Protein AF-0000000070053306 (afdb_homodimer)

Solvent-accessible surface area (backbone atoms only — not comparable to full-atom values): 69365 Å² total; per-residue (Å²): 133,77,63,46,52,52,59,46,52,50,52,50,28,55,73,69,72,43,56,67,57,68,79,96,55,80,69,47,64,68,55,44,61,73,46,37,47,80,32,42,72,58,90,57,48,43,48,42,69,46,76,47,47,80,72,56,77,80,73,53,63,55,59,36,35,34,47,74,47,97,63,35,68,41,40,38,32,68,50,74,74,35,56,43,45,77,70,50,90,60,84,59,58,76,78,70,51,62,77,31,48,31,38,34,81,43,76,34,77,52,96,66,54,55,68,53,50,51,49,48,57,61,66,63,42,54,70,51,45,54,55,54,52,74,52,52,70,61,68,48,49,62,34,50,50,48,30,46,38,56,68,46,48,66,78,47,90,51,68,64,59,50,53,50,56,51,51,54,53,50,51,51,51,52,49,50,51,50,53,53,49,52,38,48,52,52,29,47,52,48,52,44,54,50,48,56,55,49,48,57,50,50,54,52,44,50,54,36,29,70,37,83,63,45,45,57,36,50,54,49,30,55,60,24,50,56,51,30,50,64,30,52,50,49,34,60,37,21,49,50,43,31,50,51,38,53,52,52,42,36,71,56,41,45,79,44,31,49,66,50,52,54,48,52,54,55,46,52,55,50,50,49,52,57,61,60,66,49,46,69,55,58,64,47,34,61,56,38,48,50,50,46,50,50,40,39,46,34,46,54,75,42,26,81,56,50,62,34,36,46,60,65,39,41,47,47,55,52,47,52,49,46,49,52,32,44,50,38,46,44,54,46,51,51,51,52,48,54,50,53,51,50,53,54,51,44,58,52,53,51,48,51,47,45,51,55,31,47,45,56,21,36,77,71,66,60,33,58,83,49,45,48,59,22,49,49,48,41,48,52,50,30,52,49,24,45,54,49,25,51,51,31,48,49,50,32,52,50,24,51,50,48,35,53,53,33,40,44,50,39,60,62,50,50,60,78,59,68,24,68,88,28,51,80,74,90,68,76,60,32,39,41,33,43,49,31,26,34,58,54,100,86,39,72,53,39,65,71,41,65,53,71,45,37,56,49,35,27,33,30,37,35,39,54,70,86,31,37,60,64,59,50,54,30,47,74,64,56,73,49,78,70,57,46,63,45,51,22,46,66,83,35,47,53,67,44,32,14,39,66,50,40,17,51,30,32,24,63,42,39,61,81,64,71,80,55,73,40,22,46,49,60,54,35,28,32,53,62,49,55,28,60,67,59,52,51,51,50,41,53,71,40,33,76,81,59,74,90,41,68,56,56,36,62,63,34,37,53,87,74,45,94,66,51,66,38,32,52,41,44,42,54,47,50,42,44,46,64,59,64,36,47,31,38,42,32,40,38,56,48,49,58,37,24,68,69,56,36,50,55,50,49,51,51,48,44,65,76,43,46,68,15,27,34,41,37,28,40,60,60,69,84,57,51,77,70,18,43,28,34,37,37,40,44,94,86,53,80,46,78,46,80,38,84,55,84,73,81,71,74,82,74,73,78,75,129,135,78,66,48,52,51,59,48,50,50,51,49,28,54,74,70,72,42,56,69,57,67,81,97,52,81,69,46,63,70,56,46,60,73,46,37,44,79,32,42,73,56,91,57,47,43,50,43,68,45,76,46,49,78,73,56,76,82,74,53,63,55,60,35,34,33,50,75,48,96,63,35,69,42,40,38,30,65,48,74,75,35,57,43,45,76,71,50,88,59,84,59,56,76,77,69,52,63,78,31,47,32,37,36,80,44,75,34,75,51,97,66,54,55,67,54,50,51,51,49,58,60,67,63,42,54,69,51,48,55,57,54,52,73,53,51,68,62,68,49,51,59,35,51,50,48,30,48,36,56,69,47,48,65,78,46,92,53,69,65,59,50,54,52,57,50,52,54,54,51,51,52,52,52,51,50,51,52,52,51,49,54,38,48,52,55,29,45,53,46,51,43,55,51,49,55,57,49,49,57,51,50,54,53,46,51,54,38,30,70,34,83,62,44,45,56,38,48,53,50,31,54,58,25,50,57,51,30,52,62,31,51,52,49,34,59,36,21,51,51,42,29,51,52,38,52,52,50,42,35,72,58,40,46,80,43,32,50,65,50,50,52,49,50,54,53,46,51,54,49,50,49,51,56,59,59,65,48,45,68,55,60,64,48,35,60,55,36,48,48,52,45,51,50,40,39,45,33,46,56,74,41,26,83,55,51,64,34,35,46,59,65,37,42,47,48,54,52,46,51,49,46,49,54,33,43,49,38,46,43,54,48,49,52,51,52,47,52,49,52,49,48,52,53,51,45,58,51,53,51,46,51,48,45,50,55,32,46,45,56,22,36,76,71,65,62,34,59,82,49,46,48,58,22,52,50,48,42,48,51,51,31,52,49,23,47,52,48,26,51,49,32,49,50,50,32,53,51,25,51,48,48,34,52,53,35,39,42,50,37,62,63,50,50,60,79,56,70,24,66,88,27,51,80,74,92,69,76,60,31,38,41,35,42,47,32,26,35,59,55,101,86,37,73,51,37,63,71,41,64,54,72,48,38,56,50,34,27,34,30,37,35,38,55,70,86,31,36,60,66,59,50,52,29,47,75,65,55,72,48,79,67,55,47,64,44,51,21,47,65,84,36,47,54,66,45,33,14,41,66,49,42,16,52,32,32,25,62,42,38,61,81,64,71,80,55,72,41,22,46,49,60,53,35,28,32,53,63,49,58,30,58,68,60,52,52,50,52,41,54,72,41,35,76,81,59,73,90,42,67,55,56,36,64,63,34,38,55,85,75,45,94,66,51,68,40,33,50,40,44,42,52,48,50,42,44,45,63,61,63,37,48,32,38,42,32,39,36,57,50,49,59,39,26,69,68,56,35,50,57,50,50,51,51,47,46,63,75,42,46,70,14,26,34,40,37,28,40,61,61,69,84,54,52,76,71,19,45,28,34,37,36,39,44,93,86,53,79,45,78,45,79,39,84,55,82,74,81,71,74,81,74,73,78,75,127

Sequence (1312 aa):
MNNNFFEIIRKYCLVEEIDFVFKNKSKEMCDVLQNFNDYINNNFFDYKITTDNSYDYANLPKTFIVEWTESYFLILQKEKNKLINLTSTDIVTQDELLSKRVFFLSKELKNINDVDVFDAIKKMTPGASYFSLGLVFFALMTPLYSNLFNTRLIYSDSYHSVFFVTGIFIIFVIFELILKSIIYDKTSSQIRSNNIKCNAFFLYALKVSNCRNAAVKIRTIESSVASLWESYPLISVDFSLTFLFIVCLFVMMGVYAFPLFIYYIVLTFLCVYIRFSAYKKTLQTNTASYEKMSTLISLEAKRKELKFLRSTFFEKLLMDKTNRDEYTKMEMNIENHHWAEMIKANSFVSMIVMFISSYFAVVNGSLTTASIIAIMIINSRLSGALVGGVNKLYLSRLHSFHIMNSLSELLKDKDTFVSHSGIYISRIQQLSVEKLSISFAERKLIEPLSFTAVPGDFIGIVGASGAGKSSLIKALSNSINCYTGSVKLNNVDITHISEEYIQSCIAYHSTNSSFIKGSLRENFMIYGVVDDSDIIEILTLCCRNLILSKENVDEKFVDELNLSNGEKQKILLCLALFKKPEMVLLDESTSYLSTADALDFLERIKHLYSDSIVIFATHDISLQRLFTRKIELSHEHLRTVSCNTTISIPKMKLNGMNNNFFEIIRKYCLVEEIDFVFKNKSKEMCDVLQNFNDYINNNFFDYKITTDNSYDYANLPKTFIVEWTESYFLILQKEKNKLINLTSTDIVTQDELLSKRVFFLSKELKNINDVDVFDAIKKMTPGASYFSLGLVFFALMTPLYSNLFNTRLIYSDSYHSVFFVTGIFIIFVIFELILKSIIYDKTSSQIRSNNIKCNAFFLYALKVSNCRNAAVKIRTIESSVASLWESYPLISVDFSLTFLFIVCLFVMMGVYAFPLFIYYIVLTFLCVYIRFSAYKKTLQTNTASYEKMSTLISLEAKRKELKFLRSTFFEKLLMDKTNRDEYTKMEMNIENHHWAEMIKANSFVSMIVMFISSYFAVVNGSLTTASIIAIMIINSRLSGALVGGVNKLYLSRLHSFHIMNSLSELLKDKDTFVSHSGIYISRIQQLSVEKLSISFAERKLIEPLSFTAVPGDFIGIVGASGAGKSSLIKALSNSINCYTGSVKLNNVDITHISEEYIQSCIAYHSTNSSFIKGSLRENFMIYGVVDDSDIIEILTLCCRNLILSKENVDEKFVDELNLSNGEKQKILLCLALFKKPEMVLLDESTSYLSTADALDFLERIKHLYSDSIVIFATHDISLQRLFTRKIELSHEHLRTVSCNTTISIPKMKLNG

Organism: Salmonella arizonae (strain ATCC BAA-731 / CDC346-86 / RSK2980) (NCBI:txid41514)

Nearest PDB structures (foldseek):
  9fw3-assembly1_B  TM=7.879E-01  e=5.085E-19  Mycolicibacterium thermoresistibile ATCC 19527
  9csi-assembly1_A  TM=7.789E-01  e=1.362E-18  Acinetobacter baumannii
  7wiw-assembly1_A  TM=8.216E-01  e=2.617E-17  Mycobacterium tuberculosis H37Rv
  8t4h-assembly1_B  TM=7.554E-01  e=2.371E-17  Homo sapiens
  9g2k-assembly1_B  TM=7.078E-01  e=1.362E-18  Mycolicibacterium thermoresistibile ATCC 19527

Radius of gyration: 36.82 Å; Cα contacts (8 Å, |Δi|>4): 1991; chains: 2; bounding box: 108×110×80 Å

Secondary structure (DSSP, 8-state):
---THHHHHHHHHHHTT--B--TT----HHHHHHSGGGGB--SSEEEEEEEESS--GGGS-SEEEEEEETTEEEEEEEETTEEEESSSS----GGGGTT--EEEEEEEE----HHHHHHHHHHTS-GGGGGGGGGGGGGGHHHHHHHHHHHTGGG-S-HHHHHHHHHHHHHHHHHHHHHHHHHHHHHHHHHHHHHHHHHHHHHHHHHHB--TTHHHHHHHHHHHHHHHHHHHHHHHHHHHHHHHHHHHHHHHHGGGGHHHHHHHHHHHHHHHHHHHHTHHHHHHHHHHHHHHHHHHHHHHHTHHHHTTS-HHHHHHHHHHHHHHHHHHHHHHHHHHHHHHHHHHHHHHHHHHHHHHHHHHHHHTTSS-GGGHHHHHHHHHHHHHHHHHHHHHHHHHHHHHHHHHHHHHHHHHSB-TT--TT-BPPSS---EEEEEEEEEETTEEEEEEEEEEE-TT-EEEEEE-TTSSHHHHHHHHTTS---EEEEEEETTEEGGGB-HHHHHHHEEEEETT----SSBHHHHHHHTT---HHHHHHHHHHH-TT----HIIIIISBGGGS---HHHHHHHHHHHHHTT--SEEEEESTTTTS-HHHHHHHHHHHHHHTTTSEEEEEES-GGGGGG-SEEEEE-SS-EEEEE--------------/---THHHHHHHHHHHTT--B--TT----HHHHHHSGGGGB--SSEEEEEEEESS--GGGS-SEEEEEEETTEEEEEEEETTEEEESSSS----GGGGTT--EEEEEEEE----HHHHHHHHHHTS-GGGGGGGGGGGGGGHHHHHHHHHHHTGGG-S-HHHHHHHHHHHHHHHHHHHHHHHHHHHHHHHHHHHHHHHHHHHHHHHHHHB--TTHHHHHHHHHHHHHHHHHHHHHHHHHHHHHHHHHHHHHHHHGGGGHHHHHHHHHHHHHHHHHHHHTHHHHHHHHHHHHHHHHHHHHHHHTHHHHTTS-HHHHHHHHHHHHHHHHHHHHHHHHHHHHHHHHHHHHHHHHHHHHHHHHHHHHHTTSS-GGGHHHHHHHHHHHHHHHHHHHHHHHHHHHHHHHHHHHHHHHHHSB-TT--TT-BPPSS---EEEEEEEEEETTEEEEEEEEEEE-TT-EEEEEE-TTSSHHHHHHHHTTS---EEEEEEETTEEGGGB-HHHHHHHEEEEETT----SSBHHHHHHHTT---HHHHHHHHHHH-TT----HIIIIISBGGGS---HHHHHHHHHHHHHTT--SEEEEESTTTTS-HHHHHHHHHHHHHHTTTSEEEEEES-GGGGGG-SEEEEE-SS-EEEEE--------------

InterPro domains:
  IPR003439 ABC transporter-like, ATP-binding domain [PF00005] (447-591)
  IPR003439 ABC transporter-like, ATP-binding domain [PS50893] (431-655)
  IPR003593 AAA+ ATPase domain [SM00382] (455-637)
  IPR027417 P-loop containing nucleoside triphosphate hydrolase [G3DSA:3.40.50.300] (424-647)
  IPR027417 P-loop containing nucleoside triphosphate hydrolase [SSF52540] (429-638)
  IPR039421 Type 1 protein exporter [PTHR24221] (105-622)

Structure (mmCIF, N/CA/C/O backbone):
data_AF-0000000070053306-model_v1
#
loop_
_entity.id
_entity.type
_entity.pdbx_description
1 polymer 'ABC transporter domain-containing protein'
#
loop_
_atom_site.group_PDB
_atom_site.id
_atom_site.type_symbol
_atom_site.label_atom_id
_atom_site.label_alt_id
_atom_site.label_comp_id
_atom_site.label_asym_id
_atom_site.label_entity_id
_atom_site.label_seq_id
_atom_site.pdbx_PDB_ins_code
_atom_site.Cartn_x
_atom_site.Cartn_y
_atom_site.Cartn_z
_atom_site.occupancy
_atom_site.B_iso_or_equiv
_atom_site.auth_seq_id
_atom_site.auth_comp_id
_atom_site.auth_asym_id
_atom_site.auth_atom_id
_atom_site.pdbx_PDB_model_num
ATOM 1 N N . MET A 1 1 ? -50.812 4.066 -6.992 1 36.66 1 MET A N 1
ATOM 2 C CA . MET A 1 1 ? -49.594 4.645 -7.484 1 36.66 1 MET A CA 1
ATOM 3 C C . MET A 1 1 ? -48.375 3.906 -6.91 1 36.66 1 MET A C 1
ATOM 5 O O . MET A 1 1 ? -48.219 3.795 -5.691 1 36.66 1 MET A O 1
ATOM 9 N N . ASN A 1 2 ? -47.781 2.977 -7.473 1 47.84 2 ASN A N 1
ATOM 10 C CA . ASN A 1 2 ? -46.875 1.878 -7.164 1 47.84 2 ASN A CA 1
ATOM 11 C C . ASN A 1 2 ? -45.531 2.389 -6.645 1 47.84 2 ASN A C 1
ATOM 13 O O . ASN A 1 2 ? -44.875 3.221 -7.285 1 47.84 2 ASN A O 1
ATOM 17 N N . ASN A 1 3 ? -45.344 2.404 -5.391 1 63.69 3 ASN A N 1
ATOM 18 C CA . ASN A 1 3 ? -44.219 2.863 -4.59 1 63.69 3 ASN A CA 1
ATOM 19 C C . ASN A 1 3 ? -42.875 2.293 -5.105 1 63.69 3 ASN A C 1
ATOM 21 O O . ASN A 1 3 ? -42.688 1.077 -5.102 1 63.69 3 ASN A O 1
ATOM 25 N N . ASN A 1 4 ? -42.312 3.084 -6.074 1 83.38 4 ASN A N 1
ATOM 26 C CA . ASN A 1 4 ? -41.094 2.674 -6.719 1 83.38 4 ASN A CA 1
ATOM 27 C C . ASN A 1 4 ? -39.906 2.74 -5.758 1 83.38 4 ASN A C 1
ATOM 29 O O . ASN A 1 4 ? -38.75 2.842 -6.184 1 83.38 4 ASN A O 1
ATOM 33 N N . PHE A 1 5 ? -40.344 2.711 -4.488 1 86.94 5 PHE A N 1
ATOM 34 C CA . PHE A 1 5 ? -39.281 2.91 -3.498 1 86.94 5 PHE A CA 1
ATOM 35 C C . PHE A 1 5 ? -38.344 1.708 -3.457 1 86.94 5 PHE A C 1
ATOM 37 O O . PHE A 1 5 ? -37.125 1.868 -3.383 1 86.94 5 PHE A O 1
ATOM 44 N N . PHE A 1 6 ? -39 0.621 -3.629 1 87.94 6 PHE A N 1
ATOM 45 C CA . PHE A 1 6 ? -38.219 -0.603 -3.525 1 87.94 6 PHE A CA 1
ATOM 46 C C . PHE A 1 6 ? -37.219 -0.712 -4.684 1 87.94 6 PHE A C 1
ATOM 48 O O . PHE A 1 6 ? -36.062 -1.1 -4.488 1 87.94 6 PHE A O 1
ATOM 55 N N . GLU A 1 7 ? -37.625 -0.248 -5.789 1 88.12 7 GLU A N 1
ATOM 56 C CA . GLU A 1 7 ? -36.75 -0.305 -6.961 1 88.12 7 GLU A CA 1
ATOM 57 C C . GLU A 1 7 ? -35.656 0.759 -6.887 1 88.12 7 GLU A C 1
ATOM 59 O O . GLU A 1 7 ? -34.531 0.532 -7.332 1 88.12 7 GLU A O 1
ATOM 64 N N . ILE A 1 8 ? -36 1.76 -6.328 1 89.81 8 ILE A N 1
ATOM 65 C CA . ILE A 1 8 ? -35.031 2.859 -6.23 1 89.81 8 ILE A CA 1
ATOM 66 C C . ILE A 1 8 ? -33.969 2.525 -5.195 1 89.81 8 ILE A C 1
ATOM 68 O O . ILE A 1 8 ? -32.781 2.822 -5.395 1 89.81 8 ILE A O 1
ATOM 72 N N . ILE A 1 9 ? -34.438 1.938 -4.172 1 89.94 9 ILE A N 1
ATOM 73 C CA . ILE A 1 9 ? -33.469 1.581 -3.135 1 89.94 9 ILE A CA 1
ATOM 74 C C . ILE A 1 9 ? -32.531 0.505 -3.658 1 89.94 9 ILE A C 1
ATOM 76 O O . ILE A 1 9 ? -31.344 0.498 -3.32 1 89.94 9 ILE A O 1
ATOM 80 N N . ARG A 1 10 ? -33.094 -0.309 -4.422 1 89 10 ARG A N 1
ATOM 81 C CA . ARG A 1 10 ? -32.25 -1.337 -5.043 1 89 10 ARG A CA 1
ATOM 82 C C . ARG A 1 10 ? -31.234 -0.716 -5.973 1 89 10 ARG A C 1
ATOM 84 O O . ARG A 1 10 ? -30.047 -1.084 -5.934 1 89 10 ARG A O 1
ATOM 91 N N . LYS A 1 11 ? -31.641 0.171 -6.723 1 89.5 11 LYS A N 1
ATOM 92 C CA . LYS A 1 11 ? -30.734 0.855 -7.641 1 89.5 11 LYS A CA 1
ATOM 93 C C . LYS A 1 11 ? -29.688 1.674 -6.879 1 89.5 11 LYS A C 1
ATOM 95 O O . LYS A 1 11 ? -28.531 1.768 -7.301 1 89.5 11 LYS A O 1
ATOM 100 N N . TYR A 1 12 ? -30.156 2.256 -5.812 1 90.19 12 TYR A N 1
ATOM 101 C CA . TYR A 1 12 ? -29.281 3.051 -4.969 1 90.19 12 TYR A CA 1
ATOM 102 C C . TYR A 1 12 ? -28.172 2.186 -4.371 1 90.19 12 TYR A C 1
ATOM 104 O O . TYR A 1 12 ? -27 2.584 -4.348 1 90.19 12 TYR A O 1
ATOM 112 N N . CYS A 1 13 ? -28.547 1.034 -3.969 1 87.31 13 CYS A N 1
ATOM 113 C CA . CYS A 1 13 ? -27.578 0.12 -3.369 1 87.31 13 CYS A CA 1
ATOM 114 C C . CYS A 1 13 ? -26.594 -0.4 -4.414 1 87.31 13 CYS A C 1
ATOM 116 O O . CYS A 1 13 ? -25.422 -0.639 -4.109 1 87.31 13 CYS A O 1
ATOM 118 N N . LEU A 1 14 ? -27.047 -0.462 -5.582 1 85.19 14 LEU A N 1
ATOM 119 C CA . LEU A 1 14 ? -26.172 -0.882 -6.672 1 85.19 14 LEU A CA 1
ATOM 120 C C . LEU A 1 14 ? -25.125 0.186 -6.969 1 85.19 14 LEU A C 1
ATOM 122 O O . LEU A 1 14 ? -23.969 -0.135 -7.234 1 85.19 14 LEU A O 1
ATOM 126 N N . VAL A 1 15 ? -25.609 1.388 -6.852 1 82.62 15 VAL A N 1
ATOM 127 C CA . VAL A 1 15 ? -24.703 2.502 -7.113 1 82.62 15 VAL A CA 1
ATOM 128 C C . VAL A 1 15 ? -23.656 2.59 -6 1 82.62 15 VAL A C 1
ATOM 130 O O . VAL A 1 15 ? -22.5 2.912 -6.258 1 82.62 15 VAL A O 1
ATOM 133 N N . GLU A 1 16 ? -24.062 2.299 -4.805 1 80 16 GLU A N 1
ATOM 134 C CA . GLU A 1 16 ? -23.172 2.363 -3.654 1 80 16 GLU A CA 1
ATOM 135 C C . GLU A 1 16 ? -22.422 1.05 -3.469 1 80 16 GLU A C 1
ATOM 137 O O . GLU A 1 16 ? -21.625 0.906 -2.529 1 80 16 GLU A O 1
ATOM 142 N N . GLU A 1 17 ? -22.641 0.013 -4.328 1 77.31 17 GLU A N 1
ATOM 143 C CA . GLU A 1 17 ? -21.969 -1.284 -4.328 1 77.31 17 GLU A CA 1
ATOM 144 C C . GLU A 1 17 ? -22.266 -2.053 -3.041 1 77.31 17 GLU A C 1
ATOM 146 O O . GLU A 1 17 ? -21.344 -2.562 -2.395 1 77.31 17 GLU A O 1
ATOM 151 N N . ILE A 1 18 ? -23.484 -1.882 -2.639 1 86.06 18 ILE A N 1
ATOM 152 C CA . ILE A 1 18 ? -23.969 -2.637 -1.485 1 86.06 18 ILE A CA 1
ATOM 153 C C . ILE A 1 18 ? -24.844 -3.801 -1.956 1 86.06 18 ILE A C 1
ATOM 155 O O . ILE A 1 18 ? -25.641 -3.648 -2.877 1 86.06 18 ILE A O 1
ATOM 159 N N . ASP A 1 19 ? -24.609 -4.969 -1.317 1 84.81 19 ASP A N 1
ATOM 160 C CA . ASP A 1 19 ? -25.375 -6.156 -1.689 1 84.81 19 ASP A CA 1
ATOM 161 C C . ASP A 1 19 ? -26.781 -6.121 -1.092 1 84.81 19 ASP A C 1
ATOM 163 O O . ASP A 1 19 ? -26.953 -6.277 0.119 1 84.81 19 ASP A O 1
ATOM 167 N N . PHE A 1 20 ? -27.75 -5.812 -1.977 1 89.06 20 PHE A N 1
ATOM 168 C CA . PHE A 1 20 ? -29.141 -5.734 -1.576 1 89.06 20 PHE A CA 1
ATOM 169 C C . PHE A 1 20 ? -29.859 -7.047 -1.862 1 89.06 20 PHE A C 1
ATOM 171 O O . PHE A 1 20 ? -29.859 -7.531 -2.996 1 89.06 20 PHE A O 1
ATOM 178 N N . VAL A 1 21 ? -30.344 -7.652 -0.796 1 86 21 VAL A N 1
ATOM 179 C CA . VAL A 1 21 ? -31.078 -8.914 -0.923 1 86 21 VAL A CA 1
ATOM 180 C C . VAL A 1 21 ? -32.562 -8.641 -1.145 1 86 21 VAL A C 1
ATOM 182 O O . VAL A 1 21 ? -33.219 -8.023 -0.298 1 86 21 VAL A O 1
ATOM 185 N N . PHE A 1 22 ? -33 -9 -2.289 1 83.12 22 PHE A N 1
ATOM 186 C CA . PHE A 1 22 ? -34.406 -8.695 -2.6 1 83.12 22 PHE A CA 1
ATOM 187 C C . PHE A 1 22 ? -35.25 -9.961 -2.627 1 83.12 22 PHE A C 1
ATOM 189 O O . PHE A 1 22 ? -36.469 -9.906 -2.535 1 83.12 22 PHE A O 1
ATOM 196 N N . LYS A 1 23 ? -34.719 -11.102 -2.492 1 77.56 23 LYS A N 1
ATOM 197 C CA . LYS A 1 23 ? -35.469 -12.336 -2.582 1 77.56 23 LYS A CA 1
ATOM 198 C C . LYS A 1 23 ? -36.219 -12.633 -1.275 1 77.56 23 LYS A C 1
ATOM 200 O O . LYS A 1 23 ? -35.594 -12.609 -0.202 1 77.56 23 LYS A O 1
ATOM 205 N N . ASN A 1 24 ? -37.5 -12.812 -1.291 1 77.56 24 ASN A N 1
ATOM 206 C CA . ASN A 1 24 ? -38.375 -13.227 -0.2 1 77.56 24 ASN A CA 1
ATOM 207 C C . ASN A 1 24 ? -38.5 -12.133 0.865 1 77.56 24 ASN A C 1
ATOM 209 O O . ASN A 1 24 ? -38.531 -12.438 2.059 1 77.56 24 ASN A O 1
ATOM 213 N N . LYS A 1 25 ? -38.312 -10.883 0.394 1 82.5 25 LYS A N 1
ATOM 214 C CA . LYS A 1 25 ? -38.438 -9.805 1.364 1 82.5 25 LYS A CA 1
ATOM 215 C C . LYS A 1 25 ? -39.625 -8.898 1.014 1 82.5 25 LYS A C 1
ATOM 217 O O . LYS A 1 25 ? -40.094 -8.914 -0.118 1 82.5 25 LYS A O 1
ATOM 222 N N . SER A 1 26 ? -40.094 -8.219 2.014 1 83.81 26 SER A N 1
ATOM 223 C CA . SER A 1 26 ? -41.219 -7.305 1.844 1 83.81 26 SER A CA 1
ATOM 224 C C . SER A 1 26 ? -40.812 -6.094 1.007 1 83.81 26 SER A C 1
ATOM 226 O O . SER A 1 26 ? -39.719 -5.566 1.144 1 83.81 26 SER A O 1
ATOM 228 N N . LYS A 1 27 ? -41.656 -5.742 0.132 1 85.5 27 LYS A N 1
ATOM 229 C CA . LYS A 1 27 ? -41.438 -4.602 -0.745 1 85.5 27 LYS A CA 1
ATOM 230 C C . LYS A 1 27 ? -42.094 -3.336 -0.199 1 85.5 27 LYS A C 1
ATOM 232 O O . LYS A 1 27 ? -42.031 -2.275 -0.828 1 85.5 27 LYS A O 1
ATOM 237 N N . GLU A 1 28 ? -42.562 -3.486 0.975 1 84.44 28 GLU A N 1
ATOM 238 C CA . GLU A 1 28 ? -43.188 -2.316 1.567 1 84.44 28 GLU A CA 1
ATOM 239 C C . GLU A 1 28 ? -42.156 -1.308 2.057 1 84.44 28 GLU A C 1
ATOM 241 O O . GLU A 1 28 ? -41.125 -1.688 2.641 1 84.44 28 GLU A O 1
ATOM 246 N N . MET A 1 29 ? -42.5 -0.098 1.851 1 85.88 29 MET A N 1
ATOM 247 C CA . MET A 1 29 ? -41.594 0.992 2.197 1 85.88 29 MET A CA 1
ATOM 248 C C . MET A 1 29 ? -41.344 1.041 3.701 1 85.88 29 MET A C 1
ATOM 250 O O . MET A 1 29 ? -40.188 1.234 4.145 1 85.88 29 MET A O 1
ATOM 254 N N . CYS A 1 30 ? -42.344 0.835 4.422 1 84.12 30 CYS A N 1
ATOM 255 C CA . CYS A 1 30 ? -42.219 0.922 5.875 1 84.12 30 CYS A CA 1
ATOM 256 C C . CYS A 1 30 ? -41.312 -0.172 6.414 1 84.12 30 CYS A C 1
ATOM 258 O O . CYS A 1 30 ? -40.5 0.072 7.32 1 84.12 30 CYS A O 1
ATOM 260 N N . ASP A 1 31 ? -41.406 -1.273 5.82 1 86.06 31 ASP A N 1
ATOM 261 C CA . ASP A 1 31 ? -40.562 -2.381 6.27 1 86.06 31 ASP A CA 1
ATOM 262 C C . ASP A 1 31 ? -39.094 -2.148 5.906 1 86.06 31 ASP A C 1
ATOM 264 O O . ASP A 1 31 ? -38.219 -2.477 6.684 1 86.06 31 ASP A O 1
ATOM 268 N N . VAL A 1 32 ? -38.906 -1.593 4.766 1 87.62 32 VAL A N 1
ATOM 269 C CA . VAL A 1 32 ? -37.562 -1.327 4.297 1 87.62 32 VAL A CA 1
ATOM 270 C C . VAL A 1 32 ? -36.906 -0.258 5.172 1 87.62 32 VAL A C 1
ATOM 272 O O . VAL A 1 32 ? -35.719 -0.345 5.492 1 87.62 32 VAL A O 1
ATOM 275 N N . LEU A 1 33 ? -37.688 0.656 5.578 1 86.38 33 LEU A N 1
ATOM 276 C CA . LEU A 1 33 ? -37.156 1.765 6.363 1 86.38 33 LEU A CA 1
ATOM 277 C C . LEU A 1 33 ? -36.844 1.324 7.789 1 86.38 33 LEU A C 1
ATOM 279 O O . LEU A 1 33 ? -35.844 1.752 8.375 1 86.38 33 LEU A O 1
ATOM 283 N N . GLN A 1 34 ? -37.625 0.365 8.258 1 84.94 34 GLN A N 1
ATOM 284 C CA . GLN A 1 34 ? -37.469 -0.031 9.656 1 84.94 34 GLN A CA 1
ATOM 285 C C . GLN A 1 34 ? -36.469 -1.168 9.797 1 84.94 34 GLN A C 1
ATOM 287 O O . GLN A 1 34 ? -35.719 -1.225 10.773 1 84.94 34 GLN A O 1
ATOM 292 N N . ASN A 1 35 ? -36.438 -2.006 8.867 1 87.5 35 ASN A N 1
ATOM 293 C CA . ASN A 1 35 ? -35.562 -3.18 8.945 1 87.5 35 ASN A CA 1
ATOM 294 C C . ASN A 1 35 ? -34.562 -3.234 7.785 1 87.5 35 ASN A C 1
ATOM 296 O O . ASN A 1 35 ? -34.406 -4.285 7.172 1 87.5 35 ASN A O 1
ATOM 300 N N . PHE A 1 36 ? -33.969 -2.252 7.566 1 88.75 36 PHE A N 1
ATOM 301 C CA . PHE A 1 36 ? -33.125 -2.168 6.391 1 88.75 36 PHE A CA 1
ATOM 302 C C . PHE A 1 36 ? -31.953 -3.129 6.504 1 88.75 36 PHE A C 1
ATOM 304 O O . PHE A 1 36 ? -31.516 -3.709 5.508 1 88.75 36 PHE A O 1
ATOM 311 N N . ASN A 1 37 ? -31.453 -3.33 7.66 1 87.88 37 ASN A N 1
ATOM 312 C CA . ASN A 1 37 ? -30.281 -4.184 7.871 1 87.88 37 ASN A CA 1
ATOM 313 C C . ASN A 1 37 ? -30.578 -5.629 7.473 1 87.88 37 ASN A C 1
ATOM 315 O O . ASN A 1 37 ? -29.656 -6.375 7.141 1 87.88 37 ASN A O 1
ATOM 319 N N . ASP A 1 38 ? -31.828 -6.016 7.465 1 86.12 38 ASP A N 1
ATOM 320 C CA . ASP A 1 38 ? -32.219 -7.371 7.07 1 86.12 38 ASP A CA 1
ATOM 321 C C . ASP A 1 38 ? -32.125 -7.551 5.559 1 86.12 38 ASP A C 1
ATOM 323 O O . ASP A 1 38 ? -32.062 -8.68 5.066 1 86.12 38 ASP A O 1
ATOM 327 N N . TYR A 1 39 ? -32.031 -6.344 4.938 1 88.69 39 TYR A N 1
ATOM 328 C CA . TYR A 1 39 ? -32 -6.398 3.479 1 88.69 39 TYR A CA 1
ATOM 329 C C . TYR A 1 39 ? -30.562 -6.324 2.971 1 88.69 39 TYR A C 1
ATOM 331 O O . TYR A 1 39 ? -30.312 -6.387 1.764 1 88.69 39 TYR A O 1
ATOM 339 N N . ILE A 1 40 ? -29.719 -6.188 3.877 1 88.31 40 ILE A N 1
ATOM 340 C CA . ILE A 1 40 ? -28.328 -6.012 3.447 1 88.31 40 ILE A CA 1
ATOM 341 C C . ILE A 1 40 ? -27.469 -7.16 3.977 1 88.31 40 ILE A C 1
ATOM 343 O O . ILE A 1 40 ? -27.609 -7.566 5.133 1 88.31 40 ILE A O 1
ATOM 347 N N . ASN A 1 41 ? -26.688 -7.672 3.094 1 83.94 41 ASN A N 1
ATOM 348 C CA . ASN A 1 41 ? -25.703 -8.688 3.477 1 83.94 41 ASN A CA 1
ATOM 349 C C . ASN A 1 41 ? -24.312 -8.094 3.621 1 83.94 41 ASN A C 1
ATOM 351 O O . ASN A 1 41 ? -23.594 -7.93 2.631 1 83.94 41 ASN A O 1
ATOM 355 N N . ASN A 1 42 ? -23.984 -7.656 4.781 1 87.5 42 ASN A N 1
ATOM 356 C CA . ASN A 1 42 ? -22.656 -7.117 5.062 1 87.5 42 ASN A CA 1
ATOM 357 C C . ASN A 1 42 ? -22.109 -7.656 6.379 1 87.5 42 ASN A C 1
ATOM 359 O O . ASN A 1 42 ? -22.828 -7.719 7.379 1 87.5 42 ASN A O 1
ATOM 363 N N . ASN A 1 43 ? -20.984 -8.031 6.32 1 89 43 ASN A N 1
ATOM 364 C CA . ASN A 1 43 ? -20.375 -8.672 7.48 1 89 43 ASN A CA 1
ATOM 365 C C . ASN A 1 43 ? -19.766 -7.645 8.438 1 89 43 ASN A C 1
ATOM 367 O O . ASN A 1 43 ? -19.547 -7.938 9.617 1 89 43 ASN A O 1
ATOM 371 N N . PHE A 1 44 ? -19.547 -6.438 7.961 1 90.5 44 PHE A N 1
ATOM 372 C CA . PHE A 1 44 ? -18.734 -5.523 8.75 1 90.5 44 PHE A CA 1
ATOM 373 C C . PHE A 1 44 ? -19.578 -4.375 9.289 1 90.5 44 PHE A C 1
ATOM 375 O O . PHE A 1 44 ? -19.328 -3.867 10.383 1 90.5 44 PHE A O 1
ATOM 382 N N . PHE A 1 45 ? -20.594 -3.963 8.477 1 88.94 45 PHE A N 1
ATOM 383 C CA . PHE A 1 45 ? -21.328 -2.754 8.836 1 88.94 45 PHE A CA 1
ATOM 384 C C . PHE A 1 45 ? -22.812 -3.033 8.922 1 88.94 45 PHE A C 1
ATOM 386 O O . PHE A 1 45 ? -23.328 -3.92 8.234 1 88.94 45 PHE A O 1
ATOM 393 N N . ASP A 1 46 ? -23.406 -2.35 9.789 1 87.94 46 ASP A N 1
ATOM 394 C CA . ASP A 1 46 ? -24.859 -2.242 9.805 1 87.94 46 ASP A CA 1
ATOM 395 C C . ASP A 1 46 ? -25.312 -0.958 9.117 1 87.94 46 ASP A C 1
ATOM 397 O O . ASP A 1 46 ? -24.688 0.09 9.258 1 87.94 46 ASP A O 1
ATOM 401 N N . TYR A 1 47 ? -26.297 -1.089 8.352 1 87.19 47 TYR A N 1
ATOM 402 C CA . TYR A 1 47 ? -26.781 0.052 7.578 1 87.19 47 TYR A CA 1
ATOM 403 C C . TYR A 1 47 ? -28.156 0.498 8.062 1 87.19 47 TYR A C 1
ATOM 405 O O . TYR A 1 47 ? -28.969 -0.326 8.492 1 87.19 47 TYR A O 1
ATOM 413 N N . LYS A 1 48 ? -28.312 1.8 8.062 1 84.25 48 LYS A N 1
ATOM 414 C CA . LYS A 1 48 ? -29.609 2.422 8.352 1 84.25 48 LYS A CA 1
ATOM 415 C C . LYS A 1 48 ? -29.922 3.529 7.348 1 84.25 48 LYS A C 1
ATOM 417 O O . LYS A 1 48 ? -29 4.117 6.762 1 84.25 48 LYS A O 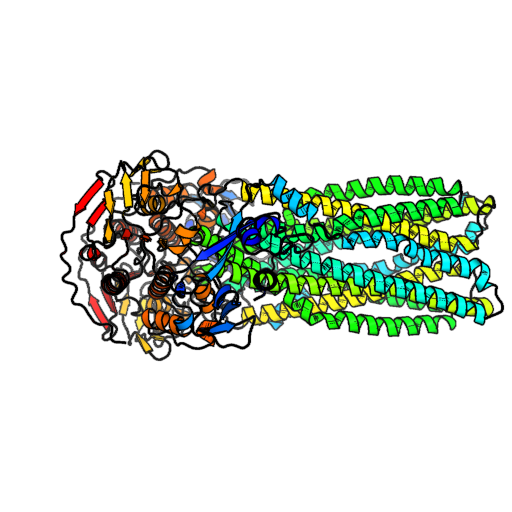1
ATOM 422 N N . ILE A 1 49 ? -31.156 3.635 7.059 1 86.94 49 ILE A N 1
ATOM 423 C CA . ILE A 1 49 ? -31.578 4.727 6.195 1 86.94 49 ILE A CA 1
ATOM 424 C C . ILE A 1 49 ? -31.938 5.949 7.043 1 86.94 49 ILE A C 1
ATOM 426 O O . ILE A 1 49 ? -32.75 5.859 7.957 1 86.94 49 ILE A O 1
ATOM 430 N N . THR A 1 50 ? -31.266 6.969 6.809 1 80.25 50 THR A N 1
ATOM 431 C CA . THR A 1 50 ? -31.531 8.227 7.496 1 80.25 50 THR A CA 1
ATOM 432 C C . THR A 1 50 ? -32.312 9.18 6.602 1 80.25 50 THR A C 1
ATOM 434 O O . THR A 1 50 ? -32.062 9.242 5.395 1 80.25 50 THR A O 1
ATOM 437 N N . THR A 1 51 ? -33.312 9.766 7.18 1 80.06 51 THR A N 1
ATOM 438 C CA . THR A 1 51 ? -34.125 10.734 6.469 1 80.06 51 THR A CA 1
ATOM 439 C C . THR A 1 51 ? -33.844 12.148 6.973 1 80.06 51 THR A C 1
ATOM 441 O O . THR A 1 51 ? -33.656 12.359 8.172 1 80.06 51 THR A O 1
ATOM 444 N N . ASP A 1 52 ? -33.594 12.961 6.051 1 72 52 ASP A N 1
ATOM 445 C CA . ASP A 1 52 ? -33.375 14.359 6.406 1 72 52 ASP A CA 1
ATOM 446 C C . ASP A 1 52 ? -34.281 15.289 5.594 1 72 52 ASP A C 1
ATOM 448 O O . ASP A 1 52 ? -34.406 15.117 4.379 1 72 52 ASP A O 1
ATOM 452 N N . ASN A 1 53 ? -35.094 16.094 6.141 1 66 53 ASN A N 1
ATOM 453 C CA . ASN A 1 53 ? -35.969 17.016 5.465 1 66 53 ASN A CA 1
ATOM 454 C C . ASN A 1 53 ? -35.312 18.375 5.242 1 66 53 ASN A C 1
ATOM 456 O O . ASN A 1 53 ? -35.812 19.188 4.461 1 66 53 ASN A O 1
ATOM 460 N N . SER A 1 54 ? -34.469 18.891 6.066 1 56 54 SER A N 1
ATOM 461 C CA . SER A 1 54 ? -34.156 20.312 6.145 1 56 54 SER A CA 1
ATOM 462 C C . SER A 1 54 ? -32.75 20.578 5.559 1 56 54 SER A C 1
ATOM 464 O O . SER A 1 54 ? -32.25 21.703 5.668 1 56 54 SER A O 1
ATOM 466 N N . TYR A 1 55 ? -32.219 19.797 4.59 1 57.06 55 TYR A N 1
ATOM 467 C CA . TYR A 1 55 ? -30.781 20 4.727 1 57.06 55 TYR A CA 1
ATOM 468 C C . TYR A 1 55 ? -30.234 20.844 3.584 1 57.06 55 TYR A C 1
ATOM 470 O O . TYR A 1 55 ? -30.859 20.938 2.518 1 57.06 55 TYR A O 1
ATOM 478 N N . ASP A 1 56 ? -29.359 21.812 4.016 1 60.72 56 ASP A N 1
ATOM 479 C CA . ASP A 1 56 ? -28.391 22.547 3.223 1 60.72 56 ASP A CA 1
ATOM 480 C C . ASP A 1 56 ? -27.641 21.625 2.273 1 60.72 56 ASP A C 1
ATOM 482 O O . ASP A 1 56 ? -27.203 20.547 2.67 1 60.72 56 ASP A O 1
ATOM 486 N N . TYR A 1 57 ? -27.812 21.938 0.983 1 65.88 57 TYR A N 1
ATOM 487 C CA . TYR A 1 57 ? -27.156 21.25 -0.126 1 65.88 57 TYR A CA 1
ATOM 488 C C . TYR A 1 57 ? -25.734 20.859 0.244 1 65.88 57 TYR A C 1
ATOM 490 O O . TYR A 1 57 ? -25.25 19.797 -0.141 1 65.88 57 TYR A O 1
ATOM 498 N N . ALA A 1 58 ? -25.234 21.625 1.107 1 62.66 58 ALA A N 1
ATOM 499 C CA . ALA A 1 58 ? -23.812 21.406 1.416 1 62.66 58 ALA A CA 1
ATOM 500 C C . ALA A 1 58 ? -23.625 20.188 2.314 1 62.66 58 ALA A C 1
ATOM 502 O O . ALA A 1 58 ? -22.578 19.547 2.289 1 62.66 58 ALA A O 1
ATOM 503 N N . ASN A 1 59 ? -24.781 19.766 2.926 1 65.88 59 ASN A N 1
ATOM 504 C CA . ASN A 1 59 ? -24.672 18.672 3.889 1 65.88 59 ASN A CA 1
ATOM 505 C C . ASN A 1 59 ? -25.078 17.344 3.279 1 65.88 59 ASN A C 1
ATOM 507 O O . ASN A 1 59 ? -25 16.297 3.934 1 65.88 59 ASN A O 1
ATOM 511 N N . LEU A 1 60 ? -25.469 17.391 2.176 1 73.62 60 LEU A N 1
ATOM 512 C CA . LEU A 1 60 ? -25.938 16.172 1.538 1 73.62 60 LEU A CA 1
ATOM 513 C C . LEU A 1 60 ? -24.75 15.328 1.063 1 73.62 60 LEU A C 1
ATOM 515 O O . LEU A 1 60 ? -23.703 15.875 0.691 1 73.62 60 LEU A O 1
ATOM 519 N N . PRO A 1 61 ? -24.938 13.977 1.236 1 76.25 61 PRO A N 1
ATOM 520 C CA . PRO A 1 61 ? -23.875 13.102 0.736 1 76.25 61 PRO A CA 1
ATOM 521 C C . PRO A 1 61 ? -23.719 13.156 -0.783 1 76.25 61 PRO A C 1
ATOM 523 O O . PRO A 1 61 ? -24.5 13.844 -1.455 1 76.25 61 PRO A O 1
ATOM 526 N N . LYS A 1 62 ? -22.781 12.539 -1.318 1 76.81 62 LYS A N 1
ATOM 527 C CA . LYS A 1 62 ? -22.547 12.555 -2.758 1 76.81 62 LYS A CA 1
ATOM 528 C C . LYS A 1 62 ? -23.719 11.953 -3.523 1 76.81 62 LYS A C 1
ATOM 530 O O . LYS A 1 62 ? -24.125 12.492 -4.555 1 76.81 62 LYS A O 1
ATOM 535 N N . THR A 1 63 ? -24.25 10.836 -3.01 1 82.5 63 THR A N 1
ATOM 536 C CA . THR A 1 63 ? -25.422 10.195 -3.605 1 82.5 63 THR A CA 1
ATOM 537 C C . THR A 1 63 ? -26.547 10.07 -2.586 1 82.5 63 THR A C 1
ATOM 539 O O . THR A 1 63 ? -26.312 9.711 -1.432 1 82.5 63 THR A O 1
ATOM 542 N N . PHE A 1 64 ? -27.734 10.477 -3 1 86.25 64 PHE A N 1
ATOM 543 C CA . PHE A 1 64 ? -28.875 10.398 -2.102 1 86.25 64 PHE A CA 1
ATOM 544 C C . PHE A 1 64 ? -30.172 10.211 -2.885 1 86.25 64 PHE A C 1
ATOM 546 O O . PHE A 1 64 ? -30.203 10.398 -4.102 1 86.25 64 PHE A O 1
ATOM 553 N N . ILE A 1 65 ? -31.234 9.781 -2.168 1 89.06 65 ILE A N 1
ATOM 554 C CA . ILE A 1 65 ? -32.562 9.586 -2.732 1 89.06 65 ILE A CA 1
ATOM 555 C C . ILE A 1 65 ? -33.469 10.742 -2.324 1 89.06 65 ILE A C 1
ATOM 557 O O . ILE A 1 65 ? -33.438 11.195 -1.178 1 89.06 65 ILE A O 1
ATOM 561 N N . VAL A 1 66 ? -34.188 11.25 -3.287 1 89 66 VAL A N 1
ATOM 562 C CA . VAL A 1 66 ? -35.125 12.344 -3.008 1 89 66 VAL A CA 1
ATOM 563 C C . VAL A 1 66 ? -36.531 11.93 -3.387 1 89 66 VAL A C 1
ATOM 565 O O . VAL A 1 66 ? -36.75 11.281 -4.41 1 89 66 VAL A O 1
ATOM 568 N N . GLU A 1 67 ? -37.375 12.344 -2.463 1 88.06 67 GLU A N 1
ATOM 569 C CA . GLU A 1 67 ? -38.781 12.188 -2.787 1 88.06 67 GLU A CA 1
ATOM 570 C C . GLU A 1 67 ? -39.281 13.359 -3.625 1 88.06 67 GLU A C 1
ATOM 572 O O . GLU A 1 67 ? -39.531 14.445 -3.098 1 88.06 67 GLU A O 1
ATOM 577 N N . TRP A 1 68 ? -39.438 13.148 -4.824 1 82.94 68 TRP A N 1
ATOM 578 C CA . TRP A 1 68 ? -39.812 14.211 -5.754 1 82.94 68 TRP A CA 1
ATOM 579 C C . TRP A 1 68 ? -41.312 14.508 -5.684 1 82.94 68 TRP A C 1
ATOM 581 O O . TRP A 1 68 ? -41.688 15.664 -5.527 1 82.94 68 TRP A O 1
ATOM 591 N N . THR A 1 69 ? -42.156 13.539 -6.043 1 81.06 69 THR A N 1
ATOM 592 C CA . THR A 1 69 ? -43.594 13.609 -5.863 1 81.06 69 THR A CA 1
ATOM 593 C C . THR A 1 69 ? -44.062 12.492 -4.945 1 81.06 69 THR A C 1
ATOM 595 O O . THR A 1 69 ? -43.281 11.648 -4.512 1 81.06 69 THR A O 1
ATOM 598 N N . GLU A 1 70 ? -45.281 12.703 -4.645 1 78.19 70 GLU A N 1
ATOM 599 C CA . GLU A 1 70 ? -45.875 11.68 -3.783 1 78.19 70 GLU A CA 1
ATOM 600 C C . GLU A 1 70 ? -45.688 10.289 -4.379 1 78.19 70 GLU A C 1
ATOM 602 O O . GLU A 1 70 ? -46.188 10 -5.473 1 78.19 70 GLU A O 1
ATOM 607 N N . SER A 1 71 ? -44.688 9.523 -3.785 1 78.31 71 SER A N 1
ATOM 608 C CA . SER A 1 71 ? -44.406 8.133 -4.125 1 78.31 71 SER A CA 1
ATOM 609 C C . SER A 1 71 ? -43.469 8.039 -5.32 1 78.31 71 SER A C 1
ATOM 611 O O . SER A 1 71 ? -43.5 7.039 -6.047 1 78.31 71 SER A O 1
ATOM 613 N N . TYR A 1 72 ? -42.938 9.234 -5.707 1 84.19 72 TYR A N 1
ATOM 614 C CA . TYR A 1 72 ? -41.906 9.219 -6.762 1 84.19 72 TYR A CA 1
ATOM 615 C C . TYR A 1 72 ? -40.562 9.633 -6.227 1 84.19 72 TYR A C 1
ATOM 617 O O . TYR A 1 72 ? -40.406 10.75 -5.727 1 84.19 72 TYR A O 1
ATOM 625 N N . PHE A 1 73 ? -39.625 8.609 -6.379 1 89.81 73 PHE A N 1
ATOM 626 C CA . PHE A 1 73 ? -38.281 8.828 -5.801 1 89.81 73 PHE A CA 1
ATOM 627 C C . PHE A 1 73 ? -37.219 8.898 -6.891 1 89.81 73 PHE A C 1
ATOM 629 O O . PHE A 1 73 ? -37.344 8.211 -7.91 1 89.81 73 PHE A O 1
ATOM 636 N N . LEU A 1 74 ? -36.219 9.734 -6.684 1 89 74 LEU A N 1
ATOM 637 C CA . LEU A 1 74 ? -35.094 9.906 -7.594 1 89 74 LEU A CA 1
ATOM 638 C C . LEU A 1 74 ? -33.781 9.719 -6.859 1 89 74 LEU A C 1
ATOM 640 O O . LEU A 1 74 ? -33.688 9.977 -5.656 1 89 74 LEU A O 1
ATOM 644 N N . ILE A 1 75 ? -32.781 9.227 -7.648 1 90.88 75 ILE A N 1
ATOM 645 C CA . ILE A 1 75 ? -31.406 9.148 -7.137 1 90.88 75 ILE A CA 1
ATOM 646 C C . ILE A 1 75 ? -30.578 10.273 -7.746 1 90.88 75 ILE A C 1
ATOM 648 O O . ILE A 1 75 ? -30.469 10.383 -8.969 1 90.88 75 ILE A O 1
ATOM 652 N N . LEU A 1 76 ? -30.078 11.062 -6.879 1 87.31 76 LEU A N 1
ATOM 653 C CA . LEU A 1 76 ? -29.266 12.188 -7.328 1 87.31 76 LEU A CA 1
ATOM 654 C C . LEU A 1 76 ? -27.828 12.039 -6.855 1 87.31 76 LEU A C 1
ATOM 656 O O . LEU A 1 76 ? -27.578 11.5 -5.777 1 87.31 76 LEU A O 1
ATOM 660 N N . GLN A 1 77 ? -26.859 12.438 -7.758 1 85.25 77 GLN A N 1
ATOM 661 C CA . GLN A 1 77 ? -25.438 12.422 -7.449 1 85.25 77 GLN A CA 1
ATOM 662 C C . GLN A 1 77 ? -24.812 13.805 -7.656 1 85.25 77 GLN A C 1
ATOM 664 O O . GLN A 1 77 ? -25.062 14.453 -8.68 1 85.25 77 GLN A O 1
ATOM 669 N N . LYS A 1 78 ? -24.062 14.258 -6.676 1 76.5 78 LYS A N 1
ATOM 670 C CA . LYS A 1 78 ? -23.359 15.539 -6.758 1 76.5 78 LYS A CA 1
ATOM 671 C C . LYS A 1 78 ? -22.078 15.406 -7.562 1 76.5 78 LYS A C 1
ATOM 673 O O . LYS A 1 78 ? -21.203 14.602 -7.23 1 76.5 78 LYS A O 1
ATOM 678 N N . GLU A 1 79 ? -21.969 15.867 -8.836 1 71.38 79 GLU A N 1
ATOM 679 C CA . GLU A 1 79 ? -20.766 15.875 -9.648 1 71.38 79 GLU A CA 1
ATOM 680 C C . GLU A 1 79 ? -20.453 17.281 -10.164 1 71.38 79 GLU A C 1
ATOM 682 O O . GLU A 1 79 ? -21.219 17.828 -10.969 1 71.38 79 GLU A O 1
ATOM 687 N N . LYS A 1 80 ? -19.234 17.781 -10.07 1 62 80 LYS A N 1
ATOM 688 C CA . LYS A 1 80 ? -18.734 19.031 -10.633 1 62 80 LYS A CA 1
ATOM 689 C C . LYS A 1 80 ? -19.844 20.078 -10.727 1 62 80 LYS A C 1
ATOM 691 O O . LYS A 1 80 ? -20.172 20.531 -11.82 1 62 80 LYS A O 1
ATOM 696 N N . ASN A 1 81 ? -20.469 20.609 -9.75 1 60.34 81 ASN A N 1
ATOM 697 C CA . ASN A 1 81 ? -21.422 21.703 -9.648 1 60.34 81 ASN A CA 1
ATOM 698 C C . ASN A 1 81 ? -22.797 21.281 -10.156 1 60.34 81 ASN A C 1
ATOM 700 O O . ASN A 1 81 ? -23.656 22.125 -10.43 1 60.34 81 ASN A O 1
ATOM 704 N N . LYS A 1 82 ? -22.891 20.031 -10.523 1 69 82 LYS A N 1
ATOM 705 C CA . LYS A 1 82 ? -24.172 19.609 -11.062 1 69 82 LYS A CA 1
ATOM 706 C C . LYS A 1 82 ? -24.703 18.391 -10.32 1 69 82 LYS A C 1
ATOM 708 O O . LYS A 1 82 ? -23.938 17.641 -9.719 1 69 82 LYS A O 1
ATOM 713 N N . LEU A 1 83 ? -25.984 18.469 -10.219 1 81.88 83 LEU A N 1
ATOM 714 C CA . LEU A 1 83 ? -26.703 17.281 -9.75 1 81.88 83 LEU A CA 1
ATOM 715 C C . LEU A 1 83 ? -27.078 16.375 -10.914 1 81.88 83 LEU A C 1
ATOM 717 O O . LEU A 1 83 ? -27.781 16.797 -11.836 1 81.88 83 LEU A O 1
ATOM 721 N N . ILE A 1 84 ? -26.547 15.266 -10.922 1 83 84 ILE A N 1
ATOM 722 C CA . ILE A 1 84 ? -26.844 14.297 -11.977 1 83 84 ILE A CA 1
ATOM 723 C C . ILE A 1 84 ? -27.922 13.336 -11.492 1 83 84 ILE A C 1
ATOM 725 O O . ILE A 1 84 ? -27.828 12.766 -10.406 1 83 84 ILE A O 1
ATOM 729 N N . ASN A 1 85 ? -28.969 13.383 -12.227 1 87.5 85 ASN A N 1
ATOM 730 C CA . ASN A 1 85 ? -30.031 12.43 -11.969 1 87.5 85 ASN A CA 1
ATOM 731 C C . ASN A 1 85 ? -29.734 11.062 -12.578 1 87.5 85 ASN A C 1
ATOM 733 O O . ASN A 1 85 ? -29.578 10.938 -13.797 1 87.5 85 ASN A O 1
ATOM 737 N N . LEU A 1 86 ? -29.594 10.055 -11.734 1 86.88 86 LEU A N 1
ATOM 738 C CA . LEU A 1 86 ? -29.219 8.727 -12.188 1 86.88 86 LEU A CA 1
ATOM 739 C C . LEU A 1 86 ? -30.438 7.91 -12.578 1 86.88 86 LEU A C 1
ATOM 741 O O . LEU A 1 86 ? -30.312 6.883 -13.25 1 86.88 86 LEU A O 1
ATOM 745 N N . THR A 1 87 ? -31.641 8.297 -12.242 1 84.44 87 THR A N 1
ATOM 746 C CA . THR A 1 87 ? -32.844 7.535 -12.469 1 84.44 87 THR A CA 1
ATOM 747 C C . THR A 1 87 ? -33.562 8.016 -13.734 1 84.44 87 THR A C 1
ATOM 749 O O . THR A 1 87 ? -34.062 7.215 -14.516 1 84.44 87 THR A O 1
ATOM 752 N N . SER A 1 88 ? -33.719 9.375 -13.789 1 81 88 SER A N 1
ATOM 753 C CA . SER A 1 88 ? -34.469 9.922 -14.914 1 81 88 SER A CA 1
ATOM 754 C C . SER A 1 88 ? -33.656 10.984 -15.656 1 81 88 SER A C 1
ATOM 756 O O . SER A 1 88 ? -32.562 11.359 -15.211 1 81 88 SER A O 1
ATOM 758 N N . THR A 1 89 ? -34.125 11.367 -16.75 1 80.94 89 THR A N 1
ATOM 759 C CA . THR A 1 89 ? -33.5 12.367 -17.578 1 80.94 89 THR A CA 1
ATOM 760 C C . THR A 1 89 ? -33.875 13.781 -17.125 1 80.94 89 THR A C 1
ATOM 762 O O . THR A 1 89 ? -33.375 14.766 -17.672 1 80.94 89 THR A O 1
ATOM 765 N N . ASP A 1 90 ? -34.594 13.797 -15.984 1 79.69 90 ASP A N 1
ATOM 766 C CA . ASP A 1 90 ? -35.031 15.117 -15.539 1 79.69 90 ASP A CA 1
ATOM 767 C C . ASP A 1 90 ? -33.875 15.883 -14.906 1 79.69 90 ASP A C 1
ATOM 769 O O . ASP A 1 90 ? -33.031 15.305 -14.211 1 79.69 90 ASP A O 1
ATOM 773 N N . ILE A 1 91 ? -33.781 17.078 -15.312 1 82 91 ILE A N 1
ATOM 774 C CA . ILE A 1 91 ? -32.75 17.938 -14.742 1 82 91 ILE A CA 1
ATOM 775 C C . ILE A 1 91 ? -33.25 18.547 -13.43 1 82 91 ILE A C 1
ATOM 777 O O . ILE A 1 91 ? -34.344 19.109 -13.383 1 82 91 ILE A O 1
ATOM 781 N N . VAL A 1 92 ? -32.656 18.188 -12.344 1 83.5 92 VAL A N 1
ATOM 782 C CA . VAL A 1 92 ? -33 18.703 -11.031 1 83.5 92 VAL A CA 1
ATOM 783 C C . VAL A 1 92 ? -32 19.797 -10.617 1 83.5 92 VAL A C 1
ATOM 785 O O . VAL A 1 92 ? -30.797 19.625 -10.766 1 83.5 92 VAL A O 1
ATOM 788 N N . THR A 1 93 ? -32.562 20.938 -10.32 1 79.88 93 THR A N 1
ATOM 789 C CA . THR A 1 93 ? -31.734 22.031 -9.844 1 79.88 93 THR A CA 1
ATOM 790 C C . THR A 1 93 ? -31.672 22.016 -8.32 1 79.88 93 THR A C 1
ATOM 792 O O . THR A 1 93 ? -32.5 21.406 -7.652 1 79.88 93 THR A O 1
ATOM 795 N N . GLN A 1 94 ? -30.766 22.672 -7.719 1 79 94 GLN A N 1
ATOM 796 C CA . GLN A 1 94 ? -30.531 22.719 -6.281 1 79 94 GLN A CA 1
ATOM 797 C C . GLN A 1 94 ? -31.703 23.359 -5.547 1 79 94 GLN A C 1
ATOM 799 O O . GLN A 1 94 ? -32.031 22.984 -4.422 1 79 94 GLN A O 1
ATOM 804 N N . ASP A 1 95 ? -32.312 24.312 -6.191 1 76.56 95 ASP A N 1
ATOM 805 C CA . ASP A 1 95 ? -33.406 25.047 -5.547 1 76.56 95 ASP A CA 1
ATOM 806 C C . ASP A 1 95 ? -34.625 24.172 -5.375 1 76.56 95 ASP A C 1
ATOM 808 O O . ASP A 1 95 ? -35.438 24.391 -4.457 1 76.56 95 ASP A O 1
ATOM 812 N N . GLU A 1 96 ? -34.688 23.172 -6.191 1 79.12 96 GLU A N 1
ATOM 813 C CA . GLU A 1 96 ? -35.844 22.297 -6.137 1 79.12 96 GLU A CA 1
ATOM 814 C C . GLU A 1 96 ? -35.719 21.281 -5.008 1 79.12 96 GLU A C 1
ATOM 816 O O . GLU A 1 96 ? -36.719 20.656 -4.609 1 79.12 96 GLU A O 1
ATOM 821 N N . LEU A 1 97 ? -34.594 21.188 -4.574 1 79.75 97 LEU A N 1
ATOM 822 C CA . LEU A 1 97 ? -34.375 20.219 -3.51 1 79.75 97 LEU A CA 1
ATOM 823 C C . LEU A 1 97 ? -34.781 20.781 -2.156 1 79.75 97 LEU A C 1
ATOM 825 O O . LEU A 1 97 ? -34.969 20.031 -1.193 1 79.75 97 LEU A O 1
ATOM 829 N N . LEU A 1 98 ? -35.094 22.078 -2.148 1 74.31 98 LEU A N 1
ATOM 830 C CA . LEU A 1 98 ? -35.438 22.688 -0.872 1 74.31 98 LEU A CA 1
ATOM 831 C C . LEU A 1 98 ? -36.75 22.156 -0.338 1 74.31 98 LEU A C 1
ATOM 833 O O . LEU A 1 98 ? -37.75 22.094 -1.07 1 74.31 98 LEU A O 1
ATOM 837 N N . SER A 1 99 ? -36.844 21.594 0.822 1 73.12 99 SER A N 1
ATOM 838 C CA . SER A 1 99 ? -38 21.156 1.582 1 73.12 99 SER A CA 1
ATOM 839 C C . SER A 1 99 ? -38.438 19.75 1.162 1 73.12 99 SER A C 1
ATOM 841 O O . SER A 1 99 ? -39.594 19.359 1.381 1 73.12 99 SER A O 1
ATOM 843 N N . LYS A 1 100 ? -37.594 19.156 0.413 1 82.62 100 LYS A N 1
ATOM 844 C CA . LYS A 1 100 ? -37.938 17.781 0.074 1 82.62 100 LYS A CA 1
ATOM 845 C C . LYS A 1 100 ? -37.25 16.797 1.028 1 82.62 100 LYS A C 1
ATOM 847 O O . LYS A 1 100 ? -36.219 17.109 1.635 1 82.62 100 LYS A O 1
ATOM 852 N N . ARG A 1 101 ? -38.031 15.672 1.075 1 84.62 101 ARG A N 1
ATOM 853 C CA . ARG A 1 101 ? -37.5 14.617 1.936 1 84.62 101 ARG A CA 1
ATOM 854 C C . ARG A 1 101 ? -36.375 13.859 1.241 1 84.62 101 ARG A C 1
ATOM 856 O O . ARG A 1 101 ? -36.5 13.438 0.094 1 84.62 101 ARG A O 1
ATOM 863 N N . VAL A 1 102 ? -35.188 13.758 1.906 1 87.62 102 VAL A N 1
ATOM 864 C CA . VAL A 1 102 ? -34.031 13.086 1.343 1 87.62 102 VAL A CA 1
ATOM 865 C C . VAL A 1 102 ? -33.688 11.859 2.184 1 87.62 102 VAL A C 1
ATOM 867 O O . VAL A 1 102 ? -33.875 11.859 3.4 1 87.62 102 VAL A O 1
ATOM 870 N N . PHE A 1 103 ? -33.344 10.773 1.446 1 86 103 PHE A N 1
ATOM 871 C CA . PHE A 1 103 ? -32.938 9.539 2.088 1 86 103 PHE A CA 1
ATOM 872 C C . PHE A 1 103 ? -31.5 9.211 1.746 1 86 103 PHE A C 1
ATOM 874 O O . PHE A 1 103 ? -31.062 9.375 0.601 1 86 103 PHE A O 1
ATOM 881 N N . PHE A 1 104 ? -30.703 8.875 2.672 1 84.69 104 PHE A N 1
ATOM 882 C CA . PHE A 1 104 ? -29.344 8.406 2.41 1 84.69 104 PHE A CA 1
ATOM 883 C C . PHE A 1 104 ? -28.938 7.328 3.41 1 84.69 104 PHE A C 1
ATOM 885 O O . PHE A 1 104 ? -29.578 7.172 4.453 1 84.69 104 PHE A O 1
ATOM 892 N N . LEU A 1 105 ? -27.969 6.59 3.033 1 83.94 105 LEU A N 1
ATOM 893 C CA . LEU A 1 105 ? -27.531 5.453 3.832 1 83.94 105 LEU A CA 1
ATOM 894 C C . LEU A 1 105 ? -26.453 5.875 4.824 1 83.94 105 LEU A C 1
ATOM 896 O O . LEU A 1 105 ? -25.578 6.684 4.496 1 83.94 105 LEU A O 1
ATOM 900 N N . SER A 1 106 ? -26.625 5.488 6.02 1 79 106 SER A N 1
ATOM 901 C CA . SER A 1 106 ? -25.594 5.621 7.043 1 79 106 SER A CA 1
ATOM 902 C C . SER A 1 106 ? -25.109 4.258 7.52 1 79 106 SER A C 1
ATOM 904 O O . SER A 1 106 ? -25.891 3.303 7.586 1 79 106 SER A O 1
ATOM 906 N N . LYS A 1 107 ? -23.891 4.133 7.715 1 81.31 107 LYS A N 1
ATOM 907 C CA . LYS A 1 107 ? -23.344 2.848 8.133 1 81.31 107 LYS A CA 1
ATOM 908 C C . LYS A 1 107 ? -22.672 2.959 9.5 1 81.31 107 LYS A C 1
ATOM 910 O O . LYS A 1 107 ? -22.125 4.012 9.844 1 81.31 107 LYS A O 1
ATOM 915 N N . GLU A 1 108 ? -22.828 1.909 10.234 1 80.88 108 GLU A N 1
ATOM 916 C CA . GLU A 1 108 ? -22.203 1.774 11.547 1 80.88 108 GLU A CA 1
ATOM 917 C C . GLU A 1 108 ? -21.438 0.463 11.656 1 80.88 108 GLU A C 1
ATOM 919 O O . GLU A 1 108 ? -21.891 -0.574 11.164 1 80.88 108 GLU A O 1
ATOM 924 N N . LEU A 1 109 ? -20.328 0.578 12.242 1 82.94 109 LEU A N 1
ATOM 925 C CA . LEU A 1 109 ? -19.5 -0.617 12.391 1 82.94 109 LEU A CA 1
ATOM 926 C C . LEU A 1 109 ? -20.125 -1.577 13.406 1 82.94 109 LEU A C 1
ATOM 928 O O . LEU A 1 109 ? -20.562 -1.157 14.477 1 82.94 109 LEU A O 1
ATOM 932 N N . LYS A 1 110 ? -20.156 -2.799 13.016 1 85.75 110 LYS A N 1
ATOM 933 C CA . LYS A 1 110 ? -20.609 -3.834 13.938 1 85.75 110 LYS A CA 1
ATOM 934 C C . LYS A 1 110 ? -19.594 -4.059 15.055 1 85.75 110 LYS A C 1
ATOM 936 O O . LYS A 1 110 ? -18.422 -3.703 14.914 1 85.75 110 LYS A O 1
ATOM 941 N N . ASN A 1 111 ? -20.016 -4.477 16.203 1 83 111 ASN A N 1
ATOM 942 C CA . ASN A 1 111 ? -19.125 -4.832 17.297 1 83 111 ASN A CA 1
ATOM 943 C C . ASN A 1 111 ? -18.375 -6.129 17 1 83 111 ASN A C 1
ATOM 945 O O . ASN A 1 111 ? -18.797 -7.207 17.422 1 83 111 ASN A O 1
ATOM 949 N N . ILE A 1 112 ? -17.375 -5.938 16.297 1 86.19 112 ILE A N 1
ATOM 950 C CA . ILE A 1 112 ? -16.641 -7.117 15.859 1 86.19 112 ILE A CA 1
ATOM 951 C C . ILE A 1 112 ? -15.195 -7.031 16.359 1 86.19 112 ILE A C 1
ATOM 953 O O . ILE A 1 112 ? -14.633 -5.938 16.469 1 86.19 112 ILE A O 1
ATOM 957 N N . ASN A 1 113 ? -14.664 -8.25 16.734 1 88.81 113 ASN A N 1
ATOM 958 C CA . ASN A 1 113 ? -13.266 -8.391 17.141 1 88.81 113 ASN A CA 1
ATOM 959 C C . ASN A 1 113 ? -12.398 -8.875 15.977 1 88.81 113 ASN A C 1
ATOM 961 O O . ASN A 1 113 ? -12.883 -9.039 14.852 1 88.81 113 ASN A O 1
ATOM 965 N N . ASP A 1 114 ? -11.156 -8.969 16.219 1 92.19 114 ASP A N 1
ATOM 966 C CA . ASP A 1 114 ? -10.219 -9.383 15.18 1 92.19 114 ASP A CA 1
ATOM 967 C C . ASP A 1 114 ? -10.547 -10.789 14.68 1 92.19 114 ASP A C 1
ATOM 969 O O . ASP A 1 114 ? -10.492 -11.055 13.477 1 92.19 114 ASP A O 1
ATOM 973 N N . VAL A 1 115 ? -10.961 -11.75 15.547 1 93.94 115 VAL A N 1
ATOM 974 C CA . VAL A 1 115 ? -11.281 -13.117 15.164 1 93.94 115 VAL A CA 1
ATOM 975 C C . VAL A 1 115 ? -12.555 -13.148 14.328 1 93.94 115 VAL A C 1
ATOM 977 O O . VAL A 1 115 ? -12.648 -13.898 13.359 1 93.94 115 VAL A O 1
ATOM 980 N N . ASP A 1 116 ? -13.477 -12.273 14.609 1 93.69 116 ASP A N 1
ATOM 981 C CA . ASP A 1 116 ? -14.727 -12.203 13.859 1 93.69 116 ASP A CA 1
ATOM 982 C C . ASP A 1 116 ? -14.484 -11.68 12.445 1 93.69 116 ASP A C 1
ATOM 984 O O . ASP A 1 116 ? -15.117 -12.148 11.492 1 93.69 116 ASP A O 1
ATOM 988 N N . VAL A 1 117 ? -13.688 -10.719 12.406 1 94.62 117 VAL A N 1
ATOM 989 C CA . VAL A 1 117 ? -13.383 -10.156 11.094 1 94.62 117 VAL A CA 1
ATOM 990 C C . VAL A 1 117 ? -12.695 -11.211 10.227 1 94.62 117 VAL A C 1
ATOM 992 O O . VAL A 1 117 ? -13.008 -11.344 9.039 1 94.62 117 VAL A O 1
ATOM 995 N N . PHE A 1 118 ? -11.742 -11.938 10.867 1 95.38 118 PHE A N 1
ATOM 996 C CA . PHE A 1 118 ? -11.039 -12.984 10.141 1 95.38 118 PHE A CA 1
ATOM 997 C C . PHE A 1 118 ? -12.008 -14.055 9.656 1 95.38 118 PHE A C 1
ATOM 999 O O . PHE A 1 118 ? -11.906 -14.523 8.523 1 95.38 118 PHE A O 1
ATOM 1006 N N . ASP A 1 119 ? -12.922 -14.406 10.438 1 94.94 119 ASP A N 1
ATOM 1007 C CA . ASP A 1 119 ? -13.906 -15.414 10.062 1 94.94 119 ASP A CA 1
ATOM 1008 C C . ASP A 1 119 ? -14.828 -14.906 8.953 1 94.94 119 ASP A C 1
ATOM 1010 O O . ASP A 1 119 ? -15.234 -15.664 8.078 1 94.94 119 ASP A O 1
ATOM 1014 N N . ALA A 1 120 ? -15.148 -13.672 9.031 1 94.44 120 ALA A N 1
ATOM 1015 C CA . ALA A 1 120 ? -15.953 -13.078 7.973 1 94.44 120 ALA A CA 1
ATOM 1016 C C . ALA A 1 120 ? -15.219 -13.094 6.641 1 94.44 120 ALA A C 1
ATOM 1018 O O . ALA A 1 120 ? -15.805 -13.383 5.598 1 94.44 120 ALA A O 1
ATOM 1019 N N . ILE A 1 121 ? -13.969 -12.812 6.699 1 94.94 121 ILE A N 1
ATOM 1020 C CA . ILE A 1 121 ? -13.148 -12.812 5.496 1 94.94 121 ILE A CA 1
ATOM 1021 C C . ILE A 1 121 ? -13.078 -14.227 4.922 1 94.94 121 ILE A C 1
ATOM 1023 O O . ILE A 1 121 ? -13.156 -14.414 3.707 1 94.94 121 ILE A O 1
ATOM 1027 N N . LYS A 1 122 ? -12.938 -15.211 5.812 1 93.56 122 LYS A N 1
ATOM 1028 C CA . LYS A 1 122 ? -12.875 -16.609 5.371 1 93.56 122 LYS A CA 1
ATOM 1029 C C . LYS A 1 122 ? -14.188 -17.031 4.73 1 93.56 122 LYS A C 1
ATOM 1031 O O . LYS A 1 122 ? -14.188 -17.75 3.73 1 93.56 122 LYS A O 1
ATOM 1036 N N . LYS A 1 123 ? -15.281 -16.5 5.23 1 92.56 123 LYS A N 1
ATOM 1037 C CA . LYS A 1 123 ? -16.609 -16.859 4.723 1 92.56 123 LYS A CA 1
ATOM 1038 C C . LYS A 1 123 ? -16.875 -16.188 3.381 1 92.56 123 LYS A C 1
ATOM 1040 O O . LYS A 1 123 ? -17.719 -16.656 2.613 1 92.56 123 LYS A O 1
ATOM 1045 N N . MET A 1 124 ? -16.188 -15.195 3.051 1 93.5 124 MET A N 1
ATOM 1046 C CA . MET A 1 124 ? -16.375 -14.461 1.804 1 93.5 124 MET A CA 1
ATOM 1047 C C . MET A 1 124 ? -15.656 -15.148 0.649 1 93.5 124 MET A C 1
ATOM 1049 O O . MET A 1 124 ? -15.672 -14.656 -0.481 1 93.5 124 MET A O 1
ATOM 1053 N N . THR A 1 125 ? -15.031 -16.312 0.883 1 93.62 125 THR A N 1
ATOM 1054 C CA . THR A 1 125 ? -14.406 -17.078 -0.195 1 93.62 125 THR A CA 1
ATOM 1055 C C . THR A 1 125 ? -15.422 -17.391 -1.296 1 93.62 125 THR A C 1
ATOM 1057 O O . THR A 1 125 ? -16.531 -17.859 -1.018 1 93.62 125 THR A O 1
ATOM 1060 N N . PRO A 1 126 ? -15.094 -17.047 -2.52 1 92.31 126 PRO A N 1
ATOM 1061 C CA . PRO A 1 126 ? -16.031 -17.25 -3.629 1 92.31 126 PRO A CA 1
ATOM 1062 C C . PRO A 1 126 ? -16.484 -18.703 -3.768 1 92.31 126 PRO A C 1
ATOM 1064 O O . PRO A 1 126 ? -15.664 -19.609 -3.871 1 92.31 126 PRO A O 1
ATOM 1067 N N . GLY A 1 127 ? -17.75 -18.953 -3.922 1 89.88 127 GLY A N 1
ATOM 1068 C CA . GLY A 1 127 ? -18.312 -20.281 -4.082 1 89.88 127 GLY A CA 1
ATOM 1069 C C . GLY A 1 127 ? -18.062 -20.891 -5.453 1 89.88 127 GLY A C 1
ATOM 1070 O O . GLY A 1 127 ? -17.969 -22.109 -5.598 1 89.88 127 GLY A O 1
ATOM 1071 N N . ALA A 1 128 ? -17.844 -19.969 -6.395 1 90.62 128 ALA A N 1
ATOM 1072 C CA . ALA A 1 128 ? -17.656 -20.422 -7.766 1 90.62 128 ALA A CA 1
ATOM 1073 C C . ALA A 1 128 ? -16.344 -21.203 -7.895 1 90.62 128 ALA A C 1
ATOM 1075 O O . ALA A 1 128 ? -16.203 -22.047 -8.789 1 90.62 128 ALA A O 1
ATOM 1076 N N . SER A 1 129 ? -15.438 -20.984 -6.992 1 90 129 SER A N 1
ATOM 1077 C CA . SER A 1 129 ? -14.156 -21.672 -7.059 1 90 129 SER A CA 1
ATOM 1078 C C . SER A 1 129 ? -14.312 -23.156 -6.773 1 90 129 SER A C 1
ATOM 1080 O O . SER A 1 129 ? -13.516 -23.969 -7.25 1 90 129 SER A O 1
ATOM 1082 N N . TYR A 1 130 ? -15.344 -23.578 -6.168 1 90.69 130 TYR A N 1
ATOM 1083 C CA . TYR A 1 130 ? -15.562 -24.984 -5.82 1 90.69 130 TYR A CA 1
ATOM 1084 C C . TYR A 1 130 ? -16.094 -25.766 -7.016 1 90.69 130 TYR A C 1
ATOM 1086 O O . TYR A 1 130 ? -16.047 -27 -7.027 1 90.69 130 TYR A O 1
ATOM 1094 N N . PHE A 1 131 ? -16.5 -25.031 -8 1 91.81 131 PHE A N 1
ATOM 1095 C CA . PHE A 1 131 ? -16.938 -25.703 -9.219 1 91.81 131 PHE A CA 1
ATOM 1096 C C . PHE A 1 131 ? -15.758 -26.344 -9.945 1 91.81 131 PHE A C 1
ATOM 1098 O O . PHE A 1 131 ? -15.938 -27.234 -10.781 1 91.81 131 PHE A O 1
ATOM 1105 N N . SER A 1 132 ? -14.625 -25.906 -9.57 1 90.88 132 SER A N 1
ATOM 1106 C CA . SER A 1 132 ? -13.438 -26.516 -10.156 1 90.88 132 SER A CA 1
ATOM 1107 C C . SER A 1 132 ? -13.281 -27.969 -9.727 1 90.88 132 SER A C 1
ATOM 1109 O O . SER A 1 132 ? -12.617 -28.75 -10.398 1 90.88 132 SER A O 1
ATOM 1111 N N . LEU A 1 133 ? -13.953 -28.375 -8.664 1 92.19 133 LEU A N 1
ATOM 1112 C CA . LEU A 1 133 ? -13.922 -29.75 -8.203 1 92.19 133 LEU A CA 1
ATOM 1113 C C . LEU A 1 133 ? -14.602 -30.672 -9.203 1 92.19 133 LEU A C 1
ATOM 1115 O O . LEU A 1 133 ? -14.203 -31.828 -9.367 1 92.19 133 LEU A O 1
ATOM 1119 N N . GLY A 1 134 ? -15.523 -30.094 -9.875 1 89.19 134 GLY A N 1
ATOM 1120 C CA . GLY A 1 134 ? -16.234 -30.875 -10.867 1 89.19 134 GLY A CA 1
ATOM 1121 C C . GLY A 1 134 ? -15.414 -31.125 -12.125 1 89.19 134 GLY A C 1
ATOM 1122 O O . GLY A 1 134 ? -15.703 -32.031 -12.891 1 89.19 134 GLY A O 1
ATOM 1123 N N . LEU A 1 135 ? -14.32 -30.406 -12.258 1 91.38 135 LEU A N 1
ATOM 1124 C CA . LEU A 1 135 ? -13.531 -30.516 -13.477 1 91.38 135 LEU A CA 1
ATOM 1125 C C . LEU A 1 135 ? -12.367 -31.469 -13.289 1 91.38 135 LEU A C 1
ATOM 1127 O O . LEU A 1 135 ? -11.555 -31.656 -14.195 1 91.38 135 LEU A O 1
ATOM 1131 N N . VAL A 1 136 ? -12.344 -32.188 -12.172 1 92.62 136 VAL A N 1
ATOM 1132 C CA . VAL A 1 136 ? -11.242 -33.062 -11.812 1 92.62 136 VAL A CA 1
ATOM 1133 C C . VAL A 1 136 ? -11.203 -34.25 -12.773 1 92.62 136 VAL A C 1
ATOM 1135 O O . VAL A 1 136 ? -10.125 -34.75 -13.133 1 92.62 136 VAL A O 1
ATOM 1138 N N . PHE A 1 137 ? -12.297 -34.625 -13.422 1 90.5 137 PHE A N 1
ATOM 1139 C CA . PHE A 1 137 ? -12.367 -35.812 -14.273 1 90.5 137 PHE A CA 1
ATOM 1140 C C . PHE A 1 137 ? -11.711 -35.531 -15.625 1 90.5 137 PHE A C 1
ATOM 1142 O O . PHE A 1 137 ? -11.25 -36.469 -16.281 1 90.5 137 PHE A O 1
ATOM 1149 N N . PHE A 1 138 ? -11.594 -34.312 -15.945 1 90.81 138 PHE A N 1
ATOM 1150 C CA . PHE A 1 138 ? -10.984 -33.969 -17.219 1 90.81 138 PHE A CA 1
ATOM 1151 C C . PHE A 1 138 ? -9.477 -34.188 -17.188 1 90.81 138 PHE A C 1
ATOM 1153 O O . PHE A 1 138 ? -8.836 -34.281 -18.234 1 90.81 138 PHE A O 1
ATOM 1160 N N . ALA A 1 139 ? -8.977 -34.344 -15.961 1 89.75 139 ALA A N 1
ATOM 1161 C CA . ALA A 1 139 ? -7.539 -34.594 -15.828 1 89.75 139 ALA A CA 1
ATOM 1162 C C . ALA A 1 139 ? -7.145 -35.969 -16.359 1 89.75 139 ALA A C 1
ATOM 1164 O O . ALA A 1 139 ? -5.977 -36.188 -16.672 1 89.75 139 ALA A O 1
ATOM 1165 N N . LEU A 1 140 ? -8.125 -36.812 -16.578 1 91.5 140 LEU A N 1
ATOM 1166 C CA . LEU A 1 140 ? -7.859 -38.188 -17.031 1 91.5 140 LEU A CA 1
ATOM 1167 C C . LEU A 1 140 ? -7.859 -38.25 -18.547 1 91.5 140 LEU A C 1
ATOM 1169 O O . LEU A 1 140 ? -7.445 -39.281 -19.125 1 91.5 140 LEU A O 1
ATOM 1173 N N . MET A 1 141 ? -8.203 -37.156 -19.203 1 90.31 141 MET A N 1
ATOM 1174 C CA . MET A 1 141 ? -8.352 -37.188 -20.656 1 90.31 141 MET A CA 1
ATOM 1175 C C . MET A 1 141 ? -7.008 -37.469 -21.328 1 90.31 141 MET A C 1
ATOM 1177 O O . MET A 1 141 ? -6.926 -38.25 -22.266 1 90.31 141 MET A O 1
ATOM 1181 N N . THR A 1 142 ? -5.965 -36.875 -20.766 1 88.81 142 THR A N 1
ATOM 1182 C CA . THR A 1 142 ? -4.656 -37 -21.391 1 88.81 142 THR A CA 1
ATOM 1183 C C . THR A 1 142 ? -4.117 -38.438 -21.234 1 88.81 142 THR A C 1
ATOM 1185 O O . THR A 1 142 ? -3.699 -39.062 -22.203 1 88.81 142 THR A O 1
ATOM 1188 N N . PRO A 1 143 ? -4.184 -39 -20.016 1 90.62 143 PRO A N 1
ATOM 1189 C CA . PRO A 1 143 ? -3.713 -40.375 -19.891 1 90.62 143 PRO A CA 1
ATOM 1190 C C . PRO A 1 143 ? -4.598 -41.375 -20.641 1 90.62 143 PRO A C 1
ATOM 1192 O O . PRO A 1 143 ? -4.105 -42.375 -21.156 1 90.62 143 PRO A O 1
ATOM 1195 N N . LEU A 1 144 ? -5.883 -41.125 -20.766 1 91.25 144 LEU A N 1
ATOM 1196 C CA . LEU A 1 144 ? -6.781 -42.031 -21.5 1 91.25 144 LEU A CA 1
ATOM 1197 C C . LEU A 1 144 ? -6.48 -42 -23 1 91.25 144 LEU A C 1
ATOM 1199 O O . LEU A 1 144 ? -6.473 -43.031 -23.656 1 91.25 144 LEU A O 1
ATOM 1203 N N . TYR A 1 145 ? -6.293 -40.812 -23.469 1 92.75 145 TYR A N 1
ATOM 1204 C CA . TYR A 1 145 ? -5.941 -40.688 -24.875 1 92.75 145 TYR A CA 1
ATOM 1205 C C . TYR A 1 145 ? -4.621 -41.375 -25.172 1 92.75 145 TYR A C 1
ATOM 1207 O O . TYR A 1 145 ? -4.508 -42.125 -26.156 1 92.75 145 TYR A O 1
ATOM 1215 N N . SER A 1 146 ? -3.625 -41.156 -24.281 1 90.25 146 SER A N 1
ATOM 1216 C CA . SER A 1 146 ? -2.316 -41.781 -24.484 1 90.25 146 SER A CA 1
ATOM 1217 C C . SER A 1 146 ? -2.408 -43.312 -24.438 1 90.25 146 SER A C 1
ATOM 1219 O O . SER A 1 146 ? -1.776 -44 -25.234 1 90.25 146 SER A O 1
ATOM 1221 N N . ASN A 1 147 ? -3.205 -43.812 -23.547 1 90 147 ASN A N 1
ATOM 1222 C CA . ASN A 1 147 ? -3.373 -45.281 -23.438 1 90 147 ASN A CA 1
ATOM 1223 C C . ASN A 1 147 ? -4.086 -45.844 -24.656 1 90 147 ASN A C 1
ATOM 1225 O O . ASN A 1 147 ? -3.705 -46.906 -25.156 1 90 147 ASN A O 1
ATOM 1229 N N . LEU A 1 148 ? -5.105 -45.156 -25.125 1 90.44 148 LEU A N 1
ATOM 1230 C CA . LEU A 1 148 ? -5.855 -45.625 -26.281 1 90.44 148 LEU A CA 1
ATOM 1231 C C . LEU A 1 148 ? -4.98 -45.594 -27.531 1 90.44 148 LEU A C 1
ATOM 1233 O O . LEU A 1 148 ? -5.062 -46.5 -28.375 1 90.44 148 LEU A O 1
ATOM 1237 N N . PHE A 1 149 ? -4.195 -44.656 -27.641 1 90.06 149 PHE A N 1
ATOM 1238 C CA . PHE A 1 149 ? -3.336 -44.5 -28.812 1 90.06 149 PHE A CA 1
ATOM 1239 C C . PHE A 1 149 ? -2.283 -45.625 -28.844 1 90.06 149 PHE A C 1
ATOM 1241 O O . PHE A 1 149 ? -2.088 -46.25 -29.875 1 90.06 149 PHE A O 1
ATOM 1248 N N . ASN A 1 150 ? -1.627 -45.875 -27.703 1 87.88 150 ASN A N 1
ATOM 1249 C CA . ASN A 1 150 ? -0.49 -46.781 -27.688 1 87.88 150 ASN A CA 1
ATOM 1250 C C . ASN A 1 150 ? -0.942 -48.25 -27.672 1 87.88 150 ASN A C 1
ATOM 1252 O O . ASN A 1 150 ? -0.19 -49.125 -28.062 1 87.88 150 ASN A O 1
ATOM 1256 N N . THR A 1 151 ? -2.189 -48.531 -27.266 1 87.06 151 THR A N 1
ATOM 1257 C CA . THR A 1 151 ? -2.652 -49.906 -27.188 1 87.06 151 THR A CA 1
ATOM 1258 C C . THR A 1 151 ? -3.443 -50.312 -28.438 1 87.06 151 THR A C 1
ATOM 1260 O O . THR A 1 151 ? -3.455 -51.469 -28.844 1 87.06 151 THR A O 1
ATOM 1263 N N . ARG A 1 152 ? -4.086 -49.312 -29.094 1 87.69 152 ARG A N 1
ATOM 1264 C CA . ARG A 1 152 ? -5 -49.688 -30.156 1 87.69 152 ARG A CA 1
ATOM 1265 C C . ARG A 1 152 ? -4.719 -48.906 -31.438 1 87.69 152 ARG A C 1
ATOM 1267 O O . ARG A 1 152 ? -4.492 -49.5 -32.5 1 87.69 152 ARG A O 1
ATOM 1274 N N . LEU A 1 153 ? -4.523 -47.688 -31.312 1 86.69 153 LEU A N 1
ATOM 1275 C CA . LEU A 1 153 ? -4.523 -46.844 -32.5 1 86.69 153 LEU A CA 1
ATOM 1276 C C . LEU A 1 153 ? -3.225 -47 -33.281 1 86.69 153 LEU A C 1
ATOM 1278 O O . LEU A 1 153 ? -3.221 -46.875 -34.5 1 86.69 153 LEU A O 1
ATOM 1282 N N . ILE A 1 154 ? -2.137 -47.219 -32.594 1 84.31 154 ILE A N 1
ATOM 1283 C CA . ILE A 1 154 ? -0.84 -47.312 -33.25 1 84.31 154 ILE A CA 1
ATOM 1284 C C . ILE A 1 154 ? -0.795 -48.562 -34.125 1 84.31 154 ILE A C 1
ATOM 1286 O O . ILE A 1 154 ? -0.05 -48.594 -35.094 1 84.31 154 ILE A O 1
ATOM 1290 N N . TYR A 1 155 ? -1.62 -49.531 -33.812 1 83.31 155 TYR A N 1
ATOM 1291 C CA . TYR A 1 155 ? -1.612 -50.781 -34.562 1 83.31 155 TYR A CA 1
ATOM 1292 C C . TYR A 1 155 ? -2.732 -50.812 -35.594 1 83.31 155 TYR A C 1
ATOM 1294 O O . TYR A 1 155 ? -2.898 -51.812 -36.281 1 83.31 155 TYR A O 1
ATOM 1302 N N . SER A 1 156 ? -3.455 -49.75 -35.594 1 83 156 SER A N 1
ATOM 1303 C CA . SER A 1 156 ? -4.566 -49.719 -36.562 1 83 156 SER A CA 1
ATOM 1304 C C . SER A 1 156 ? -4.086 -49.344 -37.969 1 83 156 SER A C 1
ATOM 1306 O O . SER A 1 156 ? -3.16 -48.562 -38.125 1 83 156 SER A O 1
ATOM 1308 N N . ASP A 1 157 ? -4.641 -49.969 -38.969 1 78.94 157 ASP A N 1
ATOM 1309 C CA . ASP A 1 157 ? -4.27 -49.719 -40.375 1 78.94 157 ASP A CA 1
ATOM 1310 C C . ASP A 1 157 ? -5.027 -48.5 -40.906 1 78.94 157 ASP A C 1
ATOM 1312 O O . ASP A 1 157 ? -4.645 -47.969 -41.938 1 78.94 157 ASP A O 1
ATOM 1316 N N . SER A 1 158 ? -5.953 -48 -40.188 1 84.06 158 SER A N 1
ATOM 1317 C CA . SER A 1 158 ? -6.77 -46.938 -40.75 1 84.06 158 SER A CA 1
ATOM 1318 C C . SER A 1 158 ? -6.414 -45.594 -40.094 1 84.06 158 SER A C 1
ATOM 1320 O O . SER A 1 158 ? -6.555 -45.406 -38.906 1 84.06 158 SER A O 1
ATOM 1322 N N . TYR A 1 159 ? -6.039 -44.656 -40.969 1 85.38 159 TYR A N 1
ATOM 1323 C CA . TYR A 1 159 ? -5.754 -43.312 -40.562 1 85.38 159 TYR A CA 1
ATOM 1324 C C . TYR A 1 159 ? -7.027 -42.594 -40.125 1 85.38 159 TYR A C 1
ATOM 1326 O O . TYR A 1 159 ? -6.992 -41.688 -39.281 1 85.38 159 TYR A O 1
ATOM 1334 N N . HIS A 1 160 ? -8.109 -43.031 -40.562 1 87.81 160 HIS A N 1
ATOM 1335 C CA . HIS A 1 160 ? -9.375 -42.406 -40.219 1 87.81 160 HIS A CA 1
ATOM 1336 C C . HIS A 1 160 ? -9.75 -42.625 -38.75 1 87.81 160 HIS A C 1
ATOM 1338 O O . HIS A 1 160 ? -10.289 -41.719 -38.125 1 87.81 160 HIS A O 1
ATOM 1344 N N . SER A 1 161 ? -9.422 -43.719 -38.25 1 87.12 161 SER A N 1
ATOM 1345 C CA . SER A 1 161 ? -9.719 -44 -36.875 1 87.12 161 SER A CA 1
ATOM 1346 C C . SER A 1 161 ? -8.867 -43.156 -35.938 1 87.12 161 SER A C 1
ATOM 1348 O O . SER A 1 161 ? -9.336 -42.688 -34.875 1 87.12 161 SER A O 1
ATOM 1350 N N . VAL A 1 162 ? -7.68 -42.906 -36.344 1 87.56 162 VAL A N 1
ATOM 1351 C CA . VAL A 1 162 ? -6.777 -42.094 -35.531 1 87.56 162 VAL A CA 1
ATOM 1352 C C . VAL A 1 162 ? -7.273 -40.656 -35.469 1 87.56 162 VAL A C 1
ATOM 1354 O O . VAL A 1 162 ? -7.328 -40.062 -34.406 1 87.56 162 VAL A O 1
ATOM 1357 N N . PHE A 1 163 ? -7.676 -40.094 -36.5 1 90.38 163 PHE A N 1
ATOM 1358 C CA . PHE A 1 163 ? -8.117 -38.688 -36.562 1 90.38 163 PHE A CA 1
ATOM 1359 C C . PHE A 1 163 ? -9.469 -38.531 -35.875 1 90.38 163 PHE A C 1
ATOM 1361 O O . PHE A 1 163 ? -9.727 -37.5 -35.25 1 90.38 163 PHE A O 1
ATOM 1368 N N . PHE A 1 164 ? -10.266 -39.531 -35.969 1 91 164 PHE A N 1
ATOM 1369 C CA . PHE A 1 164 ? -11.586 -39.469 -35.344 1 91 164 PHE A CA 1
ATOM 1370 C C . PHE A 1 164 ? -11.477 -39.438 -33.812 1 91 164 PHE A C 1
ATOM 1372 O O . PHE A 1 164 ? -12.062 -38.594 -33.156 1 91 164 PHE A O 1
ATOM 1379 N N . VAL A 1 165 ? -10.758 -40.312 -33.281 1 91.06 165 VAL A N 1
ATOM 1380 C CA . VAL A 1 165 ? -10.594 -40.375 -31.828 1 91.06 165 VAL A CA 1
ATOM 1381 C C . VAL A 1 165 ? -9.891 -39.125 -31.328 1 91.06 165 VAL A C 1
ATOM 1383 O O . VAL A 1 165 ? -10.273 -38.562 -30.297 1 91.06 165 VAL A O 1
ATOM 1386 N N . THR A 1 166 ? -8.898 -38.688 -32.062 1 91.5 166 THR A N 1
ATOM 1387 C CA . THR A 1 166 ? -8.18 -37.469 -31.703 1 91.5 166 THR A CA 1
ATOM 1388 C C . THR A 1 166 ? -9.117 -36.25 -31.703 1 91.5 166 THR A C 1
ATOM 1390 O O . THR A 1 166 ? -9.023 -35.406 -30.844 1 91.5 166 THR A O 1
ATOM 1393 N N . GLY A 1 167 ? -9.977 -36.188 -32.656 1 91.94 167 GLY A N 1
ATOM 1394 C CA . GLY A 1 167 ? -10.93 -35.094 -32.719 1 91.94 167 GLY A CA 1
ATOM 1395 C C . GLY A 1 167 ? -11.859 -35 -31.531 1 91.94 167 GLY A C 1
ATOM 1396 O O . GLY A 1 167 ? -12.156 -33.906 -31.031 1 91.94 167 GLY A O 1
ATOM 1397 N N . ILE A 1 168 ? -12.227 -36.156 -31 1 92.81 168 ILE A N 1
ATOM 1398 C CA . ILE A 1 168 ? -13.117 -36.219 -29.844 1 92.81 168 ILE A CA 1
ATOM 1399 C C . ILE A 1 168 ? -12.391 -35.656 -28.609 1 92.81 168 ILE A C 1
ATOM 1401 O O . ILE A 1 168 ? -12.961 -34.875 -27.844 1 92.81 168 ILE A O 1
ATOM 1405 N N . PHE A 1 169 ? -11.188 -36.031 -28.453 1 92.19 169 PHE A N 1
ATOM 1406 C CA . PHE A 1 169 ? -10.445 -35.594 -27.266 1 92.19 169 PHE A CA 1
ATOM 1407 C C . PHE A 1 169 ? -10.125 -34.094 -27.344 1 92.19 169 PHE A C 1
ATOM 1409 O O . PHE A 1 169 ? -10.078 -33.438 -26.328 1 92.19 169 PHE A O 1
ATOM 1416 N N . ILE A 1 170 ? -9.945 -33.594 -28.547 1 91.81 170 ILE A N 1
ATOM 1417 C CA . ILE A 1 170 ? -9.711 -32.156 -28.719 1 91.81 170 ILE A CA 1
ATOM 1418 C C . ILE A 1 170 ? -10.953 -31.375 -28.281 1 91.81 170 ILE A C 1
ATOM 1420 O O . ILE A 1 170 ? -10.844 -30.328 -27.641 1 91.81 170 ILE A O 1
ATOM 1424 N N . ILE A 1 171 ? -12.047 -31.906 -28.594 1 92.88 171 ILE A N 1
ATOM 1425 C CA . ILE A 1 171 ? -13.297 -31.25 -28.219 1 92.88 171 ILE A CA 1
ATOM 1426 C C . ILE A 1 171 ? -13.438 -31.219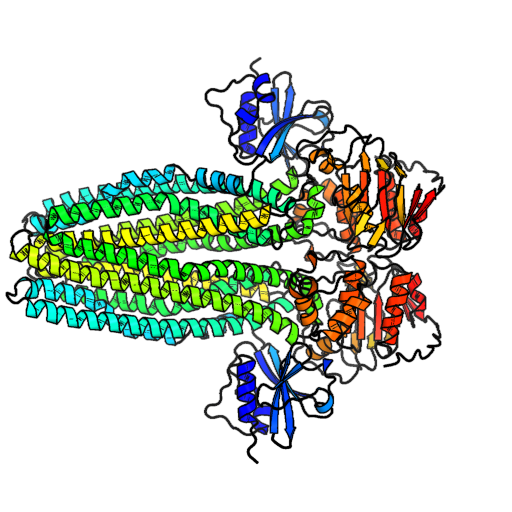 -26.703 1 92.88 171 ILE A C 1
ATOM 1428 O O . ILE A 1 171 ? -13.875 -30.219 -26.141 1 92.88 171 ILE A O 1
ATOM 1432 N N . PHE A 1 172 ? -13.047 -32.25 -26.016 1 91.06 172 PHE A N 1
ATOM 1433 C CA . PHE A 1 172 ? -13.133 -32.312 -24.562 1 91.06 172 PHE A CA 1
ATOM 1434 C C . PHE A 1 172 ? -12.18 -31.328 -23.922 1 91.06 172 PHE A C 1
ATOM 1436 O O . PHE A 1 172 ? -12.508 -30.703 -22.906 1 91.06 172 PHE A O 1
ATOM 1443 N N . VAL A 1 173 ? -11.086 -31.203 -24.5 1 90 173 VAL A N 1
ATOM 1444 C CA . VAL A 1 173 ? -10.102 -30.281 -23.938 1 90 173 VAL A CA 1
ATOM 1445 C C . VAL A 1 173 ? -10.57 -28.844 -24.125 1 90 173 VAL A C 1
ATOM 1447 O O . VAL A 1 173 ? -10.414 -28.016 -23.219 1 90 173 VAL A O 1
ATOM 1450 N N . ILE A 1 174 ? -11.109 -28.531 -25.266 1 91.38 174 ILE A N 1
ATOM 1451 C CA . ILE A 1 174 ? -11.641 -27.203 -25.516 1 91.38 174 ILE A CA 1
ATOM 1452 C C . ILE A 1 174 ? -12.773 -26.906 -24.547 1 91.38 174 ILE A C 1
ATOM 1454 O O . ILE A 1 174 ? -12.859 -25.797 -24 1 91.38 174 ILE A O 1
ATOM 1458 N N . PHE A 1 175 ? -13.555 -27.953 -24.344 1 93.38 175 PHE A N 1
ATOM 1459 C CA . PHE A 1 175 ? -14.664 -27.797 -23.422 1 93.38 175 PHE A CA 1
ATOM 1460 C C . PHE A 1 175 ? -14.156 -27.531 -22.016 1 93.38 175 PHE A C 1
ATOM 1462 O O . PHE A 1 175 ? -14.688 -26.656 -21.312 1 93.38 175 PHE A O 1
ATOM 1469 N N . GLU A 1 176 ? -13.195 -28.188 -21.578 1 92.12 176 GLU A N 1
ATOM 1470 C CA . GLU A 1 176 ? -12.602 -27.984 -20.266 1 92.12 176 GLU A CA 1
ATOM 1471 C C . GLU A 1 176 ? -12.031 -26.562 -20.141 1 92.12 176 GLU A C 1
ATOM 1473 O O . GLU A 1 176 ? -12.203 -25.906 -19.109 1 92.12 176 GLU A O 1
ATOM 1478 N N . LEU A 1 177 ? -11.398 -26.109 -21.203 1 91.81 177 LEU A N 1
ATOM 1479 C CA . LEU A 1 177 ? -10.781 -24.797 -21.188 1 91.81 177 LEU A CA 1
ATOM 1480 C C . LEU A 1 177 ? -11.836 -23.703 -21.047 1 91.81 177 LEU A C 1
ATOM 1482 O O . LEU A 1 177 ? -11.633 -22.719 -20.328 1 91.81 177 LEU A O 1
ATOM 1486 N N . ILE A 1 178 ? -12.898 -23.891 -21.719 1 93.75 178 ILE A N 1
ATOM 1487 C CA . ILE A 1 178 ? -13.969 -22.906 -21.688 1 93.75 178 ILE A CA 1
ATOM 1488 C C . ILE A 1 178 ? -14.594 -22.875 -20.297 1 93.75 178 ILE A C 1
ATOM 1490 O O . ILE A 1 178 ? -14.828 -21.797 -19.734 1 93.75 178 ILE A O 1
ATOM 1494 N N . LEU A 1 179 ? -14.828 -24.062 -19.734 1 93.56 179 LEU A N 1
ATOM 1495 C CA . LEU A 1 179 ? -15.438 -24.125 -18.406 1 93.56 179 LEU A CA 1
ATOM 1496 C C . LEU A 1 179 ? -14.516 -23.516 -17.359 1 93.56 179 LEU A C 1
ATOM 1498 O O . LEU A 1 179 ? -14.969 -22.797 -16.469 1 93.56 179 LEU A O 1
ATOM 1502 N N . LYS A 1 180 ? -13.273 -23.781 -17.406 1 92.62 180 LYS A N 1
ATOM 1503 C CA . LYS A 1 180 ? -12.32 -23.234 -16.453 1 92.62 180 LYS A CA 1
ATOM 1504 C C . LYS A 1 180 ? -12.242 -21.719 -16.562 1 92.62 180 LYS A C 1
ATOM 1506 O O . LYS A 1 180 ? -12.117 -21.031 -15.547 1 92.62 180 LYS A O 1
ATOM 1511 N N . SER A 1 181 ? -12.344 -21.234 -17.781 1 92.75 181 SER A N 1
ATOM 1512 C CA . SER A 1 181 ? -12.297 -19.781 -18 1 92.75 181 SER A CA 1
ATOM 1513 C C . SER A 1 181 ? -13.523 -19.094 -17.422 1 92.75 181 SER A C 1
ATOM 1515 O O . SER A 1 181 ? -13.414 -18.031 -16.812 1 92.75 181 SER A O 1
ATOM 1517 N N . ILE A 1 182 ? -14.633 -19.766 -17.531 1 94.12 182 ILE A N 1
ATOM 1518 C CA . ILE A 1 182 ? -15.875 -19.203 -17 1 94.12 182 ILE A CA 1
ATOM 1519 C C . ILE A 1 182 ? -15.828 -19.172 -15.477 1 94.12 182 ILE A C 1
ATOM 1521 O O . ILE A 1 182 ? -16.188 -18.172 -14.852 1 94.12 182 ILE A O 1
ATOM 1525 N N . ILE A 1 183 ? -15.359 -20.203 -14.914 1 93.81 183 ILE A N 1
ATOM 1526 C CA . ILE A 1 183 ? -15.281 -20.297 -13.461 1 93.81 183 ILE A CA 1
ATOM 1527 C C . ILE A 1 183 ? -14.312 -19.25 -12.922 1 93.81 183 ILE A C 1
ATOM 1529 O O . ILE A 1 183 ? -14.594 -18.578 -11.922 1 93.81 183 ILE A O 1
ATOM 1533 N N . TYR A 1 184 ? -13.195 -19.094 -13.602 1 93.44 184 TYR A N 1
ATOM 1534 C CA . TYR A 1 184 ? -12.188 -18.172 -13.102 1 93.44 184 TYR A CA 1
ATOM 1535 C C . TYR A 1 184 ? -12.656 -16.734 -13.242 1 93.44 184 TYR A C 1
ATOM 1537 O O . TYR A 1 184 ? -12.375 -15.891 -12.383 1 93.44 184 TYR A O 1
ATOM 1545 N N . ASP A 1 185 ? -13.367 -16.469 -14.305 1 92.88 185 ASP A N 1
ATOM 1546 C CA . ASP A 1 185 ? -13.883 -15.109 -14.5 1 92.88 185 ASP A CA 1
ATOM 1547 C C . ASP A 1 185 ? -14.891 -14.742 -13.414 1 92.88 185 ASP A C 1
ATOM 1549 O O . ASP A 1 185 ? -14.867 -13.633 -12.891 1 92.88 185 ASP A O 1
ATOM 1553 N N . LYS A 1 186 ? -15.648 -15.703 -13.117 1 93.62 186 LYS A N 1
ATOM 1554 C CA . LYS A 1 186 ? -16.641 -15.461 -12.07 1 93.62 186 LYS A CA 1
ATOM 1555 C C . LYS A 1 186 ? -15.977 -15.328 -10.703 1 93.62 186 LYS A C 1
ATOM 1557 O O . LYS A 1 186 ? -16.359 -14.477 -9.898 1 93.62 186 LYS A O 1
ATOM 1562 N N . THR A 1 187 ? -15.047 -16.125 -10.445 1 93.75 187 THR A N 1
ATOM 1563 C CA . THR A 1 187 ? -14.328 -16.094 -9.18 1 93.75 187 THR A CA 1
ATOM 1564 C C . THR A 1 187 ? -13.555 -14.781 -9.039 1 93.75 187 THR A C 1
ATOM 1566 O O . THR A 1 187 ? -13.57 -14.156 -7.973 1 93.75 187 THR A O 1
ATOM 1569 N N . SER A 1 188 ? -12.898 -14.367 -10.109 1 93 188 SER A N 1
ATOM 1570 C CA . SER A 1 188 ? -12.094 -13.148 -10.07 1 93 188 SER A CA 1
ATOM 1571 C C . SER A 1 188 ? -12.977 -11.914 -9.875 1 93 188 SER A C 1
ATOM 1573 O O . SER A 1 188 ? -12.586 -10.969 -9.188 1 93 188 SER A O 1
ATOM 1575 N N . SER A 1 189 ? -14.133 -11.914 -10.445 1 91.44 189 SER A N 1
ATOM 1576 C CA . SER A 1 189 ? -15.062 -10.797 -10.281 1 91.44 189 SER A CA 1
ATOM 1577 C C . SER A 1 189 ? -15.586 -10.719 -8.852 1 91.44 189 SER A C 1
ATOM 1579 O O . SER A 1 189 ? -15.719 -9.625 -8.297 1 91.44 189 SER A O 1
ATOM 1581 N N . GLN A 1 190 ? -15.82 -11.844 -8.336 1 91.94 190 GLN A N 1
ATOM 1582 C CA . GLN A 1 190 ? -16.297 -11.859 -6.961 1 91.94 190 GLN A CA 1
ATOM 1583 C C . GLN A 1 190 ? -15.203 -11.43 -5.992 1 91.94 190 GLN A C 1
ATOM 1585 O O . GLN A 1 190 ? -15.484 -10.766 -4.992 1 91.94 190 GLN A O 1
ATOM 1590 N N . ILE A 1 191 ? -14.055 -11.852 -6.199 1 93.25 191 ILE A N 1
ATOM 1591 C CA . ILE A 1 191 ? -12.93 -11.461 -5.355 1 93.25 191 ILE A CA 1
ATOM 1592 C C . ILE A 1 191 ? -12.766 -9.945 -5.395 1 93.25 191 ILE A C 1
ATOM 1594 O O . ILE A 1 191 ? -12.523 -9.312 -4.363 1 93.25 191 ILE A O 1
ATOM 1598 N N . ARG A 1 192 ? -12.914 -9.375 -6.633 1 90.81 192 ARG A N 1
ATOM 1599 C CA . ARG A 1 192 ? -12.82 -7.926 -6.766 1 90.81 192 ARG A CA 1
ATOM 1600 C C . ARG A 1 192 ? -13.891 -7.23 -5.934 1 90.81 192 ARG A C 1
ATOM 1602 O O . ARG A 1 192 ? -13.594 -6.309 -5.172 1 90.81 192 ARG A O 1
ATOM 1609 N N . SER A 1 193 ? -15.055 -7.742 -6.008 1 89.12 193 SER A N 1
ATOM 1610 C CA . SER A 1 193 ? -16.156 -7.121 -5.281 1 89.12 193 SER A CA 1
ATOM 1611 C C . SER A 1 193 ? -15.977 -7.266 -3.773 1 89.12 193 SER A C 1
ATOM 1613 O O . SER A 1 193 ? -16.219 -6.32 -3.02 1 89.12 193 SER A O 1
ATOM 1615 N N . ASN A 1 194 ? -15.492 -8.414 -3.381 1 91.94 194 ASN A N 1
ATOM 1616 C CA . ASN A 1 194 ? -15.266 -8.648 -1.96 1 91.94 194 ASN A CA 1
ATOM 1617 C C . ASN A 1 194 ? -14.141 -7.777 -1.419 1 91.94 194 ASN A C 1
ATOM 1619 O O . ASN A 1 194 ? -14.195 -7.32 -0.275 1 91.94 194 ASN A O 1
ATOM 1623 N N . ASN A 1 195 ? -13.18 -7.602 -2.178 1 91.44 195 ASN A N 1
ATOM 1624 C CA . ASN A 1 195 ? -12.062 -6.762 -1.756 1 91.44 195 ASN A CA 1
ATOM 1625 C C . ASN A 1 195 ? -12.5 -5.309 -1.569 1 91.44 195 ASN A C 1
ATOM 1627 O O . ASN A 1 195 ? -11.992 -4.617 -0.683 1 91.44 195 ASN A O 1
ATOM 1631 N N . ILE A 1 196 ? -13.367 -4.863 -2.396 1 88.56 196 ILE A N 1
ATOM 1632 C CA . ILE A 1 196 ? -13.875 -3.502 -2.281 1 88.56 196 ILE A CA 1
ATOM 1633 C C . ILE A 1 196 ? -14.664 -3.352 -0.983 1 88.56 196 ILE A C 1
ATOM 1635 O O . ILE A 1 196 ? -14.531 -2.35 -0.278 1 88.56 196 ILE A O 1
ATOM 1639 N N . LYS A 1 197 ? -15.359 -4.395 -0.639 1 88.94 197 LYS A N 1
ATOM 1640 C CA . LYS A 1 197 ? -16.125 -4.363 0.61 1 88.94 197 LYS A CA 1
ATOM 1641 C C . LYS A 1 197 ? -15.188 -4.371 1.817 1 88.94 197 LYS A C 1
ATOM 1643 O O . LYS A 1 197 ? -15.414 -3.648 2.789 1 88.94 197 LYS A O 1
ATOM 1648 N N . CYS A 1 198 ? -14.148 -5.102 1.731 1 92.06 198 CYS A N 1
ATOM 1649 C CA . CYS A 1 198 ? -13.203 -5.172 2.836 1 92.06 198 CYS A CA 1
ATOM 1650 C C . CYS A 1 198 ? -12.445 -3.854 2.994 1 92.06 198 CYS A C 1
ATOM 1652 O O . CYS A 1 198 ? -12.102 -3.461 4.109 1 92.06 198 CYS A O 1
ATOM 1654 N N . ASN A 1 199 ? -12.266 -3.217 1.845 1 90.69 199 ASN A N 1
ATOM 1655 C CA . ASN A 1 199 ? -11.523 -1.962 1.897 1 90.69 199 ASN A CA 1
ATOM 1656 C C . ASN A 1 199 ? -12.32 -0.871 2.609 1 90.69 199 ASN A C 1
ATOM 1658 O O . ASN A 1 199 ? -11.734 0.037 3.207 1 90.69 199 ASN A O 1
ATOM 1662 N N . ALA A 1 200 ? -13.578 -0.956 2.566 1 88.38 200 ALA A N 1
ATOM 1663 C CA . ALA A 1 200 ? -14.398 -0.028 3.35 1 88.38 200 ALA A CA 1
ATOM 1664 C C . ALA A 1 200 ? -14.156 -0.218 4.844 1 88.38 200 ALA A C 1
ATOM 1666 O O . ALA A 1 200 ? -14.109 0.756 5.602 1 88.38 200 ALA A O 1
ATOM 1667 N N . PHE A 1 201 ? -13.984 -1.394 5.203 1 90.75 201 PHE A N 1
ATOM 1668 C CA . PHE A 1 201 ? -13.703 -1.7 6.602 1 90.75 201 PHE A CA 1
ATOM 1669 C C . PHE A 1 201 ? -12.305 -1.232 6.984 1 90.75 201 PHE A C 1
ATOM 1671 O O . PHE A 1 201 ? -12.102 -0.697 8.078 1 90.75 201 PHE A O 1
ATOM 1678 N N . PHE A 1 202 ? -11.344 -1.474 6.145 1 90.94 202 PHE A N 1
ATOM 1679 C CA . PHE A 1 202 ? -9.969 -1.097 6.449 1 90.94 202 PHE A CA 1
ATOM 1680 C C . PHE A 1 202 ? -9.844 0.415 6.594 1 90.94 202 PHE A C 1
ATOM 1682 O O . PHE A 1 202 ? -9.039 0.901 7.395 1 90.94 202 PHE A O 1
ATOM 1689 N N . LEU A 1 203 ? -10.633 1.1 5.793 1 87.56 203 LEU A N 1
ATOM 1690 C CA . LEU A 1 203 ? -10.633 2.553 5.914 1 87.56 203 LEU A CA 1
ATOM 1691 C C . LEU A 1 203 ? -11.148 2.986 7.281 1 87.56 203 LEU A C 1
ATOM 1693 O O . LEU A 1 203 ? -10.594 3.902 7.898 1 87.56 203 LEU A O 1
ATOM 1697 N N . TYR A 1 204 ? -12.078 2.316 7.691 1 85.88 204 TYR A N 1
ATOM 1698 C CA . TYR A 1 204 ? -12.609 2.604 9.023 1 85.88 204 TYR A CA 1
ATOM 1699 C C . TYR A 1 204 ? -11.602 2.236 10.102 1 85.88 204 TYR A C 1
ATOM 1701 O O . TYR A 1 204 ? -11.43 2.977 11.07 1 85.88 204 TYR A O 1
ATOM 1709 N N . ALA A 1 205 ? -11.023 1.157 9.906 1 88.56 205 ALA A N 1
ATOM 1710 C CA . ALA A 1 205 ? -10.016 0.709 10.867 1 88.56 205 ALA A CA 1
ATOM 1711 C C . ALA A 1 205 ? -8.844 1.683 10.922 1 88.56 205 ALA A C 1
ATOM 1713 O O . ALA A 1 205 ? -8.25 1.886 11.984 1 88.56 205 ALA A O 1
ATOM 1714 N N . LEU A 1 206 ? -8.508 2.219 9.836 1 88 206 LEU A N 1
ATOM 1715 C CA . LEU A 1 206 ? -7.418 3.188 9.773 1 88 206 LEU A CA 1
ATOM 1716 C C . LEU A 1 206 ? -7.758 4.434 10.586 1 88 206 LEU A C 1
ATOM 1718 O O . LEU A 1 206 ? -6.887 5.004 11.25 1 88 206 LEU A O 1
ATOM 1722 N N . LYS A 1 207 ? -8.984 4.82 10.555 1 83.5 207 LYS A N 1
ATOM 1723 C CA . LYS A 1 207 ? -9.453 6.012 11.258 1 83.5 207 LYS A CA 1
ATOM 1724 C C . LYS A 1 207 ? -9.414 5.816 12.773 1 83.5 207 LYS A C 1
ATOM 1726 O O . LYS A 1 207 ? -9.078 6.742 13.508 1 83.5 207 LYS A O 1
ATOM 1731 N N . VAL A 1 208 ? -9.562 4.625 13.195 1 83.5 208 VAL A N 1
ATOM 1732 C CA . VAL A 1 208 ? -9.766 4.406 14.625 1 83.5 208 VAL A CA 1
ATOM 1733 C C . VAL A 1 208 ? -8.5 3.826 15.25 1 83.5 208 VAL A C 1
ATOM 1735 O O . VAL A 1 208 ? -8.289 3.926 16.453 1 83.5 208 VAL A O 1
ATOM 1738 N N . SER A 1 209 ? -7.668 3.311 14.453 1 85.69 209 SER A N 1
ATOM 1739 C CA . SER A 1 209 ? -6.516 2.588 14.977 1 85.69 209 SER A CA 1
ATOM 1740 C C . SER A 1 209 ? -5.402 3.545 15.391 1 85.69 209 SER A C 1
ATOM 1742 O O . SER A 1 209 ? -5.176 4.562 14.734 1 85.69 209 SER A O 1
ATOM 1744 N N . ASN A 1 210 ? -4.719 3.188 16.516 1 80.56 210 ASN A N 1
ATOM 1745 C CA . ASN A 1 210 ? -3.529 3.906 16.953 1 80.56 210 ASN A CA 1
ATOM 1746 C C . ASN A 1 210 ? -2.26 3.102 16.688 1 80.56 210 ASN A C 1
ATOM 1748 O O . ASN A 1 210 ? -1.208 3.387 17.266 1 80.56 210 ASN A O 1
ATOM 1752 N N . CYS A 1 211 ? -2.451 2.186 15.781 1 83.88 211 CYS A N 1
ATOM 1753 C CA . CYS A 1 211 ? -1.34 1.297 15.453 1 83.88 211 CYS A CA 1
ATOM 1754 C C . CYS A 1 211 ? -0.261 2.037 14.672 1 83.88 211 CYS A C 1
ATOM 1756 O O . CYS A 1 211 ? -0.568 2.867 13.812 1 83.88 211 CYS A O 1
ATOM 1758 N N . ARG A 1 212 ? 0.992 1.53 15.141 1 79.44 212 ARG A N 1
ATOM 1759 C CA . ARG A 1 212 ? 2.137 2.018 14.375 1 79.44 212 ARG A CA 1
ATOM 1760 C C . ARG A 1 212 ? 2.129 1.455 12.961 1 79.44 212 ARG A C 1
ATOM 1762 O O . ARG A 1 212 ? 1.876 0.265 12.758 1 79.44 212 ARG A O 1
ATOM 1769 N N . ASN A 1 213 ? 2.273 2.254 11.898 1 81.25 213 ASN A N 1
ATOM 1770 C CA . ASN A 1 213 ? 2.322 1.793 10.516 1 81.25 213 ASN A CA 1
ATOM 1771 C C . ASN A 1 213 ? 1.024 1.101 10.109 1 81.25 213 ASN A C 1
ATOM 1773 O O . ASN A 1 213 ? 1.05 -0.005 9.562 1 81.25 213 ASN A O 1
ATOM 1777 N N . ALA A 1 214 ? -0.09 1.64 10.406 1 88.44 214 ALA A N 1
ATOM 1778 C CA . ALA A 1 214 ? -1.405 1.088 10.086 1 88.44 214 ALA A CA 1
ATOM 1779 C C . ALA A 1 214 ? -1.575 0.911 8.586 1 88.44 214 ALA A C 1
ATOM 1781 O O . ALA A 1 214 ? -2.197 -0.053 8.133 1 88.44 214 ALA A O 1
ATOM 1782 N N . ALA A 1 215 ? -0.984 1.829 7.848 1 88.38 215 ALA A N 1
ATOM 1783 C CA . ALA A 1 215 ? -1.1 1.744 6.391 1 88.38 215 ALA A CA 1
ATOM 1784 C C . ALA A 1 215 ? -0.414 0.489 5.859 1 88.38 215 ALA A C 1
ATOM 1786 O O . ALA A 1 215 ? -0.949 -0.193 4.984 1 88.38 215 ALA A O 1
ATOM 1787 N N . VAL A 1 216 ? 0.726 0.172 6.445 1 84.94 216 VAL A N 1
ATOM 1788 C CA . VAL A 1 216 ? 1.481 -1.001 6.02 1 84.94 216 VAL A CA 1
ATOM 1789 C C . VAL A 1 216 ? 0.728 -2.27 6.41 1 84.94 216 VAL A C 1
ATOM 1791 O O . VAL A 1 216 ? 0.669 -3.229 5.633 1 84.94 216 VAL A O 1
ATOM 1794 N N . LYS A 1 217 ? 0.161 -2.275 7.559 1 90.19 217 LYS A N 1
ATOM 1795 C CA . LYS A 1 217 ? -0.602 -3.434 8.016 1 90.19 217 LYS A CA 1
ATOM 1796 C C . LYS A 1 217 ? -1.834 -3.66 7.141 1 90.19 217 LYS A C 1
ATOM 1798 O O . LYS A 1 217 ? -2.172 -4.801 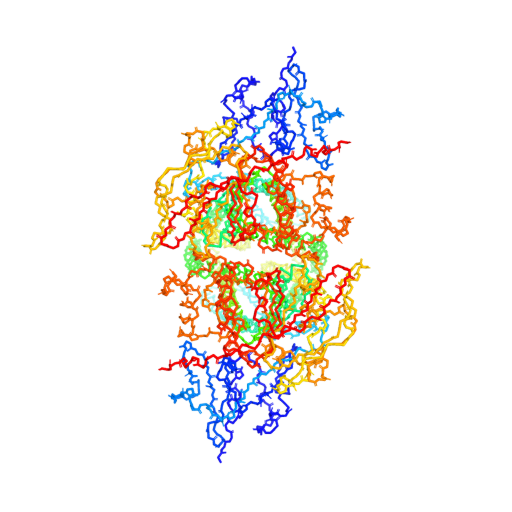6.82 1 90.19 217 LYS A O 1
ATOM 1803 N N . ILE A 1 218 ? -2.467 -2.635 6.727 1 91.62 218 ILE A N 1
ATOM 1804 C CA . ILE A 1 218 ? -3.654 -2.721 5.887 1 91.62 218 ILE A CA 1
ATOM 1805 C C . ILE A 1 218 ? -3.279 -3.287 4.52 1 91.62 218 ILE A C 1
ATOM 1807 O O . ILE A 1 218 ? -3.975 -4.152 3.984 1 91.62 218 ILE A O 1
ATOM 1811 N N . ARG A 1 219 ? -2.215 -2.781 3.988 1 86.62 219 ARG A N 1
ATOM 1812 C CA . ARG A 1 219 ? -1.784 -3.275 2.684 1 86.62 219 ARG A CA 1
ATOM 1813 C C . ARG A 1 219 ? -1.399 -4.75 2.754 1 86.62 219 ARG A C 1
ATOM 1815 O O . ARG A 1 219 ? -1.614 -5.5 1.8 1 86.62 219 ARG A O 1
ATOM 1822 N N . THR A 1 220 ? -0.822 -5.168 3.855 1 86.88 220 THR A N 1
ATOM 1823 C CA . THR A 1 220 ? -0.476 -6.566 4.07 1 86.88 220 THR A CA 1
ATOM 1824 C C . THR A 1 220 ? -1.731 -7.43 4.141 1 86.88 220 THR A C 1
ATOM 1826 O O . THR A 1 220 ? -1.779 -8.516 3.555 1 86.88 220 THR A O 1
ATOM 1829 N N . ILE A 1 221 ? -2.734 -6.973 4.734 1 92.44 221 ILE A N 1
ATOM 1830 C CA . ILE A 1 221 ? -3.986 -7.715 4.84 1 92.44 221 ILE A CA 1
ATOM 1831 C C . ILE A 1 221 ? -4.641 -7.82 3.463 1 92.44 221 ILE A C 1
ATOM 1833 O O . ILE A 1 221 ? -5.086 -8.898 3.061 1 92.44 221 ILE A O 1
ATOM 1837 N N . GLU A 1 222 ? -4.672 -6.758 2.773 1 89.81 222 GLU A N 1
ATOM 1838 C CA . GLU A 1 222 ? -5.34 -6.715 1.475 1 89.81 222 GLU A CA 1
ATOM 1839 C C . GLU A 1 222 ? -4.734 -7.73 0.511 1 89.81 222 GLU A C 1
ATOM 1841 O O . GLU A 1 222 ? -5.461 -8.477 -0.155 1 89.81 222 GLU A O 1
ATOM 1846 N N . SER A 1 223 ? -3.365 -7.707 0.458 1 83.94 223 SER A N 1
ATOM 1847 C CA . SER A 1 223 ? -2.686 -8.617 -0.455 1 83.94 223 SER A CA 1
ATOM 1848 C C . SER A 1 223 ? -2.84 -10.07 -0.003 1 83.94 223 SER A C 1
ATOM 1850 O O . SER A 1 223 ? -2.965 -10.977 -0.831 1 83.94 223 SER A O 1
ATOM 1852 N N . SER A 1 224 ? -2.941 -10.328 1.266 1 91 224 SER A N 1
ATOM 1853 C CA . SER A 1 224 ? -3.055 -11.688 1.792 1 91 224 SER A CA 1
ATOM 1854 C C . SER A 1 224 ? -4.473 -12.227 1.634 1 91 224 SER A C 1
ATOM 1856 O O . SER A 1 224 ? -4.668 -13.414 1.388 1 91 224 SER A O 1
ATOM 1858 N N . VAL A 1 225 ? -5.469 -11.367 1.737 1 94.56 225 VAL A N 1
ATOM 1859 C CA . VAL A 1 225 ? -6.863 -11.781 1.631 1 94.56 225 VAL A CA 1
ATOM 1860 C C . VAL A 1 225 ? -7.156 -12.25 0.209 1 94.56 225 VAL A C 1
ATOM 1862 O O . VAL A 1 225 ? -7.781 -13.297 0.012 1 94.56 225 VAL A O 1
ATOM 1865 N N . ALA A 1 226 ? -6.699 -11.484 -0.724 1 89.69 226 ALA A N 1
ATOM 1866 C CA . ALA A 1 226 ? -6.895 -11.859 -2.121 1 89.69 226 ALA A CA 1
ATOM 1867 C C . ALA A 1 226 ? -6.246 -13.211 -2.422 1 89.69 226 ALA A C 1
ATOM 1869 O O . ALA A 1 226 ? -6.848 -14.062 -3.082 1 89.69 226 ALA A O 1
ATOM 1870 N N . SER A 1 227 ? -5.02 -13.406 -1.921 1 89.44 227 SER A N 1
ATOM 1871 C CA . SER A 1 227 ? -4.297 -14.656 -2.152 1 89.44 227 SER A CA 1
ATOM 1872 C C . SER A 1 227 ? -4.953 -15.82 -1.417 1 89.44 227 SER A C 1
ATOM 1874 O O . SER A 1 227 ? -4.941 -16.953 -1.903 1 89.44 227 SER A O 1
ATOM 1876 N N . LEU A 1 228 ? -5.531 -15.57 -0.295 1 94.06 228 LEU A N 1
ATOM 1877 C CA . LEU A 1 228 ? -6.227 -16.609 0.466 1 94.06 228 LEU A CA 1
ATOM 1878 C C . LEU A 1 228 ? -7.473 -17.078 -0.271 1 94.06 228 LEU A C 1
ATOM 1880 O O . LEU A 1 228 ? -7.703 -18.281 -0.403 1 94.06 228 LEU A O 1
ATOM 1884 N N . TRP A 1 229 ? -8.242 -16.156 -0.805 1 94.25 229 TRP A N 1
ATOM 1885 C CA . TRP A 1 229 ? -9.469 -16.484 -1.516 1 94.25 229 TRP A CA 1
ATOM 1886 C C . TRP A 1 229 ? -9.164 -17.266 -2.789 1 94.25 229 TRP A C 1
ATOM 1888 O O . TRP A 1 229 ? -9.977 -18.094 -3.232 1 94.25 229 TRP A O 1
ATOM 1898 N N . GLU A 1 230 ? -7.977 -17.062 -3.307 1 89.69 230 GLU A N 1
ATOM 1899 C CA . GLU A 1 230 ? -7.598 -17.734 -4.543 1 89.69 230 GLU A CA 1
ATOM 1900 C C . GLU A 1 230 ? -7.074 -19.141 -4.258 1 89.69 230 GLU A C 1
ATOM 1902 O O . GLU A 1 230 ? -7.324 -20.078 -5.031 1 89.69 230 GLU A O 1
ATOM 1907 N N . SER A 1 231 ? -6.336 -19.359 -3.201 1 90.31 231 SER A N 1
ATOM 1908 C CA . SER A 1 231 ? -5.633 -20.625 -2.963 1 90.31 231 SER A CA 1
ATOM 1909 C C . SER A 1 231 ? -6.48 -21.578 -2.133 1 90.31 231 SER A C 1
ATOM 1911 O O . SER A 1 231 ? -6.434 -22.797 -2.34 1 90.31 231 SER A O 1
ATOM 1913 N N . TYR A 1 232 ? -7.359 -21.062 -1.319 1 91.81 232 TYR A N 1
ATOM 1914 C CA . TYR A 1 232 ? -8.039 -21.875 -0.313 1 91.81 232 TYR A CA 1
ATOM 1915 C C . TYR A 1 232 ? -8.961 -22.891 -0.966 1 91.81 232 TYR A C 1
ATOM 1917 O O . TYR A 1 232 ? -8.891 -24.094 -0.666 1 91.81 232 TYR A O 1
ATOM 1925 N N . PRO A 1 233 ? -9.742 -22.531 -1.938 1 91.44 233 PRO A N 1
ATOM 1926 C CA . PRO A 1 233 ? -10.633 -23.531 -2.531 1 91.44 233 PRO A CA 1
ATOM 1927 C C . PRO A 1 233 ? -9.891 -24.562 -3.389 1 91.44 233 PRO A C 1
ATOM 1929 O O . PRO A 1 233 ? -10.367 -25.688 -3.559 1 91.44 233 PRO A O 1
ATOM 1932 N N . LEU A 1 234 ? -8.734 -24.141 -3.879 1 92.44 234 LEU A N 1
ATOM 1933 C CA . LEU A 1 234 ? -7.996 -24.984 -4.809 1 92.44 234 LEU A CA 1
ATOM 1934 C C . LEU A 1 234 ? -7.266 -26.109 -4.066 1 92.44 234 LEU A C 1
ATOM 1936 O O . LEU A 1 234 ? -6.828 -27.078 -4.676 1 92.44 234 LEU A O 1
ATOM 1940 N N . ILE A 1 235 ? -7.234 -26.062 -2.758 1 94.19 235 ILE A N 1
ATOM 1941 C CA . ILE A 1 235 ? -6.621 -27.109 -1.963 1 94.19 235 ILE A CA 1
ATOM 1942 C C . ILE A 1 235 ? -7.434 -28.406 -2.098 1 94.19 235 ILE A C 1
ATOM 1944 O O . ILE A 1 235 ? -6.875 -29.484 -2.301 1 94.19 235 ILE A O 1
ATOM 1948 N N . SER A 1 236 ? -8.742 -28.266 -2.096 1 93.31 236 SER A N 1
ATOM 1949 C CA . SER A 1 236 ? -9.617 -29.438 -2.221 1 93.31 236 SER A CA 1
ATOM 1950 C C . SER A 1 236 ? -9.523 -30.047 -3.615 1 93.31 236 SER A C 1
ATOM 1952 O O . SER A 1 236 ? -9.625 -31.266 -3.773 1 93.31 236 SER A O 1
ATOM 1954 N N . VAL A 1 237 ? -9.289 -29.188 -4.555 1 93.94 237 VAL A N 1
ATOM 1955 C CA . VAL A 1 237 ? -9.164 -29.672 -5.926 1 93.94 237 VAL A CA 1
ATOM 1956 C C . VAL A 1 237 ? -7.887 -30.5 -6.07 1 93.94 237 VAL A C 1
ATOM 1958 O O . VAL A 1 237 ? -7.91 -31.594 -6.625 1 93.94 237 VAL A O 1
ATOM 1961 N N . ASP A 1 238 ? -6.777 -30.062 -5.535 1 94.81 238 ASP A N 1
ATOM 1962 C CA . ASP A 1 238 ? -5.504 -30.766 -5.645 1 94.81 238 ASP A CA 1
ATOM 1963 C C . ASP A 1 238 ? -5.531 -32.062 -4.859 1 94.81 238 ASP A C 1
ATOM 1965 O O . ASP A 1 238 ? -4.961 -33.062 -5.297 1 94.81 238 ASP A O 1
ATOM 1969 N N . PHE A 1 239 ? -6.242 -32.094 -3.826 1 94.12 239 PHE A N 1
ATOM 1970 C CA . PHE A 1 239 ? -6.355 -33.344 -3.049 1 94.12 239 PHE A CA 1
ATOM 1971 C C . PHE A 1 239 ? -7.246 -34.344 -3.76 1 94.12 239 PHE A C 1
ATOM 1973 O O . PHE A 1 239 ? -6.977 -35.562 -3.729 1 94.12 239 PHE A O 1
ATOM 1980 N N . SER A 1 240 ? -8.289 -33.844 -4.336 1 95.44 240 SER A N 1
ATOM 1981 C CA . SER A 1 240 ? -9.164 -34.719 -5.109 1 95.44 240 SER A CA 1
ATOM 1982 C C . SER A 1 240 ? -8.43 -35.312 -6.32 1 95.44 240 SER A C 1
ATOM 1984 O O . SER A 1 240 ? -8.609 -36.469 -6.664 1 95.44 240 SER A O 1
ATOM 1986 N N . LEU A 1 241 ? -7.621 -34.469 -6.906 1 95.81 241 LEU A N 1
ATOM 1987 C CA . LEU A 1 241 ? -6.824 -34.938 -8.039 1 95.81 241 LEU A CA 1
ATOM 1988 C C . LEU A 1 241 ? -5.82 -36 -7.594 1 95.81 241 LEU A C 1
ATOM 1990 O O . LEU A 1 241 ? -5.621 -37 -8.281 1 95.81 241 LEU A O 1
ATOM 1994 N N . THR A 1 242 ? -5.172 -35.781 -6.449 1 95.81 242 THR A N 1
ATOM 1995 C CA . THR A 1 242 ? -4.219 -36.719 -5.902 1 95.81 242 THR A CA 1
ATOM 1996 C C . THR A 1 242 ? -4.902 -38.062 -5.625 1 95.81 242 THR A C 1
ATOM 1998 O O . THR A 1 242 ? -4.371 -39.125 -5.973 1 95.81 242 THR A O 1
ATOM 2001 N N . PHE A 1 243 ? -6.059 -38 -5.16 1 95.56 243 PHE A N 1
ATOM 2002 C CA . PHE A 1 243 ? -6.82 -39.188 -4.855 1 95.56 243 PHE A CA 1
ATOM 2003 C C . PHE A 1 243 ? -7.215 -39.938 -6.133 1 95.56 243 PHE A C 1
ATOM 2005 O O . PHE A 1 243 ? -7.078 -41.156 -6.227 1 95.56 243 PHE A O 1
ATOM 2012 N N . LEU A 1 244 ? -7.645 -39.156 -7.055 1 96.25 244 LEU A N 1
ATOM 2013 C CA . LEU A 1 244 ? -8.055 -39.75 -8.336 1 96.25 244 LEU A CA 1
ATOM 2014 C C . LEU A 1 244 ? -6.883 -40.469 -9 1 96.25 244 LEU A C 1
ATOM 2016 O O . LEU A 1 244 ? -7.031 -41.594 -9.477 1 96.25 244 LEU A O 1
ATOM 2020 N N . PHE A 1 245 ? -5.723 -39.938 -9.039 1 96.44 245 PHE A N 1
ATOM 2021 C CA . PHE A 1 245 ? -4.582 -40.5 -9.734 1 96.44 245 PHE A CA 1
ATOM 2022 C C . PHE A 1 245 ? -4.008 -41.688 -8.969 1 96.44 245 PHE A C 1
ATOM 2024 O O . PHE A 1 245 ? -3.512 -42.625 -9.562 1 96.44 245 PHE A O 1
ATOM 2031 N N . ILE A 1 246 ? -4.129 -41.656 -7.613 1 96.25 246 ILE A N 1
ATOM 2032 C CA . ILE A 1 246 ? -3.707 -42.812 -6.828 1 96.25 246 ILE A CA 1
ATOM 2033 C C . ILE A 1 246 ? -4.609 -44 -7.129 1 96.25 246 ILE A C 1
ATOM 2035 O O . ILE A 1 246 ? -4.129 -45.125 -7.324 1 96.25 246 ILE A O 1
ATOM 2039 N N . VAL A 1 247 ? -5.859 -43.75 -7.27 1 95.69 247 VAL A N 1
ATOM 2040 C CA . VAL A 1 247 ? -6.816 -44.812 -7.578 1 95.69 247 VAL A CA 1
ATOM 2041 C C . VAL A 1 247 ? -6.543 -45.375 -8.977 1 95.69 247 VAL A C 1
ATOM 2043 O O . VAL A 1 247 ? -6.57 -46.562 -9.188 1 95.69 247 VAL A O 1
ATOM 2046 N N . CYS A 1 248 ? -6.238 -44.438 -9.891 1 94.62 248 CYS A N 1
ATOM 2047 C CA . CYS A 1 248 ? -5.934 -44.875 -11.25 1 94.62 248 CYS A CA 1
ATOM 2048 C C . CYS A 1 248 ? -4.68 -45.75 -11.273 1 94.62 248 CYS A C 1
ATOM 2050 O O . CYS A 1 248 ? -4.613 -46.719 -12.023 1 94.62 248 CYS A O 1
ATOM 2052 N N . LEU A 1 249 ? -3.717 -45.438 -10.492 1 94.88 249 LEU A N 1
ATOM 2053 C CA . LEU A 1 249 ? -2.486 -46.219 -10.438 1 94.88 249 LEU A CA 1
ATOM 2054 C C . LEU A 1 249 ? -2.758 -47.625 -9.898 1 94.88 249 LEU A C 1
ATOM 2056 O O . LEU A 1 249 ? -2.23 -48.594 -10.422 1 94.88 249 LEU A O 1
ATOM 2060 N N . PHE A 1 250 ? -3.617 -47.75 -8.953 1 95.44 250 PHE A N 1
ATOM 2061 C CA . PHE A 1 250 ? -3.924 -49.062 -8.359 1 95.44 250 PHE A CA 1
ATOM 2062 C C . PHE A 1 250 ? -4.777 -49.906 -9.297 1 95.44 250 PHE A C 1
ATOM 2064 O O . PHE A 1 250 ? -4.652 -51.125 -9.336 1 95.44 250 PHE A O 1
ATOM 2071 N N . VAL A 1 251 ? -5.562 -49.25 -10.086 1 93.31 251 VAL A N 1
ATOM 2072 C CA . VAL A 1 251 ? -6.402 -49.969 -11.039 1 93.31 251 VAL A CA 1
ATOM 2073 C C . VAL A 1 251 ? -5.539 -50.531 -12.172 1 93.31 251 VAL A C 1
ATOM 2075 O O . VAL A 1 251 ? -5.762 -51.656 -12.641 1 93.31 251 VAL A O 1
ATOM 2078 N N . MET A 1 252 ? -4.523 -49.812 -12.516 1 91.81 252 MET A N 1
ATOM 2079 C CA . MET A 1 252 ? -3.723 -50.188 -13.664 1 91.81 252 MET A CA 1
ATOM 2080 C C . MET A 1 252 ? -2.625 -51.156 -13.258 1 91.81 252 MET A C 1
ATOM 2082 O O . MET A 1 252 ? -2.344 -52.125 -13.977 1 91.81 252 MET A O 1
ATOM 2086 N N . MET A 1 253 ? -2.023 -50.938 -12.078 1 93.06 253 MET A N 1
ATOM 2087 C CA . MET A 1 253 ? -0.853 -51.75 -11.719 1 93.06 253 MET A CA 1
ATOM 2088 C C . MET A 1 253 ? -1.185 -52.719 -10.609 1 93.06 253 MET A C 1
ATOM 2090 O O . MET A 1 253 ? -0.367 -53.594 -10.266 1 93.06 253 MET A O 1
ATOM 2094 N N . GLY A 1 254 ? -2.314 -52.688 -9.93 1 92 254 GLY A N 1
ATOM 2095 C CA . GLY A 1 254 ? -2.676 -53.562 -8.828 1 92 254 GLY A CA 1
ATOM 2096 C C . GLY A 1 254 ? -1.785 -53.406 -7.609 1 92 254 GLY A C 1
ATOM 2097 O O . GLY A 1 254 ? -1.563 -52.281 -7.148 1 92 254 GLY A O 1
ATOM 2098 N N . VAL A 1 255 ? -1.139 -54.469 -7.148 1 93.81 255 VAL A N 1
ATOM 2099 C CA . VAL A 1 255 ? -0.35 -54.469 -5.918 1 93.81 255 VAL A CA 1
ATOM 2100 C C . VAL A 1 255 ? 1.015 -53.844 -6.172 1 93.81 255 VAL A C 1
ATOM 2102 O O . VAL A 1 255 ? 1.656 -53.344 -5.242 1 93.81 255 VAL A O 1
ATOM 2105 N N . TYR A 1 256 ? 1.402 -53.656 -7.398 1 93.94 256 TYR A N 1
ATOM 2106 C CA . TYR A 1 256 ? 2.727 -53.156 -7.723 1 93.94 256 TYR A CA 1
ATOM 2107 C C . TYR A 1 256 ? 2.742 -51.625 -7.68 1 93.94 256 TYR A C 1
ATOM 2109 O O . TYR A 1 256 ? 3.791 -51 -7.867 1 93.94 256 TYR A O 1
ATOM 2117 N N . ALA A 1 257 ? 1.553 -51.031 -7.352 1 95.06 257 ALA A N 1
ATOM 2118 C CA . ALA A 1 257 ? 1.473 -49.562 -7.188 1 95.06 257 ALA A CA 1
ATOM 2119 C C . ALA A 1 257 ? 1.876 -49.156 -5.777 1 95.06 257 ALA A C 1
ATOM 2121 O O . ALA A 1 257 ? 2.117 -47.969 -5.516 1 95.06 257 ALA A O 1
ATOM 2122 N N . PHE A 1 258 ? 2.117 -50.094 -4.875 1 95.06 258 PHE A N 1
ATOM 2123 C CA . PHE A 1 258 ? 2.352 -49.781 -3.463 1 95.06 258 PHE A CA 1
ATOM 2124 C C . PHE A 1 258 ? 3.68 -49.062 -3.273 1 95.06 258 PHE A C 1
ATOM 2126 O O . PHE A 1 258 ? 3.773 -48.125 -2.482 1 95.06 258 PHE A O 1
ATOM 2133 N N . PRO A 1 259 ? 4.727 -49.469 -3.971 1 94.56 259 PRO A N 1
ATOM 2134 C CA . PRO A 1 259 ? 5.969 -48.719 -3.789 1 94.56 259 PRO A CA 1
ATOM 2135 C C . PRO A 1 259 ? 5.836 -47.25 -4.18 1 94.56 259 PRO A C 1
ATOM 2137 O O . PRO A 1 259 ? 6.398 -46.375 -3.516 1 94.56 259 PRO A O 1
ATOM 2140 N N . LEU A 1 260 ? 5.121 -47.031 -5.234 1 95.5 260 LEU A N 1
ATOM 2141 C CA . LEU A 1 260 ? 4.887 -45.656 -5.656 1 95.5 260 LEU A CA 1
ATOM 2142 C C . LEU A 1 260 ? 4.035 -44.906 -4.637 1 95.5 260 LEU A C 1
ATOM 2144 O O . LEU A 1 260 ? 4.246 -43.719 -4.395 1 95.5 260 LEU A O 1
ATOM 2148 N N . PHE A 1 261 ? 3.088 -45.562 -4.082 1 96.12 261 PHE A N 1
ATOM 2149 C CA . PHE A 1 261 ? 2.232 -44.969 -3.057 1 96.12 261 PHE A CA 1
ATOM 2150 C C . PHE A 1 261 ? 3.049 -44.594 -1.827 1 96.12 261 PHE A C 1
ATOM 2152 O O . PHE A 1 261 ? 2.9 -43.5 -1.296 1 96.12 261 PHE A O 1
ATOM 2159 N N . ILE A 1 262 ? 3.947 -45.469 -1.397 1 96.56 262 ILE A N 1
ATOM 2160 C CA . ILE A 1 262 ? 4.801 -45.188 -0.245 1 96.56 262 ILE A CA 1
ATOM 2161 C C . ILE A 1 262 ? 5.742 -44.031 -0.558 1 96.56 262 ILE A C 1
ATOM 2163 O O . ILE A 1 262 ? 5.992 -43.188 0.298 1 96.56 262 ILE A O 1
ATOM 2167 N N . TYR A 1 263 ? 6.195 -44 -1.761 1 96.25 263 TYR A N 1
ATOM 2168 C CA . TYR A 1 263 ? 7.066 -42.906 -2.182 1 96.25 263 TYR A CA 1
ATOM 2169 C C . TYR A 1 263 ? 6.359 -41.562 -2.053 1 96.25 263 TYR A C 1
ATOM 2171 O O . TYR A 1 263 ? 6.926 -40.594 -1.524 1 96.25 263 TYR A O 1
ATOM 2179 N N . TYR A 1 264 ? 5.148 -41.5 -2.467 1 95.94 264 TYR A N 1
ATOM 2180 C CA . TYR A 1 264 ? 4.434 -40.219 -2.475 1 95.94 264 TYR A CA 1
ATOM 2181 C C . TYR A 1 264 ? 4.02 -39.812 -1.064 1 95.94 264 TYR A C 1
ATOM 2183 O O . TYR A 1 264 ? 3.902 -38.625 -0.761 1 95.94 264 TYR A O 1
ATOM 2191 N N . ILE A 1 265 ? 3.828 -40.75 -0.166 1 95.69 265 ILE A N 1
ATOM 2192 C CA . ILE A 1 265 ? 3.578 -40.406 1.234 1 95.69 265 ILE A CA 1
ATOM 2193 C C . ILE A 1 265 ? 4.824 -39.781 1.846 1 95.69 265 ILE A C 1
ATOM 2195 O O . ILE A 1 265 ? 4.734 -38.75 2.521 1 95.69 265 ILE A O 1
ATOM 2199 N N . VAL A 1 266 ? 5.969 -40.344 1.564 1 95.5 266 VAL A N 1
ATOM 2200 C CA . VAL A 1 266 ? 7.23 -39.812 2.078 1 95.5 266 VAL A CA 1
ATOM 2201 C C . VAL A 1 266 ? 7.508 -38.438 1.465 1 95.5 266 VAL A C 1
ATOM 2203 O O . VAL A 1 266 ? 7.961 -37.531 2.156 1 95.5 266 VAL A O 1
ATOM 2206 N N . LEU A 1 267 ? 7.191 -38.344 0.201 1 94.38 267 LEU A N 1
ATOM 2207 C CA . LEU A 1 267 ? 7.402 -37.062 -0.482 1 94.38 267 LEU A CA 1
ATOM 2208 C C . LEU A 1 267 ? 6.523 -35.969 0.116 1 94.38 267 LEU A C 1
ATOM 2210 O O . LEU A 1 267 ? 6.961 -34.844 0.257 1 94.38 267 LEU A O 1
ATOM 2214 N N . THR A 1 268 ? 5.305 -36.312 0.412 1 94.44 268 THR A N 1
ATOM 2215 C CA . THR A 1 268 ? 4.391 -35.344 0.989 1 94.44 268 THR A CA 1
ATOM 2216 C C . THR A 1 268 ? 4.926 -34.812 2.316 1 94.44 268 THR A C 1
ATOM 2218 O O . THR A 1 268 ? 4.93 -33.594 2.555 1 94.44 268 THR A O 1
ATOM 2221 N N . PHE A 1 269 ? 5.418 -35.625 3.113 1 94.5 269 PHE A N 1
ATOM 2222 C CA . PHE A 1 269 ? 5.957 -35.219 4.402 1 94.5 269 PHE A CA 1
ATOM 2223 C C . PHE A 1 269 ? 7.23 -34.406 4.223 1 94.5 269 PHE A C 1
ATOM 2225 O O . PHE A 1 269 ? 7.457 -33.438 4.941 1 94.5 269 PHE A O 1
ATOM 2232 N N . LEU A 1 270 ? 7.996 -34.781 3.266 1 92.88 270 LEU A N 1
ATOM 2233 C CA . LEU A 1 270 ? 9.219 -34.031 2.986 1 92.88 270 LEU A CA 1
ATOM 2234 C C . LEU A 1 270 ? 8.906 -32.625 2.461 1 92.88 270 LEU A C 1
ATOM 2236 O O . LEU A 1 270 ? 9.539 -31.656 2.865 1 92.88 270 LEU A O 1
ATOM 2240 N N . CYS A 1 271 ? 7.914 -32.594 1.585 1 93 271 CYS A N 1
ATOM 2241 C CA . CYS A 1 271 ? 7.523 -31.297 1.019 1 93 271 CYS A CA 1
ATOM 2242 C C . CYS A 1 271 ? 6.961 -30.375 2.094 1 93 271 CYS A C 1
ATOM 2244 O O . CYS A 1 271 ? 7.25 -29.188 2.107 1 93 271 CYS A O 1
ATOM 2246 N N . VAL A 1 272 ? 6.168 -30.953 2.963 1 91.94 272 VAL A N 1
ATOM 2247 C CA . VAL A 1 272 ? 5.586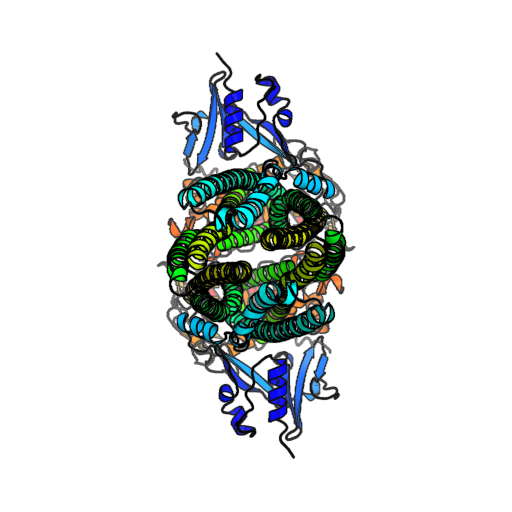 -30.156 4.043 1 91.94 272 VAL A CA 1
ATOM 2248 C C . VAL A 1 272 ? 6.695 -29.656 4.965 1 91.94 272 VAL A C 1
ATOM 2250 O O . VAL A 1 272 ? 6.699 -28.484 5.355 1 91.94 272 VAL A O 1
ATOM 2253 N N . TYR A 1 273 ? 7.656 -30.422 5.215 1 90.88 273 TYR A N 1
ATOM 2254 C CA . TYR A 1 273 ? 8.75 -30.062 6.109 1 90.88 273 TYR A CA 1
ATOM 2255 C C . TYR A 1 273 ? 9.594 -28.953 5.508 1 90.88 273 TYR A C 1
ATOM 2257 O O . TYR A 1 273 ? 9.891 -27.953 6.176 1 90.88 273 TYR A O 1
ATOM 2265 N N . ILE A 1 274 ? 9.898 -29.078 4.305 1 88.88 274 ILE A N 1
ATOM 2266 C CA . ILE A 1 274 ? 10.789 -28.109 3.652 1 88.88 274 ILE A CA 1
ATOM 2267 C C . ILE A 1 274 ? 10.07 -26.781 3.479 1 88.88 274 ILE A C 1
ATOM 2269 O O . ILE A 1 274 ? 10.633 -25.719 3.764 1 88.88 274 ILE A O 1
ATOM 2273 N N . ARG A 1 275 ? 8.875 -26.844 3.051 1 87.75 275 ARG A N 1
ATOM 2274 C CA . ARG A 1 275 ? 8.156 -25.609 2.748 1 87.75 275 ARG A CA 1
ATOM 2275 C C . ARG A 1 275 ? 7.805 -24.859 4.023 1 87.75 275 ARG A C 1
ATOM 2277 O O . ARG A 1 275 ? 7.855 -23.625 4.059 1 87.75 275 ARG A O 1
ATOM 2284 N N . PHE A 1 276 ? 7.539 -25.562 5.117 1 86.5 276 PHE A N 1
ATOM 2285 C CA . PHE A 1 276 ? 7.113 -24.906 6.344 1 86.5 276 PHE A CA 1
ATOM 2286 C C . PHE A 1 276 ? 8.32 -24.484 7.176 1 86.5 276 PHE A C 1
ATOM 2288 O O . PHE A 1 276 ? 8.188 -23.656 8.086 1 86.5 276 PHE A O 1
ATOM 2295 N N . SER A 1 277 ? 9.484 -24.875 6.793 1 83 277 SER A N 1
ATOM 2296 C CA . SER A 1 277 ? 10.688 -24.406 7.465 1 83 277 SER A CA 1
ATOM 2297 C C . SER A 1 277 ? 11.062 -23 7.023 1 83 277 SER A C 1
ATOM 2299 O O . SER A 1 277 ? 11.719 -22.266 7.762 1 83 277 SER A O 1
ATOM 2301 N N . ALA A 1 278 ? 10.633 -22.609 5.879 1 80.19 278 ALA A N 1
ATOM 2302 C CA . ALA A 1 278 ? 10.938 -21.297 5.32 1 80.19 278 ALA A CA 1
ATOM 2303 C C . ALA A 1 278 ? 9.883 -20.266 5.727 1 80.19 278 ALA A C 1
ATOM 2305 O O . ALA A 1 278 ? 9.961 -19.109 5.336 1 80.19 278 ALA A O 1
ATOM 2306 N N . TYR A 1 279 ? 9.055 -20.688 6.637 1 79.25 279 TYR A N 1
ATOM 2307 C CA . TYR A 1 279 ? 7.887 -19.891 6.992 1 79.25 279 TYR A CA 1
ATOM 2308 C C . TYR A 1 279 ? 8.297 -18.594 7.652 1 79.25 279 TYR A C 1
ATOM 2310 O O . TYR A 1 279 ? 7.801 -17.516 7.289 1 79.25 279 TYR A O 1
ATOM 2318 N N . LYS A 1 280 ? 9.234 -18.531 8.5 1 75.81 280 LYS A N 1
ATOM 2319 C CA . LYS A 1 280 ? 9.641 -17.344 9.242 1 75.81 280 LYS A CA 1
ATOM 2320 C C . LYS A 1 280 ? 10.297 -16.312 8.328 1 75.81 280 LYS A C 1
ATOM 2322 O O . LYS A 1 280 ? 10.062 -15.109 8.461 1 75.81 280 LYS A O 1
ATOM 2327 N N . LYS A 1 281 ? 11 -16.781 7.387 1 78.5 281 LYS A N 1
ATOM 2328 C CA . LYS A 1 281 ? 11.695 -15.898 6.465 1 78.5 281 LYS A CA 1
ATOM 2329 C C . LYS A 1 281 ? 10.719 -15.195 5.535 1 78.5 281 LYS A C 1
ATOM 2331 O O . LYS A 1 281 ? 10.891 -14.016 5.219 1 78.5 281 LYS A O 1
ATOM 2336 N N . THR A 1 282 ? 9.711 -15.914 5.234 1 79 282 THR A N 1
ATOM 2337 C CA . THR A 1 282 ? 8.719 -15.352 4.328 1 79 282 THR A CA 1
ATOM 2338 C C . THR A 1 282 ? 7.895 -14.273 5.027 1 79 282 THR A C 1
ATOM 2340 O O . THR A 1 282 ? 7.477 -13.297 4.398 1 79 282 THR A O 1
ATOM 2343 N N . LEU A 1 283 ? 7.785 -14.414 6.328 1 74.56 283 LEU A N 1
ATOM 2344 C CA . LEU A 1 283 ? 6.988 -13.461 7.094 1 74.56 283 LEU A CA 1
ATOM 2345 C C . LEU A 1 283 ? 7.691 -12.117 7.184 1 74.56 283 LEU A C 1
ATOM 2347 O O . LEU A 1 283 ? 7.039 -11.07 7.219 1 74.56 283 LEU A O 1
ATOM 2351 N N . GLN A 1 284 ? 8.961 -12.039 7.008 1 78.31 284 GLN A N 1
ATOM 2352 C CA . GLN A 1 284 ? 9.719 -10.805 7.219 1 78.31 284 GLN A CA 1
ATOM 2353 C C . GLN A 1 284 ? 9.922 -10.055 5.906 1 78.31 284 GLN A C 1
ATOM 2355 O O . GLN A 1 284 ? 10.203 -8.852 5.91 1 78.31 284 GLN A O 1
ATOM 2360 N N . THR A 1 285 ? 9.703 -10.703 4.809 1 79.12 285 THR A N 1
ATOM 2361 C CA . THR A 1 285 ? 10.078 -10.117 3.523 1 79.12 285 THR A CA 1
ATOM 2362 C C . THR A 1 285 ? 9.18 -8.93 3.186 1 79.12 285 THR A C 1
ATOM 2364 O O . THR A 1 285 ? 9.672 -7.84 2.895 1 79.12 285 THR A O 1
ATOM 2367 N N . ASN A 1 286 ? 7.93 -9.047 3.355 1 75 286 ASN A N 1
ATOM 2368 C CA . ASN A 1 286 ? 7.023 -7.965 2.98 1 75 286 ASN A CA 1
ATOM 2369 C C . ASN A 1 286 ? 7.098 -6.805 3.969 1 75 286 ASN A C 1
ATOM 2371 O O . ASN A 1 286 ? 7.031 -5.641 3.57 1 75 286 ASN A O 1
ATOM 2375 N N . THR A 1 287 ? 7.32 -7.137 5.184 1 75.56 287 THR A N 1
ATOM 2376 C CA . THR A 1 287 ? 7.395 -6.098 6.203 1 75.56 287 THR A CA 1
ATOM 2377 C C . THR A 1 287 ? 8.617 -5.211 5.984 1 75.56 287 THR A C 1
ATOM 2379 O O . THR A 1 287 ? 8.523 -3.986 6.062 1 75.56 287 THR A O 1
ATOM 2382 N N . ALA A 1 288 ? 9.68 -5.832 5.648 1 80.44 288 ALA A N 1
ATOM 2383 C CA . ALA A 1 288 ? 10.906 -5.074 5.422 1 80.44 288 ALA A CA 1
ATOM 2384 C C . ALA A 1 288 ? 10.789 -4.188 4.184 1 80.44 288 ALA A C 1
ATOM 2386 O O . ALA A 1 288 ? 11.281 -3.059 4.168 1 80.44 288 ALA A O 1
ATOM 2387 N N . SER A 1 289 ? 10.047 -4.723 3.236 1 82.94 289 SER A N 1
ATOM 2388 C CA . SER A 1 289 ? 9.867 -3.977 1.994 1 82.94 289 SER A CA 1
ATOM 2389 C C . SER A 1 289 ? 8.984 -2.752 2.209 1 82.94 289 SER A C 1
ATOM 2391 O O . SER A 1 289 ? 9.289 -1.665 1.712 1 82.94 289 SER A O 1
ATOM 2393 N N . TYR A 1 290 ? 7.996 -2.887 2.977 1 76.75 290 TYR A N 1
ATOM 2394 C CA . TYR A 1 290 ? 7.082 -1.778 3.221 1 76.75 290 TYR A CA 1
ATOM 2395 C C . TYR A 1 290 ? 7.711 -0.746 4.148 1 76.75 290 TYR A C 1
ATOM 2397 O O . TYR A 1 290 ? 7.457 0.453 4.02 1 76.75 290 TYR A O 1
ATOM 2405 N N . GLU A 1 291 ? 8.516 -1.209 5.047 1 80.62 291 GLU A N 1
ATOM 2406 C CA . GLU A 1 291 ? 9.234 -0.285 5.922 1 80.62 291 GLU A CA 1
ATOM 2407 C C . GLU A 1 291 ? 10.203 0.585 5.133 1 80.62 291 GLU A C 1
ATOM 2409 O O . GLU A 1 291 ? 10.305 1.788 5.379 1 80.62 291 GLU A O 1
ATOM 2414 N N . LYS A 1 292 ? 10.852 -0.026 4.258 1 86.06 292 LYS A N 1
ATOM 2415 C CA . LYS A 1 292 ? 11.758 0.74 3.408 1 86.06 292 LYS A CA 1
ATOM 2416 C C . LYS A 1 292 ? 11 1.757 2.564 1 86.06 292 LYS A C 1
ATOM 2418 O O . LYS A 1 292 ? 11.438 2.895 2.404 1 86.06 292 LYS A O 1
ATOM 2423 N N . MET A 1 293 ? 9.836 1.309 2.078 1 84.44 293 MET A N 1
ATOM 2424 C CA . MET A 1 293 ? 9.016 2.217 1.279 1 84.44 293 MET A CA 1
ATOM 2425 C C . MET A 1 293 ? 8.555 3.408 2.113 1 84.44 293 MET A C 1
ATOM 2427 O O . MET A 1 293 ? 8.578 4.547 1.641 1 84.44 293 MET A O 1
ATOM 2431 N N . SER A 1 294 ? 8.219 3.137 3.279 1 83.69 294 SER A N 1
ATOM 2432 C CA . SER A 1 294 ? 7.777 4.199 4.18 1 83.69 294 SER A CA 1
ATOM 2433 C C . SER A 1 294 ? 8.898 5.195 4.441 1 83.69 294 SER A C 1
ATOM 2435 O O . SER A 1 294 ? 8.672 6.41 4.461 1 83.69 294 SER A O 1
ATOM 2437 N N . THR A 1 295 ? 10.109 4.715 4.609 1 86.56 295 THR A N 1
ATOM 2438 C CA . THR A 1 295 ? 11.258 5.578 4.852 1 86.56 295 THR A CA 1
ATOM 2439 C C . THR A 1 295 ? 11.578 6.414 3.617 1 86.56 295 THR A C 1
ATOM 2441 O O . THR A 1 295 ? 11.906 7.598 3.729 1 86.56 295 THR A O 1
ATOM 2444 N N . LEU A 1 296 ? 11.438 5.824 2.486 1 88.31 296 LEU A N 1
ATOM 2445 C CA . LEU A 1 296 ? 11.711 6.539 1.244 1 88.31 296 LEU A CA 1
ATOM 2446 C C . LEU A 1 296 ? 10.703 7.66 1.023 1 88.31 296 LEU A C 1
ATOM 2448 O O . LEU A 1 296 ? 11.062 8.742 0.557 1 88.31 296 LEU A O 1
ATOM 2452 N N . ILE A 1 297 ? 9.555 7.41 1.385 1 85.56 297 ILE A N 1
ATOM 2453 C CA . ILE A 1 297 ? 8.508 8.422 1.225 1 85.56 297 ILE A CA 1
ATOM 2454 C C . ILE A 1 297 ? 8.758 9.57 2.191 1 85.56 297 ILE A C 1
ATOM 2456 O O . ILE A 1 297 ? 8.562 10.742 1.837 1 85.56 297 ILE A O 1
ATOM 2460 N N . SER A 1 298 ? 9.133 9.234 3.357 1 86.44 298 SER A N 1
ATOM 2461 C CA . SER A 1 298 ? 9.438 10.273 4.336 1 86.44 298 SER A CA 1
ATOM 2462 C C . SER A 1 298 ? 10.641 11.102 3.896 1 86.44 298 SER A C 1
ATOM 2464 O O . SER A 1 298 ? 10.688 12.312 4.133 1 86.44 298 SER A O 1
ATOM 2466 N N . LEU A 1 299 ? 11.586 10.453 3.273 1 87.31 299 LEU A N 1
ATOM 2467 C CA . LEU A 1 299 ? 12.766 11.164 2.789 1 87.31 299 LEU A CA 1
ATOM 2468 C C . LEU A 1 299 ? 12.414 12.07 1.611 1 87.31 299 LEU A C 1
ATOM 2470 O O . LEU A 1 299 ? 12.992 13.141 1.446 1 87.31 299 LEU A O 1
ATOM 2474 N N . GLU A 1 300 ? 11.508 11.578 0.813 1 87.25 300 GLU A N 1
ATOM 2475 C CA . GLU A 1 300 ? 11.047 12.398 -0.301 1 87.25 300 GLU A CA 1
ATOM 2476 C C . GLU A 1 300 ? 10.398 13.695 0.195 1 87.25 300 GLU A C 1
ATOM 2478 O O . GLU A 1 300 ? 10.586 14.75 -0.404 1 87.25 300 GLU A O 1
ATOM 2483 N N . ALA A 1 301 ? 9.758 13.586 1.282 1 81.94 301 ALA A N 1
ATOM 2484 C CA . ALA A 1 301 ? 9.117 14.758 1.863 1 81.94 301 ALA A CA 1
ATOM 2485 C C . ALA A 1 301 ? 10.156 15.742 2.402 1 81.94 301 ALA A C 1
ATOM 2487 O O . ALA A 1 301 ? 9.922 16.953 2.43 1 81.94 301 ALA A O 1
ATOM 2488 N N . LYS A 1 302 ? 11.336 15.258 2.748 1 84.44 302 LYS A N 1
ATOM 2489 C CA . LYS A 1 302 ? 12.406 16.062 3.32 1 84.44 302 LYS A CA 1
ATOM 2490 C C . LYS A 1 302 ? 13.469 16.391 2.275 1 84.44 302 LYS A C 1
ATOM 2492 O O . LYS A 1 302 ? 14.586 16.766 2.621 1 84.44 302 LYS A O 1
ATOM 2497 N N . ARG A 1 303 ? 13.195 16.312 1.088 1 83.75 303 ARG A N 1
ATOM 2498 C CA . ARG A 1 303 ? 14.172 16.406 0.008 1 83.75 303 ARG A CA 1
ATOM 2499 C C . ARG A 1 303 ? 14.891 17.75 0.024 1 83.75 303 ARG A C 1
ATOM 2501 O O . ARG A 1 303 ? 16.094 17.828 -0.223 1 83.75 303 ARG A O 1
ATOM 2508 N N . LYS A 1 304 ? 14.242 18.844 0.318 1 78.75 304 LYS A N 1
ATOM 2509 C CA . LYS A 1 304 ? 14.836 20.172 0.294 1 78.75 304 LYS A CA 1
ATOM 2510 C C . LYS A 1 304 ? 15.844 20.344 1.427 1 78.75 304 LYS A C 1
ATOM 2512 O O . LYS A 1 304 ? 16.828 21.078 1.282 1 78.75 304 LYS A O 1
ATOM 2517 N N . GLU A 1 305 ? 15.633 19.641 2.473 1 86.44 305 GLU A N 1
ATOM 2518 C CA . GLU A 1 305 ? 16.516 19.75 3.623 1 86.44 305 GLU A CA 1
ATOM 2519 C C . GLU A 1 305 ? 17.703 18.797 3.5 1 86.44 305 GLU A C 1
ATOM 2521 O O . GLU A 1 305 ? 18.734 19 4.156 1 86.44 305 GLU A O 1
ATOM 2526 N N . LEU A 1 306 ? 17.516 17.812 2.654 1 84.5 306 LEU A N 1
ATOM 2527 C CA . LEU A 1 306 ? 18.547 16.812 2.533 1 84.5 306 LEU A CA 1
ATOM 2528 C C . LEU A 1 306 ? 19.828 17.406 1.947 1 84.5 306 LEU A C 1
ATOM 2530 O O . LEU A 1 306 ? 20.922 16.891 2.17 1 84.5 306 LEU A O 1
ATOM 2534 N N . LYS A 1 307 ? 19.688 18.516 1.311 1 82.25 307 LYS A N 1
ATOM 2535 C CA . LYS A 1 307 ? 20.828 19.188 0.691 1 82.25 307 LYS A CA 1
ATOM 2536 C C . LYS A 1 307 ? 21.766 19.766 1.747 1 82.25 307 LYS A C 1
ATOM 2538 O O . LYS A 1 307 ? 22.938 19.984 1.479 1 82.25 307 LYS A O 1
ATOM 2543 N N . PHE A 1 308 ? 21.188 19.906 2.895 1 88.38 308 PHE A N 1
ATOM 2544 C CA . PHE A 1 308 ? 21.969 20.578 3.93 1 88.38 308 PHE A CA 1
ATOM 2545 C C . PHE A 1 308 ? 22.438 19.578 4.988 1 88.38 308 PHE A C 1
ATOM 2547 O O . PHE A 1 308 ? 23.047 19.969 5.984 1 88.38 308 PHE A O 1
ATOM 2554 N N . LEU A 1 309 ? 22.094 18.328 4.715 1 85.81 309 LEU A N 1
ATOM 2555 C CA . LEU A 1 309 ? 22.484 17.297 5.668 1 85.81 309 LEU A CA 1
ATOM 2556 C C . LEU A 1 309 ? 23.75 16.578 5.199 1 85.81 309 LEU A C 1
ATOM 2558 O O . LEU A 1 309 ? 23.969 16.406 3.994 1 85.81 309 LEU A O 1
ATOM 2562 N N . ARG A 1 310 ? 24.453 16.234 6.238 1 78.12 310 ARG A N 1
ATOM 2563 C CA . ARG A 1 310 ? 25.641 15.461 5.91 1 78.12 310 ARG A CA 1
ATOM 2564 C C . ARG A 1 310 ? 25.281 14.102 5.324 1 78.12 310 ARG A C 1
ATOM 2566 O O . ARG A 1 310 ? 24.562 13.312 5.957 1 78.12 310 ARG A O 1
ATOM 2573 N N . SER A 1 311 ? 25.719 13.797 4.18 1 75 311 SER A N 1
ATOM 2574 C CA . SER A 1 311 ? 25.312 12.641 3.393 1 75 311 SER A CA 1
ATOM 2575 C C . SER A 1 311 ? 25.734 11.336 4.066 1 75 311 SER A C 1
ATOM 2577 O O . SER A 1 311 ? 25.047 10.32 3.955 1 75 311 SER A O 1
ATOM 2579 N N . THR A 1 312 ? 26.781 11.359 4.797 1 75.25 312 THR A N 1
ATOM 2580 C CA . THR A 1 312 ? 27.344 10.125 5.336 1 75.25 312 THR A CA 1
ATOM 2581 C C . THR A 1 312 ? 26.375 9.492 6.34 1 75.25 312 THR A C 1
ATOM 2583 O O . THR A 1 312 ? 26.156 8.273 6.312 1 75.25 312 THR A O 1
ATOM 2586 N N . PHE A 1 313 ? 25.781 10.336 7.141 1 75.38 313 PHE A N 1
ATOM 2587 C CA . PHE A 1 313 ? 24.953 9.789 8.211 1 75.38 313 PHE A CA 1
ATOM 2588 C C . PHE A 1 313 ? 23.594 9.336 7.68 1 75.38 313 PHE A C 1
ATOM 2590 O O . PHE A 1 313 ? 23.125 8.242 8.008 1 75.38 313 PHE A O 1
ATOM 2597 N N . PHE A 1 314 ? 23.031 10.195 6.891 1 78.94 314 PHE A N 1
ATOM 2598 C CA . PHE A 1 314 ? 21.703 9.805 6.43 1 78.94 314 PHE A CA 1
ATOM 2599 C C . PHE A 1 314 ? 21.781 8.664 5.418 1 78.94 314 PHE A C 1
ATOM 2601 O O . PHE A 1 314 ? 20.906 7.805 5.367 1 78.94 314 PHE A O 1
ATOM 2608 N N . GLU A 1 315 ? 22.875 8.633 4.672 1 81.44 315 GLU A N 1
ATOM 2609 C CA . GLU A 1 315 ? 23.078 7.527 3.742 1 81.44 315 GLU A CA 1
ATOM 2610 C C . GLU A 1 315 ? 23.25 6.207 4.484 1 81.44 315 GLU A C 1
ATOM 2612 O O . GLU A 1 315 ? 22.734 5.172 4.055 1 81.44 315 GLU A O 1
ATOM 2617 N N . LYS A 1 316 ? 23.922 6.254 5.527 1 77.5 316 LYS A N 1
ATOM 2618 C CA . LYS A 1 316 ? 24.172 5.023 6.281 1 77.5 316 LYS A CA 1
ATOM 2619 C C . LYS A 1 316 ? 22.875 4.457 6.844 1 77.5 316 LYS A C 1
ATOM 2621 O O . LYS A 1 316 ? 22.656 3.24 6.84 1 77.5 316 LYS A O 1
ATOM 2626 N N . LEU A 1 317 ? 22.047 5.332 7.359 1 76.88 317 LEU A N 1
ATOM 2627 C CA . LEU A 1 317 ? 20.766 4.867 7.891 1 76.88 317 LEU A CA 1
ATOM 2628 C C . LEU A 1 317 ? 19.938 4.195 6.805 1 76.88 317 LEU A C 1
ATOM 2630 O O . LEU A 1 317 ? 19.391 3.109 7.012 1 76.88 317 LEU A O 1
ATOM 2634 N N . LEU A 1 318 ? 19.844 4.773 5.715 1 80.25 318 LEU A N 1
ATOM 2635 C CA . LEU A 1 318 ? 19.078 4.199 4.621 1 80.25 318 LEU A CA 1
ATOM 2636 C C . LEU A 1 318 ? 19.719 2.914 4.113 1 80.25 318 LEU A C 1
ATOM 2638 O O . LEU A 1 318 ? 19.016 1.969 3.744 1 80.25 318 LEU A O 1
ATOM 2642 N N . MET A 1 319 ? 21.031 2.91 4.145 1 82.31 319 MET A N 1
ATOM 2643 C CA . MET A 1 319 ? 21.75 1.728 3.666 1 82.31 319 MET A CA 1
ATOM 2644 C C . MET A 1 319 ? 21.5 0.539 4.59 1 82.31 319 MET A C 1
ATOM 2646 O O . MET A 1 319 ? 21.438 -0.604 4.137 1 82.31 319 MET A O 1
ATOM 2650 N N . ASP A 1 320 ? 21.281 0.799 5.855 1 81.44 320 ASP A N 1
ATOM 2651 C CA . ASP A 1 320 ? 20.984 -0.285 6.785 1 81.44 320 ASP A CA 1
ATOM 2652 C C . ASP A 1 320 ? 19.609 -0.886 6.492 1 81.44 320 ASP A C 1
ATOM 2654 O O . ASP A 1 320 ? 19.438 -2.107 6.516 1 81.44 320 ASP A O 1
ATOM 2658 N N . LYS A 1 321 ? 18.719 -0.019 6.262 1 83.38 321 LYS A N 1
ATOM 2659 C CA . LYS A 1 321 ? 17.375 -0.501 5.93 1 83.38 321 LYS A CA 1
ATOM 2660 C C . LYS A 1 321 ? 17.375 -1.223 4.586 1 83.38 321 LYS A C 1
ATOM 2662 O O . LYS A 1 321 ? 16.672 -2.219 4.414 1 83.38 321 LYS A O 1
ATOM 2667 N N . THR A 1 322 ? 18.188 -0.762 3.725 1 85.62 322 THR A N 1
ATOM 2668 C CA . THR A 1 322 ? 18.312 -1.396 2.416 1 85.62 322 THR A CA 1
ATOM 2669 C C . THR A 1 322 ? 18.984 -2.766 2.543 1 85.62 322 THR A C 1
ATOM 2671 O O . THR A 1 322 ? 18.547 -3.727 1.9 1 85.62 322 THR A O 1
ATOM 2674 N N . ASN A 1 323 ? 19.953 -2.844 3.379 1 85.88 323 ASN A N 1
ATOM 2675 C CA . ASN A 1 323 ? 20.641 -4.121 3.588 1 85.88 323 ASN A CA 1
ATOM 2676 C C . ASN A 1 323 ? 19.688 -5.164 4.184 1 85.88 323 ASN A C 1
ATOM 2678 O O . ASN A 1 323 ? 19.719 -6.328 3.785 1 85.88 323 ASN A O 1
ATOM 2682 N N . ARG A 1 324 ? 18.875 -4.777 5.031 1 85.31 324 ARG A N 1
ATOM 2683 C CA . ARG A 1 324 ? 17.922 -5.703 5.629 1 85.31 324 ARG A CA 1
ATOM 2684 C C . ARG A 1 324 ? 16.891 -6.16 4.598 1 85.31 324 ARG A C 1
ATOM 2686 O O . ARG A 1 324 ? 16.547 -7.344 4.535 1 85.31 324 ARG A O 1
ATOM 2693 N N . ASP A 1 325 ? 16.375 -5.27 3.805 1 88 325 ASP A N 1
ATOM 2694 C CA . ASP A 1 325 ? 15.406 -5.586 2.766 1 88 325 ASP A CA 1
ATOM 2695 C C . ASP A 1 325 ? 15.992 -6.555 1.74 1 88 325 ASP A C 1
ATOM 2697 O O . ASP A 1 325 ? 15.367 -7.562 1.399 1 88 325 ASP A O 1
ATOM 2701 N N . GLU A 1 326 ? 17.281 -6.277 1.313 1 87.88 326 GLU A N 1
ATOM 2702 C CA . GLU A 1 326 ? 17.906 -7.09 0.278 1 87.88 326 GLU A CA 1
ATOM 2703 C C . GLU A 1 326 ? 18.344 -8.453 0.826 1 87.88 326 GLU A C 1
ATOM 2705 O O . GLU A 1 326 ? 18.297 -9.453 0.111 1 87.88 326 GLU A O 1
ATOM 2710 N N . TYR A 1 327 ? 18.703 -8.453 2.055 1 86.69 327 TYR A N 1
ATOM 2711 C CA . TYR A 1 327 ? 19.094 -9.719 2.656 1 86.69 327 TYR A CA 1
ATOM 2712 C C . TYR A 1 327 ? 17.891 -10.648 2.805 1 86.69 327 TYR A C 1
ATOM 2714 O O . TYR A 1 327 ? 17.969 -11.836 2.486 1 86.69 327 TYR A O 1
ATOM 2722 N N . THR A 1 328 ? 16.797 -10.172 3.262 1 86.75 328 THR A N 1
ATOM 2723 C CA . THR A 1 328 ? 15.594 -10.984 3.424 1 86.75 328 THR A CA 1
ATOM 2724 C C . THR A 1 328 ? 15.078 -11.453 2.068 1 86.75 328 THR A C 1
ATOM 2726 O O . THR A 1 328 ? 14.633 -12.594 1.931 1 86.75 328 THR A O 1
ATOM 2729 N N . LYS A 1 329 ? 15.18 -10.641 1.135 1 87.19 329 LYS A N 1
ATOM 2730 C CA . LYS A 1 329 ? 14.75 -11.016 -0.211 1 87.19 329 LYS A CA 1
ATOM 2731 C C . LYS A 1 329 ? 15.641 -12.102 -0.796 1 87.19 329 LYS A C 1
ATOM 2733 O O . LYS A 1 329 ? 15.156 -13.039 -1.429 1 87.19 329 LYS A O 1
ATOM 2738 N N . MET A 1 330 ? 16.953 -11.938 -0.605 1 86.75 330 MET A N 1
ATOM 2739 C CA . MET A 1 330 ? 17.906 -12.93 -1.099 1 86.75 330 MET A CA 1
ATOM 2740 C C . MET A 1 330 ? 17.672 -14.281 -0.448 1 86.75 330 MET A C 1
ATOM 2742 O O . MET A 1 330 ? 17.609 -15.305 -1.135 1 86.75 330 MET A O 1
ATOM 2746 N N . GLU A 1 331 ? 17.422 -14.281 0.818 1 86.69 331 GLU A N 1
ATOM 2747 C CA . GLU A 1 331 ? 17.172 -15.539 1.521 1 86.69 331 GLU A CA 1
ATOM 2748 C C . GLU A 1 331 ? 15.898 -16.203 1.016 1 86.69 331 GLU A C 1
ATOM 2750 O O . GLU A 1 331 ? 15.852 -17.438 0.852 1 86.69 331 GLU A O 1
ATOM 2755 N N . MET A 1 332 ? 14.953 -15.414 0.757 1 86.81 332 MET A N 1
ATOM 2756 C CA . MET A 1 332 ? 13.695 -15.945 0.249 1 86.81 332 MET A CA 1
ATOM 2757 C C . MET A 1 332 ? 13.867 -16.516 -1.157 1 86.81 332 MET A C 1
ATOM 2759 O O . MET A 1 332 ? 13.328 -17.562 -1.477 1 86.81 332 MET A O 1
ATOM 2763 N N . ASN A 1 333 ? 14.648 -15.883 -1.966 1 87.25 333 ASN A N 1
ATOM 2764 C CA . ASN A 1 333 ? 14.891 -16.359 -3.326 1 87.25 333 ASN A CA 1
ATOM 2765 C C . ASN A 1 333 ? 15.68 -17.656 -3.336 1 87.25 333 ASN A C 1
ATOM 2767 O O . ASN A 1 333 ? 15.43 -18.531 -4.16 1 87.25 333 ASN A O 1
ATOM 2771 N N . ILE A 1 334 ? 16.609 -17.75 -2.451 1 88.44 334 ILE A N 1
ATOM 2772 C CA . ILE A 1 334 ? 17.406 -18.984 -2.348 1 88.44 334 ILE A CA 1
ATOM 2773 C C . ILE A 1 334 ? 16.516 -20.141 -1.904 1 88.44 334 ILE A C 1
ATOM 2775 O O . ILE A 1 334 ? 16.594 -21.234 -2.461 1 88.44 334 ILE A O 1
ATOM 2779 N N . GLU A 1 335 ? 15.656 -19.875 -0.992 1 87.5 335 GLU A N 1
ATOM 2780 C CA . GLU A 1 335 ? 14.742 -20.922 -0.533 1 87.5 335 GLU A CA 1
ATOM 2781 C C . GLU A 1 335 ? 13.781 -21.344 -1.643 1 87.5 335 GLU A C 1
ATOM 2783 O O . GLU A 1 335 ? 13.469 -22.531 -1.781 1 87.5 335 GLU A O 1
ATOM 2788 N N . ASN A 1 336 ? 13.305 -20.391 -2.342 1 87.31 336 ASN A N 1
ATOM 2789 C CA . ASN A 1 336 ? 12.414 -20.703 -3.459 1 87.31 336 ASN A CA 1
ATOM 2790 C C . ASN A 1 336 ? 13.141 -21.5 -4.543 1 87.31 336 ASN A C 1
ATOM 2792 O O . ASN A 1 336 ? 12.547 -22.375 -5.18 1 87.31 336 ASN A O 1
ATOM 2796 N N . HIS A 1 337 ? 14.391 -21.125 -4.75 1 87.5 337 HIS A N 1
ATOM 2797 C CA . HIS A 1 337 ? 15.172 -21.875 -5.727 1 87.5 337 HIS A CA 1
ATOM 2798 C C . HIS A 1 337 ? 15.398 -23.312 -5.273 1 87.5 337 HIS A C 1
ATOM 2800 O O . HIS A 1 337 ? 15.266 -24.25 -6.066 1 87.5 337 HIS A O 1
ATOM 2806 N N . HIS A 1 338 ? 15.633 -23.484 -4.004 1 87.5 338 HIS A N 1
ATOM 2807 C CA . HIS A 1 338 ? 15.812 -24.828 -3.479 1 87.5 338 HIS A CA 1
ATOM 2808 C C . HIS A 1 338 ? 14.516 -25.641 -3.572 1 87.5 338 HIS A C 1
ATOM 2810 O O . HIS A 1 338 ? 14.547 -26.828 -3.854 1 87.5 338 HIS A O 1
ATOM 2816 N N . TRP A 1 339 ? 13.445 -24.969 -3.402 1 89.19 339 TRP A N 1
ATOM 2817 C CA . TRP A 1 339 ? 12.156 -25.625 -3.541 1 89.19 339 TRP A CA 1
ATOM 2818 C C . TRP A 1 339 ? 11.906 -26.047 -4.984 1 89.19 339 TRP A C 1
ATOM 2820 O O . TRP A 1 339 ? 11.477 -27.172 -5.246 1 89.19 339 TRP A O 1
ATOM 2830 N N . ALA A 1 340 ? 12.227 -25.234 -5.875 1 88.06 340 ALA A N 1
ATOM 2831 C CA . ALA A 1 340 ? 12.031 -25.547 -7.293 1 88.06 340 ALA A CA 1
ATOM 2832 C C . ALA A 1 340 ? 12.922 -26.688 -7.738 1 88.06 340 ALA A C 1
ATOM 2834 O O . ALA A 1 340 ? 12.5 -27.547 -8.523 1 88.06 340 ALA A O 1
ATOM 2835 N N . GLU A 1 341 ? 14.156 -26.688 -7.238 1 88.38 341 GLU A N 1
ATOM 2836 C CA . GLU A 1 341 ? 15.086 -27.766 -7.582 1 88.38 341 GLU A CA 1
ATOM 2837 C C . GLU A 1 341 ? 14.641 -29.078 -6.969 1 88.38 341 GLU A C 1
ATOM 2839 O O . GLU A 1 341 ? 14.82 -30.141 -7.57 1 88.38 341 GLU A O 1
ATOM 2844 N N . MET A 1 342 ? 14.078 -29 -5.793 1 88 342 MET A N 1
ATOM 2845 C CA . MET A 1 342 ? 13.555 -30.203 -5.168 1 88 342 MET A CA 1
ATOM 2846 C C . MET A 1 342 ? 12.398 -30.781 -5.984 1 88 342 MET A C 1
ATOM 2848 O O . MET A 1 342 ? 12.289 -32 -6.133 1 88 342 MET A O 1
ATOM 2852 N N . ILE A 1 343 ? 11.586 -29.922 -6.531 1 88.88 343 ILE A N 1
ATOM 2853 C CA . ILE A 1 343 ? 10.469 -30.359 -7.355 1 88.88 343 ILE A CA 1
ATOM 2854 C C . ILE A 1 343 ? 10.992 -31.031 -8.625 1 88.88 343 ILE A C 1
ATOM 2856 O O . ILE A 1 343 ? 10.477 -32.062 -9.039 1 88.88 343 ILE A O 1
ATOM 2860 N N . LYS A 1 344 ? 12.016 -30.531 -9.195 1 86.19 344 LYS A N 1
ATOM 2861 C CA . LYS A 1 344 ? 12.609 -31.109 -10.398 1 86.19 344 LYS A CA 1
ATOM 2862 C C . LYS A 1 344 ? 13.242 -32.469 -10.094 1 86.19 344 LYS A C 1
ATOM 2864 O O . LYS A 1 344 ? 13.094 -33.406 -10.875 1 86.19 344 LYS A O 1
ATOM 2869 N N . ALA A 1 345 ? 13.93 -32.5 -8.969 1 88.38 345 ALA A N 1
ATOM 2870 C CA . ALA A 1 345 ? 14.523 -33.75 -8.547 1 88.38 345 ALA A CA 1
ATOM 2871 C C . ALA A 1 345 ? 13.453 -34.812 -8.297 1 88.38 345 ALA A C 1
ATOM 2873 O O . ALA A 1 345 ? 13.656 -36 -8.602 1 88.38 345 ALA A O 1
ATOM 2874 N N . ASN A 1 346 ? 12.383 -34.375 -7.789 1 90.44 346 ASN A N 1
ATOM 2875 C CA . ASN A 1 346 ? 11.273 -35.281 -7.539 1 90.44 346 ASN A CA 1
ATOM 2876 C C . ASN A 1 346 ? 10.727 -35.844 -8.836 1 90.44 346 ASN A C 1
ATOM 2878 O O . ASN A 1 346 ? 10.328 -37.031 -8.883 1 90.44 346 ASN A O 1
ATOM 2882 N N . SER A 1 347 ? 10.664 -35.031 -9.867 1 87.44 347 SER A N 1
ATOM 2883 C CA . SER A 1 347 ? 10.164 -35.531 -11.148 1 87.44 347 SER A CA 1
ATOM 2884 C C . SER A 1 347 ? 11.008 -36.719 -11.656 1 87.44 347 SER A C 1
ATOM 2886 O O . SER A 1 347 ? 10.477 -37.656 -12.219 1 87.44 347 SER A O 1
ATOM 2888 N N . PHE A 1 348 ? 12.297 -36.688 -11.383 1 90.12 348 PHE A N 1
ATOM 2889 C CA . PHE A 1 348 ? 13.188 -37.75 -11.828 1 90.12 348 PHE A CA 1
ATOM 2890 C C . PHE A 1 348 ? 13.086 -38.969 -10.898 1 90.12 348 PHE A C 1
ATOM 2892 O O . PHE A 1 348 ? 12.984 -40.094 -11.367 1 90.12 348 PHE A O 1
ATOM 2899 N N . VAL A 1 349 ? 13.086 -38.719 -9.617 1 90.44 349 VAL A N 1
ATOM 2900 C CA . VAL A 1 349 ? 13.055 -39.812 -8.648 1 90.44 349 VAL A CA 1
ATOM 2901 C C . VAL A 1 349 ? 11.727 -40.562 -8.75 1 90.44 349 VAL A C 1
ATOM 2903 O O . VAL A 1 349 ? 11.688 -41.781 -8.695 1 90.44 349 VAL A O 1
ATOM 2906 N N . SER A 1 350 ? 10.742 -39.812 -8.945 1 93.12 350 SER A N 1
ATOM 2907 C CA . SER A 1 350 ? 9.438 -40.438 -9.094 1 93.12 350 SER A CA 1
ATOM 2908 C C . SER A 1 350 ? 9.359 -41.281 -10.367 1 93.12 350 SER A C 1
ATOM 2910 O O . SER A 1 350 ? 8.688 -42.312 -10.398 1 93.12 350 SER A O 1
ATOM 2912 N N . MET A 1 351 ? 10 -40.844 -11.336 1 92 351 MET A N 1
ATOM 2913 C CA . MET A 1 351 ? 10.039 -41.594 -12.586 1 92 351 MET A CA 1
ATOM 2914 C C . MET A 1 351 ? 10.773 -42.906 -12.398 1 92 351 MET A C 1
ATOM 2916 O O . MET A 1 351 ? 10.344 -43.938 -12.922 1 92 351 MET A O 1
ATOM 2920 N N . ILE A 1 352 ? 11.82 -42.906 -11.656 1 92.31 352 ILE A N 1
ATOM 2921 C CA . ILE A 1 352 ? 12.602 -44.125 -11.406 1 92.31 352 ILE A CA 1
ATOM 2922 C C . ILE A 1 352 ? 11.758 -45.125 -10.633 1 92.31 352 ILE A C 1
ATOM 2924 O O . ILE A 1 352 ? 11.688 -46.312 -11 1 92.31 352 ILE A O 1
ATOM 2928 N N . VAL A 1 353 ? 11.102 -44.656 -9.633 1 93.75 353 VAL A N 1
ATOM 2929 C CA . VAL A 1 353 ? 10.273 -45.531 -8.82 1 93.75 353 VAL A CA 1
ATOM 2930 C C . VAL A 1 353 ? 9.133 -46.094 -9.664 1 93.75 353 VAL A C 1
ATOM 2932 O O . VAL A 1 353 ? 8.789 -47.281 -9.547 1 93.75 353 VAL A O 1
ATOM 2935 N N . MET A 1 354 ? 8.633 -45.281 -10.5 1 94.25 354 MET A N 1
ATOM 2936 C CA . MET A 1 354 ? 7.547 -45.719 -11.375 1 94.25 354 MET A CA 1
ATOM 2937 C C . MET A 1 354 ? 8.023 -46.781 -12.352 1 94.25 354 MET A C 1
ATOM 2939 O O . MET A 1 354 ? 7.332 -47.781 -12.57 1 94.25 354 MET A O 1
ATOM 2943 N N . PHE A 1 355 ? 9.211 -46.594 -12.93 1 92.12 355 PHE A N 1
ATOM 2944 C CA . PHE A 1 355 ? 9.734 -47.562 -13.891 1 92.12 355 PHE A CA 1
ATOM 2945 C C . PHE A 1 355 ? 10.039 -48.906 -13.211 1 92.12 355 PHE A C 1
ATOM 2947 O O . PHE A 1 355 ? 9.789 -49.969 -13.781 1 92.12 355 PHE A O 1
ATOM 2954 N N . ILE A 1 356 ? 10.578 -48.812 -12.023 1 90.19 356 ILE A N 1
ATOM 2955 C CA . ILE A 1 356 ? 10.867 -50.031 -11.281 1 90.19 356 ILE A CA 1
ATOM 2956 C C . ILE A 1 356 ? 9.57 -50.781 -10.961 1 90.19 356 ILE A C 1
ATOM 2958 O O . ILE A 1 356 ? 9.484 -52 -11.133 1 90.19 356 ILE A O 1
ATOM 2962 N N . SER A 1 357 ? 8.586 -50.062 -10.57 1 93.5 357 SER A N 1
ATOM 2963 C CA . SER A 1 357 ? 7.285 -50.656 -10.289 1 93.5 357 SER A CA 1
ATOM 2964 C C . SER A 1 357 ? 6.656 -51.25 -11.555 1 93.5 357 SER A C 1
ATOM 2966 O O . SER A 1 357 ? 6.047 -52.312 -11.508 1 93.5 357 SER A O 1
ATOM 2968 N N . SER A 1 358 ? 6.789 -50.562 -12.609 1 91.69 358 SER A N 1
ATOM 2969 C CA . SER A 1 358 ? 6.246 -51.062 -13.875 1 91.69 358 SER A CA 1
ATOM 2970 C C . SER A 1 358 ? 6.973 -52.312 -14.352 1 91.69 358 SER A C 1
ATOM 2972 O O . SER A 1 358 ? 6.363 -53.188 -14.961 1 91.69 358 SER A O 1
ATOM 2974 N N . TYR A 1 359 ? 8.328 -52.312 -14.109 1 89.31 359 TYR A N 1
ATOM 2975 C CA . TYR A 1 359 ? 9.109 -53.5 -14.461 1 89.31 359 TYR A CA 1
ATOM 2976 C C . TYR A 1 359 ? 8.562 -54.75 -13.773 1 89.31 359 TYR A C 1
ATOM 2978 O O . TYR A 1 359 ? 8.32 -55.781 -14.422 1 89.31 359 TYR A O 1
ATOM 2986 N N . PHE A 1 360 ? 8.266 -54.688 -12.516 1 90.94 360 PHE A N 1
ATOM 2987 C CA . PHE A 1 360 ? 7.766 -55.812 -11.766 1 90.94 360 PHE A CA 1
ATOM 2988 C C . PHE A 1 360 ? 6.336 -56.156 -12.18 1 90.94 360 PHE A C 1
ATOM 2990 O O . PHE A 1 360 ? 5.945 -57.312 -12.195 1 90.94 360 PHE A O 1
ATOM 2997 N N . ALA A 1 361 ? 5.582 -55.156 -12.57 1 92.81 361 ALA A N 1
ATOM 2998 C CA . ALA A 1 361 ? 4.207 -55.406 -13.008 1 92.81 361 ALA A CA 1
ATOM 2999 C C . ALA A 1 361 ? 4.164 -56.094 -14.367 1 92.81 361 ALA A C 1
ATOM 3001 O O . ALA A 1 361 ? 3.307 -56.938 -14.617 1 92.81 361 ALA A O 1
ATOM 3002 N N . VAL A 1 362 ? 5.051 -55.75 -15.219 1 89.38 362 VAL A N 1
ATOM 3003 C CA . VAL A 1 362 ? 5.098 -56.344 -16.547 1 89.38 362 VAL A CA 1
ATOM 3004 C C . VAL A 1 362 ? 5.605 -57.781 -16.484 1 89.38 362 VAL A C 1
ATOM 3006 O O . VAL A 1 362 ? 5.062 -58.656 -17.125 1 89.38 362 VAL A O 1
ATOM 3009 N N . VAL A 1 363 ? 6.684 -58.031 -15.68 1 87.88 363 VAL A N 1
ATOM 3010 C CA . VAL A 1 363 ? 7.266 -59.375 -15.547 1 87.88 363 VAL A CA 1
ATOM 3011 C C . VAL A 1 363 ? 6.227 -60.344 -14.977 1 87.88 363 VAL A C 1
ATOM 3013 O O . VAL A 1 363 ? 6.18 -61.5 -15.367 1 87.88 363 VAL A O 1
ATOM 3016 N N . ASN A 1 364 ? 5.363 -59.844 -14.148 1 90.5 364 ASN A N 1
ATOM 3017 C CA . ASN A 1 364 ? 4.352 -60.688 -13.523 1 90.5 364 ASN A CA 1
ATOM 3018 C C . ASN A 1 364 ? 3.068 -60.75 -14.344 1 90.5 364 ASN A C 1
ATOM 3020 O O . ASN A 1 364 ? 2.09 -61.375 -13.953 1 90.5 364 ASN A O 1
ATOM 3024 N N . GLY A 1 365 ? 2.98 -60.062 -15.477 1 87.62 365 GLY A N 1
ATOM 3025 C CA . GLY A 1 365 ? 1.87 -60.125 -16.422 1 87.62 365 GLY A CA 1
ATOM 3026 C C . GLY A 1 365 ? 0.717 -59.219 -16.047 1 87.62 365 GLY A C 1
ATOM 3027 O O . GLY A 1 365 ? -0.35 -59.281 -16.656 1 87.62 365 GLY A O 1
ATOM 3028 N N . SER A 1 366 ? 0.896 -58.375 -15.156 1 88 366 SER A N 1
ATOM 3029 C CA . SER A 1 366 ? -0.187 -57.5 -14.695 1 88 366 SER A CA 1
ATOM 3030 C C . SER A 1 366 ? -0.3 -56.25 -15.547 1 88 366 SER A C 1
ATOM 3032 O O . SER A 1 366 ? -1.327 -55.562 -15.523 1 88 366 SER A O 1
ATOM 3034 N N . LEU A 1 367 ? 0.72 -55.906 -16.25 1 89.19 367 LEU A N 1
ATOM 3035 C CA . LEU A 1 367 ? 0.771 -54.688 -17.047 1 89.19 367 LEU A CA 1
ATOM 3036 C C . LEU A 1 367 ? 1.384 -54.938 -18.422 1 89.19 367 LEU A C 1
ATOM 3038 O O . LEU A 1 367 ? 2.316 -55.719 -18.547 1 89.19 367 LEU A O 1
ATOM 3042 N N . THR A 1 368 ? 0.769 -54.25 -19.359 1 86.5 368 THR A N 1
ATOM 3043 C CA . THR A 1 368 ? 1.355 -54.312 -20.703 1 86.5 368 THR A CA 1
ATOM 3044 C C . THR A 1 368 ? 2.387 -53.188 -20.891 1 86.5 368 THR A C 1
ATOM 3046 O O . THR A 1 368 ? 2.291 -52.156 -20.25 1 86.5 368 THR A O 1
ATOM 3049 N N . THR A 1 369 ? 3.35 -53.438 -21.703 1 84.19 369 THR A N 1
ATOM 3050 C CA . THR A 1 369 ? 4.395 -52.438 -21.953 1 84.19 369 THR A CA 1
ATOM 3051 C C . THR A 1 369 ? 3.809 -51.188 -22.594 1 84.19 369 THR A C 1
ATOM 3053 O O . THR A 1 369 ? 4.309 -50.062 -22.375 1 84.19 369 THR A O 1
ATOM 3056 N N . ALA A 1 370 ? 2.695 -51.281 -23.266 1 83.12 370 ALA A N 1
ATOM 3057 C CA . ALA A 1 370 ? 2.057 -50.156 -23.938 1 83.12 370 ALA A CA 1
ATOM 3058 C C . ALA A 1 370 ? 1.398 -49.219 -22.938 1 83.12 370 ALA A C 1
ATOM 3060 O O . ALA A 1 370 ? 1.222 -48.031 -23.203 1 83.12 370 ALA A O 1
ATOM 3061 N N . SER A 1 371 ? 1.14 -49.688 -21.766 1 89.06 371 SER A N 1
ATOM 3062 C CA . SER A 1 371 ? 0.426 -48.906 -20.766 1 89.06 371 SER A CA 1
ATOM 3063 C C . SER A 1 371 ? 1.392 -48.094 -19.906 1 89.06 371 SER A C 1
ATOM 3065 O O . SER A 1 371 ? 0.967 -47.25 -19.094 1 89.06 371 SER A O 1
ATOM 3067 N N . ILE A 1 372 ? 2.617 -48.25 -20.125 1 89 372 ILE A N 1
ATOM 3068 C CA . ILE A 1 372 ? 3.619 -47.562 -19.312 1 89 372 ILE A CA 1
ATOM 3069 C C . ILE A 1 372 ? 3.562 -46.062 -19.562 1 89 372 ILE A C 1
ATOM 3071 O O . ILE A 1 372 ? 3.758 -45.25 -18.641 1 89 372 ILE A O 1
ATOM 3075 N N . ILE A 1 373 ? 3.23 -45.656 -20.734 1 88.44 373 ILE A N 1
ATOM 3076 C CA . ILE A 1 373 ? 3.16 -44.219 -21.078 1 88.44 373 ILE A CA 1
ATOM 3077 C C . ILE A 1 373 ? 2.037 -43.562 -20.281 1 88.44 373 ILE A C 1
ATOM 3079 O O . ILE A 1 373 ? 2.215 -42.469 -19.75 1 88.44 373 ILE A O 1
ATOM 3083 N N . ALA A 1 374 ? 0.929 -44.281 -20.234 1 89.81 374 ALA A N 1
ATOM 3084 C CA . ALA A 1 374 ? -0.197 -43.75 -19.469 1 89.81 374 ALA A CA 1
ATOM 3085 C C . ALA A 1 374 ? 0.15 -43.625 -18 1 89.81 374 ALA A C 1
ATOM 3087 O O . ALA A 1 374 ? -0.211 -42.625 -17.344 1 89.81 374 ALA A O 1
ATOM 3088 N N . ILE A 1 375 ? 0.853 -44.531 -17.438 1 92.31 375 ILE A N 1
ATOM 3089 C CA . ILE A 1 375 ? 1.249 -44.531 -16.047 1 92.31 375 ILE A CA 1
ATOM 3090 C C . ILE A 1 375 ? 2.238 -43.406 -15.789 1 92.31 375 ILE A C 1
ATOM 3092 O O . ILE A 1 375 ? 2.211 -42.781 -14.727 1 92.31 375 ILE A O 1
ATOM 3096 N N . MET A 1 376 ? 3.014 -43.156 -16.781 1 91.38 376 MET A N 1
ATOM 3097 C CA . MET A 1 376 ? 3.971 -42.062 -16.656 1 91.38 376 MET A CA 1
ATOM 3098 C C . MET A 1 376 ? 3.252 -40.719 -16.562 1 91.38 376 MET A C 1
ATOM 3100 O O . MET A 1 376 ? 3.631 -39.844 -15.773 1 91.38 376 MET A O 1
ATOM 3104 N N . ILE A 1 377 ? 2.297 -40.531 -17.391 1 91.25 377 ILE A N 1
ATOM 3105 C CA . ILE A 1 377 ? 1.527 -39.281 -17.375 1 91.25 377 ILE A CA 1
ATOM 3106 C C . ILE A 1 377 ? 0.802 -39.156 -16.047 1 91.25 377 ILE A C 1
ATOM 3108 O O . ILE A 1 377 ? 0.833 -38.062 -15.43 1 91.25 377 ILE A O 1
ATOM 3112 N N . ILE A 1 378 ? 0.193 -40.219 -15.602 1 94.25 378 ILE A N 1
ATOM 3113 C CA . ILE A 1 378 ? -0.539 -40.219 -14.344 1 94.25 378 ILE A CA 1
ATOM 3114 C C . ILE A 1 378 ? 0.418 -39.875 -13.195 1 94.25 378 ILE A C 1
ATOM 3116 O O . ILE A 1 378 ? 0.093 -39.094 -12.305 1 94.25 378 ILE A O 1
ATOM 3120 N N . ASN A 1 379 ? 1.563 -40.5 -13.242 1 94 379 ASN A N 1
ATOM 3121 C CA . ASN A 1 379 ? 2.566 -40.25 -12.211 1 94 379 ASN A CA 1
ATOM 3122 C C . ASN A 1 379 ? 3.006 -38.812 -12.172 1 94 379 ASN A C 1
ATOM 3124 O O . ASN A 1 379 ? 3.168 -38.219 -11.094 1 94 379 ASN A O 1
ATOM 3128 N N . SER A 1 380 ? 3.215 -38.281 -13.297 1 90.31 380 SER A N 1
ATOM 3129 C CA . SER A 1 380 ? 3.635 -36.906 -13.375 1 90.31 380 SER A CA 1
ATOM 3130 C C . SER A 1 380 ? 2.551 -35.969 -12.844 1 90.31 380 SER A C 1
ATOM 3132 O O . SER A 1 380 ? 2.844 -35 -12.125 1 90.31 380 SER A O 1
ATOM 3134 N N . ARG A 1 381 ? 1.378 -36.219 -13.211 1 91.62 381 ARG A N 1
ATOM 3135 C CA . ARG A 1 381 ? 0.264 -35.406 -12.766 1 91.62 381 ARG A CA 1
ATOM 3136 C C . ARG A 1 381 ? 0.027 -35.562 -11.266 1 91.62 381 ARG A C 1
ATOM 3138 O O . ARG A 1 381 ? -0.361 -34.594 -10.586 1 91.62 381 ARG A O 1
ATOM 3145 N N . LEU A 1 382 ? 0.17 -36.781 -10.805 1 95 382 LEU A N 1
ATOM 3146 C CA . LEU A 1 382 ? 0.052 -37.031 -9.375 1 95 382 LEU A CA 1
ATOM 3147 C C . LEU A 1 382 ? 1.089 -36.25 -8.586 1 95 382 LEU A C 1
ATOM 3149 O O . LEU A 1 382 ? 0.761 -35.625 -7.578 1 95 382 LEU A O 1
ATOM 3153 N N . SER A 1 383 ? 2.273 -36.312 -9.07 1 93.75 383 SER A N 1
ATOM 3154 C CA . SER A 1 383 ? 3.334 -35.531 -8.43 1 93.75 383 SER A CA 1
ATOM 3155 C C . SER A 1 383 ? 3.008 -34.031 -8.43 1 93.75 383 SER A C 1
ATOM 3157 O O . SER A 1 383 ? 3.188 -33.375 -7.414 1 93.75 383 SER A O 1
ATOM 3159 N N . GLY A 1 384 ? 2.533 -33.562 -9.531 1 92 384 GLY A N 1
ATOM 3160 C CA . GLY A 1 384 ? 2.178 -32.156 -9.641 1 92 384 GLY A CA 1
ATOM 3161 C C . GLY A 1 384 ? 1.05 -31.734 -8.711 1 92 384 GLY A C 1
ATOM 3162 O O . GLY A 1 384 ? 1.107 -30.688 -8.078 1 92 384 GLY A O 1
ATOM 3163 N N . ALA A 1 385 ? 0.068 -32.531 -8.609 1 94 385 ALA A N 1
ATOM 3164 C CA . ALA A 1 385 ? -1.081 -32.281 -7.746 1 94 385 ALA A CA 1
ATOM 3165 C C . ALA A 1 385 ? -0.676 -32.25 -6.277 1 94 385 ALA A C 1
ATOM 3167 O O . ALA A 1 385 ? -1.121 -31.406 -5.508 1 94 385 ALA A O 1
ATOM 3168 N N . LEU A 1 386 ? 0.142 -33.188 -5.938 1 94.75 386 LEU A N 1
ATOM 3169 C CA . LEU A 1 386 ? 0.586 -33.281 -4.551 1 94.75 386 LEU A CA 1
ATOM 3170 C C . LEU A 1 386 ? 1.428 -32.094 -4.164 1 94.75 386 LEU A C 1
ATOM 3172 O O . LEU A 1 386 ? 1.203 -31.469 -3.117 1 94.75 386 LEU A O 1
ATOM 3176 N N . VAL A 1 387 ? 2.379 -31.781 -4.973 1 92.88 387 VAL A N 1
ATOM 3177 C CA . VAL A 1 387 ? 3.242 -30.641 -4.707 1 92.88 387 VAL A CA 1
ATOM 3178 C C . VAL A 1 387 ? 2.416 -29.359 -4.723 1 92.88 387 VAL A C 1
ATOM 3180 O O . VAL A 1 387 ? 2.611 -28.469 -3.881 1 92.88 387 VAL A O 1
ATOM 3183 N N . GLY A 1 388 ? 1.514 -29.25 -5.703 1 92.31 388 GLY A N 1
ATOM 3184 C CA . GLY A 1 388 ? 0.63 -28.109 -5.77 1 92.31 388 GLY A CA 1
ATOM 3185 C C . GLY A 1 388 ? -0.243 -27.953 -4.539 1 92.31 388 GLY A C 1
ATOM 3186 O O . GLY A 1 388 ? -0.424 -26.828 -4.039 1 92.31 388 GLY A O 1
ATOM 3187 N N . GLY A 1 389 ? -0.738 -29.094 -4.047 1 93.5 389 GLY A N 1
ATOM 3188 C CA . GLY A 1 389 ? -1.555 -29.078 -2.844 1 93.5 389 GLY A CA 1
ATOM 3189 C C . GLY A 1 389 ? -0.794 -28.609 -1.612 1 93.5 389 GLY A C 1
ATOM 3190 O O . GLY A 1 389 ? -1.304 -27.812 -0.822 1 93.5 389 GLY A O 1
ATOM 3191 N N . VAL A 1 390 ? 0.394 -29.078 -1.461 1 93.06 390 VAL A N 1
ATOM 3192 C CA . VAL A 1 390 ? 1.22 -28.688 -0.321 1 93.06 390 VAL A CA 1
ATOM 3193 C C . VAL A 1 390 ? 1.565 -27.203 -0.408 1 93.06 390 VAL A C 1
ATOM 3195 O O . VAL A 1 390 ? 1.547 -26.5 0.601 1 93.06 390 VAL A O 1
ATOM 3198 N N . ASN A 1 391 ? 1.845 -26.812 -1.608 1 91.25 391 ASN A N 1
ATOM 3199 C CA . ASN A 1 391 ? 2.186 -25.406 -1.79 1 91.25 391 ASN A CA 1
ATOM 3200 C C . ASN A 1 391 ? 0.999 -24.484 -1.478 1 91.25 391 ASN A C 1
ATOM 3202 O O . ASN A 1 391 ? 1.161 -23.453 -0.84 1 91.25 391 ASN A O 1
ATOM 3206 N N . LYS A 1 392 ? -0.114 -24.875 -1.954 1 93.44 392 LYS A N 1
ATOM 3207 C CA . LYS A 1 392 ? -1.302 -24.062 -1.705 1 93.44 392 LYS A CA 1
ATOM 3208 C C . LYS A 1 392 ? -1.679 -24.078 -0.227 1 93.44 392 LYS A C 1
ATOM 3210 O O . LYS A 1 392 ? -2.174 -23.078 0.304 1 93.44 392 LYS A O 1
ATOM 3215 N N . LEU A 1 393 ? -1.51 -25.188 0.438 1 92.62 393 LEU A N 1
ATOM 3216 C CA . LEU A 1 393 ? -1.73 -25.281 1.878 1 92.62 393 LEU A CA 1
ATOM 3217 C C . LEU A 1 393 ? -0.768 -24.359 2.629 1 92.62 393 LEU A C 1
ATOM 3219 O O . LEU A 1 393 ? -1.17 -23.656 3.562 1 92.62 393 LEU A O 1
ATOM 3223 N N . TYR A 1 394 ? 0.443 -24.359 2.203 1 90.62 394 TYR A N 1
ATOM 3224 C CA . TYR A 1 394 ? 1.457 -23.484 2.779 1 90.62 394 TYR A CA 1
ATOM 3225 C C . TYR A 1 394 ? 1.076 -22.016 2.605 1 90.62 394 TYR A C 1
ATOM 3227 O O . TYR A 1 394 ? 1.118 -21.234 3.562 1 90.62 394 TYR A O 1
ATOM 3235 N N . LEU A 1 395 ? 0.694 -21.688 1.421 1 89.56 395 LEU A N 1
ATOM 3236 C CA . LEU A 1 395 ? 0.335 -20.297 1.139 1 89.56 395 LEU A CA 1
ATOM 3237 C C . LEU A 1 395 ? -0.887 -19.875 1.948 1 89.56 395 LEU A C 1
ATOM 3239 O O . LEU A 1 395 ? -0.942 -18.75 2.461 1 89.56 395 LEU A O 1
ATOM 3243 N N . SER A 1 396 ? -1.801 -20.797 2.029 1 92.19 396 SER A N 1
ATOM 3244 C CA . SER A 1 396 ? -3.01 -20.5 2.785 1 92.19 396 SER A CA 1
ATOM 3245 C C . SER A 1 396 ? -2.695 -20.25 4.258 1 92.19 396 SER A C 1
ATOM 3247 O O . SER A 1 396 ? -3.229 -19.312 4.863 1 92.19 396 SER A O 1
ATOM 3249 N N . ARG A 1 397 ? -1.889 -21.016 4.805 1 90.56 397 ARG A N 1
ATOM 3250 C CA . ARG A 1 397 ? -1.507 -20.844 6.203 1 90.56 397 ARG A CA 1
ATOM 3251 C C . ARG A 1 397 ? -0.704 -19.562 6.402 1 90.56 397 ARG A C 1
ATOM 3253 O O . ARG A 1 397 ? -0.862 -18.875 7.414 1 90.56 397 ARG A O 1
ATOM 3260 N N . LEU A 1 398 ? 0.146 -19.328 5.473 1 89.75 398 LEU A N 1
ATOM 3261 C CA . LEU A 1 398 ? 0.965 -18.125 5.531 1 89.75 398 LEU A CA 1
ATOM 3262 C C . LEU A 1 398 ? 0.095 -16.875 5.488 1 89.75 398 LEU A C 1
ATOM 3264 O O . LEU A 1 398 ? 0.254 -15.977 6.32 1 89.75 398 LEU A O 1
ATOM 3268 N N . HIS A 1 399 ? -0.811 -16.812 4.566 1 91.69 399 HIS A N 1
ATOM 3269 C CA . HIS A 1 399 ? -1.661 -15.641 4.406 1 91.69 399 HIS A CA 1
ATOM 3270 C C . HIS A 1 399 ? -2.625 -15.492 5.578 1 91.69 399 HIS A C 1
ATOM 3272 O O . HIS A 1 399 ? -2.928 -14.375 6 1 91.69 399 HIS A O 1
ATOM 3278 N N . SER A 1 400 ? -3.08 -16.672 6.09 1 93.25 400 SER A N 1
ATOM 3279 C CA . SER A 1 400 ? -3.924 -16.609 7.277 1 93.25 400 SER A CA 1
ATOM 3280 C C . SER A 1 400 ? -3.174 -16.016 8.461 1 93.25 400 SER A C 1
ATOM 3282 O O . SER A 1 400 ? -3.736 -15.219 9.219 1 93.25 400 SER A O 1
ATOM 3284 N N . PHE A 1 401 ? -1.981 -16.297 8.578 1 91.38 401 PHE A N 1
ATOM 3285 C CA . PHE A 1 401 ? -1.159 -15.758 9.648 1 91.38 401 PHE A CA 1
ATOM 3286 C C . PHE A 1 401 ? -0.958 -14.258 9.477 1 91.38 401 PHE A C 1
ATOM 3288 O O . PHE A 1 401 ? -1.065 -13.492 10.438 1 91.38 401 PHE A O 1
ATOM 3295 N N . HIS A 1 402 ? -0.684 -13.812 8.258 1 89.25 402 HIS A N 1
ATOM 3296 C CA . HIS A 1 402 ? -0.493 -12.398 7.973 1 89.25 402 HIS A CA 1
ATOM 3297 C C . HIS A 1 402 ? -1.753 -11.594 8.289 1 89.25 402 HIS A C 1
ATOM 3299 O O . HIS A 1 402 ? -1.677 -10.516 8.875 1 89.25 402 HIS A O 1
ATOM 3305 N N . ILE A 1 403 ? -2.834 -12.148 7.926 1 94.06 403 ILE A N 1
ATOM 3306 C CA . ILE A 1 403 ? -4.102 -11.461 8.133 1 94.06 403 ILE A CA 1
ATOM 3307 C C . ILE A 1 403 ? -4.383 -11.344 9.633 1 94.06 403 ILE A C 1
ATOM 3309 O O . ILE A 1 403 ? -4.648 -10.25 10.141 1 94.06 403 ILE A O 1
ATOM 3313 N N . MET A 1 404 ? -4.215 -12.469 10.312 1 94 404 MET A N 1
ATOM 3314 C CA . MET A 1 404 ? -4.555 -12.5 11.734 1 94 404 MET A CA 1
ATOM 3315 C C . MET A 1 404 ? -3.609 -11.609 12.539 1 94 404 MET A C 1
ATOM 3317 O O . MET A 1 404 ? -4.047 -10.852 13.406 1 94 404 MET A O 1
ATOM 3321 N N . ASN A 1 405 ? -2.387 -11.633 12.227 1 90.62 405 ASN A N 1
ATOM 3322 C CA . ASN A 1 405 ? -1.399 -10.836 12.938 1 90.62 405 ASN A CA 1
ATOM 3323 C C . ASN A 1 405 ? -1.596 -9.344 12.68 1 90.62 405 ASN A C 1
ATOM 3325 O O . ASN A 1 405 ? -1.526 -8.531 13.609 1 90.62 405 ASN A O 1
ATOM 3329 N N . SER A 1 406 ? -1.817 -8.945 11.492 1 91.12 406 SER A N 1
ATOM 3330 C CA . SER A 1 406 ? -2.016 -7.547 11.141 1 91.12 406 SER A CA 1
ATOM 3331 C C . SER A 1 406 ? -3.334 -7.016 11.695 1 91.12 406 SER A C 1
ATOM 3333 O O . SER A 1 406 ? -3.408 -5.875 12.148 1 91.12 406 SER A O 1
ATOM 3335 N N . LEU A 1 407 ? -4.355 -7.891 11.641 1 93.81 407 LEU A N 1
ATOM 3336 C CA . LEU A 1 407 ? -5.645 -7.484 12.188 1 93.81 407 LEU A CA 1
ATOM 3337 C C . LEU A 1 407 ? -5.559 -7.285 13.695 1 93.81 407 LEU A C 1
ATOM 3339 O O . LEU A 1 407 ? -6.141 -6.34 14.234 1 93.81 407 LEU A O 1
ATOM 3343 N N . SER A 1 408 ? -4.848 -8.172 14.336 1 93.06 408 SER A N 1
ATOM 3344 C CA . SER A 1 408 ? -4.699 -8.07 15.789 1 93.06 408 SER A CA 1
ATOM 3345 C C . SER A 1 408 ? -3.965 -6.797 16.188 1 93.06 408 SER A C 1
ATOM 3347 O O . SER A 1 408 ? -4.34 -6.133 17.156 1 93.06 408 SER A O 1
ATOM 3349 N N . GLU A 1 409 ? -3.039 -6.398 15.43 1 89.38 409 GLU A N 1
ATOM 3350 C CA . GLU A 1 409 ? -2.291 -5.176 15.703 1 89.38 409 GLU A CA 1
ATOM 3351 C C . GLU A 1 409 ? -3.119 -3.936 15.375 1 89.38 409 GLU A C 1
ATOM 3353 O O . GLU A 1 409 ? -3.07 -2.939 16.094 1 89.38 409 GLU A O 1
ATOM 3358 N N . LEU A 1 410 ? -3.82 -4.008 14.352 1 89.62 410 LEU A N 1
ATOM 3359 C CA . LEU A 1 410 ? -4.613 -2.873 13.891 1 89.62 410 LEU A CA 1
ATOM 3360 C C . LEU A 1 410 ? -5.754 -2.578 14.859 1 89.62 410 LEU A C 1
ATOM 3362 O O . LEU A 1 410 ? -6.094 -1.416 15.094 1 89.62 410 LEU A O 1
ATOM 3366 N N . LEU A 1 411 ? -6.309 -3.652 15.469 1 89.44 411 LEU A N 1
ATOM 3367 C CA . LEU A 1 411 ? -7.512 -3.486 16.281 1 89.44 411 LEU A CA 1
ATOM 3368 C C . LEU A 1 411 ? -7.18 -3.572 17.766 1 89.44 411 LEU A C 1
ATOM 3370 O O . LEU A 1 411 ? -8.07 -3.5 18.609 1 89.44 411 LEU A O 1
ATOM 3374 N N . LYS A 1 412 ? -5.965 -3.705 18.047 1 84.31 412 LYS A N 1
ATOM 3375 C CA . LYS A 1 412 ? -5.562 -3.822 19.453 1 84.31 412 LYS A CA 1
ATOM 3376 C C . LYS A 1 412 ? -5.863 -2.537 20.219 1 84.31 412 LYS A C 1
ATOM 3378 O O . LYS A 1 412 ? -6.469 -2.578 21.281 1 84.31 412 LYS A O 1
ATOM 3383 N N . ASP A 1 413 ? -5.262 -1.44 19.734 1 77.12 413 ASP A N 1
ATOM 3384 C CA . ASP A 1 413 ? -5.469 -0.149 20.375 1 77.12 413 ASP A CA 1
ATOM 3385 C C . ASP A 1 413 ? -6.375 0.747 19.531 1 77.12 413 ASP A C 1
ATOM 3387 O O . ASP A 1 413 ? -5.898 1.45 18.641 1 77.12 413 ASP A O 1
ATOM 3391 N N . LYS A 1 414 ? -7.738 0.502 19.75 1 75.62 414 LYS A N 1
ATOM 3392 C CA . LYS A 1 414 ? -8.688 1.323 19.016 1 75.62 414 LYS A CA 1
ATOM 3393 C C . LYS A 1 414 ? -9.18 2.496 19.844 1 75.62 414 LYS A C 1
ATOM 3395 O O . LYS A 1 414 ? -9.273 2.393 21.078 1 75.62 414 LYS A O 1
ATOM 3400 N N . ASP A 1 415 ? -9.305 3.643 19.094 1 70 415 ASP A N 1
ATOM 3401 C CA . ASP A 1 415 ? -9.93 4.793 19.75 1 70 415 ASP A CA 1
ATOM 3402 C C . ASP A 1 415 ? -11.375 4.484 20.141 1 70 415 ASP A C 1
ATOM 3404 O O . ASP A 1 415 ? -12.156 4.004 19.312 1 70 415 ASP A O 1
ATOM 3408 N N . THR A 1 416 ? -11.664 4.262 21.406 1 59.47 416 THR A N 1
ATOM 3409 C CA . THR A 1 416 ? -12.961 3.871 21.953 1 59.47 416 THR A CA 1
ATOM 3410 C C . THR A 1 416 ? -14.016 4.918 21.625 1 59.47 416 THR A C 1
ATOM 3412 O O . THR A 1 416 ? -15.219 4.672 21.781 1 59.47 416 THR A O 1
ATOM 3415 N N . PHE A 1 417 ? -13.641 6.078 21.25 1 55.78 417 PHE A N 1
ATOM 3416 C CA . PHE A 1 417 ? -14.57 7.184 21.422 1 55.78 417 PHE A CA 1
ATOM 3417 C C . PHE A 1 417 ? -15.461 7.344 20.203 1 55.78 417 PHE A C 1
ATOM 3419 O O . PHE A 1 417 ? -16.188 8.336 20.078 1 55.78 417 PHE A O 1
ATOM 3426 N N . VAL A 1 418 ? -15.344 6.457 19.312 1 57.31 418 VAL A N 1
ATOM 3427 C CA . VAL A 1 418 ? -16.219 6.738 18.172 1 57.31 418 VAL A CA 1
ATOM 3428 C C . VAL A 1 418 ? -17.578 6.078 18.391 1 57.31 418 VAL A C 1
ATOM 3430 O O . VAL A 1 418 ? -17.688 4.848 18.406 1 57.31 418 VAL A O 1
ATOM 3433 N N . SER A 1 419 ? -18.438 6.949 19.312 1 58.31 419 SER A N 1
ATOM 3434 C CA . SER A 1 419 ? -19.766 6.395 19.516 1 58.31 419 SER A CA 1
ATOM 3435 C C . SER A 1 419 ? -20.562 6.406 18.203 1 58.31 419 SER A C 1
ATOM 3437 O O . SER A 1 419 ? -20.828 7.469 17.641 1 58.31 419 SER A O 1
ATOM 3439 N N . HIS A 1 420 ? -20.656 5.391 17.547 1 57.03 420 HIS A N 1
ATOM 3440 C CA . HIS A 1 420 ? -21.422 5.293 16.312 1 57.03 420 HIS A CA 1
ATOM 3441 C C . HIS A 1 420 ? -22.906 5.559 16.547 1 57.03 420 HIS A C 1
ATOM 3443 O O . HIS A 1 420 ? -23.547 6.281 15.789 1 57.03 420 HIS A O 1
ATOM 3449 N N . SER A 1 421 ? -23.391 4.957 17.641 1 61.22 421 SER A N 1
ATOM 3450 C CA . SER A 1 421 ? -24.812 5.078 17.953 1 61.22 421 SER A CA 1
ATOM 3451 C C . SER A 1 421 ? -25.062 6.148 19.016 1 61.22 421 SER A C 1
ATOM 3453 O O . SER A 1 421 ? -25.812 5.926 19.953 1 61.22 421 SER A O 1
ATOM 3455 N N . GLY A 1 422 ? -24.422 7.227 18.734 1 71.94 422 GLY A N 1
ATOM 3456 C CA . GLY A 1 422 ? -24.594 8.234 19.766 1 71.94 422 GLY A CA 1
ATOM 3457 C C . GLY A 1 422 ? -25.828 9.102 19.562 1 71.94 422 GLY A C 1
ATOM 3458 O O . GLY A 1 422 ? -26.656 8.805 18.719 1 71.94 422 GLY A O 1
ATOM 3459 N N . ILE A 1 423 ? -25.969 9.969 20.516 1 74.5 423 ILE A N 1
ATOM 3460 C CA . ILE A 1 423 ? -27.125 10.867 20.562 1 74.5 423 ILE A CA 1
ATOM 3461 C C . ILE A 1 423 ? -26.938 12 19.562 1 74.5 423 ILE A C 1
ATOM 3463 O O . ILE A 1 423 ? -25.859 12.594 19.469 1 74.5 423 ILE A O 1
ATOM 3467 N N . TYR A 1 424 ? -27.984 12.109 18.641 1 74.38 424 TYR A N 1
ATOM 3468 C CA . TYR A 1 424 ? -27.984 13.234 17.703 1 74.38 424 TYR A CA 1
ATOM 3469 C C . TYR A 1 424 ? -28.531 14.492 18.375 1 74.38 424 TYR A C 1
ATOM 3471 O O . TYR A 1 424 ? -29.594 14.453 19 1 74.38 424 TYR A O 1
ATOM 3479 N N . ILE A 1 425 ? -27.672 15.492 18.422 1 75.81 425 ILE A N 1
ATOM 3480 C CA . ILE A 1 425 ? -28.094 16.781 18.938 1 75.81 425 ILE A CA 1
ATOM 3481 C C . ILE A 1 425 ? -28.578 17.672 17.797 1 75.81 425 ILE A C 1
ATOM 3483 O O . ILE A 1 425 ? -28.047 17.594 16.672 1 75.81 425 ILE A O 1
ATOM 3487 N N . SER A 1 426 ? -29.672 18.25 17.844 1 75.75 426 SER A N 1
ATOM 3488 C CA . SER A 1 426 ? -30.203 19.078 16.766 1 75.75 426 SER A CA 1
ATOM 3489 C C . SER A 1 426 ? -29.328 20.297 16.516 1 75.75 426 SER A C 1
ATOM 3491 O O . SER A 1 426 ? -28.953 20.562 15.367 1 75.75 426 SER A O 1
ATOM 3493 N N . ARG A 1 427 ? -29.047 21.109 17.484 1 85.44 427 ARG A N 1
ATOM 3494 C CA . ARG A 1 427 ? -28.203 22.281 17.406 1 85.44 427 ARG A CA 1
ATOM 3495 C C . ARG A 1 427 ? -27.453 22.516 18.719 1 85.44 427 ARG A C 1
ATOM 3497 O O . ARG A 1 427 ? -28.016 22.312 19.797 1 85.44 427 ARG A O 1
ATOM 3504 N N . ILE A 1 428 ? -26.297 22.938 18.594 1 90.94 428 ILE A N 1
ATOM 3505 C CA . ILE A 1 428 ? -25.531 23.203 19.797 1 90.94 428 ILE A CA 1
ATOM 3506 C C . ILE A 1 428 ? -25.969 24.531 20.422 1 90.94 428 ILE A C 1
ATOM 3508 O O . ILE A 1 428 ? -25.828 25.594 19.797 1 90.94 428 ILE A O 1
ATOM 3512 N N . GLN A 1 429 ? -26.484 24.391 21.562 1 91.06 429 GLN A N 1
ATOM 3513 C CA . GLN A 1 429 ? -26.938 25.594 22.266 1 91.06 429 GLN A CA 1
ATOM 3514 C C . GLN A 1 429 ? -25.906 26.047 23.297 1 91.06 429 GLN A C 1
ATOM 3516 O O . GLN A 1 429 ? -25.812 27.234 23.609 1 91.06 429 GLN A O 1
ATOM 3521 N N . GLN A 1 430 ? -25.328 25.047 23.766 1 93.38 430 GLN A N 1
ATOM 3522 C CA . GLN A 1 430 ? -24.375 25.391 24.812 1 93.38 430 GLN A CA 1
ATOM 3523 C C . GLN A 1 430 ? -23.297 24.312 24.938 1 93.38 430 GLN A C 1
ATOM 3525 O O . GLN A 1 430 ? -23.578 23.125 24.812 1 93.38 430 GLN A O 1
ATOM 3530 N N . LEU A 1 431 ? -22.094 24.734 25.125 1 94.75 431 LEU A N 1
ATOM 3531 C CA . LEU A 1 431 ? -20.984 23.891 25.547 1 94.75 431 LEU A CA 1
ATOM 3532 C C . LEU A 1 431 ? -20.656 24.109 27.016 1 94.75 431 LEU A C 1
ATOM 3534 O O . LEU A 1 431 ? -20.5 25.234 27.469 1 94.75 431 LEU A O 1
ATOM 3538 N N . SER A 1 432 ? -20.688 23.047 27.766 1 94.19 432 SER A N 1
ATOM 3539 C CA . SER A 1 432 ? -20.422 23.125 29.203 1 94.19 432 SER A CA 1
ATOM 3540 C C . SER A 1 432 ? -19.234 22.266 29.594 1 94.19 432 SER A C 1
ATOM 3542 O O . SER A 1 432 ? -19.203 21.078 29.297 1 94.19 432 SER A O 1
ATOM 3544 N N . VAL A 1 433 ? -18.266 22.859 30.156 1 93.19 433 VAL A N 1
ATOM 3545 C CA . VAL A 1 433 ? -17.094 22.172 30.688 1 93.19 433 VAL A CA 1
ATOM 3546 C C . VAL A 1 433 ? -17.078 22.266 32.219 1 93.19 433 VAL A C 1
ATOM 3548 O O . VAL A 1 433 ? -17.125 23.375 32.75 1 93.19 433 VAL A O 1
ATOM 3551 N N . GLU A 1 434 ? -17.094 21.094 32.812 1 91.94 434 GLU A N 1
ATOM 3552 C CA . GLU A 1 434 ? -17.156 21.062 34.281 1 91.94 434 GLU A CA 1
ATOM 3553 C C . GLU A 1 434 ? -15.938 20.359 34.875 1 91.94 434 GLU A C 1
ATOM 3555 O O . GLU A 1 434 ? -15.742 19.156 34.688 1 91.94 434 GLU A O 1
ATOM 3560 N N . LYS A 1 435 ? -15.156 21.047 35.656 1 89.69 435 LYS A N 1
ATOM 3561 C CA . LYS A 1 435 ? -14.016 20.547 36.438 1 89.69 435 LYS A CA 1
ATOM 3562 C C . LYS A 1 435 ? -13.125 19.656 35.562 1 89.69 435 LYS A C 1
ATOM 3564 O O . LYS A 1 435 ? -12.82 18.531 35.938 1 89.69 435 LYS A O 1
ATOM 3569 N N . LEU A 1 436 ? -12.859 20.172 34.438 1 89.38 436 LEU A N 1
ATOM 3570 C CA . LEU A 1 436 ? -12.008 19.422 33.531 1 89.38 436 LEU A CA 1
ATOM 3571 C C . LEU A 1 436 ? -10.555 19.469 33.969 1 89.38 436 LEU A C 1
ATOM 3573 O O . LEU A 1 436 ? -10.008 20.547 34.219 1 89.38 436 LEU A O 1
ATOM 3577 N N . SER A 1 437 ? -10.008 18.312 34.188 1 87.38 437 SER A N 1
ATOM 3578 C CA . SER A 1 437 ? -8.594 18.203 34.531 1 87.38 437 SER A CA 1
ATOM 3579 C C . SER A 1 437 ? -7.867 17.25 33.594 1 87.38 437 SER A C 1
ATOM 3581 O O . SER A 1 437 ? -8.383 16.172 33.25 1 87.38 437 SER A O 1
ATOM 3583 N N . ILE A 1 438 ? -6.852 17.719 33.062 1 85.88 438 ILE A N 1
ATOM 3584 C CA . ILE A 1 438 ? -6.051 16.906 32.156 1 85.88 438 ILE A CA 1
ATOM 3585 C C . ILE A 1 438 ? -4.668 16.672 32.75 1 85.88 438 ILE A C 1
ATOM 3587 O O . ILE A 1 438 ? -4.016 17.609 33.219 1 85.88 438 ILE A O 1
ATOM 3591 N N . SER A 1 439 ? -4.312 15.43 32.906 1 76.19 439 SER A N 1
ATOM 3592 C CA . SER A 1 439 ? -3.002 15.078 33.438 1 76.19 439 SER A CA 1
ATOM 3593 C C . SER A 1 439 ? -2.182 14.281 32.438 1 76.19 439 SER A C 1
ATOM 3595 O O . SER A 1 439 ? -2.736 13.523 31.641 1 76.19 439 SER A O 1
ATOM 3597 N N . PHE A 1 440 ? -0.932 14.742 32.219 1 66.25 440 PHE A N 1
ATOM 3598 C CA . PHE A 1 440 ? 0.002 13.977 31.406 1 66.25 440 PHE A CA 1
ATOM 3599 C C . PHE A 1 440 ? 1.177 13.484 32.25 1 66.25 440 PHE A C 1
ATOM 3601 O O . PHE A 1 440 ? 1.926 14.297 32.812 1 66.25 440 PHE A O 1
ATOM 3608 N N . ALA A 1 441 ? 1.75 12.164 32.156 1 60.31 441 ALA A N 1
ATOM 3609 C CA . ALA A 1 441 ? 2.889 11.539 32.812 1 60.31 441 ALA A CA 1
ATOM 3610 C C . ALA A 1 441 ? 3.08 12.117 34.219 1 60.31 441 ALA A C 1
ATOM 3612 O O . ALA A 1 441 ? 4.188 12.516 34.594 1 60.31 441 ALA A O 1
ATOM 3613 N N . GLU A 1 442 ? 2.193 12.375 34.938 1 58.09 442 GLU A N 1
ATOM 3614 C CA . GLU A 1 442 ? 2.23 12.734 36.375 1 58.09 442 GLU A CA 1
ATOM 3615 C C . GLU A 1 442 ? 2.086 14.234 36.562 1 58.09 442 GLU A C 1
ATOM 3617 O O . GLU A 1 442 ? 1.986 14.719 37.688 1 58.09 442 GLU A O 1
ATOM 3622 N N . ARG A 1 443 ? 2.166 14.914 35.562 1 63.72 443 ARG A N 1
ATOM 3623 C CA . ARG A 1 443 ? 2.014 16.359 35.719 1 63.72 443 ARG A CA 1
ATOM 3624 C C . ARG A 1 443 ? 0.604 16.812 35.344 1 63.72 443 ARG A C 1
ATOM 3626 O O . ARG A 1 443 ? 0.03 16.312 34.375 1 63.72 443 ARG A O 1
ATOM 3633 N N . LYS A 1 444 ? 0.113 17.422 36.219 1 70.38 444 LYS A N 1
ATOM 3634 C CA . LYS A 1 444 ? -1.183 18.047 35.938 1 70.38 444 LYS A CA 1
ATOM 3635 C C . LYS A 1 444 ? -1.041 19.203 34.969 1 70.38 444 LYS A C 1
ATOM 3637 O O . LYS A 1 444 ? -0.369 20.188 35.25 1 70.38 444 LYS A O 1
ATOM 3642 N N . LEU A 1 445 ? -1.438 19.016 33.75 1 72.44 445 LEU A N 1
ATOM 3643 C CA . LEU A 1 445 ? -1.326 20.047 32.719 1 72.44 445 LEU A CA 1
ATOM 3644 C C . LEU A 1 445 ? -2.373 21.141 32.906 1 72.44 445 LEU A C 1
ATOM 3646 O O . LEU A 1 445 ? -2.072 22.328 32.781 1 72.44 445 LEU A O 1
ATOM 3650 N N . ILE A 1 446 ? -3.613 20.641 33.188 1 76.88 446 ILE A N 1
ATOM 3651 C CA . ILE A 1 446 ? -4.719 21.578 33.344 1 76.88 446 ILE A CA 1
ATOM 3652 C C . ILE A 1 446 ? -5.449 21.281 34.656 1 76.88 446 ILE A C 1
ATOM 3654 O O . ILE A 1 446 ? -5.773 20.125 34.969 1 76.88 446 ILE A O 1
ATOM 3658 N N . GLU A 1 447 ? -5.562 22.312 35.469 1 78.44 447 GLU A N 1
ATOM 3659 C CA . GLU A 1 447 ? -6.355 22.25 36.719 1 78.44 447 GLU A CA 1
ATOM 3660 C C . GLU A 1 447 ? -7.852 22.266 36.406 1 78.44 447 GLU A C 1
ATOM 3662 O O . GLU A 1 447 ? -8.258 22.562 35.281 1 78.44 447 GLU A O 1
ATOM 3667 N N . PRO A 1 448 ? -8.531 21.891 37.469 1 81.19 448 PRO A N 1
ATOM 3668 C CA . PRO A 1 448 ? -9.969 21.797 37.188 1 81.19 448 PRO A CA 1
ATOM 3669 C C . PRO A 1 448 ? -10.547 23.094 36.625 1 81.19 448 PRO A C 1
ATOM 3671 O O . PRO A 1 448 ? -10.531 24.125 37.281 1 81.19 448 PRO A O 1
ATOM 3674 N N . LEU A 1 449 ? -10.844 23.078 35.344 1 86.12 449 LEU A N 1
ATOM 3675 C CA . LEU A 1 449 ? -11.375 24.188 34.562 1 86.12 449 LEU A CA 1
ATOM 3676 C C . LEU A 1 449 ? -12.859 24 34.312 1 86.12 449 LEU A C 1
ATOM 3678 O O . LEU A 1 449 ? -13.312 22.906 33.969 1 86.12 449 LEU A O 1
ATOM 3682 N N . SER A 1 450 ? -13.633 25.016 34.625 1 90 450 SER A N 1
ATOM 3683 C CA . SER A 1 450 ? -15.055 25.016 34.312 1 90 450 SER A CA 1
ATOM 3684 C C . SER A 1 450 ? -15.469 26.281 33.562 1 90 450 SER A C 1
ATOM 3686 O O . SER A 1 450 ? -15.055 27.391 33.938 1 90 450 SER A O 1
ATOM 3688 N N . PHE A 1 451 ? -16.141 26.156 32.438 1 90.12 451 PHE A N 1
ATOM 3689 C CA . PHE A 1 451 ? -16.688 27.297 31.688 1 90.12 451 PHE A CA 1
ATOM 3690 C C . PHE A 1 451 ? -17.812 26.875 30.766 1 90.12 451 PHE A C 1
ATOM 3692 O O . PHE A 1 451 ? -18.031 25.672 30.562 1 90.12 451 PHE A O 1
ATOM 3699 N N . THR A 1 452 ? -18.516 27.797 30.328 1 92.56 452 THR A N 1
ATOM 3700 C CA . THR A 1 452 ? -19.594 27.562 29.375 1 92.56 452 THR A CA 1
ATOM 3701 C C . THR A 1 452 ? -19.438 28.453 28.156 1 92.56 452 THR A C 1
ATOM 3703 O O . THR A 1 452 ? -18.812 29.516 28.234 1 92.56 452 THR A O 1
ATOM 3706 N N . ALA A 1 453 ? -19.844 28 27.062 1 93.31 453 ALA A N 1
ATOM 3707 C CA . ALA A 1 453 ? -19.828 28.75 25.812 1 93.31 453 ALA A CA 1
ATOM 3708 C C . ALA A 1 453 ? -21.156 28.625 25.078 1 93.31 453 ALA A C 1
ATOM 3710 O O . ALA A 1 453 ? -21.781 27.562 25.078 1 93.31 453 ALA A O 1
ATOM 3711 N N . VAL A 1 454 ? -21.562 29.641 24.516 1 93.56 454 VAL A N 1
ATOM 3712 C CA . VAL A 1 454 ? -22.812 29.688 23.766 1 93.56 454 VAL A CA 1
ATOM 3713 C C . VAL A 1 454 ? -22.531 30.125 22.328 1 93.56 454 VAL A C 1
ATOM 3715 O O . VAL A 1 454 ? -21.453 30.672 22.031 1 93.56 454 VAL A O 1
ATOM 3718 N N . PRO A 1 455 ? -23.453 29.781 21.406 1 93.69 455 PRO A N 1
ATOM 3719 C CA . PRO A 1 455 ? -23.266 30.234 20.016 1 93.69 455 PRO A CA 1
ATOM 3720 C C . PRO A 1 455 ? -22.969 31.734 19.906 1 93.69 455 PRO A C 1
ATOM 3722 O O . PRO A 1 455 ? -23.625 32.531 20.578 1 93.69 455 PRO A O 1
ATOM 3725 N N . GLY A 1 456 ? -21.922 32.062 19.109 1 90.12 456 GLY A N 1
ATOM 3726 C CA . GLY A 1 456 ? -21.5 33.438 18.984 1 90.12 456 GLY A CA 1
ATOM 3727 C C . GLY A 1 456 ? -20.25 33.75 19.766 1 90.12 456 GLY A C 1
ATOM 3728 O O . GLY A 1 456 ? -19.562 34.75 19.5 1 90.12 456 GLY A O 1
ATOM 3729 N N . ASP A 1 457 ? -19.969 32.875 20.703 1 91.25 457 ASP A N 1
ATOM 3730 C CA . ASP A 1 457 ? -18.781 33.094 21.531 1 91.25 457 ASP A CA 1
ATOM 3731 C C . ASP A 1 457 ? -17.516 32.781 20.75 1 91.25 457 ASP A C 1
ATOM 3733 O O . ASP A 1 457 ? -17.469 31.844 19.953 1 91.25 457 ASP A O 1
ATOM 3737 N N . PHE A 1 458 ? -16.609 33.594 20.875 1 92.19 458 PHE A N 1
ATOM 3738 C CA . PHE A 1 458 ? -15.234 33.406 20.406 1 92.19 458 PHE A CA 1
ATOM 3739 C C . PHE A 1 458 ? -14.266 33.375 21.578 1 92.19 458 PHE A C 1
ATOM 3741 O O . PHE A 1 458 ? -13.766 34.406 22.031 1 92.19 458 PHE A O 1
ATOM 3748 N N . ILE A 1 459 ? -13.984 32.156 22.047 1 91.94 459 ILE A N 1
ATOM 3749 C CA . ILE A 1 459 ? -13.188 31.969 23.25 1 91.94 459 ILE A CA 1
ATOM 3750 C C . ILE A 1 459 ? -11.727 31.766 22.875 1 91.94 459 ILE A C 1
ATOM 3752 O O . ILE A 1 459 ? -11.391 30.875 22.094 1 91.94 459 ILE A O 1
ATOM 3756 N N . GLY A 1 460 ? -10.891 32.562 23.344 1 91.56 460 GLY A N 1
ATOM 3757 C CA . GLY A 1 460 ? -9.453 32.438 23.141 1 91.56 460 GLY A CA 1
ATOM 3758 C C . GLY A 1 460 ? -8.742 31.766 24.281 1 91.56 460 GLY A C 1
ATOM 3759 O O . GLY A 1 460 ? -8.969 32.094 25.453 1 91.56 460 GLY A O 1
ATOM 3760 N N . ILE A 1 461 ? -8.086 30.688 23.938 1 90.5 461 ILE A N 1
ATOM 3761 C CA . ILE A 1 461 ? -7.211 30.016 24.891 1 90.5 461 ILE A CA 1
ATOM 3762 C C . ILE A 1 461 ? -5.773 30.484 24.688 1 90.5 461 ILE A C 1
ATOM 3764 O O . ILE A 1 461 ? -5.164 30.219 23.656 1 90.5 461 ILE A O 1
ATOM 3768 N N . VAL A 1 462 ? -5.242 31.172 25.688 1 85.75 462 VAL A N 1
ATOM 3769 C CA . VAL A 1 462 ? -3.91 31.75 25.547 1 85.75 462 VAL A CA 1
ATOM 3770 C C . VAL A 1 462 ? -2.982 31.172 26.609 1 85.75 462 VAL A C 1
ATOM 3772 O O . VAL A 1 462 ? -3.418 30.859 27.719 1 85.75 462 VAL A O 1
ATOM 3775 N N . GLY A 1 463 ? -1.813 30.906 26.234 1 77.56 463 GLY A N 1
ATOM 3776 C CA . GLY A 1 463 ? -0.794 30.375 27.125 1 77.56 463 GLY A CA 1
ATOM 3777 C C . GLY A 1 463 ? 0.52 30.078 26.422 1 77.56 463 GLY A C 1
ATOM 3778 O O . GLY A 1 463 ? 0.586 30.094 25.188 1 77.56 463 GLY A O 1
ATOM 3779 N N . ALA A 1 464 ? 1.472 29.828 27.266 1 71.56 464 ALA A N 1
ATOM 3780 C CA . ALA A 1 464 ? 2.799 29.516 26.734 1 71.56 464 ALA A CA 1
ATOM 3781 C C . ALA A 1 464 ? 2.812 28.156 26.047 1 71.56 464 ALA A C 1
ATOM 3783 O O . ALA A 1 464 ? 1.867 27.375 26.188 1 71.56 464 ALA A O 1
ATOM 3784 N N . SER A 1 465 ? 3.844 27.953 25.25 1 71.88 465 SER A N 1
ATOM 3785 C CA . SER A 1 465 ? 4.004 26.656 24.609 1 71.88 465 SER A CA 1
ATOM 3786 C C . SER A 1 465 ? 4.105 25.531 25.641 1 71.88 465 SER A C 1
ATOM 3788 O O . SER A 1 465 ? 4.828 25.672 26.625 1 71.88 465 SER A O 1
ATOM 3790 N N . GLY A 1 466 ? 3.348 24.516 25.5 1 72.69 466 GLY A N 1
ATOM 3791 C CA . GLY A 1 466 ? 3.377 23.391 26.406 1 72.69 466 GLY A CA 1
ATOM 3792 C C . GLY A 1 466 ? 2.453 23.562 27.594 1 72.69 466 GLY A C 1
ATOM 3793 O O . GLY A 1 466 ? 2.4 22.703 28.484 1 72.69 466 GLY A O 1
ATOM 3794 N N . ALA A 1 467 ? 1.729 24.609 27.547 1 74.31 467 ALA A N 1
ATOM 3795 C CA . ALA A 1 467 ? 0.865 24.891 28.688 1 74.31 467 ALA A CA 1
ATOM 3796 C C . ALA A 1 467 ? -0.344 23.969 28.703 1 74.31 467 ALA A C 1
ATOM 3798 O O . ALA A 1 467 ? -1.026 23.844 29.719 1 74.31 467 ALA A O 1
ATOM 3799 N N . GLY A 1 468 ? -0.583 23.281 27.562 1 79 468 GLY A N 1
ATOM 3800 C CA . GLY A 1 468 ? -1.7 22.359 27.5 1 79 468 GLY A CA 1
ATOM 3801 C C . GLY A 1 468 ? -2.816 22.812 26.594 1 79 468 GLY A C 1
ATOM 3802 O O . GLY A 1 468 ? -3.908 22.25 26.594 1 79 468 GLY A O 1
ATOM 3803 N N . LYS A 1 469 ? -2.596 23.828 25.812 1 84.62 469 LYS A N 1
ATOM 3804 C CA . LYS A 1 469 ? -3.611 24.375 24.922 1 84.62 469 LYS A CA 1
ATOM 3805 C C . LYS A 1 469 ? -4.137 23.297 23.969 1 84.62 469 LYS A C 1
ATOM 3807 O O . LYS A 1 469 ? -5.348 23.141 23.828 1 84.62 469 LYS A O 1
ATOM 3812 N N . SER A 1 470 ? -3.182 22.547 23.391 1 83.69 470 SER A N 1
ATOM 3813 C CA . SER A 1 470 ? -3.564 21.516 22.438 1 83.69 470 SER A CA 1
ATOM 3814 C C . SER A 1 470 ? -4.285 20.359 23.141 1 83.69 470 SER A C 1
ATOM 3816 O O . SER A 1 470 ? -5.188 19.75 22.562 1 83.69 470 SER A O 1
ATOM 3818 N N . SER A 1 471 ? -3.859 20.047 24.344 1 83.56 471 SER A N 1
ATOM 3819 C CA . SER A 1 471 ? -4.523 18.984 25.109 1 83.56 471 SER A CA 1
ATOM 3820 C C . SER A 1 471 ? -5.961 19.375 25.438 1 83.56 471 SER A C 1
ATOM 3822 O O . SER A 1 471 ? -6.852 18.516 25.438 1 83.56 471 SER A O 1
ATOM 3824 N N . LEU A 1 472 ? -6.113 20.625 25.766 1 88.25 472 LEU A N 1
ATOM 3825 C CA . LEU A 1 472 ? -7.453 21.109 26.078 1 88.25 472 LEU A CA 1
ATOM 3826 C C . LEU A 1 472 ? -8.359 21.016 24.844 1 88.25 472 LEU A C 1
ATOM 3828 O O . LEU A 1 472 ? -9.5 20.562 24.938 1 88.25 472 LEU A O 1
ATOM 3832 N N . ILE A 1 473 ? -7.879 21.484 23.734 1 90.06 473 ILE A N 1
ATOM 3833 C CA . ILE A 1 473 ? -8.656 21.438 22.5 1 90.06 473 ILE A CA 1
ATOM 3834 C C . ILE A 1 473 ? -9 19.984 22.172 1 90.06 473 ILE A C 1
ATOM 3836 O O . ILE A 1 473 ? -10.109 19.688 21.734 1 90.06 473 ILE A O 1
ATOM 3840 N N . LYS A 1 474 ? -8.094 19.094 22.422 1 86.31 474 LYS A N 1
ATOM 3841 C CA . LYS A 1 474 ? -8.32 17.688 22.141 1 86.31 474 LYS A CA 1
ATOM 3842 C C . LYS A 1 474 ? -9.375 17.109 23.078 1 86.31 474 LYS A C 1
ATOM 3844 O O . LYS A 1 474 ? -10.172 16.25 22.672 1 86.31 474 LYS A O 1
ATOM 3849 N N . ALA A 1 475 ? -9.328 17.5 24.234 1 86.81 475 ALA A N 1
ATOM 3850 C CA . ALA A 1 475 ? -10.344 17.062 25.188 1 86.81 475 ALA A CA 1
ATOM 3851 C C . ALA A 1 475 ? -11.727 17.562 24.781 1 86.81 475 ALA A C 1
ATOM 3853 O O . ALA A 1 475 ? -12.719 16.828 24.875 1 86.81 475 ALA A O 1
ATOM 3854 N N . LEU A 1 476 ? -11.711 18.781 24.344 1 89.44 476 LEU A N 1
ATOM 3855 C CA . LEU A 1 476 ? -12.977 19.391 23.969 1 89.44 476 LEU A CA 1
ATOM 3856 C C . LEU A 1 476 ? -13.531 18.75 22.703 1 89.44 476 LEU A C 1
ATOM 3858 O O . LEU A 1 476 ? -14.742 18.797 22.453 1 89.44 476 LEU A O 1
ATOM 3862 N N . SER A 1 477 ? -12.711 18.219 21.922 1 86.38 477 SER A N 1
ATOM 3863 C CA . SER A 1 477 ? -13.117 17.625 20.656 1 86.38 477 SER A CA 1
ATOM 3864 C C . SER A 1 477 ? -13.336 16.109 20.797 1 86.38 477 SER A C 1
ATOM 3866 O O . SER A 1 477 ? -13.562 15.422 19.812 1 86.38 477 SER A O 1
ATOM 3868 N N . ASN A 1 478 ? -13.211 15.562 21.922 1 80.31 478 ASN A N 1
ATOM 3869 C CA . ASN A 1 478 ? -13.375 14.141 22.188 1 80.31 478 ASN A CA 1
ATOM 3870 C C . ASN A 1 478 ? -12.297 13.312 21.5 1 80.31 478 ASN A C 1
ATOM 3872 O O . ASN A 1 478 ? -12.562 12.211 21.016 1 80.31 478 ASN A O 1
ATOM 3876 N N . SER A 1 479 ? -11.156 13.898 21.312 1 77.56 479 SER A N 1
ATOM 3877 C CA . SER A 1 479 ? -10.055 13.188 20.672 1 77.56 479 SER A CA 1
ATOM 3878 C C . SER A 1 479 ? -9.195 12.461 21.703 1 77.56 479 SER A C 1
ATOM 3880 O O . SER A 1 479 ? -8.422 11.562 21.359 1 77.56 479 SER A O 1
ATOM 3882 N N . ILE A 1 480 ? -9.266 12.859 22.953 1 74 480 ILE A N 1
ATOM 3883 C CA . ILE A 1 480 ? -8.539 12.211 24.031 1 74 480 ILE A CA 1
ATOM 3884 C C . ILE A 1 480 ? -9.5 11.898 25.188 1 74 480 ILE A C 1
ATOM 3886 O O . ILE A 1 480 ? -10.461 12.633 25.422 1 74 480 ILE A O 1
ATOM 3890 N N . ASN A 1 481 ? -9.172 10.805 25.875 1 66.81 481 ASN A N 1
ATOM 3891 C CA . ASN A 1 481 ? -10.039 10.445 26.984 1 66.81 481 ASN A CA 1
ATOM 3892 C C . ASN A 1 481 ? -9.297 10.469 28.328 1 66.81 481 ASN A C 1
ATOM 3894 O O . ASN A 1 481 ? -9.852 10.086 29.359 1 66.81 481 ASN A O 1
ATOM 3898 N N . CYS A 1 482 ? -8.25 10.992 28.266 1 74.62 482 CYS A N 1
ATOM 3899 C CA . CYS A 1 482 ? -7.512 10.938 29.531 1 74.62 482 CYS A CA 1
ATOM 3900 C C . CYS A 1 482 ? -7.691 12.234 30.312 1 74.62 482 CYS A C 1
ATOM 3902 O O . CYS A 1 482 ? -6.719 12.953 30.562 1 74.62 482 CYS A O 1
ATOM 3904 N N . TYR A 1 483 ? -8.914 12.5 30.609 1 80.69 483 TYR A N 1
ATOM 3905 C CA . TYR A 1 483 ? -9.188 13.672 31.422 1 80.69 483 TYR A CA 1
ATOM 3906 C C . TYR A 1 483 ? -10.25 13.367 32.469 1 80.69 483 TYR A C 1
ATOM 3908 O O . TYR A 1 483 ? -10.93 12.344 32.406 1 80.69 483 TYR A O 1
ATOM 3916 N N . THR A 1 484 ? -10.211 14.094 33.562 1 85.88 484 THR A N 1
ATOM 3917 C CA . THR A 1 484 ? -11.258 14.023 34.562 1 85.88 484 THR A CA 1
ATOM 3918 C C . THR A 1 484 ? -12.195 15.219 34.469 1 85.88 484 THR A C 1
ATOM 3920 O O . THR A 1 484 ? -11.805 16.281 33.969 1 85.88 484 THR A O 1
ATOM 3923 N N . GLY A 1 485 ? -13.406 14.969 34.688 1 90 485 GLY A N 1
ATOM 3924 C CA . GLY A 1 485 ? -14.438 15.977 34.5 1 90 485 GLY A CA 1
ATOM 3925 C C . GLY A 1 485 ? -15.391 15.633 33.375 1 90 485 GLY A C 1
ATOM 3926 O O . GLY A 1 485 ? -15.555 14.461 33.031 1 90 485 GLY A O 1
ATOM 3927 N N . SER A 1 486 ? -16.141 16.766 32.969 1 89.81 486 SER A N 1
ATOM 3928 C CA . SER A 1 486 ? -17.109 16.453 31.938 1 89.81 486 SER A CA 1
ATOM 3929 C C . SER A 1 486 ? -17.172 17.578 30.891 1 89.81 486 SER A C 1
ATOM 3931 O O . SER A 1 486 ? -17.047 18.75 31.234 1 89.81 486 SER A O 1
ATOM 3933 N N . VAL A 1 487 ? -17.219 17.219 29.734 1 91.62 487 VAL A N 1
ATOM 3934 C CA . VAL A 1 487 ? -17.484 18.094 28.594 1 91.62 487 VAL A CA 1
ATOM 3935 C C . VAL A 1 487 ? -18.828 17.75 27.969 1 91.62 487 VAL A C 1
ATOM 3937 O O . VAL A 1 487 ? -19.047 16.625 27.531 1 91.62 487 VAL A O 1
ATOM 3940 N N . LYS A 1 488 ? -19.719 18.719 27.969 1 92.69 488 LYS A N 1
ATOM 3941 C CA . LYS A 1 488 ? -21.078 18.422 27.516 1 92.69 488 LYS A CA 1
ATOM 3942 C C . LYS A 1 488 ? -21.516 19.406 26.438 1 92.69 488 LYS A C 1
ATOM 3944 O O . LYS A 1 488 ? -21.172 20.594 26.469 1 92.69 488 LYS A O 1
ATOM 3949 N N . LEU A 1 489 ? -22.203 18.875 25.453 1 92.44 489 LEU A N 1
ATOM 3950 C CA . LEU A 1 489 ? -22.953 19.672 24.484 1 92.44 489 LEU A CA 1
ATOM 3951 C C . LEU A 1 489 ? -24.453 19.609 24.75 1 92.44 489 LEU A C 1
ATOM 3953 O O . LEU A 1 489 ? -25.047 18.531 24.703 1 92.44 489 LEU A O 1
ATOM 3957 N N . ASN A 1 490 ? -25.078 20.641 24.938 1 91.94 490 ASN A N 1
ATOM 3958 C CA . ASN A 1 490 ? -26.484 20.656 25.344 1 91.94 490 ASN A CA 1
ATOM 3959 C C . ASN A 1 490 ? -26.766 19.672 26.469 1 91.94 490 ASN A C 1
ATOM 3961 O O . ASN A 1 490 ? -27.688 18.844 26.375 1 91.94 490 ASN A O 1
ATOM 3965 N N . ASN A 1 491 ? -26 19.438 27.344 1 87.56 491 ASN A N 1
ATOM 3966 C CA . ASN A 1 491 ? -26.125 18.594 28.516 1 87.56 491 ASN A CA 1
ATOM 3967 C C . ASN A 1 491 ? -25.844 17.125 28.203 1 87.56 491 ASN A C 1
ATOM 3969 O O . ASN A 1 491 ? -26.078 16.25 29.031 1 87.56 491 ASN A O 1
ATOM 3973 N N . VAL A 1 492 ? -25.469 16.953 27.031 1 88.75 492 VAL A N 1
ATOM 3974 C CA . VAL A 1 492 ? -25.047 15.609 26.656 1 88.75 492 VAL A CA 1
ATOM 3975 C C . VAL A 1 492 ? -23.531 15.523 26.625 1 88.75 492 VAL A C 1
ATOM 3977 O O . VAL A 1 492 ? -22.859 16.359 26 1 88.75 492 VAL A O 1
ATOM 3980 N N . ASP A 1 493 ? -23.094 14.484 27.266 1 88.94 493 ASP A N 1
ATOM 3981 C CA . ASP A 1 493 ? -21.641 14.289 27.281 1 88.94 493 ASP A CA 1
ATOM 3982 C C . ASP A 1 493 ? -21.109 14.062 25.875 1 88.94 493 ASP A C 1
ATOM 3984 O O . ASP A 1 493 ? -21.719 13.352 25.078 1 88.94 493 ASP A O 1
ATOM 3988 N N . ILE A 1 494 ? -20.031 14.703 25.516 1 87.12 494 ILE A N 1
ATOM 3989 C CA . ILE A 1 494 ? -19.453 14.688 24.172 1 87.12 494 ILE A CA 1
ATOM 3990 C C . ILE A 1 494 ? -19.109 13.25 23.766 1 87.12 494 ILE A C 1
ATOM 3992 O O . ILE A 1 494 ? -19.109 12.914 22.578 1 87.12 494 ILE A O 1
ATOM 3996 N N . THR A 1 495 ? -18.844 12.32 24.734 1 81.94 495 THR A N 1
ATOM 3997 C CA . THR A 1 495 ? -18.484 10.93 24.469 1 81.94 495 THR A CA 1
ATOM 3998 C C . THR A 1 495 ? -19.703 10.148 23.984 1 81.94 495 THR A C 1
ATOM 4000 O O . THR A 1 495 ? -19.562 9.07 23.391 1 81.94 495 THR A O 1
ATOM 4003 N N . HIS A 1 496 ? -20.875 10.742 24.141 1 82.88 496 HIS A N 1
ATOM 4004 C CA . HIS A 1 496 ? -22.109 10.039 23.781 1 82.88 496 HIS A CA 1
ATOM 4005 C C . HIS A 1 496 ? -22.719 10.633 22.516 1 82.88 496 HIS A C 1
ATOM 4007 O O . HIS A 1 496 ? -23.766 10.172 22.062 1 82.88 496 HIS A O 1
ATOM 4013 N N . ILE A 1 497 ? -22.078 11.547 22.031 1 83.12 497 ILE A N 1
ATOM 4014 C CA . ILE A 1 497 ? -22.594 12.18 20.812 1 83.12 497 ILE A CA 1
ATOM 4015 C C . ILE A 1 497 ? -22.234 11.32 19.594 1 83.12 497 ILE A C 1
ATOM 4017 O O . ILE A 1 497 ? -21.172 10.703 19.547 1 83.12 497 ILE A O 1
ATOM 4021 N N . SER A 1 498 ? -23.125 11.344 18.672 1 78.44 498 SER A N 1
ATOM 4022 C CA . SER A 1 498 ? -22.953 10.531 17.469 1 78.44 498 SER A CA 1
ATOM 4023 C C . SER A 1 498 ? -21.766 11.016 16.641 1 78.44 498 SER A C 1
ATOM 4025 O O . SER A 1 498 ? -21.531 12.219 16.531 1 78.44 498 SER A O 1
ATOM 4027 N N . GLU A 1 499 ? -21.078 10.086 16.047 1 78.75 499 GLU A N 1
ATOM 4028 C CA . GLU A 1 499 ? -19.938 10.406 15.188 1 78.75 499 GLU A CA 1
ATOM 4029 C C . GLU A 1 499 ? -20.359 11.242 13.984 1 78.75 499 GLU A C 1
ATOM 4031 O O . GLU A 1 499 ? -19.625 12.125 13.547 1 78.75 499 GLU A O 1
ATOM 4036 N N . GLU A 1 500 ? -21.484 10.938 13.547 1 76.44 500 GLU A N 1
ATOM 4037 C CA . GLU A 1 500 ? -22 11.664 12.398 1 76.44 500 GLU A CA 1
ATOM 4038 C C . GLU A 1 500 ? -22.188 13.148 12.719 1 76.44 500 GLU A C 1
ATOM 4040 O O . GLU A 1 500 ? -21.938 14.008 11.875 1 76.44 500 GLU A O 1
ATOM 4045 N N . TYR A 1 501 ? -22.656 13.32 13.867 1 79.5 501 TYR A N 1
ATOM 4046 C CA . TYR A 1 501 ? -22.844 14.703 14.281 1 79.5 501 TYR A CA 1
ATOM 4047 C C . TYR A 1 501 ? -21.516 15.43 14.43 1 79.5 501 TYR A C 1
ATOM 4049 O O . TYR A 1 501 ? -21.375 16.578 14.031 1 79.5 501 TYR A O 1
ATOM 4057 N N . ILE A 1 502 ? -20.609 14.766 15 1 83.75 502 ILE A N 1
ATOM 4058 C CA . ILE A 1 502 ? -19.281 15.344 15.164 1 83.75 502 ILE A CA 1
ATOM 4059 C C . ILE A 1 502 ? -18.688 15.672 13.797 1 83.75 502 ILE A C 1
ATOM 4061 O O . ILE A 1 502 ? -18.125 16.75 13.602 1 83.75 502 ILE A O 1
ATOM 4065 N N . GLN A 1 503 ? -18.906 14.852 12.875 1 83.69 503 GLN A N 1
ATOM 4066 C CA . GLN A 1 503 ? -18.344 15.023 11.539 1 83.69 503 GLN A CA 1
ATOM 4067 C C . GLN A 1 503 ? -19.016 16.156 10.789 1 83.69 503 GLN A C 1
ATOM 4069 O O . GLN A 1 503 ? -18.375 16.875 10.008 1 83.69 503 GLN A O 1
ATOM 4074 N N . SER A 1 504 ? -20.219 16.359 11.148 1 81.44 504 SER A N 1
ATOM 4075 C CA . SER A 1 504 ? -21 17.344 10.383 1 81.44 504 SER A CA 1
ATOM 4076 C C . SER A 1 504 ? -20.969 18.703 11.047 1 81.44 504 SER A C 1
ATOM 4078 O O . SER A 1 504 ? -21.047 19.734 10.367 1 81.44 504 SER A O 1
ATOM 4080 N N . CYS A 1 505 ? -20.828 18.703 12.391 1 87.19 505 CYS A N 1
ATOM 4081 C CA . CYS A 1 505 ? -21.125 19.953 13.062 1 87.19 505 CYS A CA 1
ATOM 4082 C C . CYS A 1 505 ? -19.891 20.5 13.773 1 87.19 505 CYS A C 1
ATOM 4084 O O . CYS A 1 505 ? -19.891 21.672 14.195 1 87.19 505 CYS A O 1
ATOM 4086 N N . ILE A 1 506 ? -18.922 19.719 13.852 1 90.88 506 ILE A N 1
ATOM 4087 C CA . ILE A 1 506 ? -17.719 20.188 14.531 1 90.88 506 ILE A CA 1
ATOM 4088 C C . ILE A 1 506 ? -16.562 20.234 13.547 1 90.88 506 ILE A C 1
ATOM 4090 O O . ILE A 1 506 ? -16.359 19.312 12.773 1 90.88 506 ILE A O 1
ATOM 4094 N N . ALA A 1 507 ? -15.922 21.375 13.477 1 92.56 507 ALA A N 1
ATOM 4095 C CA . ALA A 1 507 ? -14.734 21.531 12.641 1 92.56 507 ALA A CA 1
ATOM 4096 C C . ALA A 1 507 ? -13.477 21.625 13.5 1 92.56 507 ALA A C 1
ATOM 4098 O O . ALA A 1 507 ? -13.492 22.203 14.586 1 92.56 507 ALA A O 1
ATOM 4099 N N . TYR A 1 508 ? -12.547 20.922 13.07 1 92.44 508 TYR A N 1
ATOM 4100 C CA . TYR A 1 508 ? -11.258 20.922 13.75 1 92.44 508 TYR A CA 1
ATOM 4101 C C . TYR A 1 508 ? -10.133 21.266 12.781 1 92.44 508 TYR A C 1
ATOM 4103 O O . TYR A 1 508 ? -10.125 20.797 11.641 1 92.44 508 TYR A O 1
ATOM 4111 N N . HIS A 1 509 ? -9.305 22.188 13.172 1 92.38 509 HIS A N 1
ATOM 4112 C CA . HIS A 1 509 ? -8.125 22.547 12.398 1 92.38 509 HIS A CA 1
ATOM 4113 C C . HIS A 1 509 ? -6.93 22.812 13.312 1 92.38 509 HIS A C 1
ATOM 4115 O O . HIS A 1 509 ? -7.074 23.406 14.375 1 92.38 509 HIS A O 1
ATOM 4121 N N . SER A 1 510 ? -5.859 22.234 12.977 1 89.75 510 SER A N 1
ATOM 4122 C CA . SER A 1 510 ? -4.621 22.453 13.711 1 89.75 510 SER A CA 1
ATOM 4123 C C . SER A 1 510 ? -3.486 22.859 12.766 1 89.75 510 SER A C 1
ATOM 4125 O O . SER A 1 510 ? -3.594 22.688 11.555 1 89.75 510 SER A O 1
ATOM 4127 N N . THR A 1 511 ? -2.527 23.422 13.336 1 82.31 511 THR A N 1
ATOM 4128 C CA . THR A 1 511 ? -1.347 23.797 12.57 1 82.31 511 THR A CA 1
ATOM 4129 C C . THR A 1 511 ? -0.722 22.562 11.906 1 82.31 511 THR A C 1
ATOM 4131 O O . THR A 1 511 ? -0.05 22.688 10.883 1 82.31 511 THR A O 1
ATOM 4134 N N . ASN A 1 512 ? -1.02 21.422 12.438 1 77.88 512 ASN A N 1
ATOM 4135 C CA . ASN A 1 512 ? -0.452 20.188 11.922 1 77.88 512 ASN A CA 1
ATOM 4136 C C . ASN A 1 512 ? -1.287 19.609 10.781 1 77.88 512 ASN A C 1
ATOM 4138 O O . ASN A 1 512 ? -0.913 18.609 10.172 1 77.88 512 ASN A O 1
ATOM 4142 N N . SER A 1 513 ? -2.354 20.297 10.516 1 85.12 513 SER A N 1
ATOM 4143 C CA . SER A 1 513 ? -3.189 19.828 9.414 1 85.12 513 SER A CA 1
ATOM 4144 C C . SER A 1 513 ? -2.449 19.922 8.086 1 85.12 513 SER A C 1
ATOM 4146 O O . SER A 1 513 ? -1.77 20.906 7.809 1 85.12 513 SER A O 1
ATOM 4148 N N . SER A 1 514 ? -2.373 18.844 7.348 1 85.38 514 SER A N 1
ATOM 4149 C CA . SER A 1 514 ? -1.669 18.797 6.07 1 85.38 514 SER A CA 1
ATOM 4150 C C . SER A 1 514 ? -2.555 18.234 4.969 1 85.38 514 SER A C 1
ATOM 4152 O O . SER A 1 514 ? -3.613 17.672 5.246 1 85.38 514 SER A O 1
ATOM 4154 N N . PHE A 1 515 ? -2.168 18.531 3.789 1 90.44 515 PHE A N 1
ATOM 4155 C CA . PHE A 1 515 ? -2.846 17.984 2.627 1 90.44 515 PHE A CA 1
ATOM 4156 C C . PHE A 1 515 ? -2.51 16.5 2.465 1 90.44 515 PHE A C 1
ATOM 4158 O O . PHE A 1 515 ? -1.453 16.047 2.908 1 90.44 515 PHE A O 1
ATOM 4165 N N . ILE A 1 516 ? -3.398 15.812 1.93 1 88.38 516 ILE A N 1
ATOM 4166 C CA . ILE A 1 516 ? -3.082 14.453 1.506 1 88.38 516 ILE A CA 1
ATOM 4167 C C . ILE A 1 516 ? -2.309 14.492 0.189 1 88.38 516 ILE A C 1
ATOM 4169 O O . ILE A 1 516 ? -2.395 15.469 -0.561 1 88.38 516 ILE A O 1
ATOM 4173 N N . LYS A 1 517 ? -1.58 13.5 -0.025 1 85.69 517 LYS A N 1
ATOM 4174 C CA . LYS A 1 517 ? -0.855 13.422 -1.29 1 85.69 517 LYS A CA 1
ATOM 4175 C C . LYS A 1 517 ? -1.818 13.344 -2.471 1 85.69 517 LYS A C 1
ATOM 4177 O O . LYS A 1 517 ? -2.627 12.414 -2.555 1 85.69 517 LYS A O 1
ATOM 4182 N N . GLY A 1 518 ? -1.848 14.312 -3.268 1 86.56 518 GLY A N 1
ATOM 4183 C CA . GLY A 1 518 ? -2.754 14.375 -4.402 1 86.56 518 GLY A CA 1
ATOM 4184 C C . GLY A 1 518 ? -2.951 15.781 -4.926 1 86.56 518 GLY A C 1
ATOM 4185 O O . GLY A 1 518 ? -2.205 16.703 -4.566 1 86.56 518 GLY A O 1
ATOM 4186 N N . SER A 1 519 ? -3.951 15.945 -5.766 1 90.31 519 SER A N 1
ATOM 4187 C CA . SER A 1 519 ? -4.25 17.234 -6.375 1 90.31 519 SER A CA 1
ATOM 4188 C C . SER A 1 519 ? -5.105 18.109 -5.453 1 90.31 519 SER A C 1
ATOM 4190 O O . SER A 1 519 ? -5.598 17.625 -4.43 1 90.31 519 SER A O 1
ATOM 4192 N N . LEU A 1 520 ? -5.191 19.375 -5.809 1 93.44 520 LEU A N 1
ATOM 4193 C CA . LEU A 1 520 ? -6.055 20.281 -5.059 1 93.44 520 LEU A CA 1
ATOM 4194 C C . LEU A 1 520 ? -7.504 19.812 -5.094 1 93.44 520 LEU A C 1
ATOM 4196 O O . LEU A 1 520 ? -8.195 19.828 -4.07 1 93.44 520 LEU A O 1
ATOM 4200 N N . ARG A 1 521 ? -7.879 19.344 -6.215 1 90.69 521 ARG A N 1
ATOM 4201 C CA . ARG A 1 521 ? -9.25 18.859 -6.375 1 90.69 521 ARG A CA 1
ATOM 4202 C C . ARG A 1 521 ? -9.531 17.688 -5.441 1 90.69 521 ARG A C 1
ATOM 4204 O O . ARG A 1 521 ? -10.586 17.641 -4.797 1 90.69 521 ARG A O 1
ATOM 4211 N N . GLU A 1 522 ? -8.695 16.766 -5.391 1 88.62 522 GLU A N 1
ATOM 4212 C CA . GLU A 1 522 ? -8.867 15.609 -4.52 1 88.62 522 GLU A CA 1
ATOM 4213 C C . GLU A 1 522 ? -8.953 16.031 -3.053 1 88.62 522 GLU A C 1
ATOM 4215 O O . GLU A 1 522 ? -9.75 15.484 -2.291 1 88.62 522 GLU A O 1
ATOM 4220 N N . ASN A 1 523 ? -8.117 16.953 -2.672 1 92.44 523 ASN A N 1
ATOM 4221 C CA . ASN A 1 523 ? -8.125 17.422 -1.293 1 92.44 523 ASN A CA 1
ATOM 4222 C C . ASN A 1 523 ? -9.406 18.188 -0.973 1 92.44 523 ASN A C 1
ATOM 4224 O O . ASN A 1 523 ? -9.922 18.109 0.143 1 92.44 523 ASN A O 1
ATOM 4228 N N . PHE A 1 524 ? -9.867 18.953 -1.946 1 91.69 524 PHE A N 1
ATOM 4229 C CA . PHE A 1 524 ? -11.117 19.672 -1.762 1 91.69 524 PHE A CA 1
ATOM 4230 C C . PHE A 1 524 ? -12.297 18.719 -1.65 1 91.69 524 PHE A C 1
ATOM 4232 O O . PHE A 1 524 ? -13.188 18.922 -0.827 1 91.69 524 PHE A O 1
ATOM 4239 N N . MET A 1 525 ? -12.25 17.719 -2.34 1 87.38 525 MET A N 1
ATOM 4240 C CA . MET A 1 525 ? -13.328 16.734 -2.361 1 87.38 525 MET A CA 1
ATOM 4241 C C . MET A 1 525 ? -13.438 16.031 -1.017 1 87.38 525 MET A C 1
ATOM 4243 O O . MET A 1 525 ? -14.539 15.672 -0.589 1 87.38 525 MET A O 1
ATOM 4247 N N . ILE A 1 526 ? -12.383 15.828 -0.363 1 87.88 526 ILE A N 1
ATOM 4248 C CA . ILE A 1 526 ? -12.375 15.164 0.937 1 87.88 526 ILE A CA 1
ATOM 4249 C C . ILE A 1 526 ? -13.234 15.953 1.921 1 87.88 526 ILE A C 1
ATOM 4251 O O . ILE A 1 526 ? -13.875 15.367 2.799 1 87.88 526 ILE A O 1
ATOM 4255 N N . TYR A 1 527 ? -13.203 17.25 1.733 1 88.81 527 TYR A N 1
ATOM 4256 C CA . TYR A 1 527 ? -13.953 18.109 2.633 1 88.81 527 TYR A CA 1
ATOM 4257 C C . TYR A 1 527 ? -15.344 18.406 2.076 1 88.81 527 TYR A C 1
ATOM 4259 O O . TYR A 1 527 ? -16.078 19.219 2.631 1 88.81 527 TYR A O 1
ATOM 4267 N N . GLY A 1 528 ? -15.703 17.828 0.957 1 83.38 528 GLY A N 1
ATOM 4268 C CA . GLY A 1 528 ? -17.031 17.969 0.393 1 83.38 528 GLY A CA 1
ATOM 4269 C C . GLY A 1 528 ? -17.156 19.125 -0.586 1 83.38 528 GLY A C 1
ATOM 4270 O O . GLY A 1 528 ? -18.266 19.484 -0.978 1 83.38 528 GLY A O 1
ATOM 4271 N N . VAL A 1 529 ? -16.031 19.688 -0.943 1 88.19 529 VAL A N 1
ATOM 4272 C CA . VAL A 1 529 ? -16.031 20.766 -1.925 1 88.19 529 VAL A CA 1
ATOM 4273 C C . VAL A 1 529 ? -15.891 20.188 -3.33 1 88.19 529 VAL A C 1
ATOM 4275 O O . VAL A 1 529 ? -14.789 19.797 -3.742 1 88.19 529 VAL A O 1
ATOM 4278 N N . VAL A 1 530 ? -16.953 20.172 -4.051 1 81.69 530 VAL A N 1
ATOM 4279 C CA . VAL A 1 530 ? -16.938 19.484 -5.336 1 81.69 530 VAL A CA 1
ATOM 4280 C C . VAL A 1 530 ? -17.141 20.5 -6.465 1 81.69 530 VAL A C 1
ATOM 4282 O O . VAL A 1 530 ? -16.656 20.297 -7.582 1 81.69 530 VAL A O 1
ATOM 4285 N N . ASP A 1 531 ? -17.75 21.578 -6.121 1 83.62 531 ASP A N 1
ATOM 4286 C CA . ASP A 1 531 ? -18.125 22.547 -7.145 1 83.62 531 ASP A CA 1
ATOM 4287 C C . ASP A 1 531 ? -16.938 23.422 -7.527 1 83.62 531 ASP A C 1
ATOM 4289 O O . ASP A 1 531 ? -16.203 23.891 -6.656 1 83.62 531 ASP A O 1
ATOM 4293 N N . ASP A 1 532 ? -16.828 23.625 -8.797 1 87.25 532 ASP A N 1
ATOM 4294 C CA . ASP A 1 532 ? -15.719 24.438 -9.312 1 87.25 532 ASP A CA 1
ATOM 4295 C C . ASP A 1 532 ? -15.812 25.875 -8.797 1 87.25 532 ASP A C 1
ATOM 4297 O O . ASP A 1 532 ? -14.789 26.5 -8.531 1 87.25 532 ASP A O 1
ATOM 4301 N N . SER A 1 533 ? -16.984 26.312 -8.703 1 87.31 533 SER A N 1
ATOM 4302 C CA . SER A 1 533 ? -17.172 27.688 -8.242 1 87.31 533 SER A CA 1
ATOM 4303 C C . SER A 1 533 ? -16.656 27.859 -6.816 1 87.31 533 SER A C 1
ATOM 4305 O O . SER A 1 533 ? -15.992 28.859 -6.512 1 87.31 533 SER A O 1
ATOM 4307 N N . ASP A 1 534 ? -16.969 26.875 -5.977 1 88.56 534 ASP A N 1
ATOM 4308 C CA . ASP A 1 534 ? -16.5 26.922 -4.598 1 88.56 534 ASP A CA 1
ATOM 4309 C C . ASP A 1 534 ? -14.977 26.828 -4.535 1 88.56 534 ASP A C 1
ATOM 4311 O O . ASP A 1 534 ? -14.336 27.5 -3.721 1 88.56 534 ASP A O 1
ATOM 4315 N N . ILE A 1 535 ? -14.461 26.016 -5.359 1 91.75 535 ILE A N 1
ATOM 4316 C CA . ILE A 1 535 ? -13.016 25.828 -5.398 1 91.75 535 ILE A CA 1
ATOM 4317 C C . ILE A 1 535 ? -12.336 27.125 -5.805 1 91.75 535 ILE A C 1
ATOM 4319 O O . ILE A 1 535 ? -11.359 27.547 -5.18 1 91.75 535 ILE A O 1
ATOM 4323 N N . ILE A 1 536 ? -12.859 27.75 -6.824 1 90.5 536 ILE A N 1
ATOM 4324 C CA . ILE A 1 536 ? -12.289 29 -7.324 1 90.5 536 ILE A CA 1
ATOM 4325 C C . ILE A 1 536 ? -12.414 30.094 -6.266 1 90.5 536 ILE A C 1
ATOM 4327 O O . ILE A 1 536 ? -11.492 30.891 -6.07 1 90.5 536 ILE A O 1
ATOM 4331 N N . GLU A 1 537 ? -13.492 30.094 -5.613 1 89.56 537 GLU A N 1
ATOM 4332 C CA . GLU A 1 537 ? -13.719 31.109 -4.574 1 89.56 537 GLU A CA 1
ATOM 4333 C C . GLU A 1 537 ? -12.719 30.938 -3.43 1 89.56 537 GLU A C 1
ATOM 4335 O O . GLU A 1 537 ? -12.133 31.922 -2.971 1 89.56 537 GLU A O 1
ATOM 4340 N N . ILE A 1 538 ? -12.578 29.75 -2.969 1 91.69 538 ILE A N 1
ATOM 4341 C CA . ILE A 1 538 ? -11.672 29.469 -1.854 1 91.69 538 ILE A CA 1
ATOM 4342 C C . ILE A 1 538 ? -10.234 29.797 -2.266 1 91.69 538 ILE A C 1
ATOM 4344 O O . ILE A 1 538 ? -9.492 30.422 -1.508 1 91.69 538 ILE A O 1
ATOM 4348 N N . LEU A 1 539 ? -9.883 29.391 -3.449 1 92.25 539 LEU A N 1
ATOM 4349 C CA . LEU A 1 539 ? -8.516 29.594 -3.912 1 92.25 539 LEU A CA 1
ATOM 4350 C C . LEU A 1 539 ? -8.25 31.078 -4.156 1 92.25 539 LEU A C 1
ATOM 4352 O O . LEU A 1 539 ? -7.145 31.562 -3.92 1 92.25 539 LEU A O 1
ATOM 4356 N N . THR A 1 540 ? -9.211 31.781 -4.668 1 88.5 540 THR A N 1
ATOM 4357 C CA . THR A 1 540 ? -9.062 33.219 -4.883 1 88.5 540 THR A CA 1
ATOM 4358 C C . THR A 1 540 ? -8.922 33.938 -3.555 1 88.5 540 THR A C 1
ATOM 4360 O O . THR A 1 540 ? -8.188 34.938 -3.455 1 88.5 540 THR A O 1
ATOM 4363 N N . LEU A 1 541 ? -9.602 33.469 -2.602 1 85.62 541 LEU A N 1
ATOM 4364 C CA . LEU A 1 541 ? -9.555 34.062 -1.274 1 85.62 541 LEU A CA 1
ATOM 4365 C C . LEU A 1 541 ? -8.219 33.812 -0.602 1 85.62 541 LEU A C 1
ATOM 4367 O O . LEU A 1 541 ? -7.668 34.688 0.068 1 85.62 541 LEU A O 1
ATOM 4371 N N . CYS A 1 542 ? -7.75 32.594 -0.746 1 88.44 542 CYS A N 1
ATOM 4372 C CA . CYS A 1 542 ? -6.594 32.156 0.027 1 88.44 542 CYS A CA 1
ATOM 4373 C C . CYS A 1 542 ? -5.297 32.406 -0.73 1 88.44 542 CYS A C 1
ATOM 4375 O O . CYS A 1 542 ? -4.254 32.625 -0.119 1 88.44 542 CYS A O 1
ATOM 4377 N N . CYS A 1 543 ? -5.359 32.188 -2.045 1 84.81 543 CYS A N 1
ATOM 4378 C CA . CYS A 1 543 ? -4.152 32.25 -2.857 1 84.81 543 CYS A CA 1
ATOM 4379 C C . CYS A 1 543 ? -4.328 33.25 -3.994 1 84.81 543 CYS A C 1
ATOM 4381 O O . CYS A 1 543 ? -4.605 32.875 -5.129 1 84.81 543 CYS A O 1
ATOM 4383 N N . ARG A 1 544 ? -3.986 34.406 -3.818 1 75.06 544 ARG A N 1
ATOM 4384 C CA . ARG A 1 544 ? -4.195 35.438 -4.824 1 75.06 544 ARG A CA 1
ATOM 4385 C C . ARG A 1 544 ? -3.244 35.25 -6.004 1 75.06 544 ARG A C 1
ATOM 4387 O O . ARG A 1 544 ? -3.566 35.625 -7.129 1 75.06 544 ARG A O 1
ATOM 4394 N N . ASN A 1 545 ? -2.17 34.594 -5.73 1 73.62 545 ASN A N 1
ATOM 4395 C CA . ASN A 1 545 ? -1.143 34.5 -6.762 1 73.62 545 ASN A CA 1
ATOM 4396 C C . ASN A 1 545 ? -1.191 33.188 -7.508 1 73.62 545 ASN A C 1
ATOM 4398 O O . ASN A 1 545 ? -0.44 32.969 -8.461 1 73.62 545 ASN A O 1
ATOM 4402 N N . LEU A 1 546 ? -2.004 32.344 -7.09 1 80.44 546 LEU A N 1
ATOM 4403 C CA . LEU A 1 546 ? -2.088 31.062 -7.758 1 80.44 546 LEU A CA 1
ATOM 4404 C C . LEU A 1 546 ? -2.875 31.172 -9.055 1 80.44 546 LEU A C 1
ATOM 4406 O O . LEU A 1 546 ? -3.979 31.719 -9.078 1 80.44 546 LEU A O 1
ATOM 4410 N N . ILE A 1 547 ? -2.191 30.719 -10.133 1 80 547 ILE A N 1
ATOM 4411 C CA . ILE A 1 547 ? -2.877 30.672 -11.422 1 80 547 ILE A CA 1
ATOM 4412 C C . ILE A 1 547 ? -3.867 29.516 -11.438 1 80 547 ILE A C 1
ATOM 4414 O O . ILE A 1 547 ? -3.471 28.359 -11.32 1 80 547 ILE A O 1
ATOM 4418 N N . LEU A 1 548 ? -5.082 29.922 -11.594 1 85.94 548 LEU A N 1
ATOM 4419 C CA . LEU A 1 548 ? -6.129 28.906 -11.609 1 85.94 548 LEU A CA 1
ATOM 4420 C C . LEU A 1 548 ? -6.25 28.281 -13 1 85.94 548 LEU A C 1
ATOM 4422 O O . LEU A 1 548 ? -6.781 28.906 -13.922 1 85.94 548 LEU A O 1
ATOM 4426 N N . SER A 1 549 ? -5.645 27.125 -13.195 1 87.38 549 SER A N 1
ATOM 4427 C CA . SER A 1 549 ? -5.711 26.328 -14.422 1 87.38 549 SER A CA 1
ATOM 4428 C C . SER A 1 549 ? -6.082 24.891 -14.109 1 87.38 549 SER A C 1
ATOM 4430 O O . SER A 1 549 ? -5.98 24.438 -12.969 1 87.38 549 SER A O 1
ATOM 4432 N N . LYS A 1 550 ? -6.582 24.281 -15.156 1 87.5 550 LYS A N 1
ATOM 4433 C CA . LYS A 1 550 ? -6.914 22.875 -15.008 1 87.5 550 LYS A CA 1
ATOM 4434 C C . LYS A 1 550 ? -5.691 22.062 -14.594 1 87.5 550 LYS A C 1
ATOM 4436 O O . LYS A 1 550 ? -5.801 21.109 -13.812 1 87.5 550 LYS A O 1
ATOM 4441 N N . GLU A 1 551 ? -4.637 22.406 -15.023 1 87.19 551 GLU A N 1
ATOM 4442 C CA . GLU A 1 551 ? -3.391 21.703 -14.711 1 87.19 551 GLU A CA 1
ATOM 4443 C C . GLU A 1 551 ? -3.029 21.859 -13.234 1 87.19 551 GLU A C 1
ATOM 4445 O O . GLU A 1 551 ? -2.68 20.891 -12.57 1 87.19 551 GLU A O 1
ATOM 4450 N N . ASN A 1 552 ? -3.221 23.062 -12.711 1 88.19 552 ASN A N 1
ATOM 4451 C CA . ASN A 1 552 ? -2.82 23.344 -11.336 1 88.19 552 ASN A CA 1
ATOM 4452 C C . ASN A 1 552 ? -3.824 22.797 -10.336 1 88.19 552 ASN A C 1
ATOM 4454 O O . ASN A 1 552 ? -3.451 22.391 -9.227 1 88.19 552 ASN A O 1
ATOM 4458 N N . VAL A 1 553 ? -5 22.688 -10.789 1 90.5 553 VAL A N 1
ATOM 4459 C CA . VAL A 1 553 ? -6.035 22.297 -9.836 1 90.5 553 VAL A CA 1
ATOM 4460 C C . VAL A 1 553 ? -6.277 20.797 -9.906 1 90.5 553 VAL A C 1
ATOM 4462 O O . VAL A 1 553 ? -6.488 20.141 -8.875 1 90.5 553 VAL A O 1
ATOM 4465 N N . ASP A 1 554 ? -6.145 20.219 -11.156 1 88.44 554 ASP A N 1
ATOM 4466 C CA . ASP A 1 554 ? -6.586 18.844 -11.328 1 88.44 554 ASP A CA 1
ATOM 4467 C C . ASP A 1 554 ? -5.398 17.906 -11.523 1 88.44 554 ASP A C 1
ATOM 4469 O O . ASP A 1 554 ? -5.504 16.703 -11.281 1 88.44 554 ASP A O 1
ATOM 4473 N N . GLU A 1 555 ? -4.32 18.375 -11.953 1 86.38 555 GLU A N 1
ATOM 4474 C CA . GLU A 1 555 ? -3.264 17.469 -12.391 1 86.38 555 GLU A CA 1
ATOM 4475 C C . GLU A 1 555 ? -2.074 17.5 -11.43 1 86.38 555 GLU A C 1
ATOM 4477 O O . GLU A 1 555 ? -1.645 16.469 -10.93 1 86.38 555 GLU A O 1
ATOM 4482 N N . LYS A 1 556 ? -1.629 18.672 -11.062 1 85.56 556 LYS A N 1
ATOM 4483 C CA . LYS A 1 556 ? -0.447 18.781 -10.211 1 85.56 556 LYS A CA 1
ATOM 4484 C C . LYS A 1 556 ? -0.788 18.469 -8.758 1 85.56 556 LYS A C 1
ATOM 4486 O O . LYS A 1 556 ? -1.907 18.734 -8.312 1 85.56 556 LYS A O 1
ATOM 4491 N N . PHE A 1 557 ? 0.2 17.891 -8.148 1 87.19 557 PHE A N 1
ATOM 4492 C CA . PHE A 1 557 ? 0.041 17.688 -6.711 1 87.19 557 PHE A CA 1
ATOM 4493 C C . PHE A 1 557 ? 0.249 18.984 -5.953 1 87.19 557 PHE A C 1
ATOM 4495 O O . PHE A 1 557 ? 0.932 19.891 -6.441 1 87.19 557 PHE A O 1
ATOM 4502 N N . VAL A 1 558 ? -0.323 19.047 -4.828 1 88.62 558 VAL A N 1
ATOM 4503 C CA . VAL A 1 558 ? -0.264 20.25 -4.008 1 88.62 558 VAL A CA 1
ATOM 4504 C C . VAL A 1 558 ? 1.192 20.594 -3.709 1 88.62 558 VAL A C 1
ATOM 4506 O O . VAL A 1 558 ? 1.562 21.781 -3.689 1 88.62 558 VAL A O 1
ATOM 4509 N N . ASP A 1 559 ? 1.986 19.594 -3.52 1 79 559 ASP A N 1
ATOM 4510 C CA . ASP A 1 559 ? 3.385 19.812 -3.156 1 79 559 ASP A CA 1
ATOM 4511 C C . ASP A 1 559 ? 4.168 20.422 -4.316 1 79 559 ASP A C 1
ATOM 4513 O O . ASP A 1 559 ? 5.246 20.984 -4.117 1 79 559 ASP A O 1
ATOM 4517 N N . GLU A 1 560 ? 3.654 20.359 -5.465 1 79.94 560 GLU A N 1
ATOM 4518 C CA . GLU A 1 560 ? 4.301 20.906 -6.652 1 79.94 560 GLU A CA 1
ATOM 4519 C C . GLU A 1 560 ? 3.951 22.391 -6.84 1 79.94 560 GLU A C 1
ATOM 4521 O O . GLU A 1 560 ? 4.633 23.109 -7.578 1 79.94 560 GLU A O 1
ATOM 4526 N N . LEU A 1 561 ? 2.902 22.641 -6.129 1 84.06 561 LEU A N 1
ATOM 4527 C CA . LEU A 1 561 ? 2.457 24.016 -6.258 1 84.06 561 LEU A CA 1
ATOM 4528 C C . LEU A 1 561 ? 3.254 24.938 -5.332 1 84.06 561 LEU A C 1
ATOM 4530 O O . LEU A 1 561 ? 3.693 24.516 -4.262 1 84.06 561 LEU A O 1
ATOM 4534 N N . ASN A 1 562 ? 3.709 26 -5.793 1 75.75 562 ASN A N 1
ATOM 4535 C CA . ASN A 1 562 ? 4.477 26.969 -5.016 1 75.75 562 ASN A CA 1
ATOM 4536 C C . ASN A 1 562 ? 3.576 27.781 -4.098 1 75.75 562 ASN A C 1
ATOM 4538 O O . ASN A 1 562 ? 3.488 29 -4.238 1 75.75 562 ASN A O 1
ATOM 4542 N N . LEU A 1 563 ? 2.957 27 -3.115 1 82.38 563 LEU A N 1
ATOM 4543 C CA . LEU A 1 563 ? 2.117 27.703 -2.145 1 82.38 563 LEU A CA 1
ATOM 4544 C C . LEU A 1 563 ? 2.887 27.969 -0.856 1 82.38 563 LEU A C 1
ATOM 4546 O O . LEU A 1 563 ? 3.678 27.141 -0.413 1 82.38 563 LEU A O 1
ATOM 4550 N N . SER A 1 564 ? 2.719 29.109 -0.353 1 79.56 564 SER A N 1
ATOM 4551 C CA . SER A 1 564 ? 3.328 29.438 0.931 1 79.56 564 SER A CA 1
ATOM 4552 C C . SER A 1 564 ? 2.648 28.688 2.074 1 79.56 564 SER A C 1
ATOM 4554 O O . SER A 1 564 ? 1.542 28.172 1.911 1 79.56 564 SER A O 1
ATOM 4556 N N . ASN A 1 565 ? 3.277 28.562 3.199 1 81.31 565 ASN A N 1
ATOM 4557 C CA . ASN A 1 565 ? 2.691 27.922 4.363 1 81.31 565 ASN A CA 1
ATOM 4558 C C . ASN A 1 565 ? 1.416 28.625 4.82 1 81.31 565 ASN A C 1
ATOM 4560 O O . ASN A 1 565 ? 0.471 27.969 5.273 1 81.31 565 ASN A O 1
ATOM 4564 N N . GLY A 1 566 ? 1.489 29.922 4.695 1 84.25 566 GLY A N 1
ATOM 4565 C CA . GLY A 1 566 ? 0.301 30.688 5.047 1 84.25 566 GLY A CA 1
ATOM 4566 C C . GLY A 1 566 ? -0.88 30.391 4.141 1 84.25 566 GLY A C 1
ATOM 4567 O O . GLY A 1 566 ? -2.018 30.297 4.605 1 84.25 566 GLY A O 1
ATOM 4568 N N . GLU A 1 567 ? -0.602 30.266 2.904 1 86.12 567 GLU A N 1
ATOM 4569 C CA . GLU A 1 567 ? -1.657 29.969 1.943 1 86.12 567 GLU A CA 1
ATOM 4570 C C . GLU A 1 567 ? -2.234 28.578 2.184 1 86.12 567 GLU A C 1
ATOM 4572 O O . GLU A 1 567 ? -3.451 28.375 2.137 1 86.12 567 GLU A O 1
ATOM 4577 N N . LYS A 1 568 ? -1.356 27.688 2.424 1 89.56 568 LYS A N 1
ATOM 4578 C CA . LYS A 1 568 ? -1.8 26.328 2.709 1 89.56 568 LYS A CA 1
ATOM 4579 C C . LYS A 1 568 ? -2.686 26.281 3.951 1 89.56 568 LYS A C 1
ATOM 4581 O O . LYS A 1 568 ? -3.701 25.578 3.973 1 89.56 568 LYS A O 1
ATOM 4586 N N . GLN A 1 569 ? -2.281 26.984 4.91 1 90 569 GLN A N 1
ATOM 4587 C CA . GLN A 1 569 ? -3.039 27.031 6.156 1 90 569 GLN A CA 1
ATOM 4588 C C . GLN A 1 569 ? -4.422 27.641 5.934 1 90 569 GLN A C 1
ATOM 4590 O O . GLN A 1 569 ? -5.414 27.141 6.469 1 90 569 GLN A O 1
ATOM 4595 N N . LYS A 1 570 ? -4.465 28.719 5.156 1 90.56 570 LYS A N 1
ATOM 4596 C CA . LYS A 1 570 ? -5.738 29.359 4.863 1 90.56 570 LYS A CA 1
ATOM 4597 C C . LYS A 1 570 ? -6.676 28.422 4.113 1 90.56 570 LYS A C 1
ATOM 4599 O O . LYS A 1 570 ? -7.863 28.344 4.43 1 90.56 570 LYS A O 1
ATOM 4604 N N . ILE A 1 571 ? -6.125 27.719 3.195 1 93.12 571 ILE A N 1
ATOM 4605 C CA . ILE A 1 571 ? -6.93 26.797 2.404 1 93.12 571 ILE A CA 1
ATOM 4606 C C . ILE A 1 571 ? -7.508 25.719 3.309 1 93.12 571 ILE A C 1
ATOM 4608 O O . ILE A 1 571 ? -8.711 25.438 3.264 1 93.12 571 ILE A O 1
ATOM 4612 N N . LEU A 1 572 ? -6.672 25.109 4.09 1 93.44 572 LEU A N 1
ATOM 4613 C CA . LEU A 1 572 ? -7.102 24.016 4.957 1 93.44 572 LEU A CA 1
ATOM 4614 C C . LEU A 1 572 ? -8.148 24.484 5.957 1 93.44 572 LEU A C 1
ATOM 4616 O O . LEU A 1 572 ? -9.078 23.75 6.293 1 93.44 572 LEU A O 1
ATOM 4620 N N . LEU A 1 573 ? -7.977 25.672 6.441 1 92.06 573 LEU A N 1
ATOM 4621 C CA . LEU A 1 573 ? -8.953 26.25 7.359 1 92.06 573 LEU A CA 1
ATOM 4622 C C . LEU A 1 573 ? -10.297 26.453 6.66 1 92.06 573 LEU A C 1
ATOM 4624 O O . LEU A 1 573 ? -11.344 26.125 7.207 1 92.06 573 LEU A O 1
ATOM 4628 N N . CYS A 1 574 ? -10.203 27 5.449 1 92 574 CYS A N 1
ATOM 4629 C CA . CYS A 1 574 ? -11.43 27.219 4.688 1 92 574 CYS A CA 1
ATOM 4630 C C . CYS A 1 574 ? -12.133 25.891 4.402 1 92 574 CYS A C 1
ATOM 4632 O O . CYS A 1 574 ? -13.359 25.812 4.473 1 92 574 CYS A O 1
ATOM 4634 N N . LEU A 1 575 ? -11.359 24.938 4.129 1 92.44 575 LEU A N 1
ATOM 4635 C CA . LEU A 1 575 ? -11.914 23.625 3.842 1 92.44 575 LEU A CA 1
ATOM 4636 C C . LEU A 1 575 ? -12.578 23.031 5.078 1 92.44 575 LEU A C 1
ATOM 4638 O O . LEU A 1 575 ? -13.664 22.453 4.984 1 92.44 575 LEU A O 1
ATOM 4642 N N . ALA A 1 576 ? -11.945 23.141 6.191 1 90.88 576 ALA A N 1
ATOM 4643 C CA . ALA A 1 576 ? -12.492 22.625 7.441 1 90.88 576 ALA A CA 1
ATOM 4644 C C . ALA A 1 576 ? -13.805 23.312 7.797 1 90.88 576 ALA A C 1
ATOM 4646 O O . ALA A 1 576 ? -14.695 22.703 8.383 1 90.88 576 ALA A O 1
ATOM 4647 N N . LEU A 1 577 ? -13.953 24.547 7.355 1 90.56 577 LEU A N 1
ATOM 4648 C CA . LEU A 1 577 ? -15.109 25.359 7.738 1 90.56 577 LEU A CA 1
ATOM 4649 C C . LEU A 1 577 ? -16.203 25.266 6.684 1 90.56 577 LEU A C 1
ATOM 4651 O O . LEU A 1 577 ? -17.328 25.734 6.902 1 90.56 577 LEU A O 1
ATOM 4655 N N . PHE A 1 578 ? -15.891 24.656 5.633 1 87.31 578 PHE A N 1
ATOM 4656 C CA . PHE A 1 578 ? -16.812 24.609 4.5 1 87.31 578 PHE A CA 1
ATOM 4657 C C . PHE A 1 578 ? -18.125 23.953 4.895 1 87.31 578 PHE A C 1
ATOM 4659 O O . PHE A 1 578 ? -19.172 24.281 4.359 1 87.31 578 PHE A O 1
ATOM 4666 N N . LYS A 1 579 ? -18.109 23.094 5.887 1 84.88 579 LYS A N 1
ATOM 4667 C CA . LYS A 1 579 ? -19.312 22.359 6.312 1 84.88 579 LYS A CA 1
ATOM 4668 C C . LYS A 1 579 ? -20.203 23.25 7.18 1 84.88 579 LYS A C 1
ATOM 4670 O O . LYS A 1 579 ? -21.266 22.812 7.617 1 84.88 579 LYS A O 1
ATOM 4675 N N . LYS A 1 580 ? -19.844 24.469 7.375 1 85.69 580 LYS A N 1
ATOM 4676 C CA . LYS A 1 580 ? -20.609 25.391 8.219 1 85.69 580 LYS A CA 1
ATOM 4677 C C . LYS A 1 580 ? -20.875 24.797 9.594 1 85.69 580 LYS A C 1
ATOM 4679 O O . LYS A 1 580 ? -22.016 24.594 9.977 1 85.69 580 LYS A O 1
ATOM 4684 N N . PRO A 1 581 ? -19.828 24.625 10.375 1 91.31 581 PRO A N 1
ATOM 4685 C CA . PRO A 1 581 ? -19.906 23.953 11.68 1 91.31 581 PRO A CA 1
ATOM 4686 C C . PRO A 1 581 ? -20.562 24.812 12.75 1 91.31 581 PRO A C 1
ATOM 4688 O O . PRO A 1 581 ? -20.609 26.047 12.617 1 91.31 581 PRO A O 1
ATOM 4691 N N . GLU A 1 582 ? -21.094 24.172 13.719 1 92.31 582 GLU A N 1
ATOM 4692 C CA . GLU A 1 582 ? -21.688 24.844 14.875 1 92.31 582 GLU A CA 1
ATOM 4693 C C . GLU A 1 582 ? -20.625 25.109 15.945 1 92.31 582 GLU A C 1
ATOM 4695 O O . GLU A 1 582 ? -20.797 26 16.781 1 92.31 582 GLU A O 1
ATOM 4700 N N . MET A 1 583 ? -19.656 24.312 15.891 1 93.81 583 MET A N 1
ATOM 4701 C CA . MET A 1 583 ? -18.531 24.484 16.797 1 93.81 583 MET A CA 1
ATOM 4702 C C . MET A 1 583 ? -17.203 24.375 16.047 1 93.81 583 MET A C 1
ATOM 4704 O O . MET A 1 583 ? -17.047 23.5 15.188 1 93.81 583 MET A O 1
ATOM 4708 N N . VAL A 1 584 ? -16.359 25.297 16.281 1 94.38 584 VAL A N 1
ATOM 4709 C CA . VAL A 1 584 ? -15.078 25.359 15.594 1 94.38 584 VAL A CA 1
ATOM 4710 C C . VAL A 1 584 ? -13.945 25.312 16.609 1 94.38 584 VAL A C 1
ATOM 4712 O O . VAL A 1 584 ? -13.914 26.094 17.562 1 94.38 584 VAL A O 1
ATOM 4715 N N . LEU A 1 585 ? -13.133 24.328 16.484 1 94.69 585 LEU A N 1
ATOM 4716 C CA . LEU A 1 585 ? -11.953 24.188 17.328 1 94.69 585 LEU A CA 1
ATOM 4717 C C . LEU A 1 585 ? -10.68 24.453 16.531 1 94.69 585 LEU A C 1
ATOM 4719 O O . LEU A 1 585 ? -10.367 23.719 15.594 1 94.69 585 LEU A O 1
ATOM 4723 N N . LEU A 1 586 ? -9.977 25.469 16.875 1 93.38 586 LEU A N 1
ATOM 4724 C CA . LEU A 1 586 ? -8.758 25.875 16.188 1 93.38 586 LEU A CA 1
ATOM 4725 C C . LEU A 1 586 ? -7.547 25.781 17.109 1 93.38 586 LEU A C 1
ATOM 4727 O O . LEU A 1 586 ? -7.535 26.391 18.188 1 93.38 586 LEU A O 1
ATOM 4731 N N . ASP A 1 587 ? -6.641 24.938 16.703 1 91.12 587 ASP A N 1
ATOM 4732 C CA . ASP A 1 587 ? -5.406 24.766 17.469 1 91.12 587 ASP A CA 1
ATOM 4733 C C . ASP A 1 587 ? -4.223 25.406 16.734 1 91.12 587 ASP A C 1
ATOM 4735 O O . ASP A 1 587 ? -3.611 24.766 15.867 1 91.12 587 ASP A O 1
ATOM 4739 N N . GLU A 1 588 ? -3.885 26.594 17.062 1 88.31 588 GLU A N 1
ATOM 4740 C CA . GLU A 1 588 ? -2.781 27.344 16.469 1 88.31 588 GLU A CA 1
ATOM 4741 C C . GLU A 1 588 ? -2.918 27.422 14.945 1 88.31 588 GLU A C 1
ATOM 4743 O O . GLU A 1 588 ? -1.947 27.203 14.219 1 88.31 588 GLU A O 1
ATOM 4748 N N . SER A 1 589 ? -4.066 27.734 14.492 1 89.19 589 SER A N 1
ATOM 4749 C CA . SER A 1 589 ? -4.438 27.625 13.086 1 89.19 589 SER A CA 1
ATOM 4750 C C . SER A 1 589 ? -3.951 28.844 12.289 1 89.19 589 SER A C 1
ATOM 4752 O O . SER A 1 589 ? -4.18 28.922 11.078 1 89.19 589 SER A O 1
ATOM 4754 N N . THR A 1 590 ? -3.314 29.781 12.914 1 86.19 590 THR A N 1
ATOM 4755 C CA . THR A 1 590 ? -2.828 30.969 12.211 1 86.19 590 THR A CA 1
ATOM 4756 C C . THR A 1 590 ? -1.351 31.203 12.508 1 86.19 590 THR A C 1
ATOM 4758 O O . THR A 1 590 ? -0.87 32.344 12.43 1 86.19 590 THR A O 1
ATOM 4761 N N . SER A 1 591 ? -0.709 30.141 12.852 1 79.06 591 SER A N 1
ATOM 4762 C CA . SER A 1 591 ? 0.679 30.266 13.289 1 79.06 591 SER A CA 1
ATOM 4763 C C . SER A 1 591 ? 1.581 30.703 12.141 1 79.06 591 SER A C 1
ATOM 4765 O O . SER A 1 591 ? 2.646 31.281 12.367 1 79.06 591 SER A O 1
ATOM 4767 N N . TYR A 1 592 ? 1.089 30.516 10.891 1 78.69 592 TYR A N 1
ATOM 4768 C CA . TYR A 1 592 ? 1.927 30.844 9.742 1 78.69 592 TYR A CA 1
ATOM 4769 C C . TYR A 1 592 ? 1.504 32.156 9.125 1 78.69 592 TYR A C 1
ATOM 4771 O O . TYR A 1 592 ? 2.062 32.594 8.109 1 78.69 592 TYR A O 1
ATOM 4779 N N . LEU A 1 593 ? 0.565 32.781 9.773 1 81.56 593 LEU A N 1
ATOM 4780 C CA . LEU A 1 593 ? 0.076 34.062 9.281 1 81.56 593 LEU A CA 1
ATOM 4781 C C . LEU A 1 593 ? 0.597 35.188 10.141 1 81.56 593 LEU A C 1
ATOM 4783 O O . LEU A 1 593 ? 0.799 35.031 11.344 1 81.56 593 LEU A O 1
ATOM 4787 N N . SER A 1 594 ? 0.824 36.344 9.438 1 77.88 594 SER A N 1
ATOM 4788 C CA . SER A 1 594 ? 1.077 37.562 10.219 1 77.88 594 SER A CA 1
ATOM 4789 C C . SER A 1 594 ? -0.15 37.969 11.031 1 77.88 594 SER A C 1
ATOM 4791 O O . SER A 1 594 ? -1.271 37.562 10.703 1 77.88 594 SER A O 1
ATOM 4793 N N . THR A 1 595 ? 0.128 38.625 12.055 1 78.75 595 THR A N 1
ATOM 4794 C CA . THR A 1 595 ? -0.965 39.062 12.93 1 78.75 595 THR A CA 1
ATOM 4795 C C . THR A 1 595 ? -2.027 39.812 12.141 1 78.75 595 THR A C 1
ATOM 4797 O O . THR A 1 595 ? -3.225 39.594 12.336 1 78.75 595 THR A O 1
ATOM 4800 N N . ALA A 1 596 ? -1.529 40.625 11.258 1 79.44 596 ALA A N 1
ATOM 4801 C CA . ALA A 1 596 ? -2.465 41.406 10.461 1 79.44 596 ALA A CA 1
ATOM 4802 C C . ALA A 1 596 ? -3.285 40.531 9.531 1 79.44 596 ALA A C 1
ATOM 4804 O O . ALA A 1 596 ? -4.5 40.688 9.422 1 79.44 596 ALA A O 1
ATOM 4805 N N . ASP A 1 597 ? -2.646 39.625 8.945 1 82.12 597 ASP A N 1
ATOM 4806 C CA . ASP A 1 597 ? -3.328 38.719 8.039 1 82.12 597 ASP A CA 1
ATOM 4807 C C . ASP A 1 597 ? -4.285 37.812 8.805 1 82.12 597 ASP A C 1
ATOM 4809 O O . ASP A 1 597 ? -5.367 37.469 8.312 1 82.12 597 ASP A O 1
ATOM 4813 N N . ALA A 1 598 ? -3.793 37.375 9.938 1 87.19 598 ALA A N 1
ATOM 4814 C CA . ALA A 1 598 ? -4.621 36.5 10.766 1 87.19 598 ALA A CA 1
ATOM 4815 C C . ALA A 1 598 ? -5.895 37.219 11.211 1 87.19 598 ALA A C 1
ATOM 4817 O O . ALA A 1 598 ? -6.984 36.625 11.18 1 87.19 598 ALA A O 1
ATOM 4818 N N . LEU A 1 599 ? -5.695 38.469 11.625 1 87.31 599 LEU A N 1
ATOM 4819 C CA . LEU A 1 599 ? -6.832 39.25 12.086 1 87.31 599 LEU A CA 1
ATOM 4820 C C . LEU A 1 599 ? -7.852 39.438 10.969 1 87.31 599 LEU A C 1
ATOM 4822 O O . LEU A 1 599 ? -9.055 39.219 11.172 1 87.31 599 LEU A O 1
ATOM 4826 N N . ASP A 1 600 ? -7.367 39.781 9.836 1 85.44 600 ASP A N 1
ATOM 4827 C CA . ASP A 1 600 ? -8.242 39.969 8.688 1 85.44 600 ASP A CA 1
ATOM 4828 C C . ASP A 1 600 ? -8.984 38.688 8.328 1 85.44 600 ASP A C 1
ATOM 4830 O O . ASP A 1 600 ? -10.188 38.719 8.07 1 85.44 600 ASP A O 1
ATOM 4834 N N . PHE A 1 601 ? -8.273 37.719 8.328 1 85.69 601 PHE A N 1
ATOM 4835 C CA . PHE A 1 601 ? -8.82 36.438 7.934 1 85.69 601 PHE A CA 1
ATOM 4836 C C . PHE A 1 601 ? -9.82 35.938 8.969 1 85.69 601 PHE A C 1
ATOM 4838 O O . PHE A 1 601 ? -10.914 35.5 8.609 1 85.69 601 PHE A O 1
ATOM 4845 N N . LEU A 1 602 ? -9.477 36 10.242 1 87.12 602 LEU A N 1
ATOM 4846 C CA . LEU A 1 602 ? -10.336 35.5 11.312 1 87.12 602 LEU A CA 1
ATOM 4847 C C . LEU A 1 602 ? -11.586 36.344 11.453 1 87.12 602 LEU A C 1
ATOM 4849 O O . LEU A 1 602 ? -12.648 35.844 11.828 1 87.12 602 LEU A O 1
ATOM 4853 N N . GLU A 1 603 ? -11.414 37.594 11.164 1 87 603 GLU A N 1
ATOM 4854 C CA . GLU A 1 603 ? -12.586 38.469 11.18 1 87 603 GLU A CA 1
ATOM 4855 C C . GLU A 1 603 ? -13.594 38.062 10.109 1 87 603 GLU A C 1
ATOM 4857 O O . GLU A 1 603 ? -14.805 38.062 10.344 1 87 603 GLU A O 1
ATOM 4862 N N . ARG A 1 604 ? -13.031 37.75 9.016 1 82 604 ARG A N 1
ATOM 4863 C CA . ARG A 1 604 ? -13.891 37.25 7.945 1 82 604 ARG A CA 1
ATOM 4864 C C . ARG A 1 604 ? -14.578 35.938 8.344 1 82 604 ARG A C 1
ATOM 4866 O O . ARG A 1 604 ? -15.766 35.75 8.07 1 82 604 ARG A O 1
ATOM 4873 N N . ILE A 1 605 ? -13.883 35.125 8.961 1 78.44 605 ILE A N 1
ATOM 4874 C CA . ILE A 1 605 ? -14.406 33.844 9.398 1 78.44 605 ILE A CA 1
ATOM 4875 C C . ILE A 1 605 ? -15.469 34.062 10.477 1 78.44 605 ILE A C 1
ATOM 4877 O O . ILE A 1 605 ? -16.5 33.375 10.469 1 78.44 605 ILE A O 1
ATOM 4881 N N . LYS A 1 606 ? -15.148 34.938 11.367 1 80.75 606 LYS A N 1
ATOM 4882 C CA . LYS A 1 606 ? -16.078 35.25 12.445 1 80.75 606 LYS A CA 1
ATOM 4883 C C . LYS A 1 606 ? -17.406 35.75 11.891 1 80.75 606 LYS A C 1
ATOM 4885 O O . LYS A 1 606 ? -18.484 35.406 12.414 1 80.75 606 LYS A O 1
ATOM 4890 N N . HIS A 1 607 ? -17.281 36.469 10.836 1 82.5 607 HIS A N 1
ATOM 4891 C CA . HIS A 1 607 ? -18.484 37 10.211 1 82.5 607 HIS A CA 1
ATOM 4892 C C . HIS A 1 607 ? -19.266 35.906 9.508 1 82.5 607 HIS A C 1
ATOM 4894 O O . HIS A 1 607 ? -20.5 35.906 9.562 1 82.5 607 HIS A O 1
ATOM 4900 N N . LEU A 1 608 ? -18.562 35.062 8.922 1 76.75 608 LEU A N 1
ATOM 4901 C CA . LEU A 1 608 ? -19.203 33.969 8.172 1 76.75 608 LEU A CA 1
ATOM 4902 C C . LEU A 1 608 ? -19.812 32.938 9.117 1 76.75 608 LEU A C 1
ATOM 4904 O O . LEU A 1 608 ? -20.828 32.312 8.789 1 76.75 608 LEU A O 1
ATOM 4908 N N . TYR A 1 609 ? -19.219 32.844 10.312 1 81.5 609 TYR A N 1
ATOM 4909 C CA . TYR A 1 609 ? -19.688 31.844 11.258 1 81.5 609 TYR A CA 1
ATOM 4910 C C . TYR A 1 609 ? -20.078 32.469 12.586 1 81.5 609 TYR A C 1
ATOM 4912 O O . TYR A 1 609 ? -19.688 31.984 13.648 1 81.5 609 TYR A O 1
ATOM 4920 N N . SER A 1 610 ? -20.797 33.469 12.492 1 83.12 610 SER A N 1
ATOM 4921 C CA . SER A 1 610 ? -21.188 34.281 13.641 1 83.12 610 SER A CA 1
ATOM 4922 C C . SER A 1 610 ? -22.062 33.469 14.609 1 83.12 610 SER A C 1
ATOM 4924 O O . SER A 1 610 ? -22.094 33.781 15.805 1 83.12 610 SER A O 1
ATOM 4926 N N . ASP A 1 611 ? -22.609 32.469 14.141 1 87.5 611 ASP A N 1
ATOM 4927 C CA . ASP A 1 611 ? -23.516 31.703 14.992 1 87.5 611 ASP A CA 1
ATOM 4928 C C . ASP A 1 611 ? -22.828 30.438 15.531 1 87.5 611 ASP A C 1
ATOM 4930 O O . ASP A 1 611 ? -23.484 29.594 16.141 1 87.5 611 ASP A O 1
ATOM 4934 N N . SER A 1 612 ? -21.609 30.328 15.406 1 92.12 612 SER A N 1
ATOM 4935 C CA . SER A 1 612 ? -20.891 29.141 15.859 1 92.12 612 SER A CA 1
ATOM 4936 C C . SER A 1 612 ? -20.094 29.438 17.125 1 92.12 612 SER A C 1
ATOM 4938 O O . SER A 1 612 ? -19.812 30.594 17.438 1 92.12 612 SER A O 1
ATOM 4940 N N . ILE A 1 613 ? -19.859 28.406 17.922 1 94 613 ILE A N 1
ATOM 4941 C CA . ILE A 1 613 ? -18.922 28.5 19.031 1 94 613 ILE A CA 1
ATOM 4942 C C . ILE A 1 613 ? -17.484 28.312 18.531 1 94 613 ILE A C 1
ATOM 4944 O O . ILE A 1 613 ? -17.188 27.297 17.875 1 94 613 ILE A O 1
ATOM 4948 N N . VAL A 1 614 ? -16.719 29.297 18.719 1 93.62 614 VAL A N 1
ATOM 4949 C CA . VAL A 1 614 ? -15.336 29.203 18.25 1 93.62 614 VAL A CA 1
ATOM 4950 C C . VAL A 1 614 ? -14.383 29.172 19.453 1 93.62 614 VAL A C 1
ATOM 4952 O O . VAL A 1 614 ? -14.438 30.047 20.312 1 93.62 614 VAL A O 1
ATOM 4955 N N . ILE A 1 615 ? -13.656 28.125 19.547 1 94 615 ILE A N 1
ATOM 4956 C CA . ILE A 1 615 ? -12.586 28.016 20.531 1 94 615 ILE A CA 1
ATOM 4957 C C . ILE A 1 615 ? -11.234 28.047 19.828 1 94 615 ILE A C 1
ATOM 4959 O O . ILE A 1 615 ? -10.938 27.188 18.984 1 94 615 ILE A O 1
ATOM 4963 N N . PHE A 1 616 ? -10.461 29.016 20.156 1 93.25 616 PHE A N 1
ATOM 4964 C CA . PHE A 1 616 ? -9.219 29.266 19.438 1 93.25 616 PHE A CA 1
ATOM 4965 C C . PHE A 1 616 ? -8.039 29.297 20.391 1 93.25 616 PHE A C 1
ATOM 4967 O O . PHE A 1 616 ? -7.957 30.188 21.25 1 93.25 616 PHE A O 1
ATOM 4974 N N . ALA A 1 617 ? -7.18 28.266 20.25 1 91.25 617 ALA A N 1
ATOM 4975 C CA . ALA A 1 617 ? -5.938 28.266 21.016 1 91.25 617 ALA A CA 1
ATOM 4976 C C . ALA A 1 617 ? -4.82 28.984 20.266 1 91.25 617 ALA A C 1
ATOM 4978 O O . ALA A 1 617 ? -4.586 28.703 19.094 1 91.25 617 ALA A O 1
ATOM 4979 N N . THR A 1 618 ? -4.168 29.953 20.812 1 87.19 618 THR A N 1
ATOM 4980 C CA . THR A 1 618 ? -3.109 30.703 20.156 1 87.19 618 THR A CA 1
ATOM 4981 C C . THR A 1 618 ? -2.113 31.25 21.172 1 87.19 618 THR A C 1
ATOM 4983 O O . THR A 1 618 ? -2.43 31.359 22.359 1 87.19 618 THR A O 1
ATOM 4986 N N . HIS A 1 619 ? -0.973 31.5 20.766 1 77.69 619 HIS A N 1
ATOM 4987 C CA . HIS A 1 619 ? 0.031 32.188 21.578 1 77.69 619 HIS A CA 1
ATOM 4988 C C . HIS A 1 619 ? 0.13 33.656 21.203 1 77.69 619 HIS A C 1
ATOM 4990 O O . HIS A 1 619 ? 0.847 34.438 21.859 1 77.69 619 HIS A O 1
ATOM 4996 N N . ASP A 1 620 ? -0.647 34.031 20.172 1 78.19 620 ASP A N 1
ATOM 4997 C CA . ASP A 1 620 ? -0.616 35.438 19.703 1 78.19 620 ASP A CA 1
ATOM 4998 C C . ASP A 1 620 ? -1.585 36.281 20.5 1 78.19 620 ASP A C 1
ATOM 5000 O O . ASP A 1 620 ? -2.787 36.312 20.219 1 78.19 620 ASP A O 1
ATOM 5004 N N . ILE A 1 621 ? -1.074 37.125 21.25 1 72.69 621 ILE A N 1
ATOM 5005 C CA . ILE A 1 621 ? -1.86 37.969 22.156 1 72.69 621 ILE A CA 1
ATOM 5006 C C . ILE A 1 621 ? -2.576 39.031 21.359 1 72.69 621 ILE A C 1
ATOM 5008 O O . ILE A 1 621 ? -3.633 39.531 21.781 1 72.69 621 ILE A O 1
ATOM 5012 N N . SER A 1 622 ? -2.061 39.312 20.203 1 75.44 622 SER A N 1
ATOM 5013 C CA . SER A 1 622 ? -2.631 40.406 19.406 1 75.44 622 SER A CA 1
ATOM 5014 C C . SER A 1 622 ? -4.008 40.031 18.859 1 75.44 622 SER A C 1
ATOM 5016 O O . SER A 1 622 ? -4.773 40.906 18.453 1 75.44 622 SER A O 1
ATOM 5018 N N . LEU A 1 623 ? -4.312 38.812 19 1 85.62 623 LEU A N 1
ATOM 5019 C CA . LEU A 1 623 ? -5.59 38.344 18.469 1 85.62 623 LEU A CA 1
ATOM 5020 C C . LEU A 1 623 ? -6.684 38.438 19.531 1 85.62 623 LEU A C 1
ATOM 5022 O O . LEU A 1 623 ? -7.848 38.156 19.25 1 85.62 623 LEU A O 1
ATOM 5026 N N . GLN A 1 624 ? -6.344 38.938 20.625 1 83.44 624 GLN A N 1
ATOM 5027 C CA . GLN A 1 624 ? -7.254 39 21.766 1 83.44 624 GLN A CA 1
ATOM 5028 C C . GLN A 1 624 ? -8.469 39.875 21.453 1 83.44 624 GLN A C 1
ATOM 5030 O O . GLN A 1 624 ? -9.547 39.656 22.031 1 83.44 624 GLN A O 1
ATOM 5035 N N . ARG A 1 625 ? -8.32 40.781 20.594 1 82.31 625 ARG A N 1
ATOM 5036 C CA . ARG A 1 625 ? -9.422 41.688 20.266 1 82.31 625 ARG A CA 1
ATOM 5037 C C . ARG A 1 625 ? -10.594 40.938 19.656 1 82.31 625 ARG A C 1
ATOM 5039 O O . ARG A 1 625 ? -11.727 41.406 19.672 1 82.31 625 ARG A O 1
ATOM 5046 N N . LEU A 1 626 ? -10.359 39.75 19.156 1 86.94 626 LEU A N 1
ATOM 5047 C CA . LEU A 1 626 ? -11.406 38.969 18.5 1 86.94 626 LEU A CA 1
ATOM 5048 C C . LEU A 1 626 ? -12.164 38.125 19.516 1 86.94 626 LEU A C 1
ATOM 5050 O O . LEU A 1 626 ? -13.266 37.656 19.219 1 86.94 626 LEU A O 1
ATOM 5054 N N . PHE A 1 627 ? -11.648 38.031 20.719 1 89.06 627 PHE A N 1
ATOM 5055 C CA . PHE A 1 627 ? -12.195 37.062 21.672 1 89.06 627 PHE A CA 1
ATOM 5056 C C . PHE A 1 627 ? -13.336 37.688 22.469 1 89.06 627 PHE A C 1
ATOM 5058 O O . PHE A 1 627 ? -13.25 38.844 22.891 1 89.06 627 PHE A O 1
ATOM 5065 N N . THR A 1 628 ? -14.383 36.969 22.656 1 88 628 THR A N 1
ATOM 5066 C CA . THR A 1 628 ? -15.445 37.344 23.578 1 88 628 THR A CA 1
ATOM 5067 C C . THR A 1 628 ? -15.047 37.031 25.016 1 88 628 THR A C 1
ATOM 5069 O O . THR A 1 628 ? -15.438 37.75 25.953 1 88 628 THR A O 1
ATOM 5072 N N . ARG A 1 629 ? -14.352 35.969 25.109 1 89.06 629 ARG A N 1
ATOM 5073 C CA . ARG A 1 629 ? -13.812 35.5 26.391 1 89.06 629 ARG A CA 1
ATOM 5074 C C . ARG A 1 629 ? -12.422 34.906 26.219 1 89.06 629 ARG A C 1
ATOM 5076 O O . ARG A 1 629 ? -12.102 34.344 25.172 1 89.06 629 ARG A O 1
ATOM 5083 N N . LYS A 1 630 ? -11.68 35.094 27.266 1 89.75 630 LYS A N 1
ATOM 5084 C CA . LYS A 1 630 ? -10.297 34.625 27.219 1 89.75 630 LYS A CA 1
ATOM 5085 C C . LYS A 1 630 ? -10 33.688 28.391 1 89.75 630 LYS A C 1
ATOM 5087 O O . LYS A 1 630 ? -10.406 33.938 29.531 1 89.75 630 LYS A O 1
ATOM 5092 N N . ILE A 1 631 ? -9.414 32.531 28.016 1 88.06 631 ILE A N 1
ATOM 5093 C CA . ILE A 1 631 ? -8.922 31.578 29 1 88.06 631 ILE A CA 1
ATOM 5094 C C . ILE A 1 631 ? -7.391 31.562 28.984 1 88.06 631 ILE A C 1
ATOM 5096 O O . ILE A 1 631 ? -6.781 31.266 27.953 1 88.06 631 ILE A O 1
ATOM 5100 N N . GLU A 1 632 ? -6.789 31.938 30.047 1 85.75 632 GLU A N 1
ATOM 5101 C CA . GLU A 1 632 ? -5.332 31.953 30.141 1 85.75 632 GLU A CA 1
ATOM 5102 C C . GLU A 1 632 ? -4.809 30.766 30.922 1 85.75 632 GLU A C 1
ATOM 5104 O O . GLU A 1 632 ? -5.188 30.562 32.094 1 85.75 632 GLU A O 1
ATOM 5109 N N . LEU A 1 633 ? -4.031 29.969 30.141 1 81.5 633 LEU A N 1
ATOM 5110 C CA . LEU A 1 633 ? -3.406 28.812 30.75 1 81.5 633 LEU A CA 1
ATOM 5111 C C . LEU A 1 633 ? -1.982 29.125 31.203 1 81.5 633 LEU A C 1
ATOM 5113 O O . LEU A 1 633 ? -1.174 29.609 30.406 1 81.5 633 LEU A O 1
ATOM 5117 N N . SER A 1 634 ? -1.673 29.25 32.469 1 69.06 634 SER A N 1
ATOM 5118 C CA . SER A 1 634 ? -0.32 29.469 32.969 1 69.06 634 SER A CA 1
ATOM 5119 C C . SER A 1 634 ? 0.163 28.281 33.781 1 69.06 634 SER A C 1
ATOM 5121 O O . SER A 1 634 ? -0.644 27.469 34.25 1 69.06 634 SER A O 1
ATOM 5123 N N . HIS A 1 635 ? 1.405 27.859 33.625 1 58.47 635 HIS A N 1
ATOM 5124 C CA . HIS A 1 635 ? 1.997 26.75 34.375 1 58.47 635 HIS A CA 1
ATOM 5125 C C . HIS A 1 635 ? 1.551 26.766 35.844 1 58.47 635 HIS A C 1
ATOM 5127 O O . HIS A 1 635 ? 1.464 25.719 36.469 1 58.47 635 HIS A O 1
ATOM 5133 N N . GLU A 1 636 ? 1.292 27.859 36.469 1 52.91 636 GLU A N 1
ATOM 5134 C CA . GLU A 1 636 ? 1.015 27.922 37.875 1 52.91 636 GLU A CA 1
ATOM 5135 C C . GLU A 1 636 ? -0.455 28.234 38.156 1 52.91 636 GLU A C 1
ATOM 5137 O O . GLU A 1 636 ? -1.009 27.828 39.188 1 52.91 636 GLU A O 1
ATOM 5142 N N . HIS A 1 637 ? -1.122 29.125 37.312 1 54.94 637 HIS A N 1
ATOM 5143 C CA . HIS A 1 637 ? -2.471 29.531 37.688 1 54.94 637 HIS A CA 1
ATOM 5144 C C . HIS A 1 637 ? -3.361 29.656 36.438 1 54.94 637 HIS A C 1
ATOM 5146 O O . HIS A 1 637 ? -2.9 30.078 35.375 1 54.94 637 HIS A O 1
ATOM 5152 N N . LEU A 1 638 ? -4.578 28.906 36.375 1 55.47 638 LEU A N 1
ATOM 5153 C CA . LEU A 1 638 ? -5.629 29.047 35.375 1 55.47 638 LEU A CA 1
ATOM 5154 C C . LEU A 1 638 ? -6.457 30.312 35.656 1 55.47 638 LEU A C 1
ATOM 5156 O O . LEU A 1 638 ? -6.883 30.547 36.781 1 55.47 638 LEU A O 1
ATOM 5160 N N . ARG A 1 639 ? -6.359 31.391 34.781 1 59.12 639 ARG A N 1
ATOM 5161 C CA . ARG A 1 639 ? -7.227 32.562 34.938 1 59.12 639 ARG A CA 1
ATOM 5162 C C . ARG A 1 639 ? -8.164 32.719 33.75 1 59.12 639 ARG A C 1
ATOM 5164 O O . ARG A 1 639 ? -7.746 32.594 32.594 1 59.12 639 ARG A O 1
ATOM 5171 N N . THR A 1 640 ? -9.453 32.531 33.938 1 55.28 640 THR A N 1
ATOM 5172 C CA . THR A 1 640 ? -10.43 32.844 32.906 1 55.28 640 THR A CA 1
ATOM 5173 C C . THR A 1 640 ? -10.805 34.344 32.969 1 55.28 640 THR A C 1
ATOM 5175 O O . THR A 1 640 ? -11.18 34.844 34.031 1 55.28 640 THR A O 1
ATOM 5178 N N . VAL A 1 641 ? -10.445 35.156 31.906 1 54.06 641 VAL A N 1
ATOM 5179 C CA . VAL A 1 641 ? -10.766 36.594 31.906 1 54.06 641 VAL A CA 1
ATOM 5180 C C . VAL A 1 641 ? -11.789 36.875 30.812 1 54.06 641 VAL A C 1
ATOM 5182 O O . VAL A 1 641 ? -11.672 36.406 29.688 1 54.06 641 VAL A O 1
ATOM 5185 N N . SER A 1 642 ? -13.039 37.344 31.125 1 52.97 642 SER A N 1
ATOM 5186 C CA . SER A 1 642 ? -14.016 37.875 30.172 1 52.97 642 SER A CA 1
ATOM 5187 C C . SER A 1 642 ? -13.469 39.062 29.406 1 52.97 642 SER A C 1
ATOM 5189 O O . SER A 1 642 ? -12.82 39.938 29.984 1 52.97 642 SER A O 1
ATOM 5191 N N . CYS A 1 643 ? -13.258 38.938 28.094 1 49.28 643 CYS A N 1
ATOM 5192 C CA . CYS A 1 643 ? -12.82 40.094 27.281 1 49.28 643 CYS A CA 1
ATOM 5193 C C . CYS A 1 643 ? -14.016 40.906 26.797 1 49.28 643 CYS A C 1
ATOM 5195 O O . CYS A 1 643 ? -15.016 40.344 26.359 1 49.28 643 CYS A O 1
ATOM 5197 N N . ASN A 1 644 ? -14.602 41.938 27.359 1 40.69 644 ASN A N 1
ATOM 5198 C CA . ASN A 1 644 ? -15.68 42.844 26.953 1 40.69 644 ASN A CA 1
ATOM 5199 C C . ASN A 1 644 ? -15.445 43.406 25.562 1 40.69 644 ASN A C 1
ATOM 5201 O O . ASN A 1 644 ? -14.859 44.5 25.422 1 40.69 644 ASN A O 1
ATOM 5205 N N . THR A 1 645 ? -14.992 42.906 24.625 1 39.53 645 THR A N 1
ATOM 5206 C CA . THR A 1 645 ? -14.906 43.656 23.375 1 39.53 645 THR A CA 1
ATOM 5207 C C . THR A 1 645 ? -16.25 43.688 22.672 1 39.53 645 THR A C 1
ATOM 5209 O O . THR A 1 645 ? -16.828 42.656 22.359 1 39.53 645 THR A O 1
ATOM 5212 N N . THR A 1 646 ? -17.172 44.719 22.891 1 35.06 646 THR A N 1
ATOM 5213 C CA . THR A 1 646 ? -18.344 45.062 22.094 1 35.06 646 THR A CA 1
ATOM 5214 C C . THR A 1 646 ? -17.984 45.281 20.641 1 35.06 646 THR A C 1
ATOM 5216 O O . THR A 1 646 ? -17.281 46.219 20.297 1 35.06 646 THR A O 1
ATOM 5219 N N . ILE A 1 647 ? -17.828 44.312 19.859 1 35.28 647 ILE A N 1
ATOM 5220 C CA . ILE A 1 647 ? -17.609 44.5 18.438 1 35.28 647 ILE A CA 1
ATOM 5221 C C . ILE A 1 647 ? -18.875 45.062 17.781 1 35.28 647 ILE A C 1
ATOM 5223 O O . ILE A 1 647 ? -19.922 44.406 17.812 1 35.28 647 ILE A O 1
ATOM 5227 N N . SER A 1 648 ? -19.047 46.344 17.625 1 29.97 648 SER A N 1
ATOM 5228 C CA . SER A 1 648 ? -20.062 46.938 16.75 1 29.97 648 SER A CA 1
ATOM 5229 C C . SER A 1 648 ? -19.906 46.438 15.32 1 29.97 648 SER A C 1
ATOM 5231 O O . SER A 1 648 ? -18.844 46.625 14.703 1 29.97 648 SER A O 1
ATOM 5233 N N . ILE A 1 649 ? -20.453 45.406 15 1 32.62 649 ILE A N 1
ATOM 5234 C CA . ILE A 1 649 ? -20.516 44.719 13.719 1 32.62 649 ILE A CA 1
ATOM 5235 C C . ILE A 1 649 ? -21.141 45.625 12.664 1 32.62 649 ILE A C 1
ATOM 5237 O O . ILE A 1 649 ? -22.312 45.969 12.758 1 32.62 6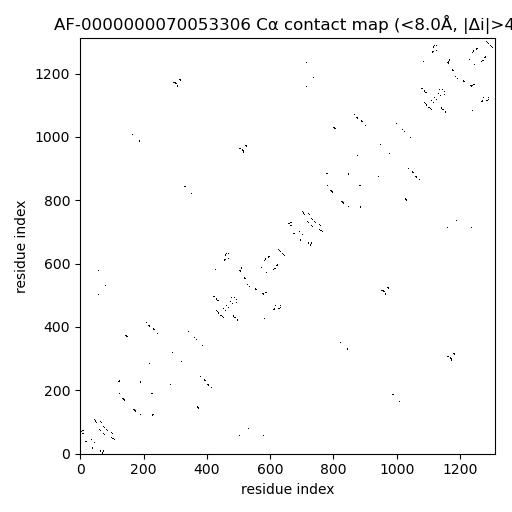49 ILE A O 1
ATOM 5241 N N . PRO A 1 650 ? -20.406 46.5 12 1 27.95 650 PRO A N 1
ATOM 5242 C CA . PRO A 1 650 ? -21.172 47.094 10.906 1 27.95 650 PRO A CA 1
ATOM 5243 C C . PRO A 1 650 ? -21.609 46.062 9.859 1 27.95 650 PRO A C 1
ATOM 5245 O O . PRO A 1 650 ? -20.922 45.062 9.656 1 27.95 650 PRO A O 1
ATOM 5248 N N . LYS A 1 651 ? -22.828 45.781 9.602 1 33.44 651 LYS A N 1
ATOM 5249 C CA . LYS A 1 651 ? -23.531 44.969 8.625 1 33.44 651 LYS A CA 1
ATOM 5250 C C . LYS A 1 651 ? -22.906 45.094 7.242 1 33.44 651 LYS A C 1
ATOM 5252 O O . LYS A 1 651 ? -23.078 46.094 6.562 1 33.44 651 LYS A O 1
ATOM 5257 N N . MET A 1 652 ? -21.672 44.719 7.016 1 27.83 652 MET A N 1
ATOM 5258 C CA . MET A 1 652 ? -21.312 44.812 5.605 1 27.83 652 MET A CA 1
ATOM 5259 C C . MET A 1 652 ? -22.109 43.812 4.766 1 27.83 652 MET A C 1
ATOM 5261 O O . MET A 1 652 ? -22.172 42.625 5.098 1 27.83 652 MET A O 1
ATOM 5265 N N . LYS A 1 653 ? -23.094 44.156 4.059 1 30.14 653 LYS A N 1
ATOM 5266 C CA . LYS A 1 653 ? -23.891 43.5 3.031 1 30.14 653 LYS A CA 1
ATOM 5267 C C . LYS A 1 653 ? -23.016 42.875 1.97 1 30.14 653 LYS A C 1
ATOM 5269 O O . LYS A 1 653 ? -22.219 43.531 1.316 1 30.14 653 LYS A O 1
ATOM 5274 N N . LEU A 1 654 ? -22.453 41.719 2.25 1 25.69 654 LEU A N 1
ATOM 5275 C CA . LEU A 1 654 ? -21.938 41.062 1.062 1 25.69 654 LEU A CA 1
ATOM 5276 C C . LEU A 1 654 ? -22.969 41.062 -0.062 1 25.69 654 LEU A C 1
ATOM 5278 O O . LEU A 1 654 ? -24.062 40.531 0.097 1 25.69 654 LEU A O 1
ATOM 5282 N N . ASN A 1 655 ? -23.172 42.156 -0.693 1 23.2 655 ASN A N 1
ATOM 5283 C CA . ASN A 1 655 ? -23.969 42.188 -1.912 1 23.2 655 ASN A CA 1
ATOM 5284 C C . ASN A 1 655 ? -23.703 40.938 -2.779 1 23.2 655 ASN A C 1
ATOM 5286 O O . ASN A 1 655 ? -22.547 40.594 -3.01 1 23.2 655 ASN A O 1
ATOM 5290 N N . GLY A 1 656 ? -24.781 40.094 -3.008 1 20.84 656 GLY A N 1
ATOM 5291 C CA . GLY A 1 656 ? -25 39.25 -4.18 1 20.84 656 GLY A CA 1
ATOM 5292 C C . GLY A 1 656 ? -24.781 40 -5.488 1 20.84 656 GLY A C 1
ATOM 5293 O O . GLY A 1 656 ? -25.078 41.188 -5.582 1 20.84 656 GLY A O 1
ATOM 5294 N N . MET B 1 1 ? 60.156 0.692 7.699 1 37.31 1 MET B N 1
ATOM 5295 C CA . MET B 1 1 ? 58.875 0.57 8.375 1 37.31 1 MET B CA 1
ATOM 5296 C C . MET B 1 1 ? 57.75 0.472 7.355 1 37.31 1 MET B C 1
ATOM 5298 O O . MET B 1 1 ? 57.594 1.352 6.508 1 37.31 1 MET B O 1
ATOM 5302 N N . ASN B 1 2 ? 57.188 -0.528 6.848 1 48.91 2 ASN B N 1
ATOM 5303 C CA . ASN B 1 2 ? 56.344 -1.026 5.762 1 48.91 2 ASN B CA 1
ATOM 5304 C C . ASN B 1 2 ? 54.938 -0.411 5.805 1 48.91 2 ASN B C 1
ATOM 5306 O O . ASN B 1 2 ? 54.281 -0.457 6.836 1 48.91 2 ASN B O 1
ATOM 5310 N N . ASN B 1 3 ? 54.562 0.619 5.016 1 65.12 3 ASN B N 1
ATOM 5311 C CA . ASN B 1 3 ? 53.375 1.455 4.859 1 65.12 3 ASN B CA 1
ATOM 5312 C C . ASN B 1 3 ? 52.125 0.614 4.676 1 65.12 3 ASN B C 1
ATOM 5314 O O . ASN B 1 3 ? 52.031 -0.148 3.713 1 65.12 3 ASN B O 1
ATOM 5318 N N . ASN B 1 4 ? 51.406 0.281 5.828 1 83.31 4 ASN B N 1
ATOM 5319 C CA . ASN B 1 4 ? 50.219 -0.549 5.844 1 83.31 4 ASN B CA 1
ATOM 5320 C C . ASN B 1 4 ? 49.031 0.196 5.277 1 83.31 4 ASN B C 1
ATOM 5322 O O . ASN B 1 4 ? 47.875 -0.151 5.57 1 83.31 4 ASN B O 1
ATOM 5326 N N . PHE B 1 5 ? 49.344 1.202 4.477 1 87.25 5 PHE B N 1
ATOM 5327 C CA . PHE B 1 5 ? 48.25 2.049 4.012 1 87.25 5 PHE B CA 1
ATOM 5328 C C . PHE B 1 5 ? 47.406 1.305 3.006 1 87.25 5 PHE B C 1
ATOM 5330 O O . PHE B 1 5 ? 46.156 1.377 3.068 1 87.25 5 PHE B O 1
ATOM 5337 N N . PHE B 1 6 ? 48.094 0.565 2.283 1 87.88 6 PHE B N 1
ATOM 5338 C CA . PHE B 1 6 ? 47.375 -0.134 1.23 1 87.88 6 PHE B CA 1
ATOM 5339 C C . PHE B 1 6 ? 46.406 -1.172 1.822 1 87.88 6 PHE B C 1
ATOM 5341 O O . PHE B 1 6 ? 45.281 -1.306 1.376 1 87.88 6 PHE B O 1
ATOM 5348 N N . GLU B 1 7 ? 46.812 -1.776 2.82 1 88.12 7 GLU B N 1
ATOM 5349 C CA . GLU B 1 7 ? 45.969 -2.783 3.463 1 88.12 7 GLU B CA 1
ATOM 5350 C C . GLU B 1 7 ? 44.844 -2.135 4.246 1 88.12 7 GLU B C 1
ATOM 5352 O O . GLU B 1 7 ? 43.719 -2.674 4.301 1 88.12 7 GLU B O 1
ATOM 5357 N N . ILE B 1 8 ? 45.125 -1.063 4.742 1 89.88 8 ILE B N 1
ATOM 5358 C CA . ILE B 1 8 ? 44.094 -0.372 5.531 1 89.88 8 ILE B CA 1
ATOM 5359 C C . ILE B 1 8 ? 43.031 0.193 4.609 1 89.88 8 ILE B C 1
ATOM 5361 O O . ILE B 1 8 ? 41.844 0.149 4.934 1 89.88 8 ILE B O 1
ATOM 5365 N N . ILE B 1 9 ? 43.469 0.682 3.529 1 90 9 ILE B N 1
ATOM 5366 C CA . ILE B 1 9 ? 42.5 1.238 2.594 1 90 9 ILE B CA 1
ATOM 5367 C C . ILE B 1 9 ? 41.625 0.12 2.033 1 90 9 ILE B C 1
ATOM 5369 O O . ILE B 1 9 ? 40.438 0.319 1.793 1 90 9 ILE B O 1
ATOM 5373 N N . ARG B 1 10 ? 42.25 -0.96 1.827 1 88.94 10 ARG B N 1
ATOM 5374 C CA . ARG B 1 10 ? 41.469 -2.117 1.37 1 88.94 10 ARG B CA 1
ATOM 5375 C C . ARG B 1 10 ? 40.438 -2.533 2.404 1 88.94 10 ARG B C 1
ATOM 5377 O O . ARG B 1 10 ? 39.281 -2.781 2.064 1 88.94 10 ARG B O 1
ATOM 5384 N N . LYS B 1 11 ? 40.812 -2.57 3.594 1 89.5 11 LYS B N 1
ATOM 5385 C CA . LYS B 1 11 ? 39.906 -2.932 4.672 1 89.5 11 LYS B CA 1
ATOM 5386 C C . LYS B 1 11 ? 38.812 -1.881 4.836 1 89.5 11 LYS B C 1
ATOM 5388 O O . LYS B 1 11 ? 37.656 -2.217 5.117 1 89.5 11 LYS B O 1
ATOM 5393 N N . TYR B 1 12 ? 39.219 -0.659 4.668 1 90.19 12 TYR B N 1
ATOM 5394 C CA . TYR B 1 12 ? 38.281 0.447 4.762 1 90.19 12 TYR B CA 1
ATOM 5395 C C . TYR B 1 12 ? 37.219 0.34 3.682 1 90.19 12 TYR B C 1
ATOM 5397 O O . TYR B 1 12 ? 36.031 0.528 3.957 1 90.19 12 TYR B O 1
ATOM 5405 N N . CYS B 1 13 ? 37.594 -0.013 2.543 1 87.5 13 CYS B N 1
ATOM 5406 C CA . CYS B 1 13 ? 36.656 -0.139 1.432 1 87.5 13 CYS B CA 1
ATOM 5407 C C . CYS B 1 13 ? 35.75 -1.337 1.627 1 87.5 13 CYS B C 1
ATOM 5409 O O . CYS B 1 13 ? 34.594 -1.301 1.228 1 87.5 13 CYS B O 1
ATOM 5411 N N . LEU B 1 14 ? 36.25 -2.27 2.273 1 85.38 14 LEU B N 1
ATOM 5412 C CA . LEU B 1 14 ? 35.438 -3.434 2.574 1 85.38 14 LEU B CA 1
ATOM 5413 C C . LEU B 1 14 ? 34.344 -3.08 3.578 1 85.38 14 LEU B C 1
ATOM 5415 O O . LEU B 1 14 ? 33.219 -3.539 3.453 1 85.38 14 LEU B O 1
ATOM 5419 N N . VAL B 1 15 ? 34.75 -2.254 4.496 1 82.75 15 VAL B N 1
ATOM 5420 C CA . VAL B 1 15 ? 33.781 -1.832 5.512 1 82.75 15 VAL B CA 1
ATOM 5421 C C . VAL B 1 15 ? 32.719 -0.947 4.879 1 82.75 15 VAL B C 1
ATOM 5423 O O . VAL B 1 15 ? 31.547 -1.025 5.246 1 82.75 15 VAL B O 1
ATOM 5426 N N . GLU B 1 16 ? 33.125 -0.149 3.912 1 80.19 16 GLU B N 1
ATOM 5427 C CA . GLU B 1 16 ? 32.188 0.758 3.24 1 80.19 16 GLU B CA 1
ATOM 5428 C C . GLU B 1 16 ? 31.5 0.073 2.062 1 80.19 16 GLU B C 1
ATOM 5430 O O . GLU B 1 16 ? 30.703 0.695 1.352 1 80.19 16 GLU B O 1
ATOM 5435 N N . GLU B 1 17 ? 31.781 -1.218 1.792 1 77.38 17 GLU B N 1
ATOM 5436 C CA . GLU B 1 17 ? 31.188 -2.033 0.741 1 77.38 17 GLU B CA 1
ATOM 5437 C C . GLU B 1 17 ? 31.484 -1.456 -0.641 1 77.38 17 GLU B C 1
ATOM 5439 O O . GLU B 1 17 ? 30.578 -1.3 -1.461 1 77.38 17 GLU B O 1
ATOM 5444 N N . ILE B 1 18 ? 32.688 -0.992 -0.761 1 86.19 18 ILE B N 1
ATOM 5445 C CA . ILE B 1 18 ? 33.156 -0.507 -2.047 1 86.19 18 ILE B CA 1
ATOM 5446 C C . ILE B 1 18 ? 34.094 -1.543 -2.67 1 86.19 18 ILE B C 1
ATOM 5448 O O . ILE B 1 18 ? 34.938 -2.139 -1.975 1 86.19 18 ILE B O 1
ATOM 5452 N N . ASP B 1 19 ? 33.906 -1.729 -3.936 1 85 19 ASP B N 1
ATOM 5453 C CA . ASP B 1 19 ? 34.719 -2.705 -4.637 1 85 19 ASP B CA 1
ATOM 5454 C C . ASP B 1 19 ? 36.125 -2.139 -4.938 1 85 19 ASP B C 1
ATOM 5456 O O . ASP B 1 19 ? 36.25 -1.287 -5.816 1 85 19 ASP B O 1
ATOM 5460 N N . PHE B 1 20 ? 37.062 -2.629 -4.145 1 89.31 20 PHE B N 1
ATOM 5461 C CA . PHE B 1 20 ? 38.438 -2.191 -4.293 1 89.31 20 PHE B CA 1
ATOM 5462 C C . PHE B 1 20 ? 39.219 -3.176 -5.145 1 89.31 20 PHE B C 1
ATOM 5464 O O . PHE B 1 20 ? 39.281 -4.371 -4.848 1 89.31 20 PHE B O 1
ATOM 5471 N N . VAL B 1 21 ? 39.75 -2.678 -6.25 1 86.19 21 VAL B N 1
ATOM 5472 C CA . VAL B 1 21 ? 40.531 -3.508 -7.156 1 86.19 21 VAL B CA 1
ATOM 5473 C C . VAL B 1 21 ? 42 -3.455 -6.758 1 86.19 21 VAL B C 1
ATOM 5475 O O . VAL B 1 21 ? 42.625 -2.387 -6.766 1 86.19 21 VAL B O 1
ATOM 5478 N N . PHE B 1 22 ? 42.5 -4.531 -6.316 1 84 22 PHE B N 1
ATOM 5479 C CA . PHE B 1 22 ? 43.875 -4.531 -5.844 1 84 22 PHE B CA 1
ATOM 5480 C C . PHE B 1 22 ? 44.781 -5.281 -6.812 1 84 22 PHE B C 1
ATOM 5482 O O . PHE B 1 22 ? 46 -5.125 -6.777 1 84 22 PHE B O 1
ATOM 5489 N N . LYS B 1 23 ? 44.281 -5.934 -7.809 1 78.12 23 LYS B N 1
ATOM 5490 C CA . LYS B 1 23 ? 45.125 -6.723 -8.719 1 78.12 23 LYS B CA 1
ATOM 5491 C C . LYS B 1 23 ? 45.844 -5.824 -9.727 1 78.12 23 LYS B C 1
ATOM 5493 O O . LYS B 1 23 ? 45.219 -4.988 -10.375 1 78.12 23 LYS B O 1
ATOM 5498 N N . ASN B 1 24 ? 47.125 -5.895 -9.883 1 79.19 24 ASN B N 1
ATOM 5499 C CA . ASN B 1 24 ? 48 -5.234 -10.852 1 79.19 24 ASN B CA 1
ATOM 5500 C C . ASN B 1 24 ? 48.031 -3.727 -10.625 1 79.19 24 ASN B C 1
ATOM 5502 O O . ASN B 1 24 ? 48.094 -2.953 -11.586 1 79.19 24 ASN B O 1
ATOM 5506 N N . LYS B 1 25 ? 47.812 -3.311 -9.297 1 82.56 25 LYS B N 1
ATOM 5507 C CA . LYS B 1 25 ? 47.875 -1.878 -9.016 1 82.56 25 LYS B CA 1
ATOM 5508 C C . LYS B 1 25 ? 49.031 -1.551 -8.062 1 82.56 25 LYS B C 1
ATOM 5510 O O . LYS B 1 25 ? 49.531 -2.436 -7.371 1 82.56 25 LYS B O 1
ATOM 5515 N N . SER B 1 26 ? 49.438 -0.354 -8.164 1 84.44 26 SER B N 1
ATOM 5516 C CA . SER B 1 26 ? 50.531 0.117 -7.316 1 84.44 26 SER B CA 1
ATOM 5517 C C . SER B 1 26 ? 50.125 0.169 -5.852 1 84.44 26 SER B C 1
ATOM 5519 O O . SER B 1 26 ? 48.969 0.533 -5.535 1 84.44 26 SER B O 1
ATOM 5521 N N . LYS B 1 27 ? 50.969 -0.259 -4.992 1 86 27 LYS B N 1
ATOM 5522 C CA . LYS B 1 27 ? 50.688 -0.271 -3.557 1 86 27 LYS B CA 1
ATOM 5523 C C . LYS B 1 27 ? 51.281 0.959 -2.871 1 86 27 LYS B C 1
ATOM 5525 O O . LYS B 1 27 ? 51.219 1.088 -1.647 1 86 27 LYS B O 1
ATOM 5530 N N . GLU B 1 28 ? 51.719 1.829 -3.682 1 85.06 28 GLU B N 1
ATOM 5531 C CA . GLU B 1 28 ? 52.312 3.041 -3.104 1 85.06 28 GLU B CA 1
ATOM 5532 C C . GLU B 1 28 ? 51.219 3.992 -2.617 1 85.06 28 GLU B C 1
ATOM 5534 O O . GLU B 1 28 ? 50.188 4.176 -3.291 1 85.06 28 GLU B O 1
ATOM 5539 N N . MET B 1 29 ? 51.469 4.574 -1.539 1 86.31 29 MET B N 1
ATOM 5540 C CA . MET B 1 29 ? 50.5 5.465 -0.907 1 86.31 29 MET B CA 1
ATOM 5541 C C . MET B 1 29 ? 50.219 6.68 -1.787 1 86.31 29 MET B C 1
ATOM 5543 O O . MET B 1 29 ? 49.062 7.09 -1.943 1 86.31 29 MET B O 1
ATOM 5547 N N . CYS B 1 30 ? 51.25 7.195 -2.332 1 84.69 30 CYS B N 1
ATOM 5548 C CA . CYS B 1 30 ? 51.094 8.398 -3.146 1 84.69 30 CYS B CA 1
ATOM 5549 C C . CYS B 1 30 ? 50.219 8.117 -4.367 1 84.69 30 CYS B C 1
ATOM 5551 O O . CYS B 1 30 ? 49.375 8.945 -4.742 1 84.69 30 CYS B O 1
ATOM 5553 N N . ASP B 1 31 ? 50.344 6.984 -4.887 1 86.44 31 ASP B N 1
ATOM 5554 C CA . ASP B 1 31 ? 49.562 6.633 -6.062 1 86.44 31 ASP B CA 1
ATOM 5555 C C . ASP B 1 31 ? 48.094 6.414 -5.691 1 86.44 31 ASP B C 1
ATOM 5557 O O . ASP B 1 31 ? 47.188 6.812 -6.43 1 86.44 31 ASP B O 1
ATOM 5561 N N . VAL B 1 32 ? 47.906 5.828 -4.582 1 87.88 32 VAL B N 1
ATOM 5562 C CA . VAL B 1 32 ? 46.562 5.555 -4.121 1 87.88 32 VAL B CA 1
ATOM 5563 C C . VAL B 1 32 ? 45.844 6.871 -3.818 1 87.88 32 VAL B C 1
ATOM 5565 O O . VAL B 1 32 ? 44.656 7.027 -4.133 1 87.88 32 VAL B O 1
ATOM 5568 N N . LEU B 1 33 ? 46.531 7.75 -3.299 1 86.56 33 LEU B N 1
ATOM 5569 C CA . LEU B 1 33 ? 45.938 9.023 -2.908 1 86.56 33 LEU B CA 1
ATOM 5570 C C . LEU B 1 33 ? 45.625 9.875 -4.133 1 86.56 33 LEU B C 1
ATOM 5572 O O . LEU B 1 33 ? 44.594 10.547 -4.18 1 86.56 33 LEU B O 1
ATOM 5576 N N . GLN B 1 34 ? 46.438 9.75 -5.152 1 85.38 34 GLN B N 1
ATOM 5577 C CA . GLN B 1 34 ? 46.25 10.609 -6.316 1 85.38 34 GLN B CA 1
ATOM 5578 C C . GLN B 1 34 ? 45.312 9.977 -7.332 1 85.38 34 GLN B C 1
ATOM 5580 O O . GLN B 1 34 ? 44.531 10.688 -7.992 1 85.38 34 GLN B O 1
ATOM 5585 N N . ASN B 1 35 ? 45.312 8.711 -7.461 1 87.5 35 ASN B N 1
ATOM 5586 C CA . ASN B 1 35 ? 44.531 8.023 -8.469 1 87.5 35 ASN B CA 1
ATOM 5587 C C . ASN B 1 35 ? 43.562 7.02 -7.824 1 87.5 35 ASN B C 1
ATOM 5589 O O . ASN B 1 35 ? 43.438 5.883 -8.289 1 87.5 35 ASN B O 1
ATOM 5593 N N . PHE B 1 36 ? 42.906 7.43 -6.906 1 88.69 36 PHE B N 1
ATOM 5594 C CA . PHE B 1 36 ? 42.062 6.504 -6.148 1 88.69 36 PHE B CA 1
ATOM 5595 C C . PHE B 1 36 ? 40.938 5.953 -7.016 1 88.69 36 PHE B C 1
ATOM 5597 O O . PHE B 1 36 ? 40.562 4.785 -6.887 1 88.69 36 PHE B O 1
ATOM 5604 N N . ASN B 1 37 ? 40.438 6.703 -7.914 1 87.94 37 ASN B N 1
ATOM 5605 C CA . ASN B 1 37 ? 39.312 6.293 -8.75 1 87.94 37 ASN B CA 1
ATOM 5606 C C . ASN B 1 37 ? 39.688 5.117 -9.648 1 87.94 37 ASN B C 1
ATOM 5608 O O . ASN B 1 37 ? 38.812 4.359 -10.07 1 87.94 37 ASN B O 1
ATOM 5612 N N . ASP B 1 38 ? 40.938 4.973 -9.898 1 86.5 38 ASP B N 1
ATOM 5613 C CA . ASP B 1 38 ? 41.406 3.861 -10.727 1 86.5 38 ASP B CA 1
ATOM 5614 C C . ASP B 1 38 ? 41.344 2.545 -9.961 1 86.5 38 ASP B C 1
ATOM 5616 O O . ASP B 1 38 ? 41.344 1.468 -10.555 1 86.5 38 ASP B O 1
ATOM 5620 N N . TYR B 1 39 ? 41.25 2.74 -8.672 1 89 39 TYR B N 1
ATOM 5621 C CA . TYR B 1 39 ? 41.25 1.546 -7.832 1 89 39 TYR B CA 1
ATOM 5622 C C . TYR B 1 39 ? 39.812 1.119 -7.492 1 89 39 TYR B C 1
ATOM 5624 O O . TYR B 1 39 ? 39.594 0.126 -6.789 1 89 39 TYR B O 1
ATOM 5632 N N . ILE B 1 40 ? 38.906 1.915 -7.938 1 88.19 40 ILE B N 1
ATOM 5633 C CA . ILE B 1 40 ? 37.531 1.611 -7.574 1 88.19 40 ILE B CA 1
ATOM 5634 C C . ILE B 1 40 ? 36.719 1.301 -8.828 1 88.19 40 ILE B C 1
ATOM 5636 O O . ILE B 1 40 ? 36.844 1.985 -9.852 1 88.19 40 ILE B O 1
ATOM 5640 N N . ASN B 1 41 ? 36 0.221 -8.742 1 84 41 ASN B N 1
ATOM 5641 C CA . ASN B 1 41 ? 35.062 -0.126 -9.805 1 84 41 ASN B CA 1
ATOM 5642 C C . ASN B 1 41 ? 33.625 0.282 -9.453 1 84 41 ASN B C 1
ATOM 5644 O O . ASN B 1 41 ? 32.938 -0.436 -8.727 1 84 41 ASN B O 1
ATOM 5648 N N . ASN B 1 42 ? 33.25 1.459 -9.812 1 87.56 42 ASN B N 1
ATOM 5649 C CA . ASN B 1 42 ? 31.875 1.946 -9.594 1 87.56 42 ASN B CA 1
ATOM 5650 C C . ASN B 1 42 ? 31.328 2.648 -10.828 1 87.56 42 ASN B C 1
ATOM 5652 O O . ASN B 1 42 ? 32.031 3.447 -11.461 1 87.56 42 ASN B O 1
ATOM 5656 N N . ASN B 1 43 ? 30.234 2.318 -11.141 1 88.81 43 ASN B N 1
ATOM 5657 C CA . ASN B 1 43 ? 29.641 2.83 -12.367 1 88.81 43 ASN B CA 1
ATOM 5658 C C . ASN B 1 43 ? 28.969 4.184 -12.141 1 88.81 43 ASN B C 1
ATOM 5660 O O . ASN B 1 43 ? 28.734 4.934 -13.094 1 88.81 43 ASN B O 1
ATOM 5664 N N . PHE B 1 44 ? 28.719 4.512 -10.883 1 90.38 44 PHE B N 1
ATOM 5665 C CA . PHE B 1 44 ? 27.844 5.656 -10.656 1 90.38 44 PHE B CA 1
ATOM 5666 C C . PHE B 1 44 ? 28.625 6.816 -10.047 1 90.38 44 PHE B C 1
ATOM 5668 O O . PHE B 1 44 ? 28.328 7.98 -10.312 1 90.38 44 PHE B O 1
ATOM 5675 N N . PHE B 1 45 ? 29.594 6.461 -9.227 1 88.94 45 PHE B N 1
ATOM 5676 C CA . PHE B 1 45 ? 30.266 7.504 -8.461 1 88.94 45 PHE B CA 1
ATOM 5677 C C . PHE B 1 45 ? 31.766 7.477 -8.695 1 88.94 45 PHE B C 1
ATOM 5679 O O . PHE B 1 45 ? 32.344 6.422 -8.961 1 88.94 45 PHE B O 1
ATOM 5686 N N . ASP B 1 46 ? 32.312 8.633 -8.641 1 88 46 ASP B N 1
ATOM 5687 C CA . ASP B 1 46 ? 33.75 8.773 -8.531 1 88 46 ASP B CA 1
ATOM 5688 C C . ASP B 1 46 ? 34.156 9.023 -7.082 1 88 46 ASP B C 1
ATOM 5690 O O . ASP B 1 46 ? 33.469 9.742 -6.348 1 88 46 ASP B O 1
ATOM 5694 N N . TYR B 1 47 ? 35.156 8.383 -6.699 1 87.25 47 TYR B N 1
ATOM 5695 C CA . TYR B 1 47 ? 35.594 8.477 -5.312 1 87.25 47 TYR B CA 1
ATOM 5696 C C . TYR B 1 47 ? 36.938 9.195 -5.215 1 87.25 47 TYR B C 1
ATOM 5698 O O . TYR B 1 47 ? 37.75 9.086 -6.113 1 87.25 47 TYR B O 1
ATOM 5706 N N . LYS B 1 48 ? 37.062 9.984 -4.18 1 84.44 48 LYS B N 1
ATOM 5707 C CA . LYS B 1 48 ? 38.312 10.648 -3.832 1 84.44 48 LYS B CA 1
ATOM 5708 C C . LYS B 1 48 ? 38.594 10.539 -2.336 1 84.44 48 LYS B C 1
ATOM 5710 O O . LYS B 1 48 ? 37.656 10.391 -1.534 1 84.44 48 LYS B O 1
ATOM 5715 N N . ILE B 1 49 ? 39.812 10.461 -2.039 1 87.31 49 ILE B N 1
ATOM 5716 C CA . ILE B 1 49 ? 40.219 10.453 -0.634 1 87.31 49 ILE B CA 1
ATOM 5717 C C . ILE B 1 49 ? 40.469 11.883 -0.167 1 87.31 49 ILE B C 1
ATOM 5719 O O . ILE B 1 49 ? 41.281 12.594 -0.769 1 87.31 49 ILE B O 1
ATOM 5723 N N . THR B 1 50 ? 39.781 12.273 0.76 1 80.69 50 THR B N 1
ATOM 5724 C CA . THR B 1 50 ? 39.969 13.594 1.35 1 80.69 50 THR B CA 1
ATOM 5725 C C . THR B 1 50 ? 40.719 13.492 2.668 1 80.69 50 THR B C 1
ATOM 5727 O O . THR B 1 50 ? 40.5 12.562 3.443 1 80.69 50 THR B O 1
ATOM 5730 N N . THR B 1 51 ? 41.75 14.344 2.814 1 80.5 51 THR B N 1
ATOM 5731 C CA . THR B 1 51 ? 42.531 14.406 4.039 1 80.5 51 THR B CA 1
ATOM 5732 C C . THR B 1 51 ? 42.188 15.648 4.852 1 80.5 51 THR B C 1
ATOM 5734 O O . THR B 1 51 ? 41.938 16.719 4.289 1 80.5 51 THR B O 1
ATOM 5737 N N . ASP B 1 52 ? 41.844 15.414 6.062 1 71.62 52 ASP B N 1
ATOM 5738 C CA . ASP B 1 52 ? 41.531 16.531 6.953 1 71.62 52 ASP B CA 1
ATOM 5739 C C . ASP B 1 52 ? 42.406 16.484 8.195 1 71.62 52 ASP B C 1
ATOM 5741 O O . ASP B 1 52 ? 42.594 15.43 8.805 1 71.62 52 ASP B O 1
ATOM 5745 N N . ASN B 1 53 ? 43.344 17.422 8.508 1 66.12 53 ASN B N 1
ATOM 5746 C CA . ASN B 1 53 ? 44.188 17.484 9.68 1 66.12 53 ASN B CA 1
ATOM 5747 C C . ASN B 1 53 ? 43.469 18.094 10.883 1 66.12 53 ASN B C 1
ATOM 5749 O O . ASN B 1 53 ? 43.938 17.969 12.016 1 66.12 53 ASN B O 1
ATOM 5753 N N . SER B 1 54 ? 42.562 19.062 10.805 1 56.78 54 SER B N 1
ATOM 5754 C CA . SER B 1 54 ? 42.156 19.953 11.875 1 56.78 54 SER B CA 1
ATOM 5755 C C . SER B 1 54 ? 40.75 19.609 12.383 1 56.78 54 SER B C 1
ATOM 5757 O O . SER B 1 54 ? 40.156 20.359 13.148 1 56.78 54 SER B O 1
ATOM 5759 N N . TYR B 1 55 ? 40.281 18.359 12.305 1 56.84 55 TYR B N 1
ATOM 5760 C CA . TYR B 1 55 ? 38.844 18.547 12.344 1 56.84 55 TYR B CA 1
ATOM 5761 C C . TYR B 1 55 ? 38.281 18.109 13.688 1 56.84 55 TYR B C 1
ATOM 5763 O O . TYR B 1 55 ? 38.906 17.328 14.406 1 56.84 55 TYR B O 1
ATOM 5771 N N . ASP B 1 56 ? 37.312 18.953 14.141 1 61.12 56 ASP B N 1
ATOM 5772 C CA . ASP B 1 56 ? 36.312 18.719 15.203 1 61.12 56 ASP B CA 1
ATOM 5773 C C . ASP B 1 56 ? 35.656 17.375 15.031 1 61.12 56 ASP B C 1
ATOM 5775 O O . ASP B 1 56 ? 35.25 17 13.922 1 61.12 56 ASP B O 1
ATOM 5779 N N . TYR B 1 57 ? 35.812 16.578 16.047 1 66.06 57 TYR B N 1
ATOM 5780 C CA . TYR B 1 57 ? 35.219 15.242 16.172 1 66.06 57 TYR B CA 1
ATOM 5781 C C . TYR B 1 57 ? 33.812 15.219 15.594 1 66.06 57 TYR B C 1
ATOM 5783 O O . TYR B 1 57 ? 33.406 14.242 14.961 1 66.06 57 TYR B O 1
ATOM 5791 N N . ALA B 1 58 ? 33.219 16.328 15.695 1 62.94 58 ALA B N 1
ATOM 5792 C CA . ALA B 1 58 ? 31.812 16.359 15.297 1 62.94 58 ALA B CA 1
ATOM 5793 C C . ALA B 1 58 ? 31.672 16.328 13.781 1 62.94 58 ALA B C 1
ATOM 5795 O O . ALA B 1 58 ? 30.656 15.867 13.258 1 62.94 58 ALA B O 1
ATOM 5796 N N . ASN B 1 59 ? 32.812 16.625 13.094 1 66.12 59 ASN B N 1
ATOM 5797 C CA . ASN B 1 59 ? 32.719 16.719 11.641 1 66.12 59 ASN B CA 1
ATOM 5798 C C . ASN B 1 59 ? 33.219 15.453 10.961 1 66.12 59 ASN B C 1
ATOM 5800 O O . ASN B 1 59 ? 33.188 15.336 9.734 1 66.12 59 ASN B O 1
ATOM 5804 N N . LEU B 1 60 ? 33.625 14.617 11.703 1 74.12 60 LEU B N 1
ATOM 5805 C CA . LEU B 1 60 ? 34.188 13.391 11.125 1 74.12 60 LEU B CA 1
ATOM 5806 C C . LEU B 1 60 ? 33.062 12.438 10.719 1 74.12 60 LEU B C 1
ATOM 5808 O O . LEU B 1 60 ? 32 12.414 11.352 1 74.12 60 LEU B O 1
ATOM 5812 N N . PRO B 1 61 ? 33.25 11.766 9.562 1 76.69 61 PRO B N 1
ATOM 5813 C CA . PRO B 1 61 ? 32.25 10.781 9.148 1 76.69 61 PRO B CA 1
ATOM 5814 C C . PRO B 1 61 ? 32.156 9.602 10.109 1 76.69 61 PRO B C 1
ATOM 5816 O O . PRO B 1 61 ? 32.906 9.531 11.086 1 76.69 61 PRO B O 1
ATOM 5819 N N . LYS B 1 62 ? 31.281 8.758 9.891 1 76.81 62 LYS B N 1
ATOM 5820 C CA . LYS B 1 62 ? 31.062 7.613 10.773 1 76.81 62 LYS B CA 1
ATOM 5821 C C . LYS B 1 62 ? 32.281 6.703 10.797 1 76.81 62 LYS B C 1
ATOM 5823 O O . LYS B 1 62 ? 32.719 6.238 11.859 1 76.81 62 LYS B O 1
ATOM 5828 N N . THR B 1 63 ? 32.875 6.457 9.625 1 82.94 63 THR B N 1
ATOM 5829 C CA . THR B 1 63 ? 34.062 5.652 9.5 1 82.94 63 THR B CA 1
ATOM 5830 C C . THR B 1 63 ? 35.188 6.445 8.805 1 82.94 63 THR B C 1
ATOM 5832 O O . THR B 1 63 ? 34.938 7.129 7.812 1 82.94 63 THR B O 1
ATOM 5835 N N . PHE B 1 64 ? 36.344 6.43 9.43 1 86.38 64 PHE B N 1
ATOM 5836 C CA . PHE B 1 64 ? 37.469 7.156 8.844 1 86.38 64 PHE B CA 1
ATOM 5837 C C . PHE B 1 64 ? 38.781 6.488 9.195 1 86.38 64 PHE B C 1
ATOM 5839 O O . PHE B 1 64 ? 38.844 5.633 10.078 1 86.38 64 PHE B O 1
ATOM 5846 N N . ILE B 1 65 ? 39.844 6.859 8.445 1 89.25 65 ILE B N 1
ATOM 5847 C CA . ILE B 1 65 ? 41.188 6.359 8.664 1 89.25 65 ILE B CA 1
ATOM 5848 C C . ILE B 1 65 ? 42.031 7.43 9.359 1 89.25 65 ILE B C 1
ATOM 5850 O O . ILE B 1 65 ? 41.969 8.609 9.016 1 89.25 65 ILE B O 1
ATOM 5854 N N . VAL B 1 66 ? 42.75 6.992 10.414 1 88.75 66 VAL B N 1
ATOM 5855 C CA . VAL B 1 66 ? 43.594 7.926 11.133 1 88.75 66 VAL B CA 1
ATOM 5856 C C . VAL B 1 66 ? 45.062 7.453 11.062 1 88.75 66 VAL B C 1
ATOM 5858 O O . VAL B 1 66 ? 45.344 6.254 11.164 1 88.75 66 VAL B O 1
ATOM 5861 N N . GLU B 1 67 ? 45.875 8.477 10.805 1 88.06 67 GLU B N 1
ATOM 5862 C CA . GLU B 1 67 ? 47.281 8.188 10.898 1 88.06 67 GLU B CA 1
ATOM 5863 C C . GLU B 1 67 ? 47.781 8.258 12.344 1 88.06 67 GLU B C 1
ATOM 5865 O O . GLU B 1 67 ? 48 9.344 12.883 1 88.06 67 GLU B O 1
ATOM 5870 N N . TRP B 1 68 ? 47.938 7.164 12.977 1 82.81 68 TRP B N 1
ATOM 5871 C CA . TRP B 1 68 ? 48.281 7.086 14.398 1 82.81 68 TRP B CA 1
ATOM 5872 C C . TRP B 1 68 ? 49.75 7.398 14.625 1 82.81 68 TRP B C 1
ATOM 5874 O O . TRP B 1 68 ? 50.094 8.25 15.453 1 82.81 68 TRP B O 1
ATOM 5884 N N . THR B 1 69 ? 50.656 6.613 14.078 1 81.25 69 THR B N 1
ATOM 5885 C CA . THR B 1 69 ? 52.094 6.879 14.062 1 81.25 69 THR B CA 1
ATOM 5886 C C . THR B 1 69 ? 52.625 6.965 12.633 1 81.25 69 THR B C 1
ATOM 5888 O O . THR B 1 69 ? 51.875 6.75 11.68 1 81.25 69 THR B O 1
ATOM 5891 N N . GLU B 1 70 ? 53.844 7.426 12.625 1 78.31 70 GLU B N 1
ATOM 5892 C CA . GLU B 1 70 ? 54.438 7.527 11.297 1 78.31 70 GLU B CA 1
ATOM 5893 C C . GLU B 1 70 ? 54.344 6.199 10.547 1 78.31 70 GLU B C 1
ATOM 5895 O O . GLU B 1 70 ? 54.906 5.191 10.992 1 78.31 70 GLU B O 1
ATOM 5900 N N . SER B 1 71 ? 53.406 6.105 9.531 1 78.69 71 SER B N 1
ATOM 5901 C CA . SER B 1 71 ? 53.219 4.984 8.625 1 78.69 71 SER B CA 1
ATOM 5902 C C . SER B 1 71 ? 52.312 3.92 9.25 1 78.69 71 SER B C 1
ATOM 5904 O O . SER B 1 71 ? 52.375 2.746 8.883 1 78.69 71 SER B O 1
ATOM 5906 N N . TYR B 1 72 ? 51.656 4.305 10.398 1 84.94 72 TYR B N 1
ATOM 5907 C CA . TYR B 1 72 ? 50.688 3.4 11 1 84.94 72 TYR B CA 1
ATOM 5908 C C . TYR B 1 72 ? 49.281 4.012 10.984 1 84.94 72 TYR B C 1
ATOM 5910 O O . TYR B 1 72 ? 49.062 5.066 11.578 1 84.94 72 TYR B O 1
ATOM 5918 N N . PHE B 1 73 ? 48.438 3.252 10.281 1 89.75 73 PHE B N 1
ATOM 5919 C CA . PHE B 1 73 ? 47.094 3.773 10.07 1 89.75 73 PHE B CA 1
ATOM 5920 C C . PHE B 1 73 ? 46.062 2.893 10.766 1 89.75 73 PHE B C 1
ATOM 5922 O O . PHE B 1 73 ? 46.219 1.673 10.844 1 89.75 73 PHE B O 1
ATOM 5929 N N . LEU B 1 74 ? 44.969 3.484 11.266 1 89.25 74 LEU B N 1
ATOM 5930 C CA . LEU B 1 74 ? 43.844 2.805 11.93 1 89.25 74 LEU B CA 1
ATOM 5931 C C . LEU B 1 74 ? 42.5 3.213 11.305 1 89.25 74 LEU B C 1
ATOM 5933 O O . LEU B 1 74 ? 42.375 4.32 10.781 1 89.25 74 LEU B O 1
ATOM 5937 N N . ILE B 1 75 ? 41.594 2.27 11.352 1 91 75 ILE B N 1
ATOM 5938 C CA . ILE B 1 75 ? 40.219 2.564 10.953 1 91 75 ILE B CA 1
ATOM 5939 C C . ILE B 1 75 ? 39.344 2.717 12.195 1 91 75 ILE B C 1
ATOM 5941 O O . ILE B 1 75 ? 39.281 1.803 13.023 1 91 75 ILE B O 1
ATOM 5945 N N . LEU B 1 76 ? 38.781 3.824 12.305 1 87.62 76 LEU B N 1
ATOM 5946 C CA . LEU B 1 76 ? 37.906 4.105 13.453 1 87.62 76 LEU B CA 1
ATOM 5947 C C . LEU B 1 76 ? 36.469 4.32 13.016 1 87.62 76 LEU B C 1
ATOM 5949 O O . LEU B 1 76 ? 36.219 4.84 11.93 1 87.62 76 LEU B O 1
ATOM 5953 N N . GLN B 1 77 ? 35.562 3.82 13.836 1 85.62 77 GLN B N 1
ATOM 5954 C CA . GLN B 1 77 ? 34.125 3.99 13.602 1 85.62 77 GLN B CA 1
ATOM 5955 C C . GLN B 1 77 ? 33.438 4.625 14.812 1 85.62 77 GLN B C 1
ATOM 5957 O O . GLN B 1 77 ? 33.688 4.215 15.953 1 85.62 77 GLN B O 1
ATOM 5962 N N . LYS B 1 78 ? 32.656 5.609 14.547 1 77 78 LYS B N 1
ATOM 5963 C CA . LYS B 1 78 ? 31.906 6.285 15.594 1 77 78 LYS B CA 1
ATOM 5964 C C . LYS B 1 78 ? 30.641 5.5 15.961 1 77 78 LYS B C 1
ATOM 5966 O O . LYS B 1 78 ? 29.812 5.219 15.094 1 77 78 LYS B O 1
ATOM 5971 N N . GLU B 1 79 ? 30.547 4.793 17.094 1 71.94 79 GLU B N 1
ATOM 5972 C CA . GLU B 1 79 ? 29.359 4.09 17.562 1 71.94 79 GLU B CA 1
ATOM 5973 C C . GLU B 1 79 ? 29.016 4.516 18.984 1 71.94 79 GLU B C 1
ATOM 5975 O O . GLU B 1 79 ? 29.781 4.27 19.922 1 71.94 79 GLU B O 1
ATOM 5980 N N . LYS B 1 80 ? 27.75 4.836 19.297 1 62.81 80 LYS B N 1
ATOM 5981 C CA . LYS B 1 80 ? 27.203 5.129 20.625 1 62.81 80 LYS B CA 1
ATOM 5982 C C . LYS B 1 80 ? 28.281 5.73 21.531 1 62.81 80 LYS B C 1
ATOM 5984 O O . LYS B 1 80 ? 28.656 5.125 22.547 1 62.81 80 LYS B O 1
ATOM 5989 N N . ASN B 1 81 ? 28.828 6.875 21.406 1 61.25 81 ASN B N 1
ATOM 5990 C CA . ASN B 1 81 ? 29.734 7.652 22.234 1 61.25 81 ASN B CA 1
ATOM 5991 C C . ASN B 1 81 ? 31.141 7.059 22.25 1 61.25 81 ASN B C 1
ATOM 5993 O O . ASN B 1 81 ? 31.938 7.363 23.141 1 61.25 81 ASN B O 1
ATOM 5997 N N . LYS B 1 82 ? 31.266 6.02 21.484 1 70.06 82 LYS B N 1
ATOM 5998 C CA . LYS B 1 82 ? 32.594 5.402 21.5 1 70.06 82 LYS B CA 1
ATOM 5999 C C . LYS B 1 82 ? 33.156 5.273 20.094 1 70.06 82 LYS B C 1
ATOM 6001 O O . LYS B 1 82 ? 32.406 5.254 19.109 1 70.06 82 LYS B O 1
ATOM 6006 N N . LEU B 1 83 ? 34.438 5.457 20.109 1 82 83 LEU B N 1
ATOM 6007 C CA . LEU B 1 83 ? 35.188 5.16 18.891 1 82 83 LEU B CA 1
ATOM 6008 C C . LEU B 1 83 ? 35.656 3.705 18.875 1 82 83 LEU B C 1
ATOM 6010 O O . LEU B 1 83 ? 36.344 3.256 19.797 1 82 83 LEU B O 1
ATOM 6014 N N . ILE B 1 84 ? 35.156 3.006 18 1 83.25 84 ILE B N 1
ATOM 6015 C CA . ILE B 1 84 ? 35.531 1.603 17.875 1 83.25 84 ILE B CA 1
ATOM 6016 C C . ILE B 1 84 ? 36.656 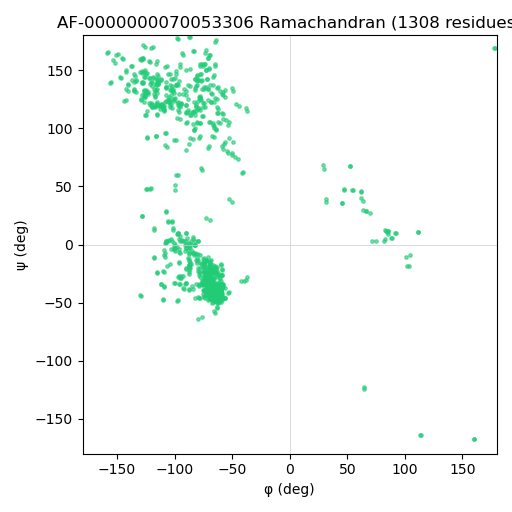1.456 16.844 1 83.25 84 ILE B C 1
ATOM 6018 O O . ILE B 1 84 ? 36.562 1.968 15.734 1 83.25 84 ILE B O 1
ATOM 6022 N N . ASN B 1 85 ? 37.688 0.939 17.328 1 87.94 85 ASN B N 1
ATOM 6023 C CA . ASN B 1 85 ? 38.812 0.625 16.438 1 87.94 85 ASN B CA 1
ATOM 6024 C C . ASN B 1 85 ? 38.594 -0.699 15.719 1 87.94 85 ASN B C 1
ATOM 6026 O O . ASN B 1 85 ? 38.5 -1.753 16.344 1 87.94 85 ASN B O 1
ATOM 6030 N N . LEU B 1 86 ? 38.469 -0.62 14.445 1 86.88 86 LEU B N 1
ATOM 6031 C CA . LEU B 1 86 ? 38.188 -1.808 13.648 1 86.88 86 LEU B CA 1
ATOM 6032 C C . LEU B 1 86 ? 39.469 -2.547 13.266 1 86.88 86 LEU B C 1
ATOM 6034 O O . LEU B 1 86 ? 39.406 -3.695 12.82 1 86.88 86 LEU B O 1
ATOM 6038 N N . THR B 1 87 ? 40.625 -1.998 13.375 1 84.25 87 THR B N 1
ATOM 6039 C CA . THR B 1 87 ? 41.906 -2.576 12.93 1 84.25 87 THR B CA 1
ATOM 6040 C C . THR B 1 87 ? 42.625 -3.246 14.094 1 84.25 87 THR B C 1
ATOM 6042 O O . THR B 1 87 ? 43.188 -4.328 13.938 1 84.25 87 THR B O 1
ATOM 6045 N N . SER B 1 88 ? 42.688 -2.488 15.227 1 81.31 88 SER B N 1
ATOM 6046 C CA . SER B 1 88 ? 43.438 -3.025 16.359 1 81.31 88 SER B CA 1
ATOM 6047 C C . SER B 1 88 ? 42.594 -3.016 17.641 1 81.31 88 SER B C 1
ATOM 6049 O O . SER B 1 88 ? 41.469 -2.516 17.641 1 81.31 88 SER B O 1
ATOM 6051 N N . THR B 1 89 ? 43.094 -3.586 18.594 1 80.88 89 THR B N 1
ATOM 6052 C CA . THR B 1 89 ? 42.438 -3.678 19.891 1 80.88 89 THR B CA 1
ATOM 6053 C C . THR B 1 89 ? 42.719 -2.447 20.75 1 80.88 89 THR B C 1
ATOM 6055 O O . THR B 1 89 ? 42.188 -2.312 21.844 1 80.88 89 THR B O 1
ATOM 6058 N N . ASP B 1 90 ? 43.438 -1.536 20.109 1 79.56 90 ASP B N 1
ATOM 6059 C CA . ASP B 1 90 ? 43.781 -0.362 20.906 1 79.56 90 ASP B CA 1
ATOM 6060 C C . ASP B 1 90 ? 42.594 0.551 21.094 1 79.56 90 ASP B C 1
ATOM 6062 O O . ASP B 1 90 ? 41.781 0.721 20.188 1 79.56 90 ASP B O 1
ATOM 6066 N N . ILE B 1 91 ? 42.438 0.954 22.266 1 82 91 ILE B N 1
ATOM 6067 C CA . ILE B 1 91 ? 41.375 1.885 22.578 1 82 91 ILE B CA 1
ATOM 6068 C C . ILE B 1 91 ? 41.812 3.312 22.281 1 82 91 ILE B C 1
ATOM 6070 O O . ILE B 1 91 ? 42.875 3.742 22.703 1 82 91 ILE B O 1
ATOM 6074 N N . VAL B 1 92 ? 41.188 3.922 21.344 1 83.81 92 VAL B N 1
ATOM 6075 C CA . VAL B 1 92 ? 41.469 5.301 20.969 1 83.81 92 VAL B CA 1
ATOM 6076 C C . VAL B 1 92 ? 40.406 6.23 21.562 1 83.81 92 VAL B C 1
ATOM 6078 O O . VAL B 1 92 ? 39.219 5.953 21.484 1 83.81 92 VAL B O 1
ATOM 6081 N N . THR B 1 93 ? 40.906 7.199 22.281 1 79.94 93 THR B N 1
ATOM 6082 C CA . THR B 1 93 ? 40 8.195 22.828 1 79.94 93 THR B CA 1
ATOM 6083 C C . THR B 1 93 ? 39.875 9.406 21.906 1 79.94 93 THR B C 1
ATOM 6085 O O . THR B 1 93 ? 40.719 9.602 21.031 1 79.94 93 THR B O 1
ATOM 6088 N N . GLN B 1 94 ? 38.969 10.219 22.047 1 79.25 94 GLN B N 1
ATOM 6089 C CA . GLN B 1 94 ? 38.688 11.383 21.219 1 79.25 94 GLN B CA 1
ATOM 6090 C C . GLN B 1 94 ? 39.812 12.414 21.312 1 79.25 94 GLN B C 1
ATOM 6092 O O . GLN B 1 94 ? 40.125 13.078 20.328 1 79.25 94 GLN B O 1
ATOM 6097 N N . ASP B 1 95 ? 40.344 12.523 22.469 1 76.44 95 ASP B N 1
ATOM 6098 C CA . ASP B 1 95 ? 41.375 13.539 22.688 1 76.44 95 ASP B CA 1
ATOM 6099 C C . ASP B 1 95 ? 42.656 13.211 21.922 1 76.44 95 ASP B C 1
ATOM 6101 O O . ASP B 1 95 ? 43.406 14.109 21.562 1 76.44 95 ASP B O 1
ATOM 6105 N N . GLU B 1 96 ? 42.781 11.938 21.641 1 79.69 96 GLU B N 1
ATOM 6106 C CA . GLU B 1 96 ? 44 11.508 20.938 1 79.69 96 GLU B CA 1
ATOM 6107 C C . GLU B 1 96 ? 43.875 11.789 19.438 1 79.69 96 GLU B C 1
ATOM 6109 O O . GLU B 1 96 ? 44.906 11.766 18.734 1 79.69 96 GLU B O 1
ATOM 6114 N N . LEU B 1 97 ? 42.75 12.039 19.062 1 80 97 LEU B N 1
ATOM 6115 C CA . LEU B 1 97 ? 42.531 12.273 17.641 1 80 97 LEU B CA 1
ATOM 6116 C C . LEU B 1 97 ? 42.875 13.711 17.281 1 80 97 LEU B C 1
ATOM 6118 O O . LEU B 1 97 ? 43.094 14.023 16.109 1 80 97 LEU B O 1
ATOM 6122 N N . LEU B 1 98 ? 43.156 14.484 18.328 1 74.38 98 LEU B N 1
ATOM 6123 C CA . LEU B 1 98 ? 43.438 15.891 18.047 1 74.38 98 LEU B CA 1
ATOM 6124 C C . LEU B 1 98 ? 44.781 16.062 17.344 1 74.38 98 LEU B C 1
ATOM 6126 O O . LEU B 1 98 ? 45.781 15.492 17.75 1 74.38 98 LEU B O 1
ATOM 6130 N N . SER B 1 99 ? 44.812 16.688 16.188 1 73.38 99 SER B N 1
ATOM 6131 C CA . SER B 1 99 ? 45.969 17.094 15.414 1 73.38 99 SER B CA 1
ATOM 6132 C C . SER B 1 99 ? 46.5 15.93 14.57 1 73.38 99 SER B C 1
ATOM 6134 O O . SER B 1 99 ? 47.656 15.93 14.164 1 73.38 99 SER B O 1
ATOM 6136 N N . LYS B 1 100 ? 45.688 14.906 14.508 1 83 100 LYS B N 1
ATOM 6137 C CA . LYS B 1 100 ? 46.125 13.828 13.625 1 83 100 LYS B CA 1
ATOM 6138 C C . LYS B 1 100 ? 45.5 13.953 12.25 1 83 100 LYS B C 1
ATOM 6140 O O . LYS B 1 100 ? 44.438 14.555 12.102 1 83 100 LYS B O 1
ATOM 6145 N N . ARG B 1 101 ? 46.281 13.344 11.359 1 85 101 ARG B N 1
ATOM 6146 C CA . ARG B 1 101 ? 45.781 13.367 9.984 1 85 101 ARG B CA 1
ATOM 6147 C C . ARG B 1 101 ? 44.688 12.297 9.773 1 85 101 ARG B C 1
ATOM 6149 O O . ARG B 1 101 ? 44.906 11.133 10.148 1 85 101 ARG B O 1
ATOM 6156 N N . VAL B 1 102 ? 43.5 12.719 9.242 1 87.88 102 VAL B N 1
ATOM 6157 C CA . VAL B 1 102 ? 42.406 11.805 9.023 1 87.88 102 VAL B CA 1
ATOM 6158 C C . VAL B 1 102 ? 42.094 11.711 7.531 1 87.88 102 VAL B C 1
ATOM 6160 O O . VAL B 1 102 ? 42.25 12.688 6.797 1 87.88 102 VAL B O 1
ATOM 6163 N N . PHE B 1 103 ? 41.844 10.414 7.121 1 86.12 103 PHE B N 1
ATOM 6164 C CA . PHE B 1 103 ? 41.469 10.156 5.734 1 86.12 103 PHE B CA 1
ATOM 6165 C C . PHE B 1 103 ? 40.062 9.609 5.645 1 86.12 103 PHE B C 1
ATOM 6167 O O . PHE B 1 103 ? 39.656 8.773 6.453 1 86.12 103 PHE B O 1
ATOM 6174 N N . PHE B 1 104 ? 39.25 10.125 4.75 1 84.88 104 PHE B N 1
ATOM 6175 C CA . PHE B 1 104 ? 37.906 9.562 4.504 1 84.88 104 PHE B CA 1
ATOM 6176 C C . PHE B 1 104 ? 37.531 9.688 3.031 1 84.88 104 PHE B C 1
ATOM 6178 O O . PHE B 1 104 ? 38.156 10.445 2.289 1 84.88 104 PHE B O 1
ATOM 6185 N N . LEU B 1 105 ? 36.594 8.883 2.691 1 83.94 105 LEU B N 1
ATOM 6186 C CA . LEU B 1 105 ? 36.219 8.82 1.291 1 83.94 105 LEU B CA 1
ATOM 6187 C C . LEU B 1 105 ? 35.094 9.805 1.001 1 83.94 105 LEU B C 1
ATOM 6189 O O . LEU B 1 105 ? 34.188 9.977 1.817 1 83.94 105 LEU B O 1
ATOM 6193 N N . SER B 1 106 ? 35.25 10.539 -0.07 1 79.12 106 SER B N 1
ATOM 6194 C CA . SER B 1 106 ? 34.188 11.383 -0.609 1 79.12 106 SER B CA 1
ATOM 6195 C C . SER B 1 106 ? 33.75 10.906 -1.992 1 79.12 106 SER B C 1
ATOM 6197 O O . SER B 1 106 ? 34.562 10.406 -2.766 1 79.12 106 SER B O 1
ATOM 6199 N N . LYS B 1 107 ? 32.531 10.93 -2.189 1 81.5 107 LYS B N 1
ATOM 6200 C CA . LYS B 1 107 ? 32.031 10.461 -3.48 1 81.5 107 LYS B CA 1
ATOM 6201 C C . LYS B 1 107 ? 31.312 11.578 -4.234 1 81.5 107 LYS B C 1
ATOM 6203 O O . LYS B 1 107 ? 30.719 12.469 -3.623 1 81.5 107 LYS B O 1
ATOM 6208 N N . GLU B 1 108 ? 31.531 11.523 -5.551 1 80.94 108 GLU B N 1
ATOM 6209 C CA . GLU B 1 108 ? 30.891 12.453 -6.469 1 80.94 108 GLU B CA 1
ATOM 6210 C C . GLU B 1 108 ? 30.172 11.711 -7.598 1 80.94 108 GLU B C 1
ATOM 6212 O O . GLU B 1 108 ? 30.688 10.711 -8.109 1 80.94 108 GLU B O 1
ATOM 6217 N N . LEU B 1 109 ? 29.031 12.203 -7.898 1 82.88 109 LEU B N 1
ATOM 6218 C CA . LEU B 1 109 ? 28.266 11.562 -8.961 1 82.88 109 LEU B CA 1
ATOM 6219 C C . LEU B 1 109 ? 28.906 11.812 -10.32 1 82.88 109 LEU B C 1
ATOM 6221 O O . LEU B 1 109 ? 29.312 12.938 -10.625 1 82.88 109 LEU B O 1
ATOM 6225 N N . LYS B 1 110 ? 29 10.742 -11.055 1 85.88 110 LYS B N 1
ATOM 6226 C CA . LYS B 1 110 ? 29.484 10.875 -12.43 1 85.88 110 LYS B CA 1
ATOM 6227 C C . LYS B 1 110 ? 28.453 11.586 -13.312 1 85.88 110 LYS B C 1
ATOM 6229 O O . LYS B 1 110 ? 27.266 11.633 -12.977 1 85.88 110 LYS B O 1
ATOM 6234 N N . ASN B 1 111 ? 28.906 12.258 -14.305 1 83.06 111 ASN B N 1
ATOM 6235 C CA . ASN B 1 111 ? 28 12.867 -15.273 1 83.06 111 ASN B CA 1
ATOM 6236 C C . ASN B 1 111 ? 27.312 11.812 -16.141 1 83.06 111 ASN B C 1
ATOM 6238 O O . ASN B 1 111 ? 27.797 11.492 -17.234 1 83.06 111 ASN B O 1
ATOM 6242 N N . ILE B 1 112 ? 26.312 11.328 -15.641 1 86.38 112 ILE B N 1
ATOM 6243 C CA . ILE B 1 112 ? 25.625 10.234 -16.328 1 86.38 112 ILE B CA 1
ATOM 6244 C C . ILE B 1 112 ? 24.172 10.617 -16.609 1 86.38 112 ILE B C 1
ATOM 6246 O O . ILE B 1 112 ? 23.562 11.336 -15.812 1 86.38 112 ILE B O 1
ATOM 6250 N N . ASN B 1 113 ? 23.719 10.148 -17.781 1 88.69 113 ASN B N 1
ATOM 6251 C CA . ASN B 1 113 ? 22.328 10.312 -18.172 1 88.69 113 ASN B CA 1
ATOM 6252 C C . ASN B 1 113 ? 21.5 9.062 -17.891 1 88.69 113 ASN B C 1
ATOM 6254 O O . ASN B 1 113 ? 22.031 8.086 -17.344 1 88.69 113 ASN B O 1
ATOM 6258 N N . ASP B 1 114 ? 20.219 9.141 -18.172 1 92.06 114 ASP B N 1
ATOM 6259 C CA . ASP B 1 114 ? 19.328 8.016 -17.906 1 92.06 114 ASP B CA 1
ATOM 6260 C C . ASP B 1 114 ? 19.734 6.785 -18.719 1 92.06 114 ASP B C 1
ATOM 6262 O O . ASP B 1 114 ? 19.734 5.664 -18.203 1 92.06 114 ASP B O 1
ATOM 6266 N N . VAL B 1 115 ? 20.203 6.926 -19.953 1 93.88 115 VAL B N 1
ATOM 6267 C CA . VAL B 1 115 ? 20.578 5.809 -20.812 1 93.88 115 VAL B CA 1
ATOM 6268 C C . VAL B 1 115 ? 21.875 5.188 -20.297 1 93.88 115 VAL B C 1
ATOM 6270 O O . VAL B 1 115 ? 22.031 3.961 -20.297 1 93.88 115 VAL B O 1
ATOM 6273 N N . ASP B 1 116 ? 22.766 5.973 -19.766 1 93.56 116 ASP B N 1
ATOM 6274 C CA . ASP B 1 116 ? 24.016 5.48 -19.219 1 93.56 116 ASP B CA 1
ATOM 6275 C C . ASP B 1 116 ? 23.797 4.652 -17.953 1 93.56 116 ASP B C 1
ATOM 6277 O O . ASP B 1 116 ? 24.453 3.633 -17.75 1 93.56 116 ASP B O 1
ATOM 6281 N N . VAL B 1 117 ? 22.906 5.168 -17.203 1 94.56 117 VAL B N 1
ATOM 6282 C CA . VAL B 1 117 ? 22.594 4.445 -15.969 1 94.56 117 VAL B CA 1
ATOM 6283 C C . VAL B 1 117 ? 21.984 3.086 -16.312 1 94.56 117 VAL B C 1
ATOM 6285 O O . VAL B 1 117 ? 22.344 2.074 -15.695 1 94.56 117 VAL B O 1
ATOM 6288 N N . PHE B 1 118 ? 21.109 3.129 -17.25 1 95.44 118 PHE B N 1
ATOM 6289 C CA . PHE B 1 118 ? 20.469 1.882 -17.672 1 95.44 118 PHE B CA 1
ATOM 6290 C C . PHE B 1 118 ? 21.5 0.898 -18.203 1 95.44 118 PHE B C 1
ATOM 6292 O O . PHE B 1 118 ? 21.453 -0.295 -17.891 1 95.44 118 PHE B O 1
ATOM 6299 N N . ASP B 1 119 ? 22.375 1.333 -18.969 1 94.88 119 ASP B N 1
ATOM 6300 C CA . ASP B 1 119 ? 23.422 0.471 -19.531 1 94.88 119 ASP B CA 1
ATOM 6301 C C . ASP B 1 119 ? 24.328 -0.059 -18.422 1 94.88 119 ASP B C 1
ATOM 6303 O O . ASP B 1 119 ? 24.797 -1.201 -18.484 1 94.88 119 ASP B O 1
ATOM 6307 N N . ALA B 1 120 ? 24.625 0.772 -17.469 1 94.38 120 ALA B N 1
ATOM 6308 C CA . ALA B 1 120 ? 25.422 0.325 -16.328 1 94.38 120 ALA B CA 1
ATOM 6309 C C . ALA B 1 120 ? 24.719 -0.787 -15.555 1 94.38 120 ALA B C 1
ATOM 6311 O O . ALA B 1 120 ? 25.344 -1.769 -15.156 1 94.38 120 ALA B O 1
ATOM 6312 N N . ILE B 1 121 ? 23.422 -0.639 -15.43 1 94.94 121 ILE B N 1
ATOM 6313 C CA . ILE B 1 121 ? 22.625 -1.641 -14.727 1 94.94 121 ILE B CA 1
ATOM 6314 C C . ILE B 1 121 ? 22.641 -2.951 -15.516 1 94.94 121 ILE B C 1
ATOM 6316 O O . ILE B 1 121 ? 22.766 -4.031 -14.938 1 94.94 121 ILE B O 1
ATOM 6320 N N . LYS B 1 122 ? 22.531 -2.822 -16.781 1 93.62 122 LYS B N 1
ATOM 6321 C CA . LYS B 1 122 ? 22.547 -4.012 -17.641 1 93.62 122 LYS B CA 1
ATOM 6322 C C . LYS B 1 122 ? 23.891 -4.723 -17.562 1 93.62 122 LYS B C 1
ATOM 6324 O O . LYS B 1 122 ? 23.953 -5.953 -17.516 1 93.62 122 LYS B O 1
ATOM 6329 N N . LYS B 1 123 ? 24.953 -3.963 -17.453 1 92.5 123 LYS B N 1
ATOM 6330 C CA . LYS B 1 123 ? 26.297 -4.523 -17.406 1 92.5 123 LYS B CA 1
ATOM 6331 C C . LYS B 1 123 ? 26.578 -5.18 -16.062 1 92.5 123 LYS B C 1
ATOM 6333 O O . LYS B 1 123 ? 27.469 -6.027 -15.945 1 92.5 123 LYS B O 1
ATOM 6338 N N . MET B 1 124 ? 25.812 -4.883 -15.078 1 93.44 124 MET B N 1
ATOM 6339 C CA . MET B 1 124 ? 26 -5.434 -13.742 1 93.44 124 MET B CA 1
ATOM 6340 C C . MET B 1 124 ? 25.344 -6.801 -13.617 1 93.44 124 MET B C 1
ATOM 6342 O O . MET B 1 124 ? 25.344 -7.402 -12.539 1 93.44 124 MET B O 1
ATOM 6346 N N . THR B 1 125 ? 24.828 -7.316 -14.672 1 93.75 125 THR B N 1
ATOM 6347 C CA . THR B 1 125 ? 24.25 -8.664 -14.641 1 93.75 125 THR B CA 1
ATOM 6348 C C . THR B 1 125 ? 25.297 -9.68 -14.195 1 93.75 125 THR B C 1
ATOM 6350 O O . THR B 1 125 ? 26.422 -9.688 -14.703 1 93.75 125 THR B O 1
ATOM 6353 N N . PRO B 1 126 ? 24.938 -10.516 -13.25 1 92.44 126 PRO B N 1
ATOM 6354 C CA . PRO B 1 126 ? 25.906 -11.469 -12.711 1 92.44 126 PRO B CA 1
ATOM 6355 C C . PRO B 1 126 ? 26.438 -12.43 -13.773 1 92.44 126 PRO B C 1
ATOM 6357 O O . PRO B 1 126 ? 25.656 -13.094 -14.461 1 92.44 126 PRO B O 1
ATOM 6360 N N . GLY B 1 127 ? 27.703 -12.648 -13.875 1 89.88 127 GLY B N 1
ATOM 6361 C CA . GLY B 1 127 ? 28.328 -13.547 -14.828 1 89.88 127 GLY B CA 1
ATOM 6362 C C . GLY B 1 127 ? 28.141 -15.008 -14.484 1 89.88 127 GLY B C 1
ATOM 6363 O O . GLY B 1 127 ? 28.109 -15.859 -15.375 1 89.88 127 GLY B O 1
ATOM 6364 N N . ALA B 1 128 ? 27.906 -15.234 -13.18 1 90.81 128 ALA B N 1
ATOM 6365 C CA . ALA B 1 128 ? 27.766 -16.625 -12.734 1 90.81 128 ALA B CA 1
ATOM 6366 C C . ALA B 1 128 ? 26.5 -17.25 -13.305 1 90.81 128 ALA B C 1
ATOM 6368 O O . ALA B 1 128 ? 26.422 -18.469 -13.438 1 90.81 128 ALA B O 1
ATOM 6369 N N . SER B 1 129 ? 25.562 -16.438 -13.688 1 90 129 SER B N 1
ATOM 6370 C CA . SER B 1 129 ? 24.312 -16.969 -14.227 1 90 129 SER B CA 1
ATOM 6371 C C . SER B 1 129 ? 24.516 -17.625 -15.586 1 90 129 SER B C 1
ATOM 6373 O O . SER B 1 129 ? 23.781 -18.531 -15.961 1 90 129 SER B O 1
ATOM 6375 N N . TYR B 1 130 ? 25.547 -17.328 -16.281 1 90.69 130 TYR B N 1
ATOM 6376 C CA . TYR B 1 130 ? 25.812 -17.891 -17.609 1 90.69 130 TYR B CA 1
ATOM 6377 C C . TYR B 1 130 ? 26.406 -19.281 -17.5 1 90.69 130 TYR B C 1
ATOM 6379 O O . TYR B 1 130 ? 26.422 -20.031 -18.484 1 90.69 130 TYR B O 1
ATOM 6387 N N . PHE B 1 131 ? 26.797 -19.641 -16.312 1 91.81 131 PHE B N 1
ATOM 6388 C CA . PHE B 1 131 ? 27.297 -21 -16.109 1 91.81 131 PHE B CA 1
ATOM 6389 C C . PHE B 1 131 ? 26.172 -22.016 -16.219 1 91.81 131 PHE B C 1
ATOM 6391 O O . PHE B 1 131 ? 26.406 -23.203 -16.422 1 91.81 131 PHE B O 1
ATOM 6398 N N . SER B 1 132 ? 25 -21.5 -16.156 1 90.88 132 SER B N 1
ATOM 6399 C CA . SER B 1 132 ? 23.859 -22.375 -16.312 1 90.88 132 SER B CA 1
ATOM 6400 C C . SER B 1 132 ? 23.75 -22.906 -17.734 1 90.88 132 SER B C 1
ATOM 6402 O O . SER B 1 132 ? 23.125 -23.953 -17.969 1 90.88 132 SER B O 1
ATOM 6404 N N . LEU B 1 133 ? 24.406 -22.297 -18.656 1 92.25 133 LEU B N 1
ATOM 6405 C CA . LEU B 1 133 ? 24.422 -22.75 -20.031 1 92.25 133 LEU B CA 1
ATOM 6406 C C . LEU B 1 133 ? 25.156 -24.094 -20.156 1 92.25 133 LEU B C 1
ATOM 6408 O O . LEU B 1 133 ? 24.797 -24.922 -21 1 92.25 133 LEU B O 1
ATOM 6412 N N . GLY B 1 134 ? 26.062 -24.234 -19.297 1 89.38 134 GLY B N 1
ATOM 6413 C CA . GLY B 1 134 ? 26.828 -25.484 -19.312 1 89.38 134 GLY B CA 1
ATOM 6414 C C . GLY B 1 134 ? 26.047 -26.672 -18.766 1 89.38 134 GLY B C 1
ATOM 6415 O O . GLY B 1 134 ? 26.375 -27.812 -19.047 1 89.38 134 GLY B O 1
ATOM 6416 N N . LEU B 1 135 ? 24.922 -26.375 -18.156 1 91.44 135 LEU B N 1
ATOM 6417 C CA . LEU B 1 135 ? 24.156 -27.453 -17.516 1 91.44 135 LEU B CA 1
ATOM 6418 C C . LEU B 1 135 ? 23.031 -27.922 -18.438 1 91.44 135 LEU B C 1
ATOM 6420 O O . LEU B 1 135 ? 22.234 -28.781 -18.047 1 91.44 135 LEU B O 1
ATOM 6424 N N . VAL B 1 136 ? 23.031 -27.469 -19.641 1 92.62 136 VAL B N 1
ATOM 6425 C CA . VAL B 1 136 ? 21.953 -27.766 -20.594 1 92.62 136 VAL B CA 1
ATOM 6426 C C . VAL B 1 136 ? 21.984 -29.234 -20.969 1 92.62 136 VAL B C 1
ATOM 6428 O O . VAL B 1 136 ? 20.938 -29.859 -21.156 1 92.62 136 VAL B O 1
ATOM 6431 N N . PHE B 1 137 ? 23.078 -29.922 -20.891 1 90.62 137 PHE B N 1
ATOM 6432 C CA . PHE B 1 137 ? 23.234 -31.312 -21.312 1 90.62 137 PHE B CA 1
ATOM 6433 C C . PHE B 1 137 ? 22.578 -32.25 -20.312 1 90.62 137 PHE B C 1
ATOM 6435 O O . PHE B 1 137 ? 22.172 -33.375 -20.672 1 90.62 137 PHE B O 1
ATOM 6442 N N . PHE B 1 138 ? 22.438 -31.781 -19.125 1 90.88 138 PHE B N 1
ATOM 6443 C CA . PHE B 1 138 ? 21.844 -32.625 -18.109 1 90.88 138 PHE B CA 1
ATOM 6444 C C . PHE B 1 138 ? 20.344 -32.781 -18.344 1 90.88 138 PHE B C 1
ATOM 6446 O O . PHE B 1 138 ? 19.719 -33.719 -17.812 1 90.88 138 PHE B O 1
ATOM 6453 N N . ALA B 1 139 ? 19.828 -31.953 -19.203 1 89.75 139 ALA B N 1
ATOM 6454 C CA . ALA B 1 139 ? 18.391 -32.031 -19.5 1 89.75 139 ALA B CA 1
ATOM 6455 C C . ALA B 1 139 ? 18.078 -33.312 -20.281 1 89.75 139 ALA B C 1
ATOM 6457 O O . ALA B 1 139 ? 16.922 -33.75 -20.312 1 89.75 139 ALA B O 1
ATOM 6458 N N . LEU B 1 140 ? 19.078 -33.938 -20.859 1 91.56 140 LEU B N 1
ATOM 6459 C CA . LEU B 1 140 ? 18.875 -35.125 -21.688 1 91.56 140 LEU B CA 1
ATOM 6460 C C . LEU B 1 140 ? 18.906 -36.406 -20.828 1 91.56 140 LEU B C 1
ATOM 6462 O O . LEU B 1 140 ? 18.562 -37.5 -21.297 1 91.56 140 LEU B O 1
ATOM 6466 N N . MET B 1 141 ? 19.203 -36.25 -19.531 1 90.31 141 MET B N 1
ATOM 6467 C CA . MET B 1 141 ? 19.391 -37.438 -18.688 1 90.31 141 MET B CA 1
ATOM 6468 C C . MET B 1 141 ? 18.062 -38.188 -18.516 1 90.31 141 MET B C 1
ATOM 6470 O O . MET B 1 141 ? 18.047 -39.406 -18.578 1 90.31 141 MET B O 1
ATOM 6474 N N . THR B 1 142 ? 16.984 -37.406 -18.453 1 88.69 142 THR B N 1
ATOM 6475 C CA . THR B 1 142 ? 15.688 -38.062 -18.219 1 88.69 142 THR B CA 1
ATOM 6476 C C . THR B 1 142 ? 15.219 -38.781 -19.469 1 88.69 142 THR B C 1
ATOM 6478 O O . THR B 1 142 ? 14.844 -39.969 -19.391 1 88.69 142 THR B O 1
ATOM 6481 N N . PRO B 1 143 ? 15.289 -38.188 -20.609 1 90.81 143 PRO B N 1
ATOM 6482 C CA . PRO B 1 143 ? 14.875 -38.938 -21.797 1 90.81 143 PRO B CA 1
ATOM 6483 C C . PRO B 1 143 ? 15.82 -40.094 -22.125 1 90.81 143 PRO B C 1
ATOM 6485 O O . PRO B 1 143 ? 15.375 -41.125 -22.625 1 90.81 143 PRO B O 1
ATOM 6488 N N . LEU B 1 144 ? 17.094 -40 -21.844 1 91.25 144 LEU B N 1
ATOM 6489 C CA . LEU B 1 144 ? 18.031 -41.062 -22.094 1 91.25 144 LEU B CA 1
ATOM 6490 C C . LEU B 1 144 ? 17.75 -42.25 -21.188 1 91.25 144 LEU B C 1
ATOM 6492 O O . LEU B 1 144 ? 17.797 -43.406 -21.625 1 91.25 144 LEU B O 1
ATOM 6496 N N . TYR B 1 145 ? 17.516 -41.938 -19.969 1 92.62 145 TYR B N 1
ATOM 6497 C CA . TYR B 1 145 ? 17.188 -43 -19.031 1 92.62 145 TYR B CA 1
ATOM 6498 C C . TYR B 1 145 ? 15.906 -43.719 -19.453 1 92.62 145 TYR B C 1
ATOM 6500 O O . TYR B 1 145 ? 15.836 -44.938 -19.438 1 92.62 145 TYR B O 1
ATOM 6508 N N . SER B 1 146 ? 14.898 -42.938 -19.828 1 90.38 146 SER B N 1
ATOM 6509 C CA . SER B 1 146 ? 13.617 -43.5 -20.234 1 90.38 146 SER B CA 1
ATOM 6510 C C . SER B 1 146 ? 13.773 -44.375 -21.469 1 90.38 146 SER B C 1
ATOM 6512 O O . SER B 1 146 ? 13.188 -45.438 -21.562 1 90.38 146 SER B O 1
ATOM 6514 N N . ASN B 1 147 ? 14.562 -43.938 -22.406 1 90.06 147 ASN B N 1
ATOM 6515 C CA . ASN B 1 147 ? 14.789 -44.719 -23.625 1 90.06 147 ASN B CA 1
ATOM 6516 C C . ASN B 1 147 ? 15.547 -46 -23.344 1 90.06 147 ASN B C 1
ATOM 6518 O O . ASN B 1 147 ? 15.219 -47.062 -23.891 1 90.06 147 ASN B O 1
ATOM 6522 N N . LEU B 1 148 ? 16.547 -45.938 -22.484 1 90.44 148 LEU B N 1
ATOM 6523 C CA . LEU B 1 148 ? 17.344 -47.125 -22.141 1 90.44 148 LEU B CA 1
ATOM 6524 C C . LEU B 1 148 ? 16.484 -48.156 -21.391 1 90.44 148 LEU B C 1
ATOM 6526 O O . LEU B 1 148 ? 16.609 -49.344 -21.625 1 90.44 148 LEU B O 1
ATOM 6530 N N . PHE B 1 149 ? 15.648 -47.688 -20.594 1 90.25 149 PHE B N 1
ATOM 6531 C CA . PHE B 1 149 ? 14.805 -48.562 -19.812 1 90.25 149 PHE B CA 1
ATOM 6532 C C . PHE B 1 149 ? 13.797 -49.281 -20.688 1 90.25 149 PHE B C 1
ATOM 6534 O O . PHE B 1 149 ? 13.648 -50.5 -20.609 1 90.25 149 PHE B O 1
ATOM 6541 N N . ASN B 1 150 ? 13.148 -48.594 -21.578 1 88.25 150 ASN B N 1
ATOM 6542 C CA . ASN B 1 150 ? 12.047 -49.156 -22.359 1 88.25 150 ASN B CA 1
ATOM 6543 C C . ASN B 1 150 ? 12.562 -50 -23.516 1 88.25 150 ASN B C 1
ATOM 6545 O O . ASN B 1 150 ? 11.852 -50.875 -24.016 1 88.25 150 ASN B O 1
ATOM 6549 N N . THR B 1 151 ? 13.805 -49.812 -24 1 87.25 151 THR B N 1
ATOM 6550 C CA . THR B 1 151 ? 14.32 -50.562 -25.141 1 87.25 151 THR B CA 1
ATOM 6551 C C . THR B 1 151 ? 15.141 -51.75 -24.672 1 87.25 151 THR B C 1
ATOM 6553 O O . THR B 1 151 ? 15.211 -52.781 -25.359 1 87.25 151 THR B O 1
ATOM 6556 N N . ARG B 1 152 ? 15.742 -51.656 -23.469 1 87.69 152 ARG B N 1
ATOM 6557 C CA . ARG B 1 152 ? 16.688 -52.719 -23.109 1 87.69 152 ARG B CA 1
ATOM 6558 C C . ARG B 1 152 ? 16.391 -53.281 -21.719 1 87.69 152 ARG B C 1
ATOM 6560 O O . ARG B 1 152 ? 16.203 -54.469 -21.547 1 87.69 152 ARG B O 1
ATOM 6567 N N . LEU B 1 153 ? 16.125 -52.438 -20.828 1 86.69 153 LEU B N 1
ATOM 6568 C CA . LEU B 1 153 ? 16.109 -52.875 -19.438 1 86.69 153 LEU B CA 1
ATOM 6569 C C . LEU B 1 153 ? 14.828 -53.656 -19.125 1 86.69 153 LEU B C 1
ATOM 6571 O O . LEU B 1 153 ? 14.836 -54.562 -18.297 1 86.69 153 LEU B O 1
ATOM 6575 N N . ILE B 1 154 ? 13.758 -53.281 -19.766 1 84.56 154 ILE B N 1
ATOM 6576 C CA . ILE B 1 154 ? 12.477 -53.906 -19.453 1 84.56 154 ILE B CA 1
ATOM 6577 C C . ILE B 1 154 ? 12.492 -55.344 -19.938 1 84.56 154 ILE B C 1
ATOM 6579 O O . ILE B 1 154 ? 11.758 -56.188 -19.406 1 84.56 154 ILE B O 1
ATOM 6583 N N . TYR B 1 155 ? 13.344 -55.688 -20.875 1 83.94 155 TYR B N 1
ATOM 6584 C CA . TYR B 1 155 ? 13.391 -57.031 -21.438 1 83.94 155 TYR B CA 1
ATOM 6585 C C . TYR B 1 155 ? 14.531 -57.844 -20.828 1 83.94 155 TYR B C 1
ATOM 6587 O O . TYR B 1 155 ? 14.734 -59 -21.188 1 83.94 155 TYR B O 1
ATOM 6595 N N . SER B 1 156 ? 15.188 -57.188 -19.938 1 83.19 156 SER B N 1
ATOM 6596 C CA . SER B 1 156 ? 16.297 -57.906 -19.328 1 83.19 156 SER B CA 1
ATOM 6597 C C . SER B 1 156 ? 15.828 -58.812 -18.203 1 83.19 156 SER B C 1
ATOM 6599 O O . SER B 1 156 ? 14.875 -58.5 -17.484 1 83.19 156 SER B O 1
ATOM 6601 N N . ASP B 1 157 ? 16.438 -59.969 -18.094 1 79.5 157 ASP B N 1
ATOM 6602 C CA . ASP B 1 157 ? 16.078 -60.938 -17.062 1 79.5 157 ASP B CA 1
ATOM 6603 C C . ASP B 1 157 ? 16.797 -60.625 -15.742 1 79.5 157 ASP B C 1
ATOM 6605 O O . ASP B 1 157 ? 16.422 -61.156 -14.688 1 79.5 157 ASP B O 1
ATOM 6609 N N . SER B 1 158 ? 17.688 -59.688 -15.742 1 84.38 158 SER B N 1
ATOM 6610 C CA . SER B 1 158 ? 18.484 -59.469 -14.539 1 84.38 158 SER B CA 1
ATOM 6611 C C . SER B 1 158 ? 18.062 -58.156 -13.852 1 84.38 158 SER B C 1
ATOM 6613 O O . SER B 1 158 ? 18.188 -57.094 -14.422 1 84.38 158 SER B O 1
ATOM 6615 N N . TYR B 1 159 ? 17.672 -58.312 -12.617 1 85.25 159 TYR B N 1
ATOM 6616 C CA . TYR B 1 159 ? 17.328 -57.156 -11.781 1 85.25 159 TYR B CA 1
ATOM 6617 C C . TYR B 1 159 ? 18.562 -56.344 -11.43 1 85.25 159 TYR B C 1
ATOM 6619 O O . TYR B 1 159 ? 18.469 -55.156 -11.203 1 85.25 159 TYR B O 1
ATOM 6627 N N . HIS B 1 160 ? 19.672 -56.906 -11.516 1 88.06 160 HIS B N 1
ATOM 6628 C CA . HIS B 1 160 ? 20.922 -56.219 -11.156 1 88.06 160 HIS B CA 1
ATOM 6629 C C . HIS B 1 160 ? 21.281 -55.188 -12.203 1 88.06 160 HIS B C 1
ATOM 6631 O O . HIS B 1 160 ? 21.766 -54.094 -11.859 1 88.06 160 HIS B O 1
ATOM 6637 N N . SER B 1 161 ? 21 -55.438 -13.391 1 87 161 SER B N 1
ATOM 6638 C CA . SER B 1 161 ? 21.281 -54.5 -14.453 1 87 161 SER B CA 1
ATOM 6639 C C . SER B 1 161 ? 20.375 -53.25 -14.352 1 87 161 SER B C 1
ATOM 6641 O O . SER B 1 161 ? 20.812 -52.125 -14.602 1 87 161 SER B O 1
ATOM 6643 N N . VAL B 1 162 ? 19.188 -53.5 -13.891 1 87.62 162 VAL B N 1
ATOM 6644 C CA . VAL B 1 162 ? 18.25 -52.375 -13.766 1 87.62 162 VAL B CA 1
ATOM 6645 C C . VAL B 1 162 ? 18.688 -51.469 -12.625 1 87.62 162 VAL B C 1
ATOM 6647 O O . VAL B 1 162 ? 18.703 -50.219 -12.789 1 87.62 162 VAL B O 1
ATOM 6650 N N . PHE B 1 163 ? 19.094 -51.906 -11.57 1 90.38 163 PHE B N 1
ATOM 6651 C CA . PHE B 1 163 ? 19.469 -51.125 -10.414 1 90.38 163 PHE B CA 1
ATOM 6652 C C . PHE B 1 163 ? 20.812 -50.406 -10.656 1 90.38 163 PHE B C 1
ATOM 6654 O O . PHE B 1 163 ? 21.016 -49.281 -10.203 1 90.38 163 PHE B O 1
ATOM 6661 N N . PHE B 1 164 ? 21.641 -51.031 -11.391 1 90.94 164 PHE B N 1
ATOM 6662 C CA . PHE B 1 164 ? 22.953 -50.469 -11.656 1 90.94 164 PHE B CA 1
ATOM 6663 C C . PHE B 1 164 ? 22.828 -49.25 -12.57 1 90.94 164 PHE B C 1
ATOM 6665 O O . PHE B 1 164 ? 23.375 -48.188 -12.266 1 90.94 164 PHE B O 1
ATOM 6672 N N . VAL B 1 165 ? 22.109 -49.344 -13.586 1 91 165 VAL B N 1
ATOM 6673 C CA . VAL B 1 165 ? 21.938 -48.25 -14.523 1 91 165 VAL B CA 1
ATOM 6674 C C . VAL B 1 165 ? 21.172 -47.094 -13.844 1 91 165 VAL B C 1
ATOM 6676 O O . VAL B 1 165 ? 21.516 -45.938 -14.008 1 91 165 VAL B O 1
ATOM 6679 N N . THR B 1 166 ? 20.203 -47.469 -13.039 1 91.5 166 THR B N 1
ATOM 6680 C CA . THR B 1 166 ? 19.438 -46.469 -12.312 1 91.5 166 THR B CA 1
ATOM 6681 C C . THR B 1 166 ? 20.312 -45.719 -11.32 1 91.5 166 THR B C 1
ATOM 6683 O O . THR B 1 166 ? 20.188 -44.5 -11.148 1 91.5 166 THR B O 1
ATOM 6686 N N . GLY B 1 167 ? 21.172 -46.375 -10.688 1 91.88 167 GLY B N 1
ATOM 6687 C CA . GLY B 1 167 ? 22.094 -45.75 -9.742 1 91.88 167 GLY B CA 1
ATOM 6688 C C . GLY B 1 167 ? 22.984 -44.719 -10.375 1 91.88 167 GLY B C 1
ATOM 6689 O O . GLY B 1 167 ? 23.234 -43.656 -9.797 1 91.88 167 GLY B O 1
ATOM 6690 N N . ILE B 1 168 ? 23.406 -44.938 -11.594 1 92.88 168 ILE B N 1
ATOM 6691 C CA . ILE B 1 168 ? 24.281 -44.031 -12.312 1 92.88 168 ILE B CA 1
ATOM 6692 C C . ILE B 1 168 ? 23.516 -42.75 -12.641 1 92.88 168 ILE B C 1
ATOM 6694 O O . ILE B 1 168 ? 24.047 -41.625 -12.461 1 92.88 168 ILE B O 1
ATOM 6698 N N . PHE B 1 169 ? 22.312 -42.875 -13.023 1 92.31 169 PHE B N 1
ATOM 6699 C CA . PHE B 1 169 ? 21.531 -41.688 -13.398 1 92.31 169 PHE B CA 1
ATOM 6700 C C . PHE B 1 169 ? 21.156 -40.875 -12.172 1 92.31 169 PHE B C 1
ATOM 6702 O O . PHE B 1 169 ? 21.062 -39.656 -12.242 1 92.31 169 PHE B O 1
ATOM 6709 N N . ILE B 1 170 ? 20.984 -41.531 -11.047 1 91.81 170 ILE B N 1
ATOM 6710 C CA . ILE B 1 170 ? 20.688 -40.812 -9.805 1 91.81 170 ILE B CA 1
ATOM 6711 C C . ILE B 1 170 ? 21.891 -39.938 -9.406 1 91.81 170 ILE B C 1
ATOM 6713 O O . ILE B 1 170 ? 21.734 -38.812 -8.961 1 91.81 170 ILE B O 1
ATOM 6717 N N . ILE B 1 171 ? 23.016 -40.469 -9.617 1 92.88 171 ILE B N 1
ATOM 6718 C CA . ILE B 1 171 ? 24.234 -39.719 -9.281 1 92.88 171 ILE B CA 1
ATOM 6719 C C . ILE B 1 171 ? 24.359 -38.5 -10.164 1 92.88 171 ILE B C 1
ATOM 6721 O O . ILE B 1 171 ? 24.734 -37.406 -9.688 1 92.88 171 ILE B O 1
ATOM 6725 N N . PHE B 1 172 ? 24 -38.562 -11.422 1 91.12 172 PHE B N 1
ATOM 6726 C CA . PHE B 1 172 ? 24.062 -37.438 -12.336 1 91.12 172 PHE B CA 1
ATOM 6727 C C . PHE B 1 172 ? 23.047 -36.375 -11.953 1 91.12 172 PHE B C 1
ATOM 6729 O O . PHE B 1 172 ? 23.328 -35.188 -12.055 1 91.12 172 PHE B O 1
ATOM 6736 N N . VAL B 1 173 ? 21.969 -36.812 -11.508 1 90.12 173 VAL B N 1
ATOM 6737 C CA . VAL B 1 173 ? 20.938 -35.844 -11.133 1 90.12 173 VAL B CA 1
ATOM 6738 C C . VAL B 1 173 ? 21.344 -35.125 -9.859 1 90.12 173 VAL B C 1
ATOM 6740 O O . VAL B 1 173 ? 21.141 -33.906 -9.734 1 90.12 173 VAL B O 1
ATOM 6743 N N . ILE B 1 174 ? 21.891 -35.812 -8.93 1 91.44 174 ILE B N 1
ATOM 6744 C CA . ILE B 1 174 ? 22.375 -35.188 -7.699 1 91.44 174 ILE B CA 1
ATOM 6745 C C . ILE B 1 174 ? 23.469 -34.188 -8.023 1 91.44 174 ILE B C 1
ATOM 6747 O O . ILE B 1 174 ? 23.5 -33.094 -7.465 1 91.44 174 ILE B O 1
ATOM 6751 N N . PHE B 1 175 ? 24.297 -34.625 -8.945 1 93.31 175 PHE B N 1
ATOM 6752 C CA . PHE B 1 175 ? 25.391 -33.75 -9.359 1 93.31 175 PHE B CA 1
ATOM 6753 C C . PHE B 1 175 ? 24.844 -32.469 -10 1 93.31 175 PHE B C 1
ATOM 6755 O O . PHE B 1 175 ? 25.328 -31.375 -9.719 1 93.31 175 PHE B O 1
ATOM 6762 N N . GLU B 1 176 ? 23.906 -32.562 -10.805 1 92.25 176 GLU B N 1
ATOM 6763 C CA . GLU B 1 176 ? 23.281 -31.406 -11.43 1 92.25 176 GLU B CA 1
ATOM 6764 C C . GLU B 1 176 ? 22.656 -30.484 -10.391 1 92.25 176 GLU B C 1
ATOM 6766 O O . GLU B 1 176 ? 22.766 -29.266 -10.477 1 92.25 176 GLU B O 1
ATOM 6771 N N . LEU B 1 177 ? 22.016 -31.078 -9.398 1 91.69 177 LEU B N 1
ATOM 6772 C CA . LEU B 1 177 ? 21.344 -30.312 -8.367 1 91.69 177 LEU B CA 1
ATOM 6773 C C . LEU B 1 177 ? 22.344 -29.5 -7.547 1 91.69 177 LEU B C 1
ATOM 6775 O O . LEU B 1 177 ? 22.094 -28.344 -7.203 1 91.69 177 LEU B O 1
ATOM 6779 N N . ILE B 1 178 ? 23.438 -30.094 -7.285 1 93.69 178 ILE B N 1
ATOM 6780 C CA . ILE B 1 178 ? 24.453 -29.422 -6.488 1 93.69 178 ILE B CA 1
ATOM 6781 C C . ILE B 1 178 ? 25.062 -28.266 -7.281 1 93.69 178 ILE B C 1
ATOM 6783 O O . ILE B 1 178 ? 25.234 -27.156 -6.754 1 93.69 178 ILE B O 1
ATOM 6787 N N . LEU B 1 179 ? 25.344 -28.516 -8.57 1 93.5 179 LEU B N 1
ATOM 6788 C CA . LEU B 1 179 ? 25.922 -27.469 -9.406 1 93.5 179 LEU B CA 1
ATOM 6789 C C . LEU B 1 179 ? 24.953 -26.312 -9.57 1 93.5 179 LEU B C 1
ATOM 6791 O O . LEU B 1 179 ? 25.375 -25.141 -9.523 1 93.5 179 LEU B O 1
ATOM 6795 N N . LYS B 1 180 ? 23.734 -26.562 -9.742 1 92.69 180 LYS B N 1
ATOM 6796 C CA . LYS B 1 180 ? 22.734 -25.516 -9.898 1 92.69 180 LYS B CA 1
ATOM 6797 C C . LYS B 1 180 ? 22.609 -24.688 -8.625 1 92.69 180 LYS B C 1
ATOM 6799 O O . LYS B 1 180 ? 22.438 -23.469 -8.68 1 92.69 180 LYS B O 1
ATOM 6804 N N . SER B 1 181 ? 22.703 -25.359 -7.531 1 92.69 181 SER B N 1
ATOM 6805 C CA . SER B 1 181 ? 22.594 -24.672 -6.25 1 92.69 181 SER B CA 1
ATOM 6806 C C . SER B 1 181 ? 23.781 -23.734 -6.02 1 92.69 181 SER B C 1
ATOM 6808 O O . SER B 1 181 ? 23.609 -22.625 -5.531 1 92.69 181 SER B O 1
ATOM 6810 N N . ILE B 1 182 ? 24.938 -24.156 -6.43 1 94.06 182 ILE B N 1
ATOM 6811 C CA . ILE B 1 182 ? 26.141 -23.359 -6.262 1 94.06 182 ILE B CA 1
ATOM 6812 C C . ILE B 1 182 ? 26.062 -22.125 -7.16 1 94.06 182 ILE B C 1
ATOM 6814 O O . ILE B 1 182 ? 26.375 -21.016 -6.727 1 94.06 182 ILE B O 1
ATOM 6818 N N . ILE B 1 183 ? 25.625 -22.297 -8.336 1 93.81 183 ILE B N 1
ATOM 6819 C CA . ILE B 1 183 ? 25.531 -21.203 -9.289 1 93.81 183 ILE B CA 1
ATOM 6820 C C . ILE B 1 183 ? 24.5 -20.188 -8.805 1 93.81 183 ILE B C 1
ATOM 6822 O O . ILE B 1 183 ? 24.75 -18.969 -8.844 1 93.81 183 ILE B O 1
ATOM 6826 N N . TYR B 1 184 ? 23.422 -20.672 -8.289 1 93.44 184 TYR B N 1
ATOM 6827 C CA . TYR B 1 184 ? 22.359 -19.766 -7.867 1 93.44 184 TYR B CA 1
ATOM 6828 C C . TYR B 1 184 ? 22.766 -19 -6.617 1 93.44 184 TYR B C 1
ATOM 6830 O O . TYR B 1 184 ? 22.438 -17.812 -6.469 1 93.44 184 TYR B O 1
ATOM 6838 N N . ASP B 1 185 ? 23.469 -19.641 -5.754 1 92.75 185 ASP B N 1
ATOM 6839 C CA . ASP B 1 185 ? 23.922 -18.969 -4.543 1 92.75 185 ASP B CA 1
ATOM 6840 C C . ASP B 1 185 ? 24.891 -17.844 -4.883 1 92.75 185 ASP B C 1
ATOM 6842 O O . ASP B 1 185 ? 24.812 -16.75 -4.309 1 92.75 185 ASP B O 1
ATOM 6846 N N . LYS B 1 186 ? 25.719 -18.109 -5.789 1 93.5 186 LYS B N 1
ATOM 6847 C CA . LYS B 1 186 ? 26.672 -17.094 -6.207 1 93.5 186 LYS B CA 1
ATOM 6848 C C . LYS B 1 186 ? 25.969 -15.945 -6.938 1 93.5 186 LYS B C 1
ATOM 6850 O O . LYS B 1 186 ? 26.312 -14.773 -6.734 1 93.5 186 LYS B O 1
ATOM 6855 N N . THR B 1 187 ? 25.047 -16.281 -7.742 1 93.69 187 THR B N 1
ATOM 6856 C CA . THR B 1 187 ? 24.312 -15.273 -8.484 1 93.69 187 THR B CA 1
ATOM 6857 C C . THR B 1 187 ? 23.469 -14.414 -7.543 1 93.69 187 THR B C 1
ATOM 6859 O O . THR B 1 187 ? 23.438 -13.188 -7.68 1 93.69 187 THR B O 1
ATOM 6862 N N . SER B 1 188 ? 22.844 -15.023 -6.594 1 93.06 188 SER B N 1
ATOM 6863 C CA . SER B 1 188 ? 21.984 -14.297 -5.664 1 93.06 188 SER B CA 1
ATOM 6864 C C . SER B 1 188 ? 22.797 -13.367 -4.777 1 93.06 188 SER B C 1
ATOM 6866 O O . SER B 1 188 ? 22.359 -12.266 -4.449 1 93.06 188 SER B O 1
ATOM 6868 N N . SER B 1 189 ? 23.969 -13.789 -4.391 1 91.44 189 SER B N 1
ATOM 6869 C CA . SER B 1 189 ? 24.828 -12.945 -3.574 1 91.44 189 SER B CA 1
ATOM 6870 C C . SER B 1 189 ? 25.328 -11.734 -4.355 1 91.44 189 SER B C 1
ATOM 6872 O O . SER B 1 189 ? 25.391 -10.625 -3.816 1 91.44 189 SER B O 1
ATOM 6874 N N . GLN B 1 190 ? 25.609 -11.945 -5.574 1 91.88 190 GLN B N 1
ATOM 6875 C CA . GLN B 1 190 ? 26.047 -10.836 -6.41 1 91.88 190 GLN B CA 1
ATOM 6876 C C . GLN B 1 190 ? 24.906 -9.859 -6.676 1 91.88 190 GLN B C 1
ATOM 6878 O O . GLN B 1 190 ? 25.125 -8.648 -6.738 1 91.88 190 GLN B O 1
ATOM 6883 N N . ILE B 1 191 ? 23.781 -10.352 -6.859 1 93.25 191 ILE B N 1
ATOM 6884 C CA . ILE B 1 191 ? 22.625 -9.492 -7.078 1 93.25 191 ILE B CA 1
ATOM 6885 C C . ILE B 1 191 ? 22.391 -8.617 -5.848 1 93.25 191 ILE B C 1
ATOM 6887 O O . ILE B 1 191 ? 22.109 -7.426 -5.965 1 93.25 191 ILE B O 1
ATOM 6891 N N . ARG B 1 192 ? 22.562 -9.258 -4.719 1 90.94 192 ARG B N 1
ATOM 6892 C CA . ARG B 1 192 ? 22.391 -8.5 -3.484 1 90.94 192 ARG B CA 1
ATOM 6893 C C . ARG B 1 192 ? 23.406 -7.359 -3.402 1 90.94 192 ARG B C 1
ATOM 6895 O O . ARG B 1 192 ? 23.047 -6.215 -3.135 1 90.94 192 ARG B O 1
ATOM 6902 N N . SER B 1 193 ? 24.609 -7.66 -3.682 1 89 193 SER B N 1
ATOM 6903 C CA . SER B 1 193 ? 25.672 -6.656 -3.605 1 89 193 SER B CA 1
ATOM 6904 C C . SER B 1 193 ? 25.453 -5.547 -4.629 1 89 193 SER B C 1
ATOM 6906 O O . SER B 1 193 ? 25.625 -4.367 -4.324 1 89 193 SER B O 1
ATOM 6908 N N . ASN B 1 194 ? 25.016 -5.934 -5.824 1 91.88 194 ASN B N 1
ATOM 6909 C CA . ASN B 1 194 ? 24.766 -4.949 -6.875 1 91.88 194 ASN B CA 1
ATOM 6910 C C . ASN B 1 194 ? 23.578 -4.047 -6.527 1 91.88 194 ASN B C 1
ATOM 6912 O O . ASN B 1 194 ? 23.594 -2.854 -6.84 1 91.88 194 ASN B O 1
ATOM 6916 N N . ASN B 1 195 ? 22.625 -4.613 -5.918 1 91.25 195 ASN B N 1
ATOM 6917 C CA . ASN B 1 195 ? 21.469 -3.82 -5.523 1 91.25 195 ASN B CA 1
ATOM 6918 C C . ASN B 1 195 ? 21.828 -2.781 -4.465 1 91.25 195 ASN B C 1
ATOM 6920 O O . ASN B 1 195 ? 21.266 -1.681 -4.457 1 91.25 195 ASN B O 1
ATOM 6924 N N . ILE B 1 196 ? 22.688 -3.133 -3.631 1 88.56 196 ILE B N 1
ATOM 6925 C CA . ILE B 1 196 ? 23.125 -2.199 -2.598 1 88.56 196 ILE B CA 1
ATOM 6926 C C . ILE B 1 196 ? 23.875 -1.034 -3.236 1 88.56 196 ILE B C 1
ATOM 6928 O O . ILE B 1 196 ? 23.672 0.125 -2.871 1 88.56 196 ILE B O 1
ATOM 6932 N N . LYS B 1 197 ? 24.625 -1.318 -4.23 1 88.88 197 LYS B N 1
ATOM 6933 C CA . LYS B 1 197 ? 25.359 -0.272 -4.945 1 88.88 197 LYS B CA 1
ATOM 6934 C C . LYS B 1 197 ? 24.391 0.644 -5.699 1 88.88 197 LYS B C 1
ATOM 6936 O O . LYS B 1 197 ? 24.562 1.864 -5.707 1 88.88 197 LYS B O 1
ATOM 6941 N N . CYS B 1 198 ? 23.406 0.053 -6.246 1 92.06 198 CYS B N 1
ATOM 6942 C CA . CYS B 1 198 ? 22.422 0.848 -6.992 1 92.06 198 CYS B CA 1
ATOM 6943 C C . CYS B 1 198 ? 21.609 1.728 -6.051 1 92.06 198 CYS B C 1
ATOM 6945 O O . CYS B 1 198 ? 21.219 2.838 -6.418 1 92.06 198 CYS B O 1
ATOM 6947 N N . ASN B 1 199 ? 21.406 1.228 -4.895 1 90.88 199 ASN B N 1
ATOM 6948 C CA . ASN B 1 199 ? 20.609 1.994 -3.947 1 90.88 199 ASN B CA 1
ATOM 6949 C C . ASN B 1 199 ? 21.328 3.26 -3.494 1 90.88 199 ASN B C 1
ATOM 6951 O O . ASN B 1 199 ? 20.688 4.258 -3.152 1 90.88 199 ASN B O 1
ATOM 6955 N N . ALA B 1 200 ? 22.625 3.213 -3.467 1 88.38 200 ALA B N 1
ATOM 6956 C CA . ALA B 1 200 ? 23.375 4.438 -3.178 1 88.38 200 ALA B CA 1
ATOM 6957 C C . ALA B 1 200 ? 23.109 5.504 -4.238 1 88.38 200 ALA B C 1
ATOM 6959 O O . ALA B 1 200 ? 22.984 6.688 -3.918 1 88.38 200 ALA B O 1
ATOM 6960 N N . PHE B 1 201 ? 22.969 5.074 -5.41 1 90.75 201 PHE B N 1
ATOM 6961 C CA . PHE B 1 201 ? 22.656 5.984 -6.504 1 90.75 201 PHE B CA 1
ATOM 6962 C C . PHE B 1 201 ? 21.234 6.5 -6.398 1 90.75 201 PHE B C 1
ATOM 6964 O O . PHE B 1 201 ? 20.969 7.684 -6.633 1 90.75 201 PHE B O 1
ATOM 6971 N N . PHE B 1 202 ? 20.328 5.641 -6.082 1 91.06 202 PHE B N 1
ATOM 6972 C CA . PHE B 1 202 ? 18.938 6.047 -5.992 1 91.06 202 PHE B CA 1
ATOM 6973 C C . PHE B 1 202 ? 18.734 7.07 -4.883 1 91.06 202 PHE B C 1
ATOM 6975 O O . PHE B 1 202 ? 17.906 7.969 -5 1 91.06 202 PHE B O 1
ATOM 6982 N N . LEU B 1 203 ? 19.469 6.891 -3.877 1 87.88 203 LEU B N 1
ATOM 6983 C CA . LEU B 1 203 ? 19.391 7.867 -2.799 1 87.88 203 LEU B CA 1
ATOM 6984 C C . LEU B 1 203 ? 19.828 9.242 -3.275 1 87.88 203 LEU B C 1
ATOM 6986 O O . LEU B 1 203 ? 19.219 10.258 -2.939 1 87.88 203 LEU B O 1
ATOM 6990 N N . TYR B 1 204 ? 20.859 9.219 -3.994 1 85.88 204 TYR B N 1
ATOM 6991 C CA . TYR B 1 204 ? 21.344 10.477 -4.559 1 85.88 204 TYR B CA 1
ATOM 6992 C C . TYR B 1 204 ? 20.312 11.055 -5.527 1 85.88 204 TYR B C 1
ATOM 6994 O O . TYR B 1 204 ? 20.062 12.266 -5.523 1 85.88 204 TYR B O 1
ATOM 7002 N N . ALA B 1 205 ? 19.75 10.211 -6.309 1 88.69 205 ALA B N 1
ATOM 7003 C CA . ALA B 1 205 ? 18.734 10.656 -7.273 1 88.69 205 ALA B CA 1
ATOM 7004 C C . ALA B 1 205 ? 17.516 11.227 -6.562 1 88.69 205 ALA B C 1
ATOM 7006 O O . ALA B 1 205 ? 16.891 12.18 -7.047 1 88.69 205 ALA B O 1
ATOM 7007 N N . LEU B 1 206 ? 17.203 10.672 -5.461 1 88.12 206 LEU B N 1
ATOM 7008 C CA . LEU B 1 206 ? 16.078 11.156 -4.68 1 88.12 206 LEU B CA 1
ATOM 7009 C C . LEU B 1 206 ? 16.328 12.57 -4.168 1 88.12 206 LEU B C 1
ATOM 7011 O O . LEU B 1 206 ? 15.414 13.398 -4.141 1 88.12 206 LEU B O 1
ATOM 7015 N N . LYS B 1 207 ? 17.531 12.836 -3.828 1 83.5 207 LYS B N 1
ATOM 7016 C CA . LYS B 1 207 ? 17.906 14.133 -3.287 1 83.5 207 LYS B CA 1
ATOM 7017 C C . LYS B 1 207 ? 17.828 15.219 -4.355 1 83.5 207 LYS B C 1
ATOM 7019 O O . LYS B 1 207 ? 17.422 16.344 -4.074 1 83.5 207 LYS B O 1
ATOM 7024 N N . VAL B 1 208 ? 18.078 14.844 -5.574 1 83.56 208 VAL B N 1
ATOM 7025 C CA . VAL B 1 208 ? 18.25 15.867 -6.602 1 83.56 208 VAL B CA 1
ATOM 7026 C C . VAL B 1 208 ? 17 15.938 -7.473 1 83.56 208 VAL B C 1
ATOM 7028 O O . VAL B 1 208 ? 16.75 16.953 -8.125 1 83.56 208 VAL B O 1
ATOM 7031 N N . SER B 1 209 ? 16.188 14.953 -7.414 1 85.75 209 SER B N 1
ATOM 7032 C CA . SER B 1 209 ? 15.055 14.875 -8.344 1 85.75 209 SER B CA 1
ATOM 7033 C C . SER B 1 209 ? 13.883 15.727 -7.855 1 85.75 209 SER B C 1
ATOM 7035 O O . SER B 1 209 ? 13.625 15.805 -6.652 1 85.75 209 SER B O 1
ATOM 7037 N N . ASN B 1 210 ? 13.203 16.359 -8.852 1 80.81 210 ASN B N 1
ATOM 7038 C CA . ASN B 1 210 ? 11.961 17.094 -8.578 1 80.81 210 ASN B CA 1
ATOM 7039 C C . ASN B 1 210 ? 10.742 16.328 -9.086 1 80.81 210 ASN B C 1
ATOM 7041 O O . ASN B 1 210 ? 9.664 16.891 -9.234 1 80.81 210 ASN B O 1
ATOM 7045 N N . CYS B 1 211 ? 11.023 15.062 -9.258 1 83.94 211 CYS B N 1
ATOM 7046 C CA . CYS B 1 211 ? 9.969 14.211 -9.797 1 83.94 211 CYS B CA 1
ATOM 7047 C C . CYS B 1 211 ? 8.867 13.977 -8.758 1 83.94 211 CYS B C 1
ATOM 7049 O O . CYS B 1 211 ? 9.156 13.812 -7.574 1 83.94 211 CYS B O 1
ATOM 7051 N N . ARG B 1 212 ? 7.629 13.977 -9.492 1 79.5 212 ARG B N 1
ATOM 7052 C CA . ARG B 1 212 ? 6.48 13.602 -8.68 1 79.5 212 ARG B CA 1
ATOM 7053 C C . ARG B 1 212 ? 6.555 12.133 -8.266 1 79.5 212 ARG B C 1
ATOM 7055 O O . ARG B 1 212 ? 6.879 11.273 -9.086 1 79.5 212 ARG B O 1
ATOM 7062 N N . ASN B 1 213 ? 6.398 11.766 -6.988 1 81.38 213 ASN B N 1
ATOM 7063 C CA . ASN B 1 213 ? 6.41 10.383 -6.52 1 81.38 213 ASN B CA 1
ATOM 7064 C C . ASN B 1 213 ? 7.754 9.711 -6.785 1 81.38 213 ASN B C 1
ATOM 7066 O O . ASN B 1 213 ? 7.801 8.602 -7.336 1 81.38 213 ASN B O 1
ATOM 7070 N N . ALA B 1 214 ? 8.828 10.336 -6.508 1 88.44 214 ALA B N 1
ATOM 7071 C CA . ALA B 1 214 ? 10.18 9.812 -6.715 1 88.44 214 ALA B CA 1
ATOM 7072 C C . ALA B 1 214 ? 10.391 8.516 -5.941 1 88.44 214 ALA B C 1
ATOM 7074 O O . ALA B 1 214 ? 11.062 7.602 -6.422 1 88.44 214 ALA B O 1
ATOM 7075 N N . ALA B 1 215 ? 9.758 8.469 -4.785 1 88.31 215 ALA B N 1
ATOM 7076 C CA . ALA B 1 215 ? 9.914 7.266 -3.967 1 88.31 215 ALA B CA 1
ATOM 7077 C C . ALA B 1 215 ? 9.305 6.051 -4.66 1 88.31 215 ALA B C 1
ATOM 7079 O O . ALA B 1 215 ? 9.906 4.973 -4.668 1 88.31 215 ALA B O 1
ATOM 7080 N N . VAL B 1 216 ? 8.188 6.27 -5.285 1 85 216 VAL B N 1
ATOM 7081 C CA . VAL B 1 216 ? 7.5 5.188 -5.98 1 85 216 VAL B CA 1
ATOM 7082 C C . VAL B 1 216 ? 8.305 4.766 -7.207 1 85 216 VAL B C 1
ATOM 7084 O O . VAL B 1 216 ? 8.43 3.572 -7.496 1 85 216 VAL B O 1
ATOM 7087 N N . LYS B 1 217 ? 8.836 5.699 -7.898 1 90.12 217 LYS B N 1
ATOM 7088 C CA . LYS B 1 217 ? 9.648 5.402 -9.07 1 90.12 217 LYS B CA 1
ATOM 7089 C C . LYS B 1 217 ? 10.914 4.637 -8.695 1 90.12 217 LYS B C 1
ATOM 7091 O O . LYS B 1 217 ? 11.32 3.711 -9.398 1 90.12 217 LYS B O 1
ATOM 7096 N N . ILE B 1 218 ? 11.5 4.949 -7.613 1 91.69 218 ILE B N 1
ATOM 7097 C CA . ILE B 1 218 ? 12.711 4.281 -7.148 1 91.69 218 ILE B CA 1
ATOM 7098 C C . ILE B 1 218 ? 12.398 2.832 -6.785 1 91.69 218 ILE B C 1
ATOM 7100 O O . ILE B 1 218 ? 13.141 1.918 -7.152 1 91.69 218 ILE B O 1
ATOM 7104 N N . ARG B 1 219 ? 11.289 2.662 -6.09 1 86.75 219 ARG B N 1
ATOM 7105 C CA . ARG B 1 219 ? 10.922 1.301 -5.711 1 86.75 219 ARG B CA 1
ATOM 7106 C C . ARG B 1 219 ? 10.602 0.456 -6.938 1 86.75 219 ARG B C 1
ATOM 7108 O O . ARG B 1 219 ? 10.906 -0.74 -6.969 1 86.75 219 ARG B O 1
ATOM 7115 N N . THR B 1 220 ? 10.039 1.062 -7.918 1 87 220 THR B N 1
ATOM 7116 C CA . THR B 1 220 ? 9.75 0.373 -9.172 1 87 220 THR B CA 1
ATOM 7117 C C . THR B 1 220 ? 11.047 -0.036 -9.867 1 87 220 THR B C 1
ATOM 7119 O O . THR B 1 220 ? 11.156 -1.154 -10.375 1 87 220 THR B O 1
ATOM 7122 N N . ILE B 1 221 ? 12.023 0.766 -9.875 1 92.5 221 ILE B N 1
ATOM 7123 C CA . ILE B 1 221 ? 13.312 0.471 -10.5 1 92.5 221 ILE B CA 1
ATOM 7124 C C . ILE B 1 221 ? 14 -0.661 -9.742 1 92.5 221 ILE B C 1
ATOM 7126 O O . ILE B 1 221 ? 14.508 -1.606 -10.352 1 92.5 221 ILE B O 1
ATOM 7130 N N . GLU B 1 222 ? 13.945 -0.57 -8.461 1 89.75 222 GLU B N 1
ATOM 7131 C CA . GLU B 1 222 ? 14.633 -1.551 -7.621 1 89.75 222 GLU B CA 1
ATOM 7132 C C . GLU B 1 222 ? 14.094 -2.957 -7.867 1 89.75 222 GLU B C 1
ATOM 7134 O O . GLU B 1 222 ? 14.867 -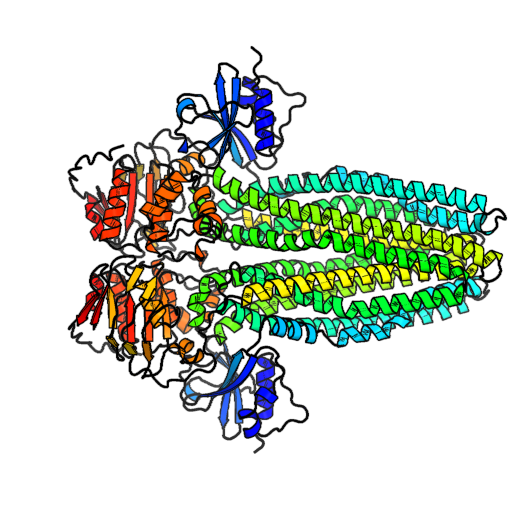3.902 -8.039 1 89.75 222 GLU B O 1
ATOM 7139 N N . SER B 1 223 ? 12.812 -3.025 -7.859 1 84.19 223 SER B N 1
ATOM 7140 C CA . SER B 1 223 ? 12.195 -4.336 -8.047 1 84.19 223 SER B CA 1
ATOM 7141 C C . SER B 1 223 ? 12.398 -4.844 -9.469 1 84.19 223 SER B C 1
ATOM 7143 O O . SER B 1 223 ? 12.586 -6.043 -9.688 1 84.19 223 SER B O 1
ATOM 7145 N N . SER B 1 224 ? 12.422 -4.016 -10.445 1 90.94 224 SER B N 1
ATOM 7146 C CA . SER B 1 224 ? 12.594 -4.398 -11.844 1 90.94 224 SER B CA 1
ATOM 7147 C C . SER B 1 224 ? 14.039 -4.777 -12.141 1 90.94 224 SER B C 1
ATOM 7149 O O . SER B 1 224 ? 14.305 -5.676 -12.945 1 90.94 224 SER B O 1
ATOM 7151 N N . VAL B 1 225 ? 15.008 -4.125 -11.5 1 94.69 225 VAL B N 1
ATOM 7152 C CA . VAL B 1 225 ? 16.422 -4.395 -11.734 1 94.69 225 VAL B CA 1
ATOM 7153 C C . VAL B 1 225 ? 16.766 -5.801 -11.242 1 94.69 225 VAL B C 1
ATOM 7155 O O . VAL B 1 225 ? 17.438 -6.562 -11.945 1 94.69 225 VAL B O 1
ATOM 7158 N N . ALA B 1 226 ? 16.281 -6.117 -10.078 1 89.69 226 ALA B N 1
ATOM 7159 C CA . ALA B 1 226 ? 16.531 -7.449 -9.531 1 89.69 226 ALA B CA 1
ATOM 7160 C C . ALA B 1 226 ? 15.945 -8.531 -10.438 1 89.69 226 ALA B C 1
ATOM 7162 O O . ALA B 1 226 ? 16.594 -9.539 -10.711 1 89.69 226 ALA B O 1
ATOM 7163 N N . SER B 1 227 ? 14.75 -8.281 -10.938 1 89.44 227 SER B N 1
ATOM 7164 C CA . SER B 1 227 ? 14.086 -9.25 -11.805 1 89.44 227 SER B CA 1
ATOM 7165 C C . SER B 1 227 ? 14.773 -9.336 -13.164 1 89.44 227 SER B C 1
ATOM 7167 O O . SER B 1 227 ? 14.828 -10.398 -13.773 1 89.44 227 SER B O 1
ATOM 7169 N N . LEU B 1 228 ? 15.297 -8.281 -13.633 1 94.06 228 LEU B N 1
ATOM 7170 C CA . LEU B 1 228 ? 16.031 -8.258 -14.898 1 94.06 228 LEU B CA 1
ATOM 7171 C C . LEU B 1 228 ? 17.312 -9.07 -14.797 1 94.06 228 LEU B C 1
ATOM 7173 O O . LEU B 1 228 ? 17.609 -9.891 -15.672 1 94.06 228 LEU B O 1
ATOM 7177 N N . TRP B 1 229 ? 18.047 -8.906 -13.727 1 94.25 229 TRP B N 1
ATOM 7178 C CA . TRP B 1 229 ? 19.312 -9.625 -13.539 1 94.25 229 TRP B CA 1
ATOM 7179 C C . TRP B 1 229 ? 19.062 -11.125 -13.406 1 94.25 229 TRP B C 1
ATOM 7181 O O . TRP B 1 229 ? 19.922 -11.938 -13.773 1 94.25 229 TRP B O 1
ATOM 7191 N N . GLU B 1 230 ? 17.844 -11.453 -12.969 1 89.62 230 GLU B N 1
ATOM 7192 C CA . GLU B 1 230 ? 17.531 -12.859 -12.773 1 89.62 230 GLU B CA 1
ATOM 7193 C C . GLU B 1 230 ? 17.062 -13.508 -14.07 1 89.62 230 GLU B C 1
ATOM 7195 O O . GLU B 1 230 ? 17.375 -14.672 -14.344 1 89.62 230 GLU B O 1
ATOM 7200 N N . SER B 1 231 ? 16.359 -12.828 -14.891 1 90.38 231 SER B N 1
ATOM 7201 C CA . SER B 1 231 ? 15.703 -13.422 -16.047 1 90.38 231 SER B CA 1
ATOM 7202 C C . SER B 1 231 ? 16.578 -13.289 -17.297 1 90.38 231 SER B C 1
ATOM 7204 O O . SER B 1 231 ? 16.578 -14.18 -18.156 1 90.38 231 SER B O 1
ATOM 7206 N N . TYR B 1 232 ? 17.375 -12.312 -17.375 1 91.81 232 TYR B N 1
ATOM 7207 C CA . TYR B 1 232 ? 18.062 -11.961 -18.609 1 91.81 232 TYR B CA 1
ATOM 7208 C C . TYR B 1 232 ? 19.062 -13.055 -19.016 1 91.81 232 TYR B C 1
ATOM 7210 O O . TYR B 1 232 ? 19.031 -13.531 -20.141 1 91.81 232 TYR B O 1
ATOM 7218 N N . PRO B 1 233 ? 19.859 -13.57 -18.109 1 91.5 233 PRO B N 1
ATOM 7219 C CA . PRO B 1 233 ? 20.797 -14.609 -18.531 1 91.5 233 PRO B CA 1
ATOM 7220 C C . PRO B 1 233 ? 20.125 -15.938 -18.859 1 91.5 233 PRO B C 1
ATOM 7222 O O . PRO B 1 233 ? 20.641 -16.734 -19.641 1 91.5 233 PRO B O 1
ATOM 7225 N N . LEU B 1 234 ? 18.922 -16.141 -18.266 1 92.44 234 LEU B N 1
ATOM 7226 C CA . LEU B 1 234 ? 18.25 -17.422 -18.406 1 92.44 234 LEU B CA 1
ATOM 7227 C C . LEU B 1 234 ? 17.547 -17.531 -19.75 1 92.44 234 LEU B C 1
ATOM 7229 O O . LEU B 1 234 ? 17.141 -18.609 -20.172 1 92.44 234 LEU B O 1
ATOM 7233 N N . ILE B 1 235 ? 17.484 -16.469 -20.5 1 94.25 235 ILE B N 1
ATOM 7234 C CA . ILE B 1 235 ? 16.906 -16.484 -21.828 1 94.25 235 ILE B CA 1
ATOM 7235 C C . ILE B 1 235 ? 17.766 -17.344 -22.75 1 94.25 235 ILE B C 1
ATOM 7237 O O . ILE B 1 235 ? 17.266 -18.188 -23.5 1 94.25 235 ILE B O 1
ATOM 7241 N N . SER B 1 236 ? 19.078 -17.188 -22.641 1 93.38 236 SER B N 1
ATOM 7242 C CA . SER B 1 236 ? 20 -17.938 -23.484 1 93.38 236 SER B CA 1
ATOM 7243 C C . SER B 1 236 ? 19.953 -19.422 -23.141 1 93.38 236 SER B C 1
ATOM 7245 O O . SER B 1 236 ? 20.109 -20.281 -24.016 1 93.38 236 SER B O 1
ATOM 7247 N N . VAL B 1 237 ? 19.688 -19.703 -21.891 1 93.94 237 VAL B N 1
ATOM 7248 C CA . VAL B 1 237 ? 19.609 -21.094 -21.469 1 93.94 237 VAL B CA 1
ATOM 7249 C C . VAL B 1 237 ? 18.375 -21.75 -22.062 1 93.94 237 VAL B C 1
ATOM 7251 O O . VAL B 1 237 ? 18.453 -22.859 -22.609 1 93.94 237 VAL B O 1
ATOM 7254 N N . ASP B 1 238 ? 17.25 -21.094 -22.062 1 94.81 238 ASP B N 1
ATOM 7255 C CA . ASP B 1 238 ? 16 -21.672 -22.594 1 94.81 238 ASP B CA 1
ATOM 7256 C C . ASP B 1 238 ? 16.078 -21.828 -24.109 1 94.81 238 ASP B C 1
ATOM 7258 O O . ASP B 1 238 ? 15.562 -22.797 -24.656 1 94.81 238 ASP B O 1
ATOM 7262 N N . PHE B 1 239 ? 16.75 -21 -24.734 1 94.12 239 PHE B N 1
ATOM 7263 C CA . PHE B 1 239 ? 16.906 -21.109 -26.188 1 94.12 239 PHE B CA 1
ATOM 7264 C C . PHE B 1 239 ? 17.859 -22.25 -26.547 1 94.12 239 PHE B C 1
ATOM 7266 O O . PHE B 1 239 ? 17.641 -22.953 -27.531 1 94.12 239 PHE B O 1
ATOM 7273 N N . SER B 1 240 ? 18.891 -22.359 -25.766 1 95.44 240 SER B N 1
ATOM 7274 C CA . SER B 1 240 ? 19.812 -23.469 -25.984 1 95.44 240 SER B CA 1
ATOM 7275 C C . SER B 1 240 ? 19.141 -24.812 -25.734 1 95.44 240 SER B C 1
ATOM 7277 O O . SER B 1 240 ? 19.375 -25.766 -26.453 1 95.44 240 SER B O 1
ATOM 7279 N N . LEU B 1 241 ? 18.281 -24.812 -24.75 1 95.94 241 LEU B N 1
ATOM 7280 C CA . LEU B 1 241 ? 17.531 -26.031 -24.469 1 95.94 241 LEU B CA 1
ATOM 7281 C C . LEU B 1 241 ? 16.562 -26.344 -25.594 1 95.94 241 LEU B C 1
ATOM 7283 O O . LEU B 1 241 ? 16.422 -27.5 -25.984 1 95.94 241 LEU B O 1
ATOM 7287 N N . THR B 1 242 ? 15.906 -25.344 -26.109 1 95.81 242 THR B N 1
ATOM 7288 C CA . THR B 1 242 ? 14.984 -25.531 -27.234 1 95.81 242 THR B CA 1
ATOM 7289 C C . THR B 1 242 ? 15.719 -26.078 -28.453 1 95.81 242 THR B C 1
ATOM 7291 O O . THR B 1 242 ? 15.242 -27.016 -29.094 1 95.81 242 THR B O 1
ATOM 7294 N N . PHE B 1 243 ? 16.844 -25.594 -28.656 1 95.62 243 PHE B N 1
ATOM 7295 C CA . PHE B 1 243 ? 17.641 -26.031 -29.797 1 95.62 243 PHE B CA 1
ATOM 7296 C C . PHE B 1 243 ? 18.094 -27.484 -29.594 1 95.62 243 PHE B C 1
ATOM 7298 O O . PHE B 1 243 ? 18.016 -28.281 -30.531 1 95.62 243 PHE B O 1
ATOM 7305 N N . LEU B 1 244 ? 18.516 -27.75 -28.422 1 96.25 244 LEU B N 1
ATOM 7306 C CA . LEU B 1 244 ? 18.969 -29.094 -28.094 1 96.25 244 LEU B CA 1
ATOM 7307 C C . LEU B 1 244 ? 17.844 -30.109 -28.297 1 96.25 244 LEU B C 1
ATOM 7309 O O . LEU B 1 244 ? 18.047 -31.156 -28.922 1 96.25 244 LEU B O 1
ATOM 7313 N N . PHE B 1 245 ? 16.656 -29.844 -27.891 1 96.44 245 PHE B N 1
ATOM 7314 C CA . PHE B 1 245 ? 15.547 -30.797 -27.953 1 96.44 245 PHE B CA 1
ATOM 7315 C C . PHE B 1 245 ? 15.016 -30.922 -29.375 1 96.44 245 PHE B C 1
ATOM 7317 O O . PHE B 1 245 ? 14.57 -31.984 -29.797 1 96.44 245 PHE B O 1
ATOM 7324 N N . ILE B 1 246 ? 15.109 -29.844 -30.156 1 96.25 246 ILE B N 1
ATOM 7325 C CA . ILE B 1 246 ? 14.727 -29.922 -31.562 1 96.25 246 ILE B CA 1
ATOM 7326 C C . ILE B 1 246 ? 15.688 -30.828 -32.312 1 96.25 246 ILE B C 1
ATOM 7328 O O . ILE B 1 246 ? 15.258 -31.688 -33.094 1 96.25 246 ILE B O 1
ATOM 7332 N N . VAL B 1 247 ? 16.938 -30.734 -32 1 95.75 247 VAL B N 1
ATOM 7333 C CA . VAL B 1 247 ? 17.938 -31.578 -32.656 1 95.75 247 VAL B CA 1
ATOM 7334 C C . VAL B 1 247 ? 17.703 -33.031 -32.25 1 95.75 247 VAL B C 1
ATOM 7336 O O . VAL B 1 247 ? 17.797 -33.938 -33.094 1 95.75 247 VAL B O 1
ATOM 7339 N N . CYS B 1 248 ? 17.375 -33.219 -31 1 94.75 248 CYS B N 1
ATOM 7340 C CA . CYS B 1 248 ? 17.109 -34.594 -30.531 1 94.75 248 CYS B CA 1
ATOM 7341 C C . CYS B 1 248 ? 15.898 -35.188 -31.234 1 94.75 248 CYS B C 1
ATOM 7343 O O . CYS B 1 248 ? 15.883 -36.375 -31.578 1 94.75 248 CYS B O 1
ATOM 7345 N N . LEU B 1 249 ? 14.914 -34.406 -31.469 1 94.94 249 LEU B N 1
ATOM 7346 C CA . LEU B 1 249 ? 13.711 -34.875 -32.156 1 94.94 249 LEU B CA 1
ATOM 7347 C C . LEU B 1 249 ? 14.031 -35.281 -33.594 1 94.94 249 LEU B C 1
ATOM 7349 O O . LEU B 1 249 ? 13.562 -36.312 -34.062 1 94.94 249 LEU B O 1
ATOM 7353 N N . PHE B 1 250 ? 14.859 -34.562 -34.281 1 95.44 250 PHE B N 1
ATOM 7354 C CA . PHE B 1 250 ? 15.211 -34.875 -35.656 1 95.44 250 PHE B CA 1
ATOM 7355 C C . PHE B 1 250 ? 16.125 -36.094 -35.75 1 95.44 250 PHE B C 1
ATOM 7357 O O . PHE B 1 250 ? 16.047 -36.844 -36.688 1 95.44 250 PHE B O 1
ATOM 7364 N N . VAL B 1 251 ? 16.906 -36.281 -34.75 1 93.5 251 VAL B N 1
ATOM 7365 C CA . VAL B 1 251 ? 17.797 -37.438 -34.719 1 93.5 251 VAL B CA 1
ATOM 7366 C C . VAL B 1 251 ? 16.969 -38.719 -34.5 1 93.5 251 VAL B C 1
ATOM 7368 O O . VAL B 1 251 ? 17.25 -39.75 -35.125 1 93.5 251 VAL B O 1
ATOM 7371 N N . MET B 1 252 ? 15.914 -38.594 -33.75 1 92 252 MET B N 1
ATOM 7372 C CA . MET B 1 252 ? 15.148 -39.781 -33.375 1 92 252 MET B CA 1
ATOM 7373 C C . MET B 1 252 ? 14.086 -40.094 -34.438 1 92 252 MET B C 1
ATOM 7375 O O . MET B 1 252 ? 13.859 -41.25 -34.781 1 92 252 MET B O 1
ATOM 7379 N N . MET B 1 253 ? 13.461 -39.031 -34.969 1 93.31 253 MET B N 1
ATOM 7380 C CA . MET B 1 253 ? 12.312 -39.25 -35.844 1 93.31 253 MET B CA 1
ATOM 7381 C C . MET B 1 253 ? 12.664 -38.938 -37.312 1 93.31 253 MET B C 1
ATOM 7383 O O . MET B 1 253 ? 11.867 -39.219 -38.219 1 93.31 253 MET B O 1
ATOM 7387 N N . GLY B 1 254 ? 13.758 -38.344 -37.656 1 92.06 254 GLY B N 1
ATOM 7388 C CA . GLY B 1 254 ? 14.133 -37.969 -39.031 1 92.06 254 GLY B CA 1
ATOM 7389 C C . GLY B 1 254 ? 13.211 -36.938 -39.625 1 92.06 254 GLY B C 1
ATOM 7390 O O . GLY B 1 254 ? 12.922 -35.906 -39 1 92.06 254 GLY B O 1
ATOM 7391 N N . VAL B 1 255 ? 12.609 -37.219 -40.781 1 93.81 255 VAL B N 1
ATOM 7392 C CA . VAL B 1 255 ? 11.797 -36.281 -41.562 1 93.81 255 VAL B CA 1
ATOM 7393 C C . VAL B 1 255 ? 10.414 -36.156 -40.906 1 93.81 255 VAL B C 1
ATOM 7395 O O . VAL B 1 255 ? 9.734 -35.156 -41.062 1 93.81 255 VAL B O 1
ATOM 7398 N N . TYR B 1 256 ? 10.055 -37.062 -40.062 1 93.94 256 TYR B N 1
ATOM 7399 C CA . TYR B 1 256 ? 8.719 -37.062 -39.469 1 93.94 256 TYR B CA 1
ATOM 7400 C C . TYR B 1 256 ? 8.641 -36.125 -38.281 1 93.94 256 TYR B C 1
ATOM 7402 O O . TYR B 1 256 ? 7.574 -35.938 -37.688 1 93.94 256 TYR B O 1
ATOM 7410 N N . ALA B 1 257 ? 9.781 -35.469 -37.969 1 95.06 257 ALA B N 1
ATOM 7411 C CA . ALA B 1 257 ? 9.805 -34.469 -36.906 1 95.06 257 ALA B CA 1
ATOM 7412 C C . ALA B 1 257 ? 9.352 -33.094 -37.406 1 95.06 257 ALA B C 1
ATOM 7414 O O . ALA B 1 257 ? 9.055 -32.188 -36.625 1 95.06 257 ALA B O 1
ATOM 7415 N N . PHE B 1 258 ? 9.148 -32.938 -38.719 1 95.06 258 PHE B N 1
ATOM 7416 C CA . PHE B 1 258 ? 8.875 -31.641 -39.312 1 95.06 258 PHE B CA 1
ATOM 7417 C C . PHE B 1 258 ? 7.516 -31.109 -38.906 1 95.06 258 PHE B C 1
ATOM 7419 O O . PHE B 1 258 ? 7.367 -29.922 -38.625 1 95.06 258 PHE B O 1
ATOM 7426 N N . PRO B 1 259 ? 6.492 -31.969 -38.812 1 94.69 259 PRO B N 1
ATOM 7427 C CA . PRO B 1 259 ? 5.215 -31.422 -38.344 1 94.69 259 PRO B CA 1
ATOM 7428 C C . PRO B 1 259 ? 5.297 -30.844 -36.938 1 94.69 259 PRO B C 1
ATOM 7430 O O . PRO B 1 259 ? 4.688 -29.812 -36.656 1 94.69 259 PRO B O 1
ATOM 7433 N N . LEU B 1 260 ? 6.027 -31.531 -36.125 1 95.5 260 LEU B N 1
ATOM 7434 C CA . LEU B 1 260 ? 6.215 -31.031 -34.75 1 95.5 260 LEU B CA 1
ATOM 7435 C C . LEU B 1 260 ? 7.016 -29.734 -34.75 1 95.5 260 LEU B C 1
ATOM 7437 O O . LEU B 1 260 ? 6.754 -28.828 -33.938 1 95.5 260 LEU B O 1
ATOM 7441 N N . PHE B 1 261 ? 7.977 -29.656 -35.594 1 96.12 261 PHE B N 1
ATOM 7442 C CA . PHE B 1 261 ? 8.789 -28.438 -35.719 1 96.12 261 PHE B CA 1
ATOM 7443 C C . PHE B 1 261 ? 7.938 -27.266 -36.156 1 96.12 261 PHE B C 1
ATOM 7445 O O . PHE B 1 261 ? 8.031 -26.172 -35.594 1 96.12 261 PHE B O 1
ATOM 7452 N N . ILE B 1 262 ? 7.078 -27.484 -37.125 1 96.62 262 ILE B N 1
ATOM 7453 C CA . ILE B 1 262 ? 6.191 -26.438 -37.625 1 96.62 262 ILE B CA 1
ATOM 7454 C C . ILE B 1 262 ? 5.211 -26.031 -36.531 1 96.62 262 ILE B C 1
ATOM 7456 O O . ILE B 1 262 ? 4.914 -24.844 -36.375 1 96.62 262 ILE B O 1
ATOM 7460 N N . TYR B 1 263 ? 4.777 -26.984 -35.812 1 96.25 263 TYR B N 1
ATOM 7461 C CA . TYR B 1 263 ? 3.869 -26.703 -34.688 1 96.25 263 TYR B CA 1
ATOM 7462 C C . TYR B 1 263 ? 4.516 -25.766 -33.688 1 96.25 263 TYR B C 1
ATOM 7464 O O . TYR B 1 263 ? 3.9 -24.797 -33.25 1 96.25 263 TYR B O 1
ATOM 7472 N N . TYR B 1 264 ? 5.742 -26.016 -33.344 1 96 264 TYR B N 1
ATOM 7473 C CA . TYR B 1 264 ? 6.402 -25.234 -32.312 1 96 264 TYR B CA 1
ATOM 7474 C C . TYR B 1 264 ? 6.77 -23.844 -32.812 1 96 264 TYR B C 1
ATOM 7476 O O . TYR B 1 264 ? 6.828 -22.875 -32.062 1 96 264 TYR B O 1
ATOM 7484 N N . ILE B 1 265 ? 6.98 -23.672 -34.094 1 95.69 265 ILE B N 1
ATOM 7485 C CA . ILE B 1 265 ? 7.191 -22.344 -34.688 1 95.69 265 ILE B CA 1
ATOM 7486 C C . ILE B 1 265 ? 5.91 -21.531 -34.562 1 95.69 265 ILE B C 1
ATOM 7488 O O . ILE B 1 265 ? 5.945 -20.375 -34.156 1 95.69 265 ILE B O 1
ATOM 7492 N N . VAL B 1 266 ? 4.812 -22.141 -34.875 1 95.62 266 VAL B N 1
ATOM 7493 C CA . VAL B 1 266 ? 3.521 -21.469 -34.781 1 95.62 266 VAL B CA 1
ATOM 7494 C C . VAL B 1 266 ? 3.197 -21.156 -33.312 1 95.62 266 VAL B C 1
ATOM 7496 O O . VAL B 1 266 ? 2.701 -20.062 -33 1 95.62 266 VAL B O 1
ATOM 7499 N N . LEU B 1 267 ? 3.525 -22.078 -32.469 1 94.44 267 LEU B N 1
ATOM 7500 C CA . LEU B 1 267 ? 3.273 -21.875 -31.062 1 94.44 267 LEU B CA 1
ATOM 7501 C C . LEU B 1 267 ? 4.094 -20.703 -30.516 1 94.44 267 LEU B C 1
ATOM 7503 O O . LEU B 1 267 ? 3.605 -19.922 -29.703 1 94.44 267 LEU B O 1
ATOM 7507 N N . THR B 1 268 ? 5.324 -20.625 -30.938 1 94.44 268 THR B N 1
ATOM 7508 C CA . THR B 1 268 ? 6.188 -19.547 -30.469 1 94.44 268 THR B CA 1
ATOM 7509 C C . THR B 1 268 ? 5.605 -18.188 -30.859 1 94.44 268 THR B C 1
ATOM 7511 O O . THR B 1 268 ? 5.543 -17.281 -30.031 1 94.44 268 THR B O 1
ATOM 7514 N N . PHE B 1 269 ? 5.145 -18.094 -32.031 1 94.56 269 PHE B N 1
ATOM 7515 C CA . PHE B 1 269 ? 4.566 -16.828 -32.5 1 94.56 269 PHE B CA 1
ATOM 7516 C C . PHE B 1 269 ? 3.264 -16.531 -31.75 1 94.56 269 PHE B C 1
ATOM 7518 O O . PHE B 1 269 ? 2.984 -15.383 -31.406 1 94.56 269 PHE B O 1
ATOM 7525 N N . LEU B 1 270 ? 2.539 -17.547 -31.5 1 93.06 270 LEU B N 1
ATOM 7526 C CA . LEU B 1 270 ? 1.287 -17.375 -30.766 1 93.06 270 LEU B CA 1
ATOM 7527 C C . LEU B 1 270 ? 1.553 -16.953 -29.328 1 93.06 270 LEU B C 1
ATOM 7529 O O . LEU B 1 270 ? 0.871 -16.062 -28.797 1 93.06 270 LEU B O 1
ATOM 7533 N N . CYS B 1 271 ? 2.557 -17.594 -28.734 1 93.06 271 CYS B N 1
ATOM 7534 C CA . CYS B 1 271 ? 2.898 -17.25 -27.344 1 93.06 271 CYS B CA 1
ATOM 7535 C C . CYS B 1 271 ? 3.402 -15.82 -27.25 1 93.06 271 CYS B C 1
ATOM 7537 O O . CYS B 1 271 ? 3.061 -15.102 -26.297 1 93.06 271 CYS B O 1
ATOM 7539 N N . VAL B 1 272 ? 4.191 -15.43 -28.219 1 92 272 VAL B N 1
ATOM 7540 C CA . VAL B 1 272 ? 4.719 -14.07 -28.219 1 92 272 VAL B CA 1
ATOM 7541 C C . VAL B 1 272 ? 3.574 -13.078 -28.391 1 92 272 VAL B C 1
ATOM 7543 O O . VAL B 1 272 ? 3.51 -12.062 -27.703 1 92 272 VAL B O 1
ATOM 7546 N N . TYR B 1 273 ? 2.666 -13.406 -29.188 1 91 273 TYR B N 1
ATOM 7547 C CA . TYR B 1 273 ? 1.545 -12.516 -29.469 1 91 273 TYR B CA 1
ATOM 7548 C C . TYR B 1 273 ? 0.659 -12.359 -28.234 1 91 273 TYR B C 1
ATOM 7550 O O . TYR B 1 273 ? 0.313 -11.242 -27.844 1 91 273 TYR B O 1
ATOM 7558 N N . ILE B 1 274 ? 0.374 -13.391 -27.625 1 89.25 274 ILE B N 1
ATOM 7559 C CA . ILE B 1 274 ? -0.546 -13.375 -26.484 1 89.25 274 ILE B CA 1
ATOM 7560 C C . ILE B 1 274 ? 0.116 -12.688 -25.297 1 89.25 274 ILE B C 1
ATOM 7562 O O . ILE B 1 274 ? -0.5 -11.844 -24.641 1 89.25 274 ILE B O 1
ATOM 7566 N N . ARG B 1 275 ? 1.342 -13.039 -25.047 1 88.12 275 ARG B N 1
ATOM 7567 C CA . ARG B 1 275 ? 2.002 -12.508 -23.859 1 88.12 275 ARG B CA 1
ATOM 7568 C C . ARG B 1 275 ? 2.303 -11.023 -24.016 1 88.12 275 ARG B C 1
ATOM 7570 O O . ARG B 1 275 ? 2.195 -10.258 -23.047 1 88.12 275 ARG B O 1
ATOM 7577 N N . PHE B 1 276 ? 2.566 -10.562 -25.234 1 86.81 276 PHE B N 1
ATOM 7578 C CA . PHE B 1 276 ? 2.941 -9.164 -25.438 1 86.81 276 PHE B CA 1
ATOM 7579 C C . PHE B 1 276 ? 1.704 -8.297 -25.625 1 86.81 276 PHE B C 1
ATOM 7581 O O . PHE B 1 276 ? 1.777 -7.07 -25.5 1 86.81 276 PHE B O 1
ATOM 7588 N N . SER B 1 277 ? 0.584 -8.906 -25.734 1 83.12 277 SER B N 1
ATOM 7589 C CA . SER B 1 277 ? -0.657 -8.141 -25.797 1 83.12 277 SER B CA 1
ATOM 7590 C C . SER B 1 277 ? -1.082 -7.66 -24.422 1 83.12 277 SER B C 1
ATOM 7592 O O . SER B 1 277 ? -1.785 -6.656 -24.297 1 83.12 277 SER B O 1
ATOM 7594 N N . ALA B 1 278 ? -0.661 -8.312 -23.422 1 80.25 278 ALA B N 1
ATOM 7595 C CA . ALA B 1 278 ? -1.017 -7.984 -22.047 1 80.25 278 ALA B CA 1
ATOM 7596 C C . ALA B 1 278 ? -0.022 -6.996 -21.438 1 80.25 278 ALA B C 1
ATOM 7598 O O . ALA B 1 278 ? -0.145 -6.613 -20.266 1 80.25 278 ALA B O 1
ATOM 7599 N N . TYR B 1 279 ? 0.81 -6.492 -22.297 1 79.25 279 TYR B N 1
ATOM 7600 C CA . TYR B 1 279 ? 1.936 -5.684 -21.844 1 79.25 279 TYR B CA 1
ATOM 7601 C C . TYR B 1 279 ? 1.452 -4.387 -21.188 1 79.25 279 TYR B C 1
ATOM 7603 O O . TYR B 1 279 ? 1.907 -4.02 -20.109 1 79.25 279 TYR B O 1
ATOM 7611 N N . LYS B 1 280 ? 0.503 -3.717 -21.688 1 75.81 280 LYS B N 1
ATOM 7612 C CA . LYS B 1 280 ? 0.034 -2.428 -21.188 1 75.81 280 LYS B CA 1
ATOM 7613 C C . LYS B 1 280 ? -0.652 -2.578 -19.828 1 75.81 280 LYS B C 1
ATOM 7615 O O . LYS B 1 280 ? -0.467 -1.747 -18.938 1 75.81 280 LYS B O 1
ATOM 7620 N N . LYS B 1 281 ? -1.306 -3.643 -19.672 1 78.62 281 LYS B N 1
ATOM 7621 C CA . LYS B 1 281 ? -2.023 -3.883 -18.422 1 78.62 281 LYS B CA 1
ATOM 7622 C C . LYS B 1 281 ? -1.054 -4.168 -17.281 1 78.62 281 LYS B C 1
ATOM 7624 O O . LYS B 1 281 ? -1.271 -3.725 -16.156 1 78.62 281 LYS B O 1
ATOM 7629 N N . THR B 1 282 ? -0.007 -4.805 -17.641 1 78.88 282 THR B N 1
ATOM 7630 C CA . THR B 1 282 ? 0.975 -5.152 -16.625 1 78.88 282 THR B CA 1
ATOM 7631 C C . THR B 1 282 ? 1.735 -3.916 -16.156 1 78.88 282 THR B C 1
ATOM 7633 O O . THR B 1 282 ? 2.117 -3.816 -14.984 1 78.88 282 THR B O 1
ATOM 7636 N N . LEU B 1 283 ? 1.819 -2.953 -17.062 1 74.31 283 LEU B N 1
ATOM 7637 C CA . LEU B 1 283 ? 2.559 -1.737 -16.734 1 74.31 283 LEU B CA 1
ATOM 7638 C C . LEU B 1 283 ? 1.79 -0.885 -15.734 1 74.31 283 LEU B C 1
ATOM 7640 O O . LEU B 1 283 ? 2.393 -0.207 -14.898 1 74.31 283 LEU B O 1
ATOM 7644 N N . GLN B 1 284 ? 0.537 -1.049 -15.609 1 78.19 284 GLN B N 1
ATOM 7645 C CA . GLN B 1 284 ? -0.281 -0.177 -14.773 1 78.19 284 GLN B CA 1
ATOM 7646 C C . GLN B 1 284 ? -0.488 -0.782 -13.391 1 78.19 284 GLN B C 1
ATOM 7648 O O . GLN B 1 284 ? -0.823 -0.07 -12.438 1 78.19 284 GLN B O 1
ATOM 7653 N N . THR B 1 285 ? -0.23 -2.035 -13.242 1 79.06 285 THR B N 1
ATOM 7654 C CA . THR B 1 285 ? -0.598 -2.729 -12.008 1 79.06 285 THR B CA 1
ATOM 7655 C C . THR B 1 285 ? 0.253 -2.246 -10.844 1 79.06 285 THR B C 1
ATOM 7657 O O . THR B 1 285 ? -0.278 -1.855 -9.797 1 79.06 285 THR B O 1
ATOM 7660 N N . ASN B 1 286 ? 1.51 -2.137 -10.992 1 74.88 286 ASN B N 1
ATOM 7661 C CA . ASN B 1 286 ? 2.373 -1.74 -9.883 1 74.88 286 ASN B CA 1
ATOM 7662 C C . ASN B 1 286 ? 2.219 -0.258 -9.555 1 74.88 286 ASN B C 1
ATOM 7664 O O . ASN B 1 286 ? 2.236 0.128 -8.391 1 74.88 286 ASN B O 1
ATOM 7668 N N . THR B 1 287 ? 1.977 0.505 -10.578 1 75.69 287 THR B N 1
ATOM 7669 C CA . THR B 1 287 ? 1.826 1.94 -10.367 1 75.69 287 THR B CA 1
ATOM 7670 C C . THR B 1 287 ? 0.568 2.238 -9.562 1 75.69 287 THR B C 1
ATOM 7672 O O . THR B 1 287 ? 0.6 3.045 -8.625 1 75.69 287 THR B O 1
ATOM 7675 N N . ALA B 1 288 ? -0.448 1.53 -9.859 1 80.69 288 ALA B N 1
ATOM 7676 C CA . ALA B 1 288 ? -1.705 1.743 -9.141 1 80.69 288 ALA B CA 1
ATOM 7677 C C . ALA B 1 288 ? -1.592 1.297 -7.688 1 80.69 288 ALA B C 1
ATOM 7679 O O . ALA B 1 288 ? -2.143 1.938 -6.793 1 80.69 288 ALA B O 1
ATOM 7680 N N . SER B 1 289 ? -0.807 0.26 -7.527 1 83.06 289 SER B N 1
ATOM 7681 C CA . SER B 1 289 ? -0.627 -0.27 -6.18 1 83.06 289 SER B CA 1
ATOM 7682 C C . SER B 1 289 ? 0.187 0.686 -5.312 1 83.06 289 SER B C 1
ATOM 7684 O O . SER B 1 289 ? -0.157 0.928 -4.152 1 83.06 289 SER B O 1
ATOM 7686 N N . TYR B 1 290 ? 1.159 1.252 -5.859 1 76.94 290 TYR B N 1
ATOM 7687 C CA . TYR B 1 290 ? 2.01 2.162 -5.102 1 76.94 290 TYR B CA 1
ATOM 7688 C C . TYR B 1 290 ? 1.305 3.49 -4.855 1 76.94 290 TYR B C 1
ATOM 7690 O O . TYR B 1 290 ? 1.501 4.121 -3.814 1 76.94 290 TYR B O 1
ATOM 7698 N N . GLU B 1 291 ? 0.501 3.896 -5.797 1 80.69 291 GLU B N 1
ATOM 7699 C CA . GLU B 1 291 ? -0.279 5.113 -5.605 1 80.69 291 GLU B CA 1
ATOM 7700 C C . GLU B 1 291 ? -1.272 4.957 -4.457 1 80.69 291 GLU B C 1
ATOM 7702 O O . GLU B 1 291 ? -1.446 5.875 -3.65 1 80.69 291 GLU B O 1
ATOM 7707 N N . LYS B 1 292 ? -1.866 3.865 -4.422 1 86.12 292 LYS B N 1
ATOM 7708 C CA . LYS B 1 292 ? -2.791 3.604 -3.322 1 86.12 292 LYS B CA 1
ATOM 7709 C C . LYS B 1 292 ? -2.061 3.586 -1.982 1 86.12 292 LYS B C 1
ATOM 7711 O O . LYS B 1 292 ? -2.559 4.121 -0.991 1 86.12 292 LYS B O 1
ATOM 7716 N N . MET B 1 293 ? -0.866 2.971 -2.01 1 84.38 293 MET B N 1
ATOM 7717 C CA . MET B 1 293 ? -0.071 2.928 -0.786 1 84.38 293 MET B CA 1
ATOM 7718 C C . MET B 1 293 ? 0.305 4.332 -0.331 1 84.38 293 MET B C 1
ATOM 7720 O O . MET B 1 293 ? 0.243 4.645 0.86 1 84.38 293 MET B O 1
ATOM 7724 N N . SER B 1 294 ? 0.636 5.125 -1.252 1 83.75 294 SER B N 1
ATOM 7725 C CA . SER B 1 294 ? 0.996 6.504 -0.941 1 83.75 294 SER B CA 1
ATOM 7726 C C . SER B 1 294 ? -0.183 7.262 -0.338 1 83.75 294 SER B C 1
ATOM 7728 O O . SER B 1 294 ? -0.016 8.023 0.617 1 83.75 294 SER B O 1
ATOM 7730 N N . THR B 1 295 ? -1.377 7.035 -0.843 1 86.56 295 THR B N 1
ATOM 7731 C CA . THR B 1 295 ? -2.572 7.695 -0.329 1 86.56 295 THR B CA 1
ATOM 7732 C C . THR B 1 295 ? -2.902 7.199 1.075 1 86.56 295 THR B C 1
ATOM 7734 O O . THR B 1 295 ? -3.289 7.984 1.942 1 86.56 295 THR B O 1
ATOM 7737 N N . LEU B 1 296 ? -2.697 5.949 1.293 1 88.19 296 LEU B N 1
ATOM 7738 C CA . LEU B 1 296 ? -2.977 5.375 2.604 1 88.19 296 LEU B CA 1
ATOM 7739 C C . LEU B 1 296 ? -2.02 5.926 3.656 1 88.19 296 LEU B C 1
ATOM 7741 O O . LEU B 1 296 ? -2.422 6.188 4.789 1 88.19 296 LEU B O 1
ATOM 7745 N N . ILE B 1 297 ? -0.873 6.113 3.273 1 85.44 297 ILE B N 1
ATOM 7746 C CA . ILE B 1 297 ? 0.119 6.645 4.203 1 85.44 297 ILE B CA 1
ATOM 7747 C C . ILE B 1 297 ? -0.21 8.102 4.535 1 85.44 297 ILE B C 1
ATOM 7749 O O . ILE B 1 297 ? -0.067 8.531 5.68 1 85.44 297 ILE B O 1
ATOM 7753 N N . SER B 1 298 ? -0.597 8.82 3.527 1 86.44 298 SER B N 1
ATOM 7754 C CA . SER B 1 298 ? -0.981 10.211 3.76 1 86.44 298 SER B CA 1
ATOM 7755 C C . SER B 1 298 ? -2.215 10.297 4.652 1 86.44 298 SER B C 1
ATOM 7757 O O . SER B 1 298 ? -2.33 11.211 5.469 1 86.44 298 SER B O 1
ATOM 7759 N N . LEU B 1 299 ? -3.088 9.367 4.496 1 87.38 299 LEU B N 1
ATOM 7760 C CA . LEU B 1 299 ? -4.289 9.352 5.324 1 87.38 299 LEU B CA 1
ATOM 7761 C C . LEU B 1 299 ? -3.953 8.969 6.762 1 87.38 299 LEU B C 1
ATOM 7763 O O . LEU B 1 299 ? -4.59 9.453 7.699 1 87.38 299 LEU B O 1
ATOM 7767 N N . GLU B 1 300 ? -3.041 8.07 6.879 1 87.12 300 GLU B N 1
ATOM 7768 C CA . GLU B 1 300 ? -2.59 7.707 8.219 1 87.12 300 GLU B CA 1
ATOM 7769 C C . GLU B 1 300 ? -2.027 8.914 8.961 1 87.12 300 GLU B C 1
ATOM 7771 O O . GLU B 1 300 ? -2.25 9.07 10.164 1 87.12 300 GLU B O 1
ATOM 7776 N N . ALA B 1 301 ? -1.37 9.758 8.234 1 81.75 301 ALA B N 1
ATOM 7777 C CA . ALA B 1 301 ? -0.811 10.961 8.844 1 81.75 301 ALA B CA 1
ATOM 7778 C C . ALA B 1 301 ? -1.915 11.93 9.266 1 81.75 301 ALA B C 1
ATOM 7780 O O . ALA B 1 301 ? -1.75 12.688 10.219 1 81.75 301 ALA B O 1
ATOM 7781 N N . LYS B 1 302 ? -3.1 11.852 8.641 1 84.44 302 LYS B N 1
ATOM 7782 C CA . LYS B 1 302 ? -4.223 12.742 8.914 1 84.44 302 LYS B CA 1
ATOM 7783 C C . LYS B 1 302 ? -5.273 12.047 9.781 1 84.44 302 LYS B C 1
ATOM 7785 O O . LYS B 1 302 ? -6.426 12.492 9.836 1 84.44 302 LYS B O 1
ATOM 7790 N N . ARG B 1 303 ? -4.977 11.07 10.453 1 83.56 303 ARG B N 1
ATOM 7791 C CA . ARG B 1 303 ? -5.926 10.211 11.156 1 83.56 303 ARG B CA 1
ATOM 7792 C C . ARG B 1 303 ? -6.711 11.008 12.195 1 83.56 303 ARG B C 1
ATOM 7794 O O . ARG B 1 303 ? -7.91 10.789 12.375 1 83.56 303 ARG B O 1
ATOM 7801 N N . LYS B 1 304 ? -6.121 11.938 12.891 1 78.62 304 LYS B N 1
ATOM 7802 C CA . LYS B 1 304 ? -6.785 12.695 13.945 1 78.62 304 LYS B CA 1
ATOM 7803 C C . LYS B 1 304 ? -7.836 13.641 13.367 1 78.62 304 LYS B C 1
ATOM 7805 O O . LYS B 1 304 ? -8.859 13.906 14 1 78.62 304 LYS B O 1
ATOM 7810 N N . GLU B 1 305 ? -7.609 14.055 12.18 1 86.56 305 GLU B N 1
ATOM 7811 C CA . GLU B 1 305 ? -8.539 14.992 11.555 1 86.56 305 GLU B CA 1
ATOM 7812 C C . GLU B 1 305 ? -9.672 14.25 10.844 1 86.56 305 GLU B C 1
ATOM 7814 O O . GLU B 1 305 ? -10.727 14.836 10.578 1 86.56 305 GLU B O 1
ATOM 7819 N N . LEU B 1 306 ? -9.438 13.016 10.562 1 84.44 306 LEU B N 1
ATOM 7820 C CA . LEU B 1 306 ? -10.43 12.25 9.812 1 84.44 306 LEU B CA 1
ATOM 7821 C C . LEU B 1 306 ? -11.719 12.094 10.617 1 84.44 306 LEU B C 1
ATOM 7823 O O . LEU B 1 306 ? -12.789 11.906 10.047 1 84.44 306 LEU B O 1
ATOM 7827 N N . LYS B 1 307 ? -11.609 12.234 11.922 1 82.31 307 LYS B N 1
ATOM 7828 C CA . LYS B 1 307 ? -12.773 12.094 12.797 1 82.31 307 LYS B CA 1
ATOM 7829 C C . LYS B 1 307 ? -13.758 13.242 12.578 1 82.31 307 LYS B C 1
ATOM 7831 O O . LYS B 1 307 ? -14.945 13.117 12.891 1 82.31 307 LYS B O 1
ATOM 7836 N N . PHE B 1 308 ? -13.211 14.273 12.008 1 88.56 308 PHE B N 1
ATOM 7837 C CA . PHE B 1 308 ? -14.047 15.461 11.883 1 88.56 308 PHE B CA 1
ATOM 7838 C C . PHE B 1 308 ? -14.484 15.672 10.438 1 88.56 308 PHE B C 1
ATOM 7840 O O . PHE B 1 308 ? -15.148 16.656 10.117 1 88.56 308 PHE B O 1
ATOM 7847 N N . LEU B 1 309 ? -14.094 14.742 9.594 1 86.12 309 LEU B N 1
ATOM 7848 C CA . LEU B 1 309 ? -14.461 14.852 8.188 1 86.12 309 LEU B CA 1
ATOM 7849 C C . LEU B 1 309 ? -15.68 13.977 7.879 1 86.12 309 LEU B C 1
ATOM 7851 O O . LEU B 1 309 ? -15.836 12.906 8.461 1 86.12 309 LEU B O 1
ATOM 7855 N N . ARG B 1 310 ? -16.359 14.484 6.957 1 78.5 310 ARG B N 1
ATOM 7856 C CA . ARG B 1 310 ? -17.5 13.703 6.516 1 78.5 310 ARG B CA 1
ATOM 7857 C C . ARG B 1 310 ? -17.047 12.43 5.801 1 78.5 310 ARG B C 1
ATOM 7859 O O . ARG B 1 310 ? -16.344 12.492 4.797 1 78.5 310 ARG B O 1
ATOM 7866 N N . SER B 1 311 ? -17.453 11.344 6.262 1 75.06 311 SER B N 1
ATOM 7867 C CA . SER B 1 311 ? -16.953 10.039 5.832 1 75.06 311 SER B CA 1
ATOM 7868 C C . SER B 1 311 ? -17.328 9.766 4.375 1 75.06 311 SER B C 1
ATOM 7870 O O . SER B 1 311 ? -16.562 9.109 3.658 1 75.06 311 SER B O 1
ATOM 7872 N N . THR B 1 312 ? -18.344 10.281 3.932 1 75.44 312 THR B N 1
ATOM 7873 C CA . THR B 1 312 ? -18.844 9.93 2.607 1 75.44 312 THR B CA 1
ATOM 7874 C C . THR B 1 312 ? -17.891 10.406 1.523 1 75.44 312 THR B C 1
ATOM 7876 O O . THR B 1 312 ? -17.625 9.688 0.559 1 75.44 312 THR B O 1
ATOM 7879 N N . PHE B 1 313 ? -17.344 11.602 1.737 1 75.44 313 PHE B N 1
ATOM 7880 C CA . PHE B 1 313 ? -16.531 12.188 0.683 1 75.44 313 PHE B CA 1
ATOM 7881 C C . PHE B 1 313 ? -15.133 11.562 0.68 1 75.44 313 PHE B C 1
ATOM 7883 O O . PHE B 1 313 ? -14.609 11.203 -0.377 1 75.44 313 PHE B O 1
ATOM 7890 N N . PHE B 1 314 ? -14.57 11.453 1.889 1 78.75 314 PHE B N 1
ATOM 7891 C CA . PHE B 1 314 ? -13.211 10.93 1.886 1 78.75 314 PHE B CA 1
ATOM 7892 C C . PHE B 1 314 ? -13.203 9.43 1.597 1 78.75 314 PHE B C 1
ATOM 7894 O O . PHE B 1 314 ? -12.273 8.922 0.97 1 78.75 314 PHE B O 1
ATOM 7901 N N . GLU B 1 315 ? -14.289 8.805 1.945 1 81.31 315 GLU B N 1
ATOM 7902 C CA . GLU B 1 315 ? -14.406 7.387 1.627 1 81.31 315 GLU B CA 1
ATOM 7903 C C . GLU B 1 315 ? -14.523 7.168 0.121 1 81.31 315 GLU B C 1
ATOM 7905 O O . GLU B 1 315 ? -13.953 6.219 -0.421 1 81.31 315 GLU B O 1
ATOM 7910 N N . LYS B 1 316 ? -15.242 7.965 -0.463 1 77.69 316 LYS B N 1
ATOM 7911 C CA . LYS B 1 316 ? -15.438 7.809 -1.901 1 77.69 316 LYS B CA 1
ATOM 7912 C C . LYS B 1 316 ? -14.125 7.984 -2.66 1 77.69 316 LYS B C 1
ATOM 7914 O O . LYS B 1 316 ? -13.859 7.262 -3.623 1 77.69 316 LYS B O 1
ATOM 7919 N N . LEU B 1 317 ? -13.344 8.977 -2.283 1 76.88 317 LEU B N 1
ATOM 7920 C CA . LEU B 1 317 ? -12.055 9.18 -2.939 1 76.88 317 LEU B CA 1
ATOM 7921 C C . LEU B 1 317 ? -11.172 7.949 -2.799 1 76.88 317 LEU B C 1
ATOM 7923 O O . LEU B 1 317 ? -10.578 7.488 -3.777 1 76.88 317 LEU B O 1
ATOM 7927 N N . LEU B 1 318 ? -11.109 7.438 -1.643 1 79.88 318 LEU B N 1
ATOM 7928 C CA . LEU B 1 318 ? -10.273 6.258 -1.418 1 79.88 318 LEU B CA 1
ATOM 7929 C C . LEU B 1 318 ? -10.844 5.047 -2.148 1 79.88 318 LEU B C 1
ATOM 7931 O O . LEU B 1 318 ? -10.086 4.207 -2.646 1 79.88 318 LEU B O 1
ATOM 7935 N N . MET B 1 319 ? -12.141 5.02 -2.229 1 82.19 319 MET B N 1
ATOM 7936 C CA . MET B 1 319 ? -12.781 3.889 -2.896 1 82.19 319 MET B CA 1
ATOM 7937 C C . MET B 1 319 ? -12.516 3.922 -4.398 1 82.19 319 MET B C 1
ATOM 7939 O O . MET B 1 319 ? -12.383 2.873 -5.031 1 82.19 319 MET B O 1
ATOM 7943 N N . ASP B 1 320 ? -12.352 5.105 -4.949 1 81.62 320 ASP B N 1
ATOM 7944 C CA . ASP B 1 320 ? -12.016 5.211 -6.367 1 81.62 320 ASP B CA 1
ATOM 7945 C C . ASP B 1 320 ? -10.609 4.68 -6.641 1 81.62 320 ASP B C 1
ATOM 7947 O O . ASP B 1 320 ? -10.391 3.971 -7.625 1 81.62 320 ASP B O 1
ATOM 7951 N N . LYS B 1 321 ? -9.75 5.07 -5.777 1 83.44 321 LYS B N 1
ATOM 7952 C CA . LYS B 1 321 ? -8.383 4.582 -5.934 1 83.44 321 LYS B CA 1
ATOM 7953 C C . LYS B 1 321 ? -8.305 3.074 -5.699 1 83.44 321 LYS B C 1
ATOM 7955 O O . LYS B 1 321 ? -7.535 2.375 -6.359 1 83.44 321 LYS B O 1
ATOM 7960 N N . THR B 1 322 ? -9.125 2.633 -4.859 1 85.75 322 THR B N 1
ATOM 7961 C CA . THR B 1 322 ? -9.195 1.202 -4.578 1 85.75 322 THR B CA 1
ATOM 7962 C C . THR B 1 322 ? -9.797 0.446 -5.758 1 85.75 322 THR B C 1
ATOM 7964 O O . THR B 1 322 ? -9.312 -0.627 -6.125 1 85.75 322 THR B O 1
ATOM 7967 N N . ASN B 1 323 ? -10.789 1.001 -6.32 1 86 323 ASN B N 1
ATOM 7968 C CA . ASN B 1 323 ? -11.414 0.369 -7.477 1 86 323 ASN B CA 1
ATOM 7969 C C . ASN B 1 323 ? -10.445 0.264 -8.648 1 86 323 ASN B C 1
ATOM 7971 O O . ASN B 1 323 ? -10.414 -0.75 -9.352 1 86 323 ASN B O 1
ATOM 7975 N N . ARG B 1 324 ? -9.664 1.246 -8.859 1 85.75 324 ARG B N 1
ATOM 7976 C CA . ARG B 1 324 ? -8.68 1.211 -9.938 1 85.75 324 ARG B CA 1
ATOM 7977 C C . ARG B 1 324 ? -7.602 0.167 -9.656 1 85.75 324 ARG B C 1
ATOM 7979 O O . ARG B 1 324 ? -7.207 -0.576 -10.562 1 85.75 324 ARG B O 1
ATOM 7986 N N . ASP B 1 325 ? -7.129 0.078 -8.422 1 88 325 ASP B N 1
ATOM 7987 C CA . ASP B 1 325 ? -6.113 -0.893 -8.031 1 88 325 ASP B CA 1
ATOM 7988 C C . ASP B 1 325 ? -6.625 -2.322 -8.188 1 88 325 ASP B C 1
ATOM 7990 O O . ASP B 1 325 ? -5.945 -3.17 -8.773 1 88 325 ASP B O 1
ATOM 7994 N N . GLU B 1 326 ? -7.891 -2.535 -7.77 1 88 326 GLU B N 1
ATOM 7995 C CA . GLU B 1 326 ? -8.461 -3.881 -7.805 1 88 326 GLU B CA 1
ATOM 7996 C C . GLU B 1 326 ? -8.836 -4.281 -9.227 1 88 326 GLU B C 1
ATOM 7998 O O . GLU B 1 326 ? -8.742 -5.453 -9.594 1 88 326 GLU B O 1
ATOM 8003 N N . TYR B 1 327 ? -9.25 -3.35 -9.945 1 86.94 327 TYR B N 1
ATOM 8004 C CA . TYR B 1 327 ? -9.594 -3.648 -11.336 1 86.94 327 TYR B CA 1
ATOM 8005 C C . TYR B 1 327 ? -8.359 -4.031 -12.141 1 86.94 327 TYR B C 1
ATOM 8007 O O . TYR B 1 327 ? -8.383 -5.004 -12.898 1 86.94 327 TYR B O 1
ATOM 8015 N N . THR B 1 328 ? -7.297 -3.303 -12.031 1 86.94 328 THR B N 1
ATOM 8016 C CA . THR B 1 328 ? -6.066 -3.602 -12.758 1 86.94 328 THR B CA 1
ATOM 8017 C C . THR B 1 328 ? -5.488 -4.941 -12.305 1 86.94 328 THR B C 1
ATOM 8019 O O . THR B 1 328 ? -4.988 -5.715 -13.125 1 86.94 328 THR B O 1
ATOM 8022 N N . LYS B 1 329 ? -5.633 -5.203 -11.062 1 87.31 329 LYS B N 1
ATOM 8023 C CA . LYS B 1 329 ? -5.148 -6.477 -10.539 1 87.31 329 LYS B CA 1
ATOM 8024 C C . LYS B 1 329 ? -5.984 -7.641 -11.07 1 87.31 329 LYS B C 1
ATOM 8026 O O . LYS B 1 329 ? -5.441 -8.695 -11.414 1 87.31 329 LYS B O 1
ATOM 8031 N N . MET B 1 330 ? -7.262 -7.453 -11.109 1 86.88 330 MET B N 1
ATOM 8032 C CA . MET B 1 330 ? -8.156 -8.484 -11.625 1 86.88 330 MET B CA 1
ATOM 8033 C C . MET B 1 330 ? -7.879 -8.773 -13.094 1 86.88 330 MET B C 1
ATOM 8035 O O . MET B 1 330 ? -7.781 -9.938 -13.492 1 86.88 330 MET B O 1
ATOM 8039 N N . GLU B 1 331 ? -7.695 -7.742 -13.844 1 87 331 GLU B N 1
ATOM 8040 C CA . GLU B 1 331 ? -7.406 -7.926 -15.258 1 87 331 GLU B CA 1
ATOM 8041 C C . GLU B 1 331 ? -6.094 -8.672 -15.469 1 87 331 GLU B C 1
ATOM 8043 O O . GLU B 1 331 ? -5.996 -9.531 -16.344 1 87 331 GLU B O 1
ATOM 8048 N N . MET B 1 332 ? -5.176 -8.352 -14.656 1 87.06 332 MET B N 1
ATOM 8049 C CA . MET B 1 332 ? -3.879 -9.023 -14.742 1 87.06 332 MET B CA 1
ATOM 8050 C C . MET B 1 332 ? -3.994 -10.492 -14.352 1 87.06 332 MET B C 1
ATOM 8052 O O . MET B 1 332 ? -3.385 -11.352 -14.984 1 87.06 332 MET B O 1
ATOM 8056 N N . ASN B 1 333 ? -4.797 -10.781 -13.391 1 87.31 333 ASN B N 1
ATOM 8057 C CA . ASN B 1 333 ? -4.98 -12.156 -12.953 1 87.31 333 ASN B CA 1
ATOM 8058 C C . ASN B 1 333 ? -5.719 -12.984 -14 1 87.31 333 ASN B C 1
ATOM 8060 O O . ASN B 1 333 ? -5.414 -14.164 -14.195 1 87.31 333 ASN B O 1
ATOM 8064 N N . ILE B 1 334 ? -6.656 -12.391 -14.617 1 88.56 334 ILE B N 1
ATOM 8065 C CA . ILE B 1 334 ? -7.398 -13.078 -15.672 1 88.56 334 ILE B CA 1
ATOM 8066 C C . ILE B 1 334 ? -6.473 -13.375 -16.844 1 88.56 334 ILE B C 1
ATOM 8068 O O . ILE B 1 334 ? -6.492 -14.484 -17.391 1 88.56 334 ILE B O 1
ATOM 8072 N N . GLU B 1 335 ? -5.656 -12.43 -17.188 1 87.69 335 GLU B N 1
ATOM 8073 C CA . GLU B 1 335 ? -4.711 -12.641 -18.281 1 87.69 335 GLU B CA 1
ATOM 8074 C C . GLU B 1 335 ? -3.709 -13.742 -17.938 1 87.69 335 GLU B C 1
ATOM 8076 O O . GLU B 1 335 ? -3.342 -14.547 -18.797 1 87.69 335 GLU B O 1
ATOM 8081 N N . ASN B 1 336 ? -3.26 -13.719 -16.703 1 87.38 336 ASN B N 1
ATOM 8082 C CA . ASN B 1 336 ? -2.334 -14.758 -16.266 1 87.38 336 ASN B CA 1
ATOM 8083 C C . ASN B 1 336 ? -2.996 -16.125 -16.266 1 87.38 336 ASN B C 1
ATOM 8085 O O . ASN B 1 336 ? -2.35 -17.141 -16.562 1 87.38 336 ASN B O 1
ATOM 8089 N N . HIS B 1 337 ? -4.242 -16.125 -15.906 1 87.81 337 HIS B N 1
ATOM 8090 C CA . HIS B 1 337 ? -4.973 -17.375 -15.93 1 87.81 337 HIS B CA 1
ATOM 8091 C C . HIS B 1 337 ? -5.145 -17.891 -17.359 1 87.81 337 HIS B C 1
ATOM 8093 O O . HIS B 1 337 ? -4.953 -19.078 -17.609 1 87.81 337 HIS B O 1
ATOM 8099 N N . HIS B 1 338 ? -5.434 -17 -18.234 1 87.75 338 HIS B N 1
ATOM 8100 C CA . HIS B 1 338 ? -5.566 -17.406 -19.625 1 87.75 338 HIS B CA 1
ATOM 8101 C C . HIS B 1 338 ? -4.238 -17.891 -20.188 1 87.75 338 HIS B C 1
ATOM 8103 O O . HIS B 1 338 ? -4.207 -18.828 -20.984 1 87.75 338 HIS B O 1
ATOM 8109 N N . TRP B 1 339 ? -3.188 -17.297 -19.766 1 89.5 339 TRP B N 1
ATOM 8110 C CA . TRP B 1 339 ? -1.862 -17.734 -20.172 1 89.5 339 TRP B CA 1
ATOM 8111 C C . TRP B 1 339 ? -1.562 -19.141 -19.641 1 89.5 339 TRP B C 1
ATOM 8113 O O . TRP B 1 339 ? -1.079 -20 -20.391 1 89.5 339 TRP B O 1
ATOM 8123 N N . ALA B 1 340 ? -1.924 -19.375 -18.438 1 88.12 340 ALA B N 1
ATOM 8124 C CA . ALA B 1 340 ? -1.677 -20.672 -17.828 1 88.12 340 ALA B CA 1
ATOM 8125 C C . ALA B 1 340 ? -2.508 -21.766 -18.5 1 88.12 340 ALA B C 1
ATOM 8127 O O . ALA B 1 340 ? -2.029 -22.891 -18.688 1 88.12 340 ALA B O 1
ATOM 8128 N N . GLU B 1 341 ? -3.709 -21.422 -18.828 1 88.44 341 GLU B N 1
ATOM 8129 C CA . GLU B 1 341 ? -4.578 -22.375 -19.484 1 88.44 341 GLU B CA 1
ATOM 8130 C C . GLU B 1 341 ? -4.109 -22.672 -20.906 1 88.44 341 GLU B C 1
ATOM 8132 O O . GLU B 1 341 ? -4.242 -23.781 -21.406 1 88.44 341 GLU B O 1
ATOM 8137 N N . MET B 1 342 ? -3.623 -21.625 -21.531 1 88.12 342 MET B N 1
ATOM 8138 C CA . MET B 1 342 ? -3.068 -21.828 -22.875 1 88.12 342 MET B CA 1
ATOM 8139 C C . MET B 1 342 ? -1.87 -22.781 -22.828 1 88.12 342 MET B C 1
ATOM 8141 O O . MET B 1 342 ? -1.701 -23.609 -23.719 1 88.12 342 MET B O 1
ATOM 8145 N N . ILE B 1 343 ? -1.058 -22.656 -21.781 1 89.06 343 ILE B N 1
ATOM 8146 C CA . ILE B 1 343 ? 0.099 -23.531 -21.625 1 89.06 343 ILE B CA 1
ATOM 8147 C C . ILE B 1 343 ? -0.368 -24.969 -21.406 1 89.06 343 ILE B C 1
ATOM 8149 O O . ILE B 1 343 ? 0.201 -25.906 -21.984 1 89.06 343 ILE B O 1
ATOM 8153 N N . LYS B 1 344 ? -1.416 -25.156 -20.688 1 86.25 344 LYS B N 1
ATOM 8154 C CA . LYS B 1 344 ? -1.953 -26.484 -20.453 1 86.25 344 LYS B CA 1
ATOM 8155 C C . LYS B 1 344 ? -2.541 -27.094 -21.719 1 86.25 344 LYS B C 1
ATOM 8157 O O . LYS B 1 344 ? -2.342 -28.266 -22.016 1 86.25 344 LYS B O 1
ATOM 8162 N N . ALA B 1 345 ? -3.25 -26.234 -22.422 1 88.5 345 ALA B N 1
ATOM 8163 C CA . ALA B 1 345 ? -3.809 -26.688 -23.688 1 88.5 345 ALA B CA 1
ATOM 8164 C C . ALA B 1 345 ? -2.703 -27.062 -24.672 1 88.5 345 ALA B C 1
ATOM 8166 O O . ALA B 1 345 ? -2.85 -28.016 -25.438 1 88.5 345 ALA B O 1
ATOM 8167 N N . ASN B 1 346 ? -1.672 -26.328 -24.625 1 90.62 346 ASN B N 1
ATOM 8168 C CA . ASN B 1 346 ? -0.535 -26.625 -25.484 1 90.62 346 ASN B CA 1
ATOM 8169 C C . ASN B 1 346 ? 0.069 -27.984 -25.156 1 90.62 346 ASN B C 1
ATOM 8171 O O . ASN B 1 346 ? 0.515 -28.703 -26.062 1 90.62 346 ASN B O 1
ATOM 8175 N N . SER B 1 347 ? 0.114 -28.328 -23.859 1 87.62 347 SER B N 1
ATOM 8176 C CA . SER B 1 347 ? 0.663 -29.625 -23.484 1 87.62 347 SER B CA 1
ATOM 8177 C C . SER B 1 347 ? -0.121 -30.766 -24.125 1 87.62 347 SER B C 1
ATOM 8179 O O . SER B 1 347 ? 0.461 -31.766 -24.547 1 87.62 347 SER B O 1
ATOM 8181 N N . PHE B 1 348 ? -1.392 -30.594 -24.344 1 90.25 348 PHE B N 1
ATOM 8182 C CA . PHE B 1 348 ? -2.234 -31.609 -24.938 1 90.25 348 PHE B CA 1
ATOM 8183 C C . PHE B 1 348 ? -2.111 -31.594 -26.453 1 90.25 348 PHE B C 1
ATOM 8185 O O . PHE B 1 348 ? -1.952 -32.656 -27.094 1 90.25 348 PHE B O 1
ATOM 8192 N N . VAL B 1 349 ? -2.176 -30.406 -27 1 90.56 349 VAL B N 1
ATOM 8193 C CA . VAL B 1 349 ? -2.125 -30.281 -28.453 1 90.56 349 VAL B CA 1
ATOM 8194 C C . VAL B 1 349 ? -0.764 -30.766 -28.969 1 90.56 349 VAL B C 1
ATOM 8196 O O . VAL B 1 349 ? -0.68 -31.453 -29.984 1 90.56 349 VAL B O 1
ATOM 8199 N N . SER B 1 350 ? 0.212 -30.422 -28.25 1 93.25 350 SER B N 1
ATOM 8200 C CA . SER B 1 350 ? 1.547 -30.859 -28.641 1 93.25 350 SER B CA 1
ATOM 8201 C C . SER B 1 350 ? 1.68 -32.375 -28.547 1 93.25 350 SER B C 1
ATOM 8203 O O . SER B 1 350 ? 2.391 -33 -29.344 1 93.25 350 SER B O 1
ATOM 8205 N N . MET B 1 351 ? 1.022 -32.906 -27.609 1 92.06 351 MET B N 1
ATOM 8206 C CA . MET B 1 351 ? 1.036 -34.375 -27.469 1 92.06 351 MET B CA 1
ATOM 8207 C C . MET B 1 351 ? 0.355 -35.031 -28.656 1 92.06 351 MET B C 1
ATOM 8209 O O . MET B 1 351 ? 0.837 -36.062 -29.156 1 92.06 351 MET B O 1
ATOM 8213 N N . ILE B 1 352 ? -0.698 -34.5 -29.109 1 92.5 352 ILE B N 1
ATOM 8214 C CA . ILE B 1 352 ? -1.439 -35.031 -30.25 1 92.5 352 ILE B CA 1
ATOM 8215 C C . ILE B 1 352 ? -0.575 -35 -31.5 1 92.5 352 ILE B C 1
ATOM 8217 O O . ILE B 1 352 ? -0.457 -36 -32.219 1 92.5 352 ILE B O 1
ATOM 8221 N N . VAL B 1 353 ? 0.028 -33.875 -31.719 1 93.81 353 VAL B N 1
ATOM 8222 C CA . VAL B 1 353 ? 0.874 -33.719 -32.906 1 93.81 353 VAL B CA 1
ATOM 8223 C C . VAL B 1 353 ? 2.053 -34.688 -32.812 1 93.81 353 VAL B C 1
ATOM 8225 O O . VAL B 1 353 ? 2.445 -35.281 -33.812 1 93.81 353 VAL B O 1
ATOM 8228 N N . MET B 1 354 ? 2.537 -34.844 -31.641 1 94.25 354 MET B N 1
ATOM 8229 C CA . MET B 1 354 ? 3.66 -35.75 -31.438 1 94.25 354 MET B CA 1
ATOM 8230 C C . MET B 1 354 ? 3.248 -37.188 -31.719 1 94.25 354 MET B C 1
ATOM 8232 O O . MET B 1 354 ? 3.98 -37.938 -32.375 1 94.25 354 MET B O 1
ATOM 8236 N N . PHE B 1 355 ? 2.076 -37.594 -31.266 1 92.12 355 PHE B N 1
ATOM 8237 C CA . PHE B 1 355 ? 1.613 -38.969 -31.469 1 92.12 355 PHE B CA 1
ATOM 8238 C C . PHE B 1 355 ? 1.341 -39.219 -32.938 1 92.12 355 PHE B C 1
ATOM 8240 O O . PHE B 1 355 ? 1.645 -40.312 -33.438 1 92.12 355 PHE B O 1
ATOM 8247 N N . ILE B 1 356 ? 0.765 -38.25 -33.594 1 90.25 356 ILE B N 1
ATOM 8248 C CA . ILE B 1 356 ? 0.5 -38.406 -35.031 1 90.25 356 ILE B CA 1
ATOM 8249 C C . ILE B 1 356 ? 1.819 -38.531 -35.781 1 90.25 356 ILE B C 1
ATOM 8251 O O . ILE B 1 356 ? 1.956 -39.406 -36.656 1 90.25 356 ILE B O 1
ATOM 8255 N N . SER B 1 357 ? 2.775 -37.75 -35.438 1 93.38 357 SER B N 1
ATOM 8256 C CA . SER B 1 357 ? 4.094 -37.812 -36.062 1 93.38 357 SER B CA 1
ATOM 8257 C C . SER B 1 357 ? 4.77 -39.156 -35.75 1 93.38 357 SER B C 1
ATOM 8259 O O . SER B 1 357 ? 5.418 -39.719 -36.625 1 93.38 357 SER B O 1
ATOM 8261 N N . SER B 1 358 ? 4.621 -39.625 -34.562 1 91.62 358 SER B N 1
ATOM 8262 C CA . SER B 1 358 ? 5.207 -40.875 -34.188 1 91.62 358 SER B CA 1
ATOM 8263 C C . SER B 1 358 ? 4.539 -42.062 -34.906 1 91.62 358 SER B C 1
ATOM 8265 O O . SER B 1 358 ? 5.195 -43.031 -35.25 1 91.62 358 SER B O 1
ATOM 8267 N N . TYR B 1 359 ? 3.186 -41.906 -35.094 1 89.38 359 TYR B N 1
ATOM 8268 C CA . TYR B 1 359 ? 2.455 -42.938 -35.844 1 89.38 359 TYR B CA 1
ATOM 8269 C C . TYR B 1 359 ? 3.033 -43.094 -37.25 1 89.38 359 TYR B C 1
ATOM 8271 O O . TYR B 1 359 ? 3.326 -44.219 -37.688 1 89.38 359 TYR B O 1
ATOM 8279 N N . PHE B 1 360 ? 3.299 -42.062 -37.938 1 90.88 360 PHE B N 1
ATOM 8280 C CA . PHE B 1 360 ? 3.83 -42.125 -39.312 1 90.88 360 PHE B CA 1
ATOM 8281 C C . PHE B 1 360 ? 5.277 -42.594 -39.281 1 90.88 360 PHE B C 1
ATOM 8283 O O . PHE B 1 360 ? 5.715 -43.281 -40.219 1 90.88 360 PHE B O 1
ATOM 8290 N N . ALA B 1 361 ? 6.012 -42.281 -38.25 1 92.69 361 ALA B N 1
ATOM 8291 C CA . ALA B 1 361 ? 7.402 -42.688 -38.156 1 92.69 361 ALA B CA 1
ATOM 8292 C C . ALA B 1 361 ? 7.496 -44.188 -37.875 1 92.69 361 ALA B C 1
ATOM 8294 O O . ALA B 1 361 ? 8.391 -44.875 -38.406 1 92.69 361 ALA B O 1
ATOM 8295 N N . VAL B 1 362 ? 6.59 -44.719 -37.125 1 89.31 362 VAL B N 1
ATOM 8296 C CA . VAL B 1 362 ? 6.594 -46.125 -36.781 1 89.31 362 VAL B CA 1
ATOM 8297 C C . VAL B 1 362 ? 6.137 -46.969 -37.969 1 89.31 362 VAL B C 1
ATOM 8299 O O . VAL B 1 362 ? 6.723 -48 -38.281 1 89.31 362 VAL B O 1
ATOM 8302 N N . VAL B 1 363 ? 5.07 -46.531 -38.688 1 87.75 363 VAL B N 1
ATOM 8303 C CA . VAL B 1 363 ? 4.531 -47.25 -39.844 1 87.75 363 VAL B CA 1
ATOM 8304 C C . VAL B 1 363 ? 5.594 -47.312 -40.938 1 87.75 363 VAL B C 1
ATOM 8306 O O . VAL B 1 363 ? 5.688 -48.344 -41.656 1 87.75 363 VAL B O 1
ATOM 8309 N N . ASN B 1 364 ? 6.406 -46.312 -41.031 1 90.31 364 ASN B N 1
ATOM 8310 C CA . ASN B 1 364 ? 7.434 -46.312 -42.062 1 90.31 364 ASN B CA 1
ATOM 8311 C C . ASN B 1 364 ? 8.734 -46.938 -41.594 1 90.31 364 ASN B C 1
ATOM 8313 O O . ASN B 1 364 ? 9.727 -46.969 -42.312 1 90.31 364 ASN B O 1
ATOM 8317 N N . GLY B 1 365 ? 8.828 -47.406 -40.375 1 87.56 365 GLY B N 1
ATOM 8318 C CA . GLY B 1 365 ? 9.953 -48.156 -39.844 1 87.56 365 GLY B CA 1
ATOM 8319 C C . GLY B 1 365 ? 11.062 -47.281 -39.312 1 87.56 365 GLY B C 1
ATOM 8320 O O . GLY B 1 365 ? 12.148 -47.75 -38.969 1 87.56 365 GLY B O 1
ATOM 8321 N N . SER B 1 366 ? 10.859 -46.062 -39.156 1 87.88 366 SER B N 1
ATOM 8322 C CA . SER B 1 366 ? 11.898 -45.125 -38.75 1 87.88 366 SER B CA 1
ATOM 8323 C C . SER B 1 366 ? 11.984 -45.062 -37.219 1 87.88 366 SER B C 1
ATOM 8325 O O . SER B 1 366 ? 12.984 -44.625 -36.656 1 87.88 366 SER B O 1
ATOM 8327 N N . LEU B 1 367 ? 10.938 -45.438 -36.531 1 89.25 367 LEU B N 1
ATOM 8328 C CA . LEU B 1 367 ? 10.859 -45.344 -35.062 1 89.25 367 LEU B CA 1
ATOM 8329 C C . LEU B 1 367 ? 10.289 -46.625 -34.469 1 89.25 367 LEU B C 1
ATOM 8331 O O . LEU B 1 367 ? 9.383 -47.25 -35.031 1 89.25 367 LEU B O 1
ATOM 8335 N N . THR B 1 368 ? 10.938 -46.969 -33.344 1 86.56 368 THR B N 1
ATOM 8336 C CA . THR B 1 368 ? 10.383 -48.094 -32.594 1 86.56 368 THR B CA 1
ATOM 8337 C C . THR B 1 368 ? 9.312 -47.625 -31.625 1 86.56 368 THR B C 1
ATOM 8339 O O . THR B 1 368 ? 9.359 -46.469 -31.141 1 86.56 368 THR B O 1
ATOM 8342 N N . THR B 1 369 ? 8.375 -48.438 -31.328 1 84.25 369 THR B N 1
ATOM 8343 C CA . THR B 1 369 ? 7.301 -48.094 -30.406 1 84.25 369 THR B CA 1
ATOM 8344 C C . THR B 1 369 ? 7.855 -47.844 -29.016 1 84.25 369 THR B C 1
ATOM 8346 O O . THR B 1 369 ? 7.305 -47.031 -28.266 1 84.25 369 THR B O 1
ATOM 8349 N N . ALA B 1 370 ? 8.977 -48.375 -28.672 1 83.19 370 ALA B N 1
ATOM 8350 C CA . ALA B 1 370 ? 9.578 -48.25 -27.344 1 83.19 370 ALA B CA 1
ATOM 8351 C C . ALA B 1 370 ? 10.18 -46.844 -27.188 1 83.19 370 ALA B C 1
ATOM 8353 O O . ALA B 1 370 ? 10.32 -46.344 -26.062 1 83.19 370 ALA B O 1
ATOM 8354 N N . SER B 1 371 ? 10.438 -46.156 -28.266 1 89.12 371 SER B N 1
ATOM 8355 C CA . SER B 1 371 ? 11.094 -44.875 -28.219 1 89.12 371 SER B CA 1
ATOM 8356 C C . SER B 1 371 ? 10.078 -43.75 -28.094 1 89.12 371 SER B C 1
ATOM 8358 O O . SER B 1 371 ? 10.453 -42.594 -27.891 1 89.12 371 SER B O 1
ATOM 8360 N N . ILE B 1 372 ? 8.867 -44.062 -28.109 1 89 372 ILE B N 1
ATOM 8361 C CA . ILE B 1 372 ? 7.82 -43.062 -28.078 1 89 372 ILE B CA 1
ATOM 8362 C C . ILE B 1 372 ? 7.82 -42.344 -26.719 1 89 372 ILE B C 1
ATOM 8364 O O . ILE B 1 372 ? 7.57 -41.156 -26.625 1 89 372 ILE B O 1
ATOM 8368 N N . ILE B 1 373 ? 8.156 -43.031 -25.672 1 88.44 373 ILE B N 1
ATOM 8369 C CA . ILE B 1 373 ? 8.18 -42.438 -24.328 1 88.44 373 ILE B CA 1
ATOM 8370 C C . ILE B 1 373 ? 9.266 -41.375 -24.25 1 88.44 373 ILE B C 1
ATOM 8372 O O . ILE B 1 373 ? 9.031 -40.281 -23.719 1 88.44 373 ILE B O 1
ATOM 8376 N N . ALA B 1 374 ? 10.391 -41.719 -24.828 1 89.88 374 ALA B N 1
ATOM 8377 C CA . ALA B 1 374 ? 11.484 -40.75 -24.828 1 89.88 374 ALA B CA 1
ATOM 8378 C C . ALA B 1 374 ? 11.102 -39.5 -25.625 1 89.88 374 ALA B C 1
ATOM 8380 O O . ALA B 1 374 ? 11.414 -38.375 -25.234 1 89.88 374 ALA B O 1
ATOM 8381 N N . ILE B 1 375 ? 10.445 -39.656 -26.719 1 92.5 375 ILE B N 1
ATOM 8382 C CA . ILE B 1 375 ? 10.023 -38.531 -27.562 1 92.5 375 ILE B CA 1
ATOM 8383 C C . ILE B 1 375 ? 8.984 -37.688 -26.812 1 92.5 375 ILE B C 1
ATOM 8385 O O . ILE B 1 375 ? 8.969 -36.469 -26.938 1 92.5 375 ILE B O 1
ATOM 8389 N N . MET B 1 376 ? 8.211 -38.344 -26.047 1 91.44 376 MET B N 1
ATOM 8390 C CA . MET B 1 376 ? 7.211 -37.625 -25.266 1 91.44 376 MET B CA 1
ATOM 8391 C C . MET B 1 376 ? 7.875 -36.75 -24.234 1 91.44 376 MET B C 1
ATOM 8393 O O . MET B 1 376 ? 7.441 -35.594 -24.016 1 91.44 376 MET B O 1
ATOM 8397 N N . ILE B 1 377 ? 8.836 -37.25 -23.562 1 91.31 377 ILE B N 1
ATOM 8398 C CA . ILE B 1 377 ? 9.562 -36.469 -22.562 1 91.31 377 ILE B CA 1
ATOM 8399 C C . ILE B 1 377 ? 10.25 -35.281 -23.219 1 91.31 377 ILE B C 1
ATOM 8401 O O . ILE B 1 377 ? 10.156 -34.156 -22.734 1 91.31 377 ILE B O 1
ATOM 8405 N N . ILE B 1 378 ? 10.891 -35.531 -24.344 1 94.38 378 ILE B N 1
ATOM 8406 C CA . ILE B 1 378 ? 11.602 -34.5 -25.062 1 94.38 378 ILE B CA 1
ATOM 8407 C C . ILE B 1 378 ? 10.602 -33.438 -25.531 1 94.38 378 ILE B C 1
ATOM 8409 O O . ILE B 1 378 ? 10.875 -32.219 -25.422 1 94.38 378 ILE B O 1
ATOM 8413 N N . ASN B 1 379 ? 9.492 -33.875 -26 1 94.19 379 ASN B N 1
ATOM 8414 C CA . ASN B 1 379 ? 8.453 -32.969 -26.453 1 94.19 379 ASN B CA 1
ATOM 8415 C C . ASN B 1 379 ? 7.957 -32.062 -25.328 1 94.19 379 ASN B C 1
ATOM 8417 O O . ASN B 1 379 ? 7.754 -30.875 -25.516 1 94.19 379 ASN B O 1
ATOM 8421 N N . SER B 1 380 ? 7.754 -32.656 -24.25 1 90.44 380 SER B N 1
ATOM 8422 C CA . SER B 1 380 ? 7.277 -31.906 -23.109 1 90.44 380 SER B CA 1
ATOM 8423 C C . SER B 1 380 ? 8.312 -30.891 -22.656 1 90.44 380 SER B C 1
ATOM 8425 O O . SER B 1 380 ? 7.961 -29.75 -22.328 1 90.44 380 SER B O 1
ATOM 8427 N N . ARG B 1 381 ? 9.5 -31.281 -22.594 1 91.69 381 ARG B N 1
ATOM 8428 C CA . ARG B 1 381 ? 10.57 -30.375 -22.172 1 91.69 381 ARG B CA 1
ATOM 8429 C C . ARG B 1 381 ? 10.789 -29.281 -23.203 1 91.69 381 ARG B C 1
ATOM 8431 O O . ARG B 1 381 ? 11.125 -28.141 -22.844 1 91.69 381 ARG B O 1
ATOM 8438 N N . LEU B 1 382 ? 10.688 -29.656 -24.469 1 95.06 382 LEU B N 1
ATOM 8439 C CA . LEU B 1 382 ? 10.789 -28.656 -25.531 1 95.06 382 LEU B CA 1
ATOM 8440 C C . LEU B 1 382 ? 9.703 -27.594 -25.391 1 95.06 382 LEU B C 1
ATOM 8442 O O . LEU B 1 382 ? 9.992 -26.406 -25.484 1 95.06 382 LEU B O 1
ATOM 8446 N N . SER B 1 383 ? 8.555 -28.062 -25.172 1 93.81 383 SER B N 1
ATOM 8447 C CA . SER B 1 383 ? 7.445 -27.141 -24.953 1 93.81 383 SER B CA 1
ATOM 8448 C C . SER B 1 383 ? 7.711 -26.234 -23.766 1 93.81 383 SER B C 1
ATOM 8450 O O . SER B 1 383 ? 7.484 -25.016 -23.844 1 93.81 383 SER B O 1
ATOM 8452 N N . GLY B 1 384 ? 8.172 -26.781 -22.703 1 92.12 384 GLY B N 1
ATOM 8453 C CA . GLY B 1 384 ? 8.477 -26.016 -21.5 1 92.12 384 GLY B CA 1
ATOM 8454 C C . GLY B 1 384 ? 9.562 -24.984 -21.719 1 92.12 384 GLY B C 1
ATOM 8455 O O . GLY B 1 384 ? 9.453 -23.844 -21.25 1 92.12 384 GLY B O 1
ATOM 8456 N N . ALA B 1 385 ? 10.586 -25.344 -22.391 1 94.06 385 ALA B N 1
ATOM 8457 C CA . ALA B 1 385 ? 11.703 -24.453 -22.672 1 94.06 385 ALA B CA 1
ATOM 8458 C C . ALA B 1 385 ? 11.273 -23.297 -23.547 1 94.06 385 ALA B C 1
ATOM 8460 O O . ALA B 1 385 ? 11.664 -22.141 -23.312 1 94.06 385 ALA B O 1
ATOM 8461 N N . LEU B 1 386 ? 10.469 -23.625 -24.516 1 94.88 386 LEU B N 1
ATOM 8462 C CA . LEU B 1 386 ? 10 -22.594 -25.438 1 94.88 386 LEU B CA 1
ATOM 8463 C C . LEU B 1 386 ? 9.102 -21.594 -24.719 1 94.88 386 LEU B C 1
ATOM 8465 O O . LEU B 1 386 ? 9.289 -20.375 -24.859 1 94.88 386 LEU B O 1
ATOM 8469 N N . VAL B 1 387 ? 8.18 -22.094 -24.016 1 93 387 VAL B N 1
ATOM 8470 C CA . VAL B 1 387 ? 7.262 -21.234 -23.281 1 93 387 VAL B CA 1
ATOM 8471 C C . VAL B 1 387 ? 8.031 -20.438 -22.234 1 93 387 VAL B C 1
ATOM 8473 O O . VAL B 1 387 ? 7.781 -19.25 -22.031 1 93 387 VAL B O 1
ATOM 8476 N N . GLY B 1 388 ? 8.938 -21.125 -21.531 1 92.38 388 GLY B N 1
ATOM 8477 C CA . GLY B 1 388 ? 9.773 -20.453 -20.547 1 92.38 388 GLY B CA 1
ATOM 8478 C C . GLY B 1 388 ? 10.617 -19.344 -21.141 1 92.38 388 GLY B C 1
ATOM 8479 O O . GLY B 1 388 ? 10.742 -18.266 -20.547 1 92.38 388 GLY B O 1
ATOM 8480 N N . GLY B 1 389 ? 11.164 -19.609 -22.359 1 93.56 389 GLY B N 1
ATOM 8481 C CA . GLY B 1 389 ? 11.953 -18.594 -23.031 1 93.56 389 GLY B CA 1
ATOM 8482 C C . GLY B 1 389 ? 11.148 -17.375 -23.438 1 93.56 389 GLY B C 1
ATOM 8483 O O . GLY B 1 389 ? 11.602 -16.234 -23.25 1 93.56 389 GLY B O 1
ATOM 8484 N N . VAL B 1 390 ? 9.977 -17.594 -23.906 1 93.25 390 VAL B N 1
ATOM 8485 C CA . VAL B 1 390 ? 9.109 -16.484 -24.297 1 93.25 390 VAL B CA 1
ATOM 8486 C C . VAL B 1 390 ? 8.703 -15.68 -23.078 1 93.25 390 VAL B C 1
ATOM 8488 O O . VAL B 1 390 ? 8.672 -14.445 -23.109 1 93.25 390 VAL B O 1
ATOM 8491 N N . ASN B 1 391 ? 8.43 -16.406 -22.047 1 91.44 391 ASN B N 1
ATOM 8492 C CA . ASN B 1 391 ? 8.031 -15.719 -20.812 1 91.44 391 ASN B CA 1
ATOM 8493 C C . ASN B 1 391 ? 9.164 -14.867 -20.25 1 91.44 391 ASN B C 1
ATOM 8495 O O . ASN B 1 391 ? 8.945 -13.742 -19.812 1 91.44 391 ASN B O 1
ATOM 8499 N N . LYS B 1 392 ? 10.32 -15.43 -20.219 1 93.38 392 LYS B N 1
ATOM 8500 C CA . LYS B 1 392 ? 11.461 -14.695 -19.688 1 93.38 392 LYS B CA 1
ATOM 8501 C C . LYS B 1 392 ? 11.812 -13.508 -20.578 1 93.38 392 LYS B C 1
ATOM 8503 O O . LYS B 1 392 ? 12.25 -12.469 -20.094 1 93.38 392 LYS B O 1
ATOM 8508 N N . LEU B 1 393 ? 11.664 -13.656 -21.891 1 92.62 393 LEU B N 1
ATOM 8509 C CA . LEU B 1 393 ? 11.859 -12.539 -22.812 1 92.62 393 LEU B CA 1
ATOM 8510 C C . LEU B 1 393 ? 10.844 -11.438 -22.562 1 92.62 393 LEU B C 1
ATOM 8512 O O . LEU B 1 393 ? 11.195 -10.258 -22.562 1 92.62 393 LEU B O 1
ATOM 8516 N N . TYR B 1 394 ? 9.664 -11.828 -22.328 1 90.81 394 TYR B N 1
ATOM 8517 C CA . TYR B 1 394 ? 8.602 -10.891 -22 1 90.81 394 TYR B CA 1
ATOM 8518 C C . TYR B 1 394 ? 8.914 -10.133 -20.719 1 90.81 394 TYR B C 1
ATOM 8520 O O . TYR B 1 394 ? 8.82 -8.898 -20.672 1 90.81 394 TYR B O 1
ATOM 8528 N N . LEU B 1 395 ? 9.289 -10.867 -19.734 1 89.69 395 LEU B N 1
ATOM 8529 C CA . LEU B 1 395 ? 9.578 -10.25 -18.438 1 89.69 395 LEU B CA 1
ATOM 8530 C C . LEU B 1 395 ? 10.766 -9.297 -18.562 1 89.69 395 LEU B C 1
ATOM 8532 O O . LEU B 1 395 ? 10.758 -8.211 -17.969 1 89.69 395 LEU B O 1
ATOM 8536 N N . SER B 1 396 ? 11.766 -9.734 -19.297 1 92.19 396 SER B N 1
ATOM 8537 C CA . SER B 1 396 ? 12.953 -8.898 -19.484 1 92.19 396 SER B CA 1
ATOM 8538 C C . SER B 1 396 ? 12.602 -7.594 -20.188 1 92.19 396 SER B C 1
ATOM 8540 O O . SER B 1 396 ? 13.086 -6.527 -19.797 1 92.19 396 SER B O 1
ATOM 8542 N N . ARG B 1 397 ? 11.789 -7.656 -21.141 1 90.5 397 ARG B N 1
ATOM 8543 C CA . ARG B 1 397 ? 11.375 -6.457 -21.875 1 90.5 397 ARG B CA 1
ATOM 8544 C C . ARG B 1 397 ? 10.508 -5.559 -20.984 1 90.5 397 ARG B C 1
ATOM 8546 O O . ARG B 1 397 ? 10.617 -4.332 -21.047 1 90.5 397 ARG B O 1
ATOM 8553 N N . LEU B 1 398 ? 9.68 -6.195 -20.266 1 89.88 398 LEU B N 1
ATOM 8554 C CA . LEU B 1 398 ? 8.805 -5.461 -19.359 1 89.88 398 LEU B CA 1
ATOM 8555 C C . LEU B 1 398 ? 9.617 -4.703 -18.312 1 89.88 398 LEU B C 1
ATOM 8557 O O . LEU B 1 398 ? 9.398 -3.508 -18.094 1 89.88 398 LEU B O 1
ATOM 8561 N N . HIS B 1 399 ? 10.539 -5.391 -17.672 1 91.69 399 HIS B N 1
ATOM 8562 C CA . HIS B 1 399 ? 11.344 -4.777 -16.625 1 91.69 399 HIS B CA 1
ATOM 8563 C C . HIS B 1 399 ? 12.266 -3.709 -17.188 1 91.69 399 HIS B C 1
ATOM 8565 O O . HIS B 1 399 ? 12.508 -2.686 -16.531 1 91.69 399 HIS B O 1
ATOM 8571 N N . SER B 1 400 ? 12.781 -3.953 -18.406 1 93.19 400 SER B N 1
ATOM 8572 C CA . SER B 1 400 ? 13.602 -2.934 -19.062 1 93.19 400 SER B CA 1
ATOM 8573 C C . SER B 1 400 ? 12.797 -1.66 -19.312 1 93.19 400 SER B C 1
ATOM 8575 O O . SER B 1 400 ? 13.312 -0.553 -19.125 1 93.19 400 SER B O 1
ATOM 8577 N N . PHE B 1 401 ? 11.602 -1.827 -19.641 1 91.31 401 PHE B N 1
ATOM 8578 C CA . PHE B 1 401 ? 10.734 -0.68 -19.875 1 91.31 401 PHE B CA 1
ATOM 8579 C C . PHE B 1 401 ? 10.461 0.071 -18.578 1 91.31 401 PHE B C 1
ATOM 8581 O O . PHE B 1 401 ? 10.516 1.302 -18.547 1 91.31 401 PHE B O 1
ATOM 8588 N N . HIS B 1 402 ? 10.195 -0.63 -17.516 1 89.12 402 HIS B N 1
ATOM 8589 C CA . HIS B 1 402 ? 9.945 -0.017 -16.219 1 89.12 402 HIS B CA 1
ATOM 8590 C C . HIS B 1 402 ? 11.156 0.774 -15.734 1 89.12 402 HIS B C 1
ATOM 8592 O O . HIS B 1 402 ? 11.008 1.888 -15.227 1 89.12 402 HIS B O 1
ATOM 8598 N N . ILE B 1 403 ? 12.281 0.184 -15.914 1 94.06 403 ILE B N 1
ATOM 8599 C CA . ILE B 1 403 ? 13.508 0.826 -15.453 1 94.06 403 ILE B CA 1
ATOM 8600 C C . ILE B 1 403 ? 13.75 2.104 -16.25 1 94.06 403 ILE B C 1
ATOM 8602 O O . ILE B 1 403 ? 13.945 3.178 -15.68 1 94.06 403 ILE B O 1
ATOM 8606 N N . MET B 1 404 ? 13.617 1.991 -17.562 1 93.88 404 MET B N 1
ATOM 8607 C CA . MET B 1 404 ? 13.922 3.121 -18.438 1 93.88 404 MET B CA 1
ATOM 8608 C C . MET B 1 404 ? 12.922 4.25 -18.234 1 93.88 404 MET B C 1
ATOM 8610 O O . MET B 1 404 ? 13.305 5.418 -18.156 1 93.88 404 MET B O 1
ATOM 8614 N N . ASN B 1 405 ? 11.719 3.912 -18.094 1 90.56 405 ASN B N 1
ATOM 8615 C CA . ASN B 1 405 ? 10.68 4.922 -17.922 1 90.56 405 ASN B CA 1
ATOM 8616 C C . ASN B 1 405 ? 10.805 5.621 -16.562 1 90.56 405 ASN B C 1
ATOM 8618 O O . ASN B 1 405 ? 10.672 6.844 -16.484 1 90.56 405 ASN B O 1
ATOM 8622 N N . SER B 1 406 ? 11.016 4.906 -15.555 1 91.12 406 SER B N 1
ATOM 8623 C CA . SER B 1 406 ? 11.156 5.477 -14.211 1 91.12 406 SER B CA 1
ATOM 8624 C C . SER B 1 406 ? 12.43 6.301 -14.094 1 91.12 406 SER B C 1
ATOM 8626 O O . SER B 1 406 ? 12.438 7.355 -13.453 1 91.12 406 SER B O 1
ATOM 8628 N N . LEU B 1 407 ? 13.5 5.785 -14.711 1 93.81 407 LEU B N 1
ATOM 8629 C CA . LEU B 1 407 ? 14.758 6.527 -14.68 1 93.81 407 LEU B CA 1
ATOM 8630 C C . LEU B 1 407 ? 14.625 7.844 -15.438 1 93.81 407 LEU B C 1
ATOM 8632 O O . LEU B 1 407 ? 15.156 8.875 -15 1 93.81 407 LEU B O 1
ATOM 8636 N N . SER B 1 408 ? 13.953 7.801 -16.562 1 92.94 408 SER B N 1
ATOM 8637 C CA . SER B 1 408 ? 13.766 9.008 -17.359 1 92.94 408 SER B CA 1
ATOM 8638 C C . SER B 1 408 ? 12.961 10.055 -16.594 1 92.94 408 SER B C 1
ATOM 8640 O O . SER B 1 408 ? 13.281 11.242 -16.641 1 92.94 408 SER B O 1
ATOM 8642 N N . GLU B 1 409 ? 12.039 9.641 -15.859 1 89.31 409 GLU B N 1
ATOM 8643 C CA . GLU B 1 409 ? 11.219 10.562 -15.07 1 89.31 409 GLU B CA 1
ATOM 8644 C C . GLU B 1 409 ? 11.992 11.086 -13.859 1 89.31 409 GLU B C 1
ATOM 8646 O O . GLU B 1 409 ? 11.875 12.258 -13.508 1 89.31 409 GLU B O 1
ATOM 8651 N N . LEU B 1 410 ? 12.695 10.25 -13.289 1 89.62 410 LEU B N 1
ATOM 8652 C CA . LEU B 1 410 ? 13.445 10.602 -12.086 1 89.62 410 LEU B CA 1
ATOM 8653 C C . LEU B 1 410 ? 14.547 11.602 -12.406 1 89.62 410 LEU B C 1
ATOM 8655 O O . LEU B 1 410 ? 14.82 12.508 -11.617 1 89.62 410 LEU B O 1
ATOM 8659 N N . LEU B 1 411 ? 15.172 11.469 -13.609 1 89.25 411 LEU B N 1
ATOM 8660 C CA . LEU B 1 411 ? 16.344 12.281 -13.938 1 89.25 411 LEU B CA 1
ATOM 8661 C C . LEU B 1 411 ? 15.977 13.391 -14.914 1 89.25 411 LEU B C 1
ATOM 8663 O O . LEU B 1 411 ? 16.844 14.148 -15.352 1 89.25 411 LEU B O 1
ATOM 8667 N N . LYS B 1 412 ? 14.703 13.484 -15.227 1 84.06 412 LYS B N 1
ATOM 8668 C CA . LYS B 1 412 ? 14.273 14.508 -16.172 1 84.06 412 LYS B CA 1
ATOM 8669 C C . LYS B 1 412 ? 14.484 15.914 -15.602 1 84.06 412 LYS B C 1
ATOM 8671 O O . LYS B 1 412 ? 15.062 16.781 -16.266 1 84.06 412 LYS B O 1
ATOM 8676 N N . ASP B 1 413 ? 13.875 16.125 -14.469 1 77.25 413 ASP B N 1
ATOM 8677 C CA . ASP B 1 413 ? 13.992 17.422 -13.82 1 77.25 413 ASP B CA 1
ATOM 8678 C C . ASP B 1 413 ? 14.859 17.344 -12.57 1 77.25 413 ASP B C 1
ATOM 8680 O O . ASP B 1 413 ? 14.367 17 -11.492 1 77.25 413 ASP B O 1
ATOM 8684 N N . LYS B 1 414 ? 16.188 17.469 -12.836 1 75.75 414 LYS B N 1
ATOM 8685 C CA . LYS B 1 414 ? 17.109 17.422 -11.695 1 75.75 414 LYS B CA 1
ATOM 8686 C C . LYS B 1 414 ? 17.531 18.828 -11.289 1 75.75 414 LYS B C 1
ATOM 8688 O O . LYS B 1 414 ? 17.594 19.734 -12.125 1 75.75 414 LYS B O 1
ATOM 8693 N N . ASP B 1 415 ? 17.672 18.984 -9.945 1 70.75 415 ASP B N 1
ATOM 8694 C CA . ASP B 1 415 ? 18.219 20.25 -9.445 1 70.75 415 ASP B CA 1
ATOM 8695 C C . ASP B 1 415 ? 19.625 20.484 -9.977 1 70.75 415 ASP B C 1
ATOM 8697 O O . ASP B 1 415 ? 20.484 19.594 -9.906 1 70.75 415 ASP B O 1
ATOM 8701 N N . THR B 1 416 ? 19.828 21.328 -10.898 1 59.69 416 THR B N 1
ATOM 8702 C CA . THR B 1 416 ? 21.094 21.609 -11.578 1 59.69 416 THR B CA 1
ATOM 8703 C C . THR B 1 416 ? 22.141 22.062 -10.578 1 59.69 416 THR B C 1
ATOM 8705 O O . THR B 1 416 ? 23.344 22.078 -10.891 1 59.69 416 THR B O 1
ATOM 8708 N N . PHE B 1 417 ? 21.734 22.469 -9.43 1 56.53 417 PHE B N 1
ATOM 8709 C CA . PHE B 1 417 ? 22.672 23.344 -8.727 1 56.53 417 PHE B CA 1
ATOM 8710 C C . PHE B 1 417 ? 23.5 22.562 -7.719 1 56.53 417 PHE B C 1
ATOM 8712 O O . PHE B 1 417 ? 24.203 23.141 -6.902 1 56.53 417 PHE B O 1
ATOM 8719 N N . VAL B 1 418 ? 23.359 21.297 -7.809 1 58.31 418 VAL B N 1
ATOM 8720 C CA . VAL B 1 418 ? 24.219 20.641 -6.82 1 58.31 418 VAL B CA 1
ATOM 8721 C C . VAL B 1 418 ? 25.609 20.422 -7.41 1 58.31 418 VAL B C 1
ATOM 8723 O O . VAL B 1 418 ? 25.781 19.641 -8.359 1 58.31 418 VAL B O 1
ATOM 8726 N N . SER B 1 419 ? 26.453 21.641 -7.207 1 60.75 419 SER B N 1
ATOM 8727 C CA . SER B 1 419 ? 27.812 21.484 -7.719 1 60.75 419 SER B CA 1
ATOM 8728 C C . SER B 1 419 ? 28.578 20.438 -6.93 1 60.75 419 SER B C 1
ATOM 8730 O O . SER B 1 419 ? 28.75 20.562 -5.719 1 60.75 419 SER B O 1
ATOM 8732 N N . HIS B 1 420 ? 28.719 19.328 -7.414 1 58.28 420 HIS B N 1
ATOM 8733 C CA . HIS B 1 420 ? 29.484 18.266 -6.773 1 58.28 420 HIS B CA 1
ATOM 8734 C C . HIS B 1 420 ? 30.938 18.672 -6.566 1 58.28 420 HIS B C 1
ATOM 8736 O O . HIS B 1 420 ? 31.5 18.469 -5.488 1 58.28 420 HIS B O 1
ATOM 8742 N N . SER B 1 421 ? 31.547 19.188 -7.656 1 62.59 421 SER B N 1
ATOM 8743 C CA . SER B 1 421 ? 32.969 19.562 -7.645 1 62.59 421 SER B CA 1
ATOM 8744 C C . SER B 1 421 ? 33.125 21.062 -7.453 1 62.59 421 SER B C 1
ATOM 8746 O O . SER B 1 421 ? 33.844 21.719 -8.219 1 62.59 421 SER B O 1
ATOM 8748 N N . GLY B 1 422 ? 32.438 21.531 -6.406 1 72.75 422 GLY B N 1
ATOM 8749 C CA . GLY B 1 422 ? 32.531 22.984 -6.246 1 72.75 422 GLY B CA 1
ATOM 8750 C C . GLY B 1 422 ? 33.75 23.406 -5.426 1 72.75 422 GLY B C 1
ATOM 8751 O O . GLY B 1 422 ? 34.625 22.594 -5.109 1 72.75 422 GLY B O 1
ATOM 8752 N N . ILE B 1 423 ? 33.844 24.672 -5.312 1 75.31 423 ILE B N 1
ATOM 8753 C CA . ILE B 1 423 ? 34.969 25.312 -4.613 1 75.31 423 ILE B CA 1
ATOM 8754 C C . ILE B 1 423 ? 34.75 25.203 -3.104 1 75.31 423 ILE B C 1
ATOM 8756 O O . ILE B 1 423 ? 33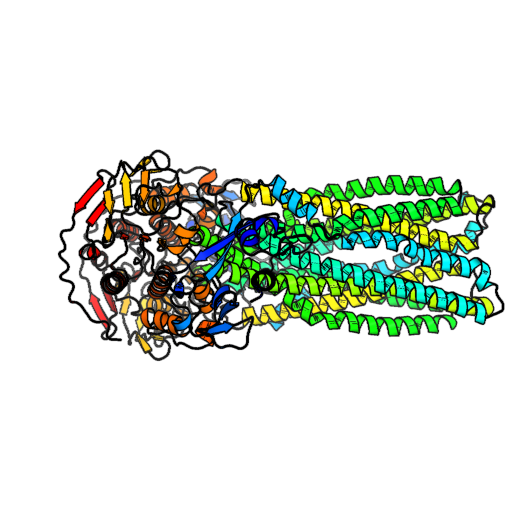.656 25.438 -2.607 1 75.31 423 ILE B O 1
ATOM 8760 N N . TYR B 1 424 ? 35.781 24.641 -2.449 1 75 424 TYR B N 1
ATOM 8761 C CA . TYR B 1 424 ? 35.719 24.609 -0.991 1 75 424 TYR B CA 1
ATOM 8762 C C . TYR B 1 424 ? 36.188 25.938 -0.398 1 75 424 TYR B C 1
ATOM 8764 O O . TYR B 1 424 ? 37.219 26.469 -0.802 1 75 424 TYR B O 1
ATOM 8772 N N . ILE B 1 425 ? 35.312 26.5 0.354 1 75.94 425 ILE B N 1
ATOM 8773 C CA . ILE B 1 425 ? 35.656 27.719 1.069 1 75.94 425 ILE B CA 1
ATOM 8774 C C . ILE B 1 425 ? 36.094 27.375 2.486 1 75.94 425 ILE B C 1
ATOM 8776 O O . ILE B 1 425 ? 35.594 26.422 3.092 1 75.94 425 ILE B O 1
ATOM 8780 N N . SER B 1 426 ? 37.188 27.828 2.975 1 75.44 426 SER B N 1
ATOM 8781 C CA . SER B 1 426 ? 37.688 27.5 4.301 1 75.44 426 SER B CA 1
ATOM 8782 C C . SER B 1 426 ? 36.75 28 5.395 1 75.44 426 SER B C 1
ATOM 8784 O O . SER B 1 426 ? 36.406 27.25 6.309 1 75.44 426 SER B O 1
ATOM 8786 N N . ARG B 1 427 ? 36.406 29.281 5.395 1 85.5 427 ARG B N 1
ATOM 8787 C CA . ARG B 1 427 ? 35.5 29.906 6.363 1 85.5 427 ARG B CA 1
ATOM 8788 C C . ARG B 1 427 ? 34.688 31.047 5.723 1 85.5 427 ARG B C 1
ATOM 8790 O O . ARG B 1 427 ? 35.25 31.797 4.914 1 85.5 427 ARG B O 1
ATOM 8797 N N . ILE B 1 428 ? 33.562 31.109 6.156 1 90.88 428 ILE B N 1
ATOM 8798 C CA . ILE B 1 428 ? 32.719 32.188 5.605 1 90.88 428 ILE B CA 1
ATOM 8799 C C . ILE B 1 428 ? 33.094 33.5 6.277 1 90.88 428 ILE B C 1
ATOM 8801 O O . ILE B 1 428 ? 32.906 33.656 7.488 1 90.88 428 ILE B O 1
ATOM 8805 N N . GLN B 1 429 ? 33.562 34.375 5.484 1 90.94 429 GLN B N 1
ATOM 8806 C CA . GLN B 1 429 ? 33.938 35.688 6.008 1 90.94 429 GLN B CA 1
ATOM 8807 C C . GLN B 1 429 ? 32.844 36.719 5.703 1 90.94 429 GLN B C 1
ATOM 8809 O O . GLN B 1 429 ? 32.656 37.688 6.449 1 90.94 429 GLN B O 1
ATOM 8814 N N . GLN B 1 430 ? 32.312 36.438 4.609 1 93.38 430 GLN B N 1
ATOM 8815 C CA . GLN B 1 430 ? 31.297 37.438 4.211 1 93.38 430 GLN B CA 1
ATOM 8816 C C . GLN B 1 430 ? 30.281 36.812 3.264 1 93.38 430 GLN B C 1
ATOM 8818 O O . GLN B 1 430 ? 30.625 36 2.396 1 93.38 430 GLN B O 1
ATOM 8823 N N . LEU B 1 431 ? 29.062 37.188 3.479 1 94.69 431 LEU B N 1
ATOM 8824 C CA . LEU B 1 431 ? 27.984 36.938 2.533 1 94.69 431 LEU B CA 1
ATOM 8825 C C . LEU B 1 431 ? 27.609 38.219 1.784 1 94.69 431 LEU B C 1
ATOM 8827 O O . LEU B 1 431 ? 27.375 39.25 2.4 1 94.69 431 LEU B O 1
ATOM 8831 N N . SER B 1 432 ? 27.688 38.156 0.477 1 94.12 432 SER B N 1
ATOM 8832 C CA . SER B 1 432 ? 27.375 39.312 -0.337 1 94.12 432 SER B CA 1
ATOM 8833 C C . SER B 1 432 ? 26.219 39.031 -1.295 1 94.12 432 SER B C 1
ATOM 8835 O O . SER B 1 432 ? 26.281 38.094 -2.064 1 94.12 432 SER B O 1
ATOM 8837 N N . VAL B 1 433 ? 25.188 39.781 -1.174 1 93.12 433 VAL B N 1
ATOM 8838 C CA . VAL B 1 433 ? 24.047 39.719 -2.072 1 93.12 433 VAL B CA 1
ATOM 8839 C C . VAL B 1 433 ? 23.984 41 -2.928 1 93.12 433 VAL B C 1
ATOM 8841 O O . VAL B 1 433 ? 23.953 42.094 -2.398 1 93.12 433 VAL B O 1
ATOM 8844 N N . GLU B 1 434 ? 24.047 40.75 -4.238 1 91.88 434 GLU B N 1
ATOM 8845 C CA . GLU B 1 434 ? 24.078 41.906 -5.145 1 91.88 434 GLU B CA 1
ATOM 8846 C C . GLU B 1 434 ? 22.875 41.875 -6.094 1 91.88 434 GLU B C 1
ATOM 8848 O O . GLU B 1 434 ? 22.766 40.969 -6.93 1 91.88 434 GLU B O 1
ATOM 8853 N N . LYS B 1 435 ? 22.031 42.875 -6.031 1 89.44 435 LYS B N 1
ATOM 8854 C CA . LYS B 1 435 ? 20.906 43.125 -6.926 1 89.44 435 LYS B CA 1
ATOM 8855 C C . LYS B 1 435 ? 20.094 41.844 -7.129 1 89.44 435 LYS B C 1
ATOM 8857 O O . LYS B 1 435 ? 19.828 41.438 -8.266 1 89.44 435 LYS B O 1
ATOM 8862 N N . LEU B 1 436 ? 19.844 41.25 -6.066 1 89.12 436 LEU B N 1
ATOM 8863 C CA . LEU B 1 436 ? 19.062 40.031 -6.125 1 89.12 436 LEU B CA 1
ATOM 8864 C C . LEU B 1 436 ? 17.594 40.344 -6.395 1 89.12 436 LEU B C 1
ATOM 8866 O O . LEU B 1 436 ? 16.984 41.156 -5.699 1 89.12 436 LEU B O 1
ATOM 8870 N N . SER B 1 437 ? 17.125 39.781 -7.461 1 87.19 437 SER B N 1
ATOM 8871 C CA . SER B 1 437 ? 15.711 39.906 -7.809 1 87.19 437 SER B CA 1
ATOM 8872 C C . SER B 1 437 ? 15.07 38.531 -8.008 1 87.19 437 SER B C 1
ATOM 8874 O O . SER B 1 437 ? 15.656 37.656 -8.633 1 87.19 437 SER B O 1
ATOM 8876 N N . ILE B 1 438 ? 14.016 38.344 -7.336 1 85.56 438 ILE B N 1
ATOM 8877 C CA . ILE B 1 438 ? 13.289 37.094 -7.457 1 85.56 438 ILE B CA 1
ATOM 8878 C C . ILE B 1 438 ? 11.906 37.344 -8.047 1 85.56 438 ILE B C 1
ATOM 8880 O O . ILE B 1 438 ? 11.188 38.25 -7.598 1 85.56 438 ILE B O 1
ATOM 8884 N N . SER B 1 439 ? 11.648 36.719 -9.148 1 76 439 SER B N 1
ATOM 8885 C CA . SER B 1 439 ? 10.344 36.844 -9.781 1 76 439 SER B CA 1
ATOM 8886 C C . SER B 1 439 ? 9.594 35.531 -9.812 1 76 439 SER B C 1
ATOM 8888 O O . SER B 1 439 ? 10.211 34.469 -9.898 1 76 439 SER B O 1
ATOM 8890 N N . PHE B 1 440 ? 8.289 35.562 -9.359 1 66.5 440 PHE B N 1
ATOM 8891 C CA . PHE B 1 440 ? 7.422 34.375 -9.492 1 66.5 440 PHE B CA 1
ATOM 8892 C C . PHE B 1 440 ? 6.254 34.688 -10.422 1 66.5 440 PHE B C 1
ATOM 8894 O O . PHE B 1 440 ? 5.445 35.562 -10.141 1 66.5 440 PHE B O 1
ATOM 8901 N N . ALA B 1 441 ? 5.766 33.75 -11.453 1 60.25 441 ALA B N 1
ATOM 8902 C CA . ALA B 1 441 ? 4.645 33.844 -12.391 1 60.25 441 ALA B CA 1
ATOM 8903 C C . ALA B 1 441 ? 4.379 35.281 -12.812 1 60.25 441 ALA B C 1
ATOM 8905 O O . ALA B 1 441 ? 3.24 35.75 -12.766 1 60.25 441 ALA B O 1
ATOM 8906 N N . GLU B 1 442 ? 5.211 36.094 -12.984 1 58.25 442 GLU B N 1
ATOM 8907 C CA . GLU B 1 442 ? 5.117 37.438 -13.57 1 58.25 442 GLU B CA 1
ATOM 8908 C C . GLU B 1 442 ? 5.172 38.5 -12.492 1 58.25 442 GLU B C 1
ATOM 8910 O O . GLU B 1 442 ? 5.207 39.688 -12.805 1 58.25 442 GLU B O 1
ATOM 8915 N N . ARG B 1 443 ? 5.105 38.125 -11.344 1 63.84 443 ARG B N 1
ATOM 8916 C CA . ARG B 1 443 ? 5.172 39.125 -10.297 1 63.84 443 ARG B CA 1
ATOM 8917 C C . ARG B 1 443 ? 6.562 39.188 -9.68 1 63.84 443 ARG B C 1
ATOM 8919 O O . ARG B 1 443 ? 7.188 38.156 -9.445 1 63.84 443 ARG B O 1
ATOM 8926 N N . LYS B 1 444 ? 7.02 40.312 -9.711 1 70.12 444 LYS B N 1
ATOM 8927 C CA . LYS B 1 444 ? 8.289 40.531 -9.016 1 70.12 444 LYS B CA 1
ATOM 8928 C C . LYS B 1 444 ? 8.109 40.438 -7.5 1 70.12 444 LYS B C 1
ATOM 8930 O O . LYS B 1 444 ? 7.367 41.25 -6.914 1 70.12 444 LYS B O 1
ATOM 8935 N N . LEU B 1 445 ? 8.523 39.406 -6.887 1 72.62 445 LEU B N 1
ATOM 8936 C CA . LEU B 1 445 ? 8.383 39.188 -5.445 1 72.62 445 LEU B CA 1
ATOM 8937 C C . LEU B 1 445 ? 9.367 40.062 -4.676 1 72.62 445 LEU B C 1
ATOM 8939 O O . LEU B 1 445 ? 9 40.688 -3.666 1 72.62 445 LEU B O 1
ATOM 8943 N N . ILE B 1 446 ? 10.625 40.062 -5.199 1 76.56 446 ILE B N 1
ATOM 8944 C CA . ILE B 1 446 ? 11.672 40.812 -4.527 1 76.56 446 ILE B CA 1
ATOM 8945 C C . ILE B 1 446 ? 12.383 41.719 -5.539 1 76.56 446 ILE B C 1
ATOM 8947 O O . ILE B 1 446 ? 12.758 41.281 -6.621 1 76.56 446 ILE B O 1
ATOM 8951 N N . GLU B 1 447 ? 12.406 42.969 -5.23 1 78.44 447 GLU B N 1
ATOM 8952 C CA . GLU B 1 447 ? 13.164 43.938 -6.008 1 78.44 447 GLU B CA 1
ATOM 8953 C C . GLU B 1 447 ? 14.664 43.781 -5.766 1 78.44 447 GLU B C 1
ATOM 8955 O O . GLU B 1 447 ? 15.086 43.094 -4.832 1 78.44 447 GLU B O 1
ATOM 8960 N N . PRO B 1 448 ? 15.336 44.469 -6.664 1 81.12 448 PRO B N 1
ATOM 8961 C CA . PRO B 1 448 ? 16.781 44.25 -6.531 1 81.12 448 PRO B CA 1
ATOM 8962 C C . PRO B 1 448 ? 17.297 44.625 -5.141 1 81.12 448 PRO B C 1
ATOM 8964 O O . PRO B 1 448 ? 17.188 45.781 -4.715 1 81.12 448 PRO B O 1
ATOM 8967 N N . LEU B 1 449 ? 17.641 43.594 -4.383 1 85.94 449 LEU B N 1
ATOM 8968 C CA . LEU B 1 449 ? 18.125 43.688 -3.01 1 85.94 449 LEU B CA 1
ATOM 8969 C C . LEU B 1 449 ? 19.641 43.438 -2.949 1 85.94 449 LEU B C 1
ATOM 8971 O O . LEU B 1 449 ? 20.156 42.531 -3.602 1 85.94 449 LEU B O 1
ATOM 8975 N N . SER B 1 450 ? 20.328 44.406 -2.318 1 89.81 450 SER B N 1
ATOM 8976 C CA . SER B 1 450 ? 21.766 44.25 -2.098 1 89.81 450 SER B CA 1
ATOM 8977 C C . SER B 1 450 ? 22.125 44.438 -0.626 1 89.81 450 SER B C 1
ATOM 8979 O O . SER B 1 450 ? 21.641 45.344 0.019 1 89.81 450 SER B O 1
ATOM 8981 N N . PHE B 1 451 ? 22.828 43.469 -0.029 1 89.94 451 PHE B N 1
ATOM 8982 C CA . PHE B 1 451 ? 23.328 43.625 1.336 1 89.94 451 PHE B CA 1
ATOM 8983 C C . PHE B 1 451 ? 24.5 42.688 1.592 1 89.94 451 PHE B C 1
ATOM 8985 O O . PHE B 1 451 ? 24.797 41.812 0.775 1 89.94 451 PHE B O 1
ATOM 8992 N N . THR B 1 452 ? 25.156 42.969 2.629 1 92.44 452 THR B N 1
ATOM 8993 C CA . THR B 1 452 ? 26.281 42.125 3.055 1 92.44 452 THR B CA 1
ATOM 8994 C C . THR B 1 452 ? 26.109 41.688 4.508 1 92.44 452 THR B C 1
ATOM 8996 O O . THR B 1 452 ? 25.422 42.375 5.285 1 92.44 452 THR B O 1
ATOM 8999 N N . ALA B 1 453 ? 26.578 40.562 4.793 1 93 453 ALA B N 1
ATOM 9000 C CA . ALA B 1 453 ? 26.547 40.031 6.152 1 93 453 ALA B CA 1
ATOM 9001 C C . ALA B 1 453 ? 27.906 39.438 6.539 1 93 453 ALA B C 1
ATOM 9003 O O . ALA B 1 453 ? 28.578 38.844 5.707 1 93 453 ALA B O 1
ATOM 9004 N N . VAL B 1 454 ? 28.266 39.656 7.707 1 93.56 454 VAL B N 1
ATOM 9005 C CA . VAL B 1 454 ? 29.531 39.156 8.234 1 93.56 454 VAL B CA 1
ATOM 9006 C C . VAL B 1 454 ? 29.266 38.25 9.453 1 93.56 454 VAL B C 1
ATOM 9008 O O . VAL B 1 454 ? 28.172 38.281 10.023 1 93.56 454 VAL B O 1
ATOM 9011 N N . PRO B 1 455 ? 30.219 37.375 9.75 1 93.56 455 PRO B N 1
ATOM 9012 C CA . PRO B 1 455 ? 30.031 36.531 10.938 1 93.56 455 PRO B CA 1
ATOM 9013 C C . PRO B 1 455 ? 29.656 37.344 12.18 1 93.56 455 PRO B C 1
ATOM 9015 O O . PRO B 1 455 ? 30.25 38.406 12.43 1 93.56 455 PRO B O 1
ATOM 9018 N N . GLY B 1 456 ? 28.641 36.844 12.922 1 90.06 456 GLY B N 1
ATOM 9019 C CA . GLY B 1 456 ? 28.141 37.562 14.078 1 90.06 456 GLY B CA 1
ATOM 9020 C C . GLY B 1 456 ? 26.844 38.312 13.805 1 90.06 456 GLY B C 1
ATOM 9021 O O . GLY B 1 456 ? 26.109 38.656 14.734 1 90.06 456 GLY B O 1
ATOM 9022 N N . ASP B 1 457 ? 26.609 38.5 12.547 1 91.25 457 ASP B N 1
ATOM 9023 C CA . ASP B 1 457 ? 25.391 39.219 12.164 1 91.25 457 ASP B CA 1
ATOM 9024 C C . ASP B 1 457 ? 24.156 38.344 12.375 1 91.25 457 ASP B C 1
ATOM 9026 O O . ASP B 1 457 ? 24.188 37.156 12.117 1 91.25 457 ASP B O 1
ATOM 9030 N N . PHE B 1 458 ? 23.203 38.906 12.906 1 92.12 458 PHE B N 1
ATOM 9031 C CA . PHE B 1 458 ? 21.859 38.344 13 1 92.12 458 PHE B CA 1
ATOM 9032 C C . PHE B 1 458 ? 20.859 39.188 12.211 1 92.12 458 PHE B C 1
ATOM 9034 O O . PHE B 1 458 ? 20.281 40.125 12.75 1 92.12 458 PHE B O 1
ATOM 9041 N N . ILE B 1 459 ? 20.641 38.812 10.984 1 91.88 459 ILE B N 1
ATOM 9042 C CA . ILE B 1 459 ? 19.828 39.594 10.078 1 91.88 459 ILE B CA 1
ATOM 9043 C C . ILE B 1 459 ? 18.391 39.094 10.094 1 91.88 459 ILE B C 1
ATOM 9045 O O . ILE B 1 459 ? 18.125 37.906 9.852 1 91.88 459 ILE B O 1
ATOM 9049 N N . GLY B 1 460 ? 17.484 39.906 10.422 1 91.5 460 GLY B N 1
ATOM 9050 C CA . GLY B 1 460 ? 16.078 39.594 10.406 1 91.5 460 GLY B CA 1
ATOM 9051 C C . GLY B 1 460 ? 15.375 40.062 9.141 1 91.5 460 GLY B C 1
ATOM 9052 O O . GLY B 1 460 ? 15.539 41.188 8.711 1 91.5 460 GLY B O 1
ATOM 9053 N N . ILE B 1 461 ? 14.797 39.094 8.508 1 90.38 461 ILE B N 1
ATOM 9054 C CA . ILE B 1 461 ? 13.938 39.406 7.371 1 90.38 461 ILE B CA 1
ATOM 9055 C C . ILE B 1 461 ? 12.477 39.438 7.82 1 90.38 461 ILE B C 1
ATOM 9057 O O . ILE B 1 461 ? 11.914 38.406 8.219 1 90.38 461 ILE B O 1
ATOM 9061 N N . VAL B 1 462 ? 11.875 40.594 7.727 1 85.81 462 VAL B N 1
ATOM 9062 C CA . VAL B 1 462 ? 10.516 40.781 8.227 1 85.81 462 VAL B CA 1
ATOM 9063 C C . VAL B 1 462 ? 9.594 41.219 7.086 1 85.81 462 VAL B C 1
ATOM 9065 O O . VAL B 1 462 ? 10.016 41.938 6.184 1 85.81 462 VAL B O 1
ATOM 9068 N N . GLY B 1 463 ? 8.453 40.688 7.098 1 77.62 463 GLY B N 1
ATOM 9069 C CA . GLY B 1 463 ? 7.438 41 6.102 1 77.62 463 GLY B CA 1
ATOM 9070 C C . GLY B 1 463 ? 6.164 40.219 6.27 1 77.62 463 GLY B C 1
ATOM 9071 O O . GLY B 1 463 ? 6.129 39.25 7.039 1 77.62 463 GLY B O 1
ATOM 9072 N N . ALA B 1 464 ? 5.199 40.688 5.5 1 71.44 464 ALA B N 1
ATOM 9073 C CA . ALA B 1 464 ? 3.906 40 5.543 1 71.44 464 ALA B CA 1
ATOM 9074 C C . ALA B 1 464 ? 3.992 38.625 4.895 1 71.44 464 ALA B C 1
ATOM 9076 O O . ALA B 1 464 ? 4.988 38.281 4.242 1 71.44 464 ALA B O 1
ATOM 9077 N N . SER B 1 465 ? 2.982 37.781 5.199 1 71.94 465 SER B N 1
ATOM 9078 C CA . SER B 1 465 ? 2.916 36.5 4.555 1 71.94 465 SER B CA 1
ATOM 9079 C C . SER B 1 465 ? 2.852 36.625 3.037 1 71.94 465 SER B C 1
ATOM 9081 O O . SER B 1 465 ? 2.096 37.438 2.512 1 71.94 465 SER B O 1
ATOM 9083 N N . GLY B 1 466 ? 3.684 35.938 2.342 1 72.69 466 GLY B N 1
ATOM 9084 C CA . GLY B 1 466 ? 3.697 35.969 0.888 1 72.69 466 GLY B CA 1
ATOM 9085 C C . GLY B 1 466 ? 4.578 37.062 0.324 1 72.69 466 GLY B C 1
ATOM 9086 O O . GLY B 1 466 ? 4.645 37.25 -0.893 1 72.69 466 GLY B O 1
ATOM 9087 N N . ALA B 1 467 ? 5.238 37.688 1.234 1 74.38 467 ALA B N 1
ATOM 9088 C CA . ALA B 1 467 ? 6.051 38.812 0.785 1 74.38 467 ALA B CA 1
ATOM 9089 C C . ALA B 1 467 ? 7.309 38.344 0.068 1 74.38 467 ALA B C 1
ATOM 9091 O O . ALA B 1 467 ? 7.969 39.125 -0.627 1 74.38 467 ALA B O 1
ATOM 9092 N N . GLY B 1 468 ? 7.633 37.031 0.23 1 79 468 GLY B N 1
ATOM 9093 C CA . GLY B 1 468 ? 8.805 36.469 -0.438 1 79 468 GLY B CA 1
ATOM 9094 C C . GLY B 1 468 ? 9.914 36.094 0.521 1 79 468 GLY B C 1
ATOM 9095 O O . GLY B 1 468 ? 11.039 35.812 0.099 1 79 468 GLY B O 1
ATOM 9096 N N . LYS B 1 469 ? 9.664 36.094 1.779 1 84.5 469 LYS B N 1
ATOM 9097 C CA . LYS B 1 469 ? 10.664 35.781 2.787 1 84.5 469 LYS B CA 1
ATOM 9098 C C . LYS B 1 469 ? 11.281 34.406 2.531 1 84.5 469 LYS B C 1
ATOM 9100 O O . LYS B 1 469 ? 12.5 34.25 2.525 1 84.5 469 LYS B O 1
ATOM 9105 N N . SER B 1 470 ? 10.375 33.438 2.252 1 83.81 470 SER B N 1
ATOM 9106 C CA . SER B 1 470 ? 10.844 32.062 2.027 1 83.81 470 SER B CA 1
ATOM 9107 C C . SER B 1 470 ? 11.609 31.969 0.714 1 83.81 470 SER B C 1
ATOM 9109 O O . SER B 1 470 ? 12.57 31.188 0.614 1 83.81 470 SER B O 1
ATOM 9111 N N . SER B 1 471 ? 11.195 32.688 -0.288 1 83.44 471 SER B N 1
ATOM 9112 C CA . SER B 1 471 ? 11.891 32.688 -1.568 1 83.44 471 SER B CA 1
ATOM 9113 C C . SER B 1 471 ? 13.297 33.281 -1.431 1 83.44 471 SER B C 1
ATOM 9115 O O . SER B 1 471 ? 14.234 32.812 -2.082 1 83.44 471 SER B O 1
ATOM 9117 N N . LEU B 1 472 ? 13.367 34.312 -0.613 1 88 472 LEU B N 1
ATOM 9118 C CA . LEU B 1 472 ? 14.672 34.906 -0.377 1 88 472 LEU B CA 1
ATOM 9119 C C . LEU B 1 472 ? 15.609 33.938 0.323 1 88 472 LEU B C 1
ATOM 9121 O O . LEU B 1 472 ? 16.781 33.812 -0.067 1 88 472 LEU B O 1
ATOM 9125 N N . ILE B 1 473 ? 15.117 33.312 1.325 1 89.88 473 ILE B N 1
ATOM 9126 C CA . ILE B 1 473 ? 15.93 32.344 2.057 1 89.88 473 ILE B CA 1
ATOM 9127 C C . ILE B 1 473 ? 16.359 31.203 1.121 1 89.88 473 ILE B C 1
ATOM 9129 O O . ILE B 1 473 ? 17.5 30.75 1.184 1 89.88 473 ILE B O 1
ATOM 9133 N N . LYS B 1 474 ? 15.516 30.828 0.273 1 86.19 474 LYS B N 1
ATOM 9134 C CA . LYS B 1 474 ? 15.828 29.766 -0.677 1 86.19 474 LYS B CA 1
ATOM 9135 C C . LYS B 1 474 ? 16.891 30.219 -1.678 1 86.19 474 LYS B C 1
ATOM 9137 O O . LYS B 1 474 ? 17.75 29.422 -2.08 1 86.19 474 LYS B O 1
ATOM 9142 N N . ALA B 1 475 ? 16.781 31.375 -2.074 1 86.56 475 ALA B N 1
ATOM 9143 C CA . ALA B 1 475 ? 17.797 31.922 -2.977 1 86.56 475 ALA B CA 1
ATOM 9144 C C . ALA B 1 475 ? 19.156 31.969 -2.297 1 86.56 475 ALA B C 1
ATOM 9146 O O . ALA B 1 475 ? 20.188 31.656 -2.914 1 86.56 475 ALA B O 1
ATOM 9147 N N . LEU B 1 476 ? 19.094 32.344 -1.056 1 89.25 476 LEU B N 1
ATOM 9148 C CA . LEU B 1 476 ? 20.344 32.5 -0.301 1 89.25 476 LEU B CA 1
ATOM 9149 C C . LEU B 1 476 ? 20.969 31.125 -0.021 1 89.25 476 LEU B C 1
ATOM 9151 O O . LEU B 1 476 ? 22.172 31.031 0.199 1 89.25 476 LEU B O 1
ATOM 9155 N N . SER B 1 477 ? 20.156 30.156 -0.022 1 86 477 SER B N 1
ATOM 9156 C CA . SER B 1 477 ? 20.625 28.812 0.293 1 86 477 SER B CA 1
ATOM 9157 C C . SER B 1 477 ? 20.938 28.016 -0.976 1 86 477 SER B C 1
ATOM 9159 O O . SER B 1 477 ? 21.234 26.828 -0.913 1 86 477 SER B O 1
ATOM 9161 N N . ASN B 1 478 ? 20.859 28.562 -2.068 1 79.81 478 ASN B N 1
ATOM 9162 C CA . ASN B 1 478 ? 21.094 27.922 -3.359 1 79.81 478 ASN B CA 1
ATOM 9163 C C . ASN B 1 478 ? 20.078 26.812 -3.625 1 79.81 478 ASN B C 1
ATOM 9165 O O . ASN B 1 478 ? 20.406 25.781 -4.207 1 79.81 478 ASN B O 1
ATOM 9169 N N . SER B 1 479 ? 18.891 26.953 -3.088 1 77.25 479 SER B N 1
ATOM 9170 C CA . SER B 1 479 ? 17.844 25.969 -3.299 1 77.25 479 SER B CA 1
ATOM 9171 C C . SER B 1 479 ? 17 26.297 -4.523 1 77.25 479 SER B C 1
ATOM 9173 O O . SER B 1 479 ? 16.297 25.438 -5.059 1 77.25 479 SER B O 1
ATOM 9175 N N . ILE B 1 480 ? 17 27.516 -4.938 1 74 480 ILE B N 1
ATOM 9176 C CA . ILE B 1 480 ? 16.281 27.938 -6.133 1 74 480 ILE B CA 1
ATOM 9177 C C . ILE B 1 480 ? 17.219 28.719 -7.051 1 74 480 ILE B C 1
ATOM 9179 O O . ILE B 1 480 ? 18.125 29.422 -6.582 1 74 480 ILE B O 1
ATOM 9183 N N . ASN B 1 481 ? 16.953 28.578 -8.359 1 66.38 481 ASN B N 1
ATOM 9184 C CA . ASN B 1 481 ? 17.812 29.297 -9.297 1 66.38 481 ASN B CA 1
ATOM 9185 C C . ASN B 1 481 ? 17.031 30.312 -10.125 1 66.38 481 ASN B C 1
ATOM 9187 O O . ASN B 1 481 ? 17.578 30.906 -11.055 1 66.38 481 ASN B O 1
ATOM 9191 N N . CYS B 1 482 ? 15.938 30.547 -9.695 1 74.44 482 CYS B N 1
ATOM 9192 C CA . CYS B 1 482 ? 15.18 31.469 -10.531 1 74.44 482 CYS B CA 1
ATOM 9193 C C . CYS B 1 482 ? 15.258 32.875 -9.984 1 74.44 482 CYS B C 1
ATOM 9195 O O . CYS B 1 482 ? 14.234 33.469 -9.602 1 74.44 482 CYS B O 1
ATOM 9197 N N . TYR B 1 483 ? 16.484 33.344 -9.906 1 80.44 483 TYR B N 1
ATOM 9198 C CA . TYR B 1 483 ? 16.656 34.719 -9.477 1 80.44 483 TYR B CA 1
ATOM 9199 C C . TYR B 1 483 ? 17.688 35.438 -10.328 1 80.44 483 TYR B C 1
ATOM 9201 O O . TYR B 1 483 ? 18.438 34.781 -11.07 1 80.44 483 TYR B O 1
ATOM 9209 N N . THR B 1 484 ? 17.562 36.719 -10.414 1 85.75 484 THR B N 1
ATOM 9210 C CA . THR B 1 484 ? 18.578 37.562 -11.062 1 85.75 484 THR B CA 1
ATOM 9211 C C . THR B 1 484 ? 19.453 38.25 -10.016 1 85.75 484 THR B C 1
ATOM 9213 O O . THR B 1 484 ? 19.016 38.469 -8.891 1 85.75 484 THR B O 1
ATOM 9216 N N . GLY B 1 485 ? 20.672 38.344 -10.328 1 89.94 485 GLY B N 1
ATOM 9217 C CA . GLY B 1 485 ? 21.656 38.844 -9.383 1 89.94 485 GLY B CA 1
ATOM 9218 C C . GLY B 1 485 ? 22.656 37.781 -8.945 1 89.94 485 GLY B C 1
ATOM 9219 O O . GLY B 1 485 ? 22.906 36.812 -9.664 1 89.94 485 GLY B O 1
ATOM 9220 N N . SER B 1 486 ? 23.328 38.219 -7.785 1 89.75 486 SER B N 1
ATOM 9221 C CA . SER B 1 486 ? 24.344 37.25 -7.363 1 89.75 486 SER B CA 1
ATOM 9222 C C . SER B 1 486 ? 24.375 37.125 -5.844 1 89.75 486 SER B C 1
ATOM 9224 O O . SER B 1 486 ? 24.156 38.094 -5.125 1 89.75 486 SER B O 1
ATOM 9226 N N . VAL B 1 487 ? 24.484 35.969 -5.438 1 91.25 487 VAL B N 1
ATOM 9227 C CA . VAL B 1 487 ? 24.734 35.625 -4.039 1 91.25 487 VAL B CA 1
ATOM 9228 C C . VAL B 1 487 ? 26.109 34.969 -3.898 1 91.25 487 VAL B C 1
ATOM 9230 O O . VAL B 1 487 ? 26.406 33.938 -4.508 1 91.25 487 VAL B O 1
ATOM 9233 N N . LYS B 1 488 ? 26.953 35.625 -3.086 1 92.75 488 LYS B N 1
ATOM 9234 C CA . LYS B 1 488 ? 28.328 35.156 -3.004 1 92.75 488 LYS B CA 1
ATOM 9235 C C . LYS B 1 488 ? 28.75 34.938 -1.555 1 92.75 488 LYS B C 1
ATOM 9237 O O . LYS B 1 488 ? 28.328 35.656 -0.656 1 92.75 488 LYS B O 1
ATOM 9242 N N . LEU B 1 489 ? 29.469 33.875 -1.389 1 92.25 489 LEU B N 1
ATOM 9243 C CA . LEU B 1 489 ? 30.188 33.625 -0.146 1 92.25 489 LEU B CA 1
ATOM 9244 C C . LEU B 1 489 ? 31.688 33.875 -0.327 1 92.25 489 LEU B C 1
ATOM 9246 O O . LEU B 1 489 ? 32.344 33.219 -1.131 1 92.25 489 LEU B O 1
ATOM 9250 N N . ASN B 1 490 ? 32.25 34.688 0.43 1 91.88 490 ASN B N 1
ATOM 9251 C CA . ASN B 1 490 ? 33.656 35.094 0.243 1 91.88 490 ASN B CA 1
ATOM 9252 C C . ASN B 1 490 ? 33.938 35.406 -1.221 1 91.88 490 ASN B C 1
ATOM 9254 O O . ASN B 1 490 ? 34.906 34.875 -1.783 1 91.88 490 ASN B O 1
ATOM 9258 N N . ASN B 1 491 ? 33.125 35.938 -1.97 1 87.56 491 ASN B N 1
ATOM 9259 C CA . ASN B 1 491 ? 33.281 36.344 -3.355 1 87.56 491 ASN B CA 1
ATOM 9260 C C . ASN B 1 491 ? 33.094 35.188 -4.328 1 87.56 491 ASN B C 1
ATOM 9262 O O . ASN B 1 491 ? 33.375 35.312 -5.52 1 87.56 491 ASN B O 1
ATOM 9266 N N . VAL B 1 492 ? 32.781 34.125 -3.756 1 88.81 492 VAL B N 1
ATOM 9267 C CA . VAL B 1 492 ? 32.469 32.969 -4.602 1 88.81 492 VAL B CA 1
ATOM 9268 C C . VAL B 1 492 ? 30.953 32.812 -4.695 1 88.81 492 VAL B C 1
ATOM 9270 O O . VAL B 1 492 ? 30.25 32.75 -3.674 1 88.81 492 VAL B O 1
ATOM 9273 N N . ASP B 1 493 ? 30.562 32.688 -5.914 1 88.69 493 ASP B N 1
ATOM 9274 C CA . ASP B 1 493 ? 29.125 32.5 -6.117 1 88.69 493 ASP B CA 1
ATOM 9275 C C . ASP B 1 493 ? 28.641 31.219 -5.461 1 88.69 493 ASP B C 1
ATOM 9277 O O . ASP B 1 493 ? 29.312 30.188 -5.535 1 88.69 493 ASP B O 1
ATOM 9281 N N . ILE B 1 494 ? 27.547 31.25 -4.781 1 87.06 494 ILE B N 1
ATOM 9282 C CA . ILE B 1 494 ? 27 30.141 -3.996 1 87.06 494 ILE B CA 1
ATOM 9283 C C . ILE B 1 494 ? 26.75 28.938 -4.902 1 87.06 494 ILE B C 1
ATOM 9285 O O . ILE B 1 494 ? 26.797 27.797 -4.453 1 87.06 494 ILE B O 1
ATOM 9289 N N . THR B 1 495 ? 26.516 29.141 -6.211 1 82.12 495 THR B N 1
ATOM 9290 C CA . THR B 1 495 ? 26.25 28.062 -7.164 1 82.12 495 THR B CA 1
ATOM 9291 C C . THR B 1 495 ? 27.516 27.266 -7.457 1 82.12 495 THR B C 1
ATOM 9293 O O . THR B 1 495 ? 27.438 26.141 -7.957 1 82.12 495 THR B O 1
ATOM 9296 N N . HIS B 1 496 ? 28.656 27.797 -7.078 1 83.25 496 HIS B N 1
ATOM 9297 C CA . HIS B 1 496 ? 29.938 27.156 -7.383 1 83.25 496 HIS B CA 1
ATOM 9298 C C . HIS B 1 496 ? 30.547 26.547 -6.133 1 83.25 496 HIS B C 1
ATOM 9300 O O . HIS B 1 496 ? 31.625 25.938 -6.195 1 83.25 496 HIS B O 1
ATOM 9306 N N . ILE B 1 497 ? 29.859 26.672 -5.109 1 83.06 497 ILE B N 1
ATOM 9307 C CA . ILE B 1 497 ? 30.375 26.125 -3.857 1 83.06 497 ILE B CA 1
ATOM 9308 C C . ILE B 1 497 ? 30.109 24.625 -3.805 1 83.06 497 ILE B C 1
ATOM 9310 O O . ILE B 1 497 ? 29.062 24.156 -4.281 1 83.06 497 ILE B O 1
ATOM 9314 N N . SER B 1 498 ? 31.016 23.953 -3.232 1 78.62 498 SER B N 1
ATOM 9315 C CA . SER B 1 498 ? 30.906 22.5 -3.152 1 78.62 498 SER B CA 1
ATOM 9316 C C . SER B 1 498 ? 29.719 22.078 -2.285 1 78.62 498 SER B C 1
ATOM 9318 O O . SER B 1 498 ? 29.438 22.703 -1.267 1 78.62 498 SER B O 1
ATOM 9320 N N . GLU B 1 499 ? 29.094 20.984 -2.656 1 79 499 GLU B N 1
ATOM 9321 C CA . GLU B 1 499 ? 27.953 20.438 -1.91 1 79 499 GLU B CA 1
ATOM 9322 C C . GLU B 1 499 ? 28.375 20.016 -0.503 1 79 499 GLU B C 1
ATOM 9324 O O . GLU B 1 499 ? 27.609 20.172 0.45 1 79 499 GLU B O 1
ATOM 9329 N N . GLU B 1 500 ? 29.531 19.531 -0.473 1 76.5 500 GLU B N 1
ATOM 9330 C CA . GLU B 1 500 ? 30.047 19.094 0.822 1 76.5 500 GLU B CA 1
ATOM 9331 C C . GLU B 1 500 ? 30.141 20.266 1.802 1 76.5 500 GLU B C 1
ATOM 9333 O O . GLU B 1 500 ? 29.859 20.094 2.992 1 76.5 500 GLU B O 1
ATOM 9338 N N . TYR B 1 501 ? 30.562 21.328 1.252 1 79.44 501 TYR B N 1
ATOM 9339 C CA . TYR B 1 501 ? 30.672 22.5 2.104 1 79.44 501 TYR B CA 1
ATOM 9340 C C . TYR B 1 501 ? 29.312 22.984 2.553 1 79.44 501 TYR B C 1
ATOM 9342 O O . TYR B 1 501 ? 29.125 23.359 3.713 1 79.44 501 TYR B O 1
ATOM 9350 N N . ILE B 1 502 ? 28.438 22.984 1.666 1 83.38 502 ILE B N 1
ATOM 9351 C CA . ILE B 1 502 ? 27.078 23.391 1.995 1 83.38 502 ILE B CA 1
ATOM 9352 C C . ILE B 1 502 ? 26.5 22.484 3.072 1 83.38 502 ILE B C 1
ATOM 9354 O O . ILE B 1 502 ? 25.891 22.953 4.031 1 83.38 502 ILE B O 1
ATOM 9358 N N . GLN B 1 503 ? 26.766 21.297 2.979 1 83.81 503 GLN B N 1
ATOM 9359 C CA . GLN B 1 503 ? 26.234 20.312 3.912 1 83.81 503 GLN B CA 1
ATOM 9360 C C . GLN B 1 503 ? 26.875 20.438 5.289 1 83.81 503 GLN B C 1
ATOM 9362 O O . GLN B 1 503 ? 26.219 20.234 6.312 1 83.81 503 GLN B O 1
ATOM 9367 N N . SER B 1 504 ? 28.078 20.875 5.266 1 81.38 504 SER B N 1
ATOM 9368 C CA . SER B 1 504 ? 28.812 20.906 6.523 1 81.38 504 SER B CA 1
ATOM 9369 C C . SER B 1 504 ? 28.719 22.266 7.199 1 81.38 504 SER B C 1
ATOM 9371 O O . SER B 1 504 ? 28.734 22.359 8.43 1 81.38 504 SER B O 1
ATOM 9373 N N . CYS B 1 505 ? 28.516 23.344 6.371 1 86.94 505 CYS B N 1
ATOM 9374 C CA . CYS B 1 505 ? 28.719 24.656 6.961 1 86.94 505 CYS B CA 1
ATOM 9375 C C . CYS B 1 505 ? 27.438 25.484 6.945 1 86.94 505 CYS B C 1
ATOM 9377 O O . CYS B 1 505 ? 27.344 26.516 7.613 1 86.94 505 CYS B O 1
ATOM 9379 N N . ILE B 1 506 ? 26.531 25.016 6.262 1 90.62 506 ILE B N 1
ATOM 9380 C CA . ILE B 1 506 ? 25.281 25.766 6.191 1 90.62 506 ILE B CA 1
ATOM 9381 C C . ILE B 1 506 ? 24.141 24.953 6.797 1 90.62 506 ILE B C 1
ATOM 9383 O O . ILE B 1 506 ? 24.016 23.75 6.527 1 90.62 506 ILE B O 1
ATOM 9387 N N . ALA B 1 507 ? 23.453 25.562 7.695 1 92.44 507 ALA B N 1
ATOM 9388 C CA . ALA B 1 507 ? 22.281 24.938 8.297 1 92.44 507 ALA B CA 1
ATOM 9389 C C . ALA B 1 507 ? 21 25.594 7.805 1 92.44 507 ALA B C 1
ATOM 9391 O O . ALA B 1 507 ? 20.953 26.812 7.617 1 92.44 507 ALA B O 1
ATOM 9392 N N . TYR B 1 508 ? 20.141 24.781 7.516 1 92.19 508 TYR B N 1
ATOM 9393 C CA . TYR B 1 508 ? 18.828 25.25 7.062 1 92.19 508 TYR B CA 1
ATOM 9394 C C . TYR B 1 508 ? 17.719 24.625 7.891 1 92.19 508 TYR B C 1
ATOM 9396 O O . TYR B 1 508 ? 17.766 23.438 8.211 1 92.19 508 TYR B O 1
ATOM 9404 N N . HIS B 1 509 ? 16.828 25.453 8.328 1 92.19 509 HIS B N 1
ATOM 9405 C CA . HIS B 1 509 ? 15.641 24.984 9.047 1 92.19 509 HIS B CA 1
ATOM 9406 C C . HIS B 1 509 ? 14.406 25.797 8.672 1 92.19 509 HIS B C 1
ATOM 9408 O O . HIS B 1 509 ? 14.492 27.016 8.508 1 92.19 509 HIS B O 1
ATOM 9414 N N . SER B 1 510 ? 13.406 25.125 8.422 1 89.62 510 SER B N 1
ATOM 9415 C CA . SER B 1 510 ? 12.133 25.766 8.125 1 89.62 510 SER B CA 1
ATOM 9416 C C . SER B 1 510 ? 11.008 25.203 8.984 1 89.62 510 SER B C 1
ATOM 9418 O O . SER B 1 510 ? 11.156 24.141 9.586 1 89.62 510 SER B O 1
ATOM 9420 N N . THR B 1 511 ? 10 25.953 9.055 1 82.44 511 THR B N 1
ATOM 9421 C CA . THR B 1 511 ? 8.828 25.5 9.789 1 82.44 511 THR B CA 1
ATOM 9422 C C . THR B 1 511 ? 8.289 24.203 9.203 1 82.44 511 THR B C 1
ATOM 9424 O O . THR B 1 511 ? 7.629 23.422 9.898 1 82.44 511 THR B O 1
ATOM 9427 N N . ASN B 1 512 ? 8.617 23.953 7.996 1 77.94 512 ASN B N 1
ATOM 9428 C CA . ASN B 1 512 ? 8.125 22.766 7.305 1 77.94 512 ASN B CA 1
ATOM 9429 C C . ASN B 1 512 ? 9.016 21.562 7.57 1 77.94 512 ASN B C 1
ATOM 9431 O O . ASN B 1 512 ? 8.711 20.453 7.125 1 77.94 512 ASN B O 1
ATOM 9435 N N . SER B 1 513 ? 10.07 21.797 8.289 1 84.88 513 SER B N 1
ATOM 9436 C CA . SER B 1 513 ? 10.961 20.688 8.617 1 84.88 513 SER B CA 1
ATOM 9437 C C . SER B 1 513 ? 10.25 19.656 9.469 1 84.88 513 SER B C 1
ATOM 9439 O O . SER B 1 513 ? 9.531 20 10.414 1 84.88 513 SER B O 1
ATOM 9441 N N . SER B 1 514 ? 10.25 18.406 9.039 1 85.44 514 SER B N 1
ATOM 9442 C CA . SER B 1 514 ? 9.586 17.328 9.766 1 85.44 514 SER B CA 1
ATOM 9443 C C . SER B 1 514 ? 10.539 16.172 10.008 1 85.44 514 SER B C 1
ATOM 9445 O O . SER B 1 514 ? 11.609 16.094 9.406 1 85.44 514 SER B O 1
ATOM 9447 N N . PHE B 1 515 ? 10.156 15.398 10.969 1 90.38 515 PHE B N 1
ATOM 9448 C CA . PHE B 1 515 ? 10.898 14.18 11.25 1 90.38 515 PHE B CA 1
ATOM 9449 C C . PHE B 1 515 ? 10.648 13.133 10.164 1 90.38 515 PHE B C 1
ATOM 9451 O O . PHE B 1 515 ? 9.609 13.164 9.5 1 90.38 515 PHE B O 1
ATOM 9458 N N . ILE B 1 516 ? 11.617 12.336 9.969 1 88.25 516 ILE B N 1
ATOM 9459 C CA . ILE B 1 516 ? 11.383 11.156 9.141 1 88.25 516 ILE B CA 1
ATOM 9460 C C . ILE B 1 516 ? 10.656 10.094 9.953 1 88.25 516 ILE B C 1
ATOM 9462 O O . ILE B 1 516 ? 10.711 10.094 11.188 1 88.25 516 ILE B O 1
ATOM 9466 N N . LYS B 1 517 ? 9.969 9.297 9.266 1 85.62 517 LYS B N 1
ATOM 9467 C CA . LYS B 1 517 ? 9.281 8.203 9.953 1 85.62 517 LYS B CA 1
ATOM 9468 C C . LYS B 1 517 ? 10.273 7.266 10.625 1 85.62 517 LYS B C 1
ATOM 9470 O O . LYS B 1 517 ? 11.133 6.676 9.961 1 85.62 517 LYS B O 1
ATOM 9475 N N . GLY B 1 518 ? 10.281 7.219 11.883 1 86.5 518 GLY B N 1
ATOM 9476 C CA . GLY B 1 518 ? 11.211 6.402 12.648 1 86.5 518 GLY B CA 1
ATOM 9477 C C . GLY B 1 518 ? 11.352 6.855 14.094 1 86.5 518 GLY B C 1
ATOM 9478 O O . GLY B 1 518 ? 10.539 7.648 14.578 1 86.5 518 GLY B O 1
ATOM 9479 N N . SER B 1 519 ? 12.344 6.344 14.75 1 90.25 519 SER B N 1
ATOM 9480 C CA . SER B 1 519 ? 12.594 6.656 16.156 1 90.25 519 SER B CA 1
ATOM 9481 C C . SER B 1 519 ? 13.375 7.957 16.297 1 90.25 519 SER B C 1
ATOM 9483 O O . SER B 1 519 ? 13.859 8.508 15.32 1 90.25 519 SER B O 1
ATOM 9485 N N . LEU B 1 520 ? 13.398 8.445 17.531 1 93.56 520 LEU B N 1
ATOM 9486 C CA . LEU B 1 520 ? 14.188 9.633 17.812 1 93.56 520 LEU B CA 1
ATOM 9487 C C . LEU B 1 520 ? 15.664 9.398 17.5 1 93.56 520 LEU B C 1
ATOM 9489 O O . LEU B 1 520 ? 16.328 10.258 16.922 1 93.56 520 LEU B O 1
ATOM 9493 N N . ARG B 1 521 ? 16.094 8.242 17.844 1 90.56 521 ARG B N 1
ATOM 9494 C CA . ARG B 1 521 ? 17.484 7.898 17.609 1 90.56 521 ARG B CA 1
ATOM 9495 C C . ARG B 1 521 ? 17.812 7.945 16.109 1 90.56 521 ARG B C 1
ATOM 9497 O O . ARG B 1 521 ? 18.859 8.484 15.719 1 90.56 521 ARG B O 1
ATOM 9504 N N . GLU B 1 522 ? 17.016 7.387 15.32 1 88.44 522 GLU B N 1
ATOM 9505 C CA . GLU B 1 522 ? 17.234 7.383 13.875 1 88.44 522 GLU B CA 1
ATOM 9506 C C . GLU B 1 522 ? 17.266 8.805 13.312 1 88.44 522 GLU B C 1
ATOM 9508 O O . GLU B 1 522 ? 18.078 9.117 12.445 1 88.44 522 GLU B O 1
ATOM 9513 N N . ASN B 1 523 ? 16.359 9.617 13.805 1 92.31 523 ASN B N 1
ATOM 9514 C CA . ASN B 1 523 ? 16.312 11 13.344 1 92.31 523 ASN B CA 1
ATOM 9515 C C . ASN B 1 523 ? 17.531 11.789 13.797 1 92.31 523 ASN B C 1
ATOM 9517 O O . ASN B 1 523 ? 18.031 12.641 13.062 1 92.31 523 ASN B O 1
ATOM 9521 N N . PHE B 1 524 ? 18 11.523 14.977 1 91.62 524 PHE B N 1
ATOM 9522 C CA . PHE B 1 524 ? 19.188 12.18 15.484 1 91.62 524 PHE B CA 1
ATOM 9523 C C . PHE B 1 524 ? 20.422 11.75 14.688 1 91.62 524 PHE B C 1
ATOM 9525 O O . PHE B 1 524 ? 21.281 12.57 14.367 1 91.62 524 PHE B O 1
ATOM 9532 N N . MET B 1 525 ? 20.422 10.57 14.328 1 87.19 525 MET B N 1
ATOM 9533 C CA . MET B 1 525 ? 21.562 10.016 13.594 1 87.19 525 MET B CA 1
ATOM 9534 C C . MET B 1 525 ? 21.688 10.656 12.211 1 87.19 525 MET B C 1
ATOM 9536 O O . MET B 1 525 ? 22.781 10.836 11.703 1 87.19 525 MET B O 1
ATOM 9540 N N . ILE B 1 526 ? 20.594 11 11.641 1 87.56 526 ILE B N 1
ATOM 9541 C CA . ILE B 1 526 ? 20.594 11.625 10.32 1 87.56 526 ILE B CA 1
ATOM 9542 C C . ILE B 1 526 ? 21.391 12.93 10.367 1 87.56 526 ILE B C 1
ATOM 9544 O O . ILE B 1 526 ? 22.031 13.305 9.383 1 87.56 526 ILE B O 1
ATOM 9548 N N . TYR B 1 527 ? 21.312 13.57 11.492 1 88.5 527 TYR B N 1
ATOM 9549 C CA . TYR B 1 527 ? 22 14.844 11.656 1 88.5 527 TYR B CA 1
ATOM 9550 C C . TYR B 1 527 ? 23.375 14.656 12.266 1 88.5 527 TYR B C 1
ATOM 9552 O O . TYR B 1 527 ? 24.062 15.633 12.594 1 88.5 527 TYR B O 1
ATOM 9560 N N . GLY B 1 528 ? 23.797 13.445 12.508 1 83.06 528 GLY B N 1
ATOM 9561 C CA . GLY B 1 528 ? 25.141 13.148 12.992 1 83.06 528 GLY B CA 1
ATOM 9562 C C . GLY B 1 528 ? 25.219 13.07 14.508 1 83.06 528 GLY B C 1
ATOM 9563 O O . GLY B 1 528 ? 26.312 13.055 15.078 1 83.06 528 GLY B O 1
ATOM 9564 N N . VAL B 1 529 ? 24.062 13.078 15.133 1 88.06 529 VAL B N 1
ATOM 9565 C CA . VAL B 1 529 ? 24.031 12.953 16.594 1 88.06 529 VAL B CA 1
ATOM 9566 C C . VAL B 1 529 ? 23.953 11.484 16.984 1 88.06 529 VAL B C 1
ATOM 9568 O O . VAL B 1 529 ? 22.891 10.867 16.906 1 88.06 529 VAL B O 1
ATOM 9571 N N . VAL B 1 530 ? 25.031 10.969 17.438 1 81.5 530 VAL B N 1
ATOM 9572 C CA . VAL B 1 530 ? 25.094 9.531 17.672 1 81.5 530 VAL B CA 1
ATOM 9573 C C . VAL B 1 530 ? 25.281 9.258 19.172 1 81.5 530 VAL B C 1
ATOM 9575 O O . VAL B 1 530 ? 24.797 8.242 19.688 1 81.5 530 VAL B O 1
ATOM 9578 N N . ASP B 1 531 ? 25.812 10.219 19.844 1 83.38 531 ASP B N 1
ATOM 9579 C CA . ASP B 1 531 ? 26.156 10.023 21.25 1 83.38 531 ASP B CA 1
ATOM 9580 C C . ASP B 1 531 ? 24.938 10.188 22.141 1 83.38 531 ASP B C 1
ATOM 9582 O O . ASP B 1 531 ? 24.156 11.125 21.969 1 83.38 531 ASP B O 1
ATOM 9586 N N . ASP B 1 532 ? 24.828 9.312 23.047 1 87.12 532 ASP B N 1
ATOM 9587 C CA . ASP B 1 532 ? 23.703 9.336 23.969 1 87.12 532 ASP B CA 1
ATOM 9588 C C . ASP B 1 532 ? 23.703 10.625 24.797 1 87.12 532 ASP B C 1
ATOM 9590 O O . ASP B 1 532 ? 22.641 11.172 25.094 1 87.12 532 ASP B O 1
ATOM 9594 N N . SER B 1 533 ? 24.859 11.008 25.156 1 87.31 533 SER B N 1
ATOM 9595 C CA . SER B 1 533 ? 24.938 12.219 25.969 1 87.31 533 SER B CA 1
ATOM 9596 C C . SER B 1 533 ? 24.375 13.422 25.219 1 87.31 533 SER B C 1
ATOM 9598 O O . SER B 1 533 ? 23.641 14.227 25.797 1 87.31 533 SER B O 1
ATOM 9600 N N . ASP B 1 534 ? 24.734 13.531 23.922 1 88.44 534 ASP B N 1
ATOM 9601 C CA . ASP B 1 534 ? 24.234 14.633 23.109 1 88.44 534 ASP B CA 1
ATOM 9602 C C . ASP B 1 534 ? 22.719 14.539 22.953 1 88.44 534 ASP B C 1
ATOM 9604 O O . ASP B 1 534 ? 22.016 15.555 22.969 1 88.44 534 ASP B O 1
ATOM 9608 N N . ILE B 1 535 ? 22.25 13.359 22.797 1 91.62 535 ILE B N 1
ATOM 9609 C CA . ILE B 1 535 ? 20.812 13.133 22.641 1 91.62 535 ILE B CA 1
ATOM 9610 C C . ILE B 1 535 ? 20.078 13.57 23.891 1 91.62 535 ILE B C 1
ATOM 9612 O O . ILE B 1 535 ? 19.062 14.273 23.828 1 91.62 535 ILE B O 1
ATOM 9616 N N . ILE B 1 536 ? 20.609 13.164 25.016 1 90.5 536 ILE B N 1
ATOM 9617 C CA . ILE B 1 536 ? 19.984 13.492 26.297 1 90.5 536 ILE B CA 1
ATOM 9618 C C . ILE B 1 536 ? 20.016 15 26.516 1 90.5 536 ILE B C 1
ATOM 9620 O O . ILE B 1 536 ? 19.047 15.586 27 1 90.5 536 ILE B O 1
ATOM 9624 N N . GLU B 1 537 ? 21.078 15.57 26.172 1 89.56 537 GLU B N 1
ATOM 9625 C CA . GLU B 1 537 ? 21.203 17.016 26.344 1 89.56 537 GLU B CA 1
ATOM 9626 C C . GLU B 1 537 ? 20.188 17.766 25.484 1 89.56 537 GLU B C 1
ATOM 9628 O O . GLU B 1 537 ? 19.531 18.688 25.969 1 89.56 537 GLU B O 1
ATOM 9633 N N . ILE B 1 538 ? 20.109 17.422 24.25 1 91.69 538 ILE B N 1
ATOM 9634 C CA . ILE B 1 538 ? 19.188 18.094 23.344 1 91.69 538 ILE B CA 1
ATOM 9635 C C . ILE B 1 538 ? 17.75 17.891 23.797 1 91.69 538 ILE B C 1
ATOM 9637 O O . ILE B 1 538 ? 16.953 18.828 23.828 1 91.69 538 ILE B O 1
ATOM 9641 N N . LEU B 1 539 ? 17.438 16.672 24.188 1 92.44 539 LEU B N 1
ATOM 9642 C CA . LEU B 1 539 ? 16.078 16.359 24.594 1 92.44 539 LEU B CA 1
ATOM 9643 C C . LEU B 1 539 ? 15.742 17.047 25.922 1 92.44 539 LEU B C 1
ATOM 9645 O O . LEU B 1 539 ? 14.602 17.484 26.125 1 92.44 539 LEU B O 1
ATOM 9649 N N . THR B 1 540 ? 16.688 17.109 26.797 1 88.62 540 THR B N 1
ATOM 9650 C CA . THR B 1 540 ? 16.453 17.797 28.062 1 88.62 540 THR B CA 1
ATOM 9651 C C . THR B 1 540 ? 16.25 19.297 27.828 1 88.62 540 THR B C 1
ATOM 9653 O O . THR B 1 540 ? 15.445 19.922 28.531 1 88.62 540 THR B O 1
ATOM 9656 N N . LEU B 1 541 ? 16.922 19.812 26.891 1 85.94 541 LEU B N 1
ATOM 9657 C CA . LEU B 1 541 ? 16.812 21.234 26.562 1 85.94 541 LEU B CA 1
ATOM 9658 C C . LEU B 1 541 ? 15.461 21.531 25.906 1 85.94 541 LEU B C 1
ATOM 9660 O O . LEU B 1 541 ? 14.844 22.562 26.188 1 85.94 541 LEU B O 1
ATOM 9664 N N . CYS B 1 542 ? 15.055 20.641 25.016 1 88.62 542 CYS B N 1
ATOM 9665 C CA . CYS B 1 542 ? 13.906 20.938 24.172 1 88.62 542 CYS B CA 1
ATOM 9666 C C . CYS B 1 542 ? 12.617 20.422 24.797 1 88.62 542 CYS B C 1
ATOM 9668 O O . CYS B 1 542 ? 11.539 20.984 24.578 1 88.62 542 CYS B O 1
ATOM 9670 N N . CYS B 1 543 ? 12.742 19.25 25.422 1 85.19 543 CYS B N 1
ATOM 9671 C CA . CYS B 1 543 ? 11.555 18.578 25.953 1 85.19 543 CYS B CA 1
ATOM 9672 C C . CYS B 1 543 ? 11.703 18.297 27.438 1 85.19 543 CYS B C 1
ATOM 9674 O O . CYS B 1 543 ? 12.039 17.172 27.828 1 85.19 543 CYS B O 1
ATOM 9676 N N . ARG B 1 544 ? 11.305 19.078 28.234 1 75.56 544 ARG B N 1
ATOM 9677 C CA . ARG B 1 544 ? 11.492 18.922 29.672 1 75.56 544 ARG B CA 1
ATOM 9678 C C . ARG B 1 544 ? 10.586 17.828 30.219 1 75.56 544 ARG B C 1
ATOM 9680 O O . ARG B 1 544 ? 10.922 17.188 31.219 1 75.56 544 ARG B O 1
ATOM 9687 N N . ASN B 1 545 ? 9.523 17.594 29.484 1 74.44 545 ASN B N 1
ATOM 9688 C CA . ASN B 1 545 ? 8.539 16.672 30.031 1 74.44 545 ASN B CA 1
ATOM 9689 C C . ASN B 1 545 ? 8.68 15.281 29.422 1 74.44 545 ASN B C 1
ATOM 9691 O O . ASN B 1 545 ? 7.965 14.352 29.828 1 74.44 545 ASN B O 1
ATOM 9695 N N . LEU B 1 546 ? 9.5 15.133 28.547 1 80.69 546 LEU B N 1
ATOM 9696 C CA . LEU B 1 546 ? 9.672 13.82 27.922 1 80.69 546 LEU B CA 1
ATOM 9697 C C . LEU B 1 546 ? 10.484 12.898 28.812 1 80.69 546 LEU B C 1
ATOM 9699 O O . LEU B 1 546 ? 11.555 13.273 29.297 1 80.69 546 LEU B O 1
ATOM 9703 N N . ILE B 1 547 ? 9.891 11.758 29.062 1 80.5 547 ILE B N 1
ATOM 9704 C CA . ILE B 1 547 ? 10.617 10.742 29.828 1 80.5 547 ILE B CA 1
ATOM 9705 C C . ILE B 1 547 ? 11.672 10.086 28.953 1 80.5 547 ILE B C 1
ATOM 9707 O O . ILE B 1 547 ? 11.336 9.453 27.938 1 80.5 547 ILE B O 1
ATOM 9711 N N . LEU B 1 548 ? 12.82 10.273 29.406 1 86.06 548 LEU B N 1
ATOM 9712 C CA . LEU B 1 548 ? 13.922 9.703 28.641 1 86.06 548 LEU B CA 1
ATOM 9713 C C . LEU B 1 548 ? 14.125 8.227 28.984 1 86.06 548 LEU B C 1
ATOM 9715 O O . LEU B 1 548 ? 14.648 7.902 30.047 1 86.06 548 LEU B O 1
ATOM 9719 N N . SER B 1 549 ? 13.609 7.336 28.172 1 87.44 549 SER B N 1
ATOM 9720 C CA . SER B 1 549 ? 13.758 5.887 28.297 1 87.44 549 SER B CA 1
ATOM 9721 C C . SER B 1 549 ? 14.195 5.27 26.969 1 87.44 549 SER B C 1
ATOM 9723 O O . SER B 1 549 ? 14.086 5.902 25.922 1 87.44 549 SER B O 1
ATOM 9725 N N . LYS B 1 550 ? 14.742 4.098 27.156 1 87.38 550 LYS B N 1
ATOM 9726 C CA . LYS B 1 550 ? 15.148 3.373 25.953 1 87.38 550 LYS B CA 1
ATOM 9727 C C . LYS B 1 550 ? 13.961 3.145 25.016 1 87.38 550 LYS B C 1
ATOM 9729 O O . LYS B 1 550 ? 14.102 3.199 23.797 1 87.38 550 LYS B O 1
ATOM 9734 N N . GLU B 1 551 ? 12.922 2.957 25.516 1 87.12 551 GLU B N 1
ATOM 9735 C CA . GLU B 1 551 ? 11.711 2.719 24.75 1 87.12 551 GLU B CA 1
ATOM 9736 C C . GLU B 1 551 ? 11.305 3.963 23.969 1 87.12 551 GLU B C 1
ATOM 9738 O O . GLU B 1 551 ? 10.992 3.879 22.766 1 87.12 551 GLU B O 1
ATOM 9743 N N . ASN B 1 552 ? 11.398 5.117 24.594 1 88.19 552 ASN B N 1
ATOM 9744 C CA . ASN B 1 552 ? 10.945 6.355 23.969 1 88.19 552 ASN B CA 1
ATOM 9745 C C . ASN B 1 552 ? 11.953 6.867 22.938 1 88.19 552 ASN B C 1
ATOM 9747 O O . ASN B 1 552 ? 11.578 7.48 21.953 1 88.19 552 ASN B O 1
ATOM 9751 N N . VAL B 1 553 ? 13.148 6.512 23.188 1 90.5 553 VAL B N 1
ATOM 9752 C CA . VAL B 1 553 ? 14.188 7.094 22.328 1 90.5 553 VAL B CA 1
ATOM 9753 C C . VAL B 1 553 ? 14.516 6.141 21.188 1 90.5 553 VAL B C 1
ATOM 9755 O O . VAL B 1 553 ? 14.734 6.57 20.047 1 90.5 553 VAL B O 1
ATOM 9758 N N . ASP B 1 554 ? 14.43 4.781 21.5 1 88.38 554 ASP B N 1
ATOM 9759 C CA . ASP B 1 554 ? 14.953 3.83 20.516 1 88.38 554 ASP B CA 1
ATOM 9760 C C . ASP B 1 554 ? 13.82 3.041 19.859 1 88.38 554 ASP B C 1
ATOM 9762 O O . ASP B 1 554 ? 14 2.494 18.766 1 88.38 554 ASP B O 1
ATOM 9766 N N . GLU B 1 555 ? 12.75 2.945 20.469 1 86.38 555 GLU B N 1
ATOM 9767 C CA . GLU B 1 555 ? 11.758 1.991 19.984 1 86.38 555 GLU B CA 1
ATOM 9768 C C . GLU B 1 555 ? 10.547 2.707 19.391 1 86.38 555 GLU B C 1
ATOM 9770 O O . GLU B 1 555 ? 10.172 2.459 18.234 1 86.38 555 GLU B O 1
ATOM 9775 N N . LYS B 1 556 ? 10.016 3.654 20.062 1 85.69 556 LYS B N 1
ATOM 9776 C CA . LYS B 1 556 ? 8.812 4.332 19.594 1 85.69 556 LYS B CA 1
ATOM 9777 C C . LYS B 1 556 ? 9.125 5.324 18.484 1 85.69 556 LYS B C 1
ATOM 9779 O O . LYS B 1 556 ? 10.219 5.898 18.453 1 85.69 556 LYS B O 1
ATOM 9784 N N . PHE B 1 557 ? 8.148 5.402 17.609 1 87.25 557 PHE B N 1
ATOM 9785 C CA . PHE B 1 557 ? 8.281 6.426 16.578 1 87.25 557 PHE B CA 1
ATOM 9786 C C . PHE B 1 557 ? 7.98 7.809 17.156 1 87.25 557 PHE B C 1
ATOM 9788 O O . PHE B 1 557 ? 7.262 7.934 18.141 1 87.25 557 PHE B O 1
ATOM 9795 N N . VAL B 1 558 ? 8.555 8.781 16.547 1 88.75 558 VAL B N 1
ATOM 9796 C CA . VAL B 1 558 ? 8.406 10.164 17 1 88.75 558 VAL B CA 1
ATOM 9797 C C . VAL B 1 558 ? 6.926 10.531 17.062 1 88.75 558 VAL B C 1
ATOM 9799 O O . VAL B 1 558 ? 6.488 11.234 17.969 1 88.75 558 VAL B O 1
ATOM 9802 N N . ASP B 1 559 ? 6.156 10.031 16.109 1 79 559 ASP B N 1
ATOM 9803 C CA . ASP B 1 559 ? 4.742 10.375 16.031 1 79 559 ASP B CA 1
ATOM 9804 C C . ASP B 1 559 ? 3.955 9.773 17.188 1 79 559 ASP B C 1
ATOM 9806 O O . ASP B 1 559 ? 2.842 10.211 17.484 1 79 559 ASP B O 1
ATOM 9810 N N . GLU B 1 560 ? 4.523 8.836 17.859 1 80 560 GLU B N 1
ATOM 9811 C CA . GLU B 1 560 ? 3.869 8.188 19 1 80 560 GLU B CA 1
ATOM 9812 C C . GLU B 1 560 ? 4.141 8.953 20.281 1 80 560 GLU B C 1
ATOM 9814 O O . GLU B 1 560 ? 3.434 8.766 21.281 1 80 560 GLU B O 1
ATOM 9819 N N . LEU B 1 561 ? 5.148 9.734 20.109 1 84.06 561 LEU B N 1
ATOM 9820 C CA . LEU B 1 561 ? 5.512 10.492 21.297 1 84.06 561 LEU B CA 1
ATOM 9821 C C . LEU B 1 561 ? 4.641 11.734 21.438 1 84.06 561 LEU B C 1
ATOM 9823 O O . LEU B 1 561 ? 4.188 12.297 20.438 1 84.06 561 LEU B O 1
ATOM 9827 N N . ASN B 1 562 ? 4.172 11.992 22.547 1 76 562 ASN B N 1
ATOM 9828 C CA . ASN B 1 562 ? 3.334 13.156 22.828 1 76 562 ASN B CA 1
ATOM 9829 C C . ASN B 1 562 ? 4.168 14.43 22.938 1 76 562 ASN B C 1
ATOM 9831 O O . ASN B 1 562 ? 4.211 15.055 24 1 76 562 ASN B O 1
ATOM 9835 N N . LEU B 1 563 ? 4.766 14.781 21.75 1 82.44 563 LEU B N 1
ATOM 9836 C CA . LEU B 1 563 ? 5.543 16.016 21.719 1 82.44 563 LEU B CA 1
ATOM 9837 C C . LEU B 1 563 ? 4.727 17.156 21.125 1 82.44 563 LEU B C 1
ATOM 9839 O O . LEU B 1 563 ? 3.973 16.953 20.172 1 82.44 563 LEU B O 1
ATOM 9843 N N . SER B 1 564 ? 4.836 18.266 21.734 1 79.62 564 SER B N 1
ATOM 9844 C CA . SER B 1 564 ? 4.176 19.453 21.203 1 79.62 564 SER B CA 1
ATOM 9845 C C . SER B 1 564 ? 4.863 19.938 19.938 1 79.62 564 SER B C 1
ATOM 9847 O O . SER B 1 564 ? 6 19.562 19.641 1 79.62 564 SER B O 1
ATOM 9849 N N . ASN B 1 565 ? 4.191 20.719 19.156 1 81.25 565 ASN B N 1
ATOM 9850 C CA . ASN B 1 565 ? 4.781 21.281 17.938 1 81.25 565 ASN B CA 1
ATOM 9851 C C . ASN B 1 565 ? 6.004 22.141 18.25 1 81.25 565 ASN B C 1
ATOM 9853 O O . ASN B 1 565 ? 6.973 22.141 17.484 1 81.25 565 ASN B O 1
ATOM 9857 N N . GLY B 1 566 ? 5.875 22.844 19.328 1 84.38 566 GLY B N 1
ATOM 9858 C CA . GLY B 1 566 ? 7.008 23.641 19.766 1 84.38 566 GLY B CA 1
ATOM 9859 C C . GLY B 1 566 ? 8.227 22.812 20.125 1 84.38 566 GLY B C 1
ATOM 9860 O O . GLY B 1 566 ? 9.352 23.188 19.781 1 84.38 566 GLY B O 1
ATOM 9861 N N . GLU B 1 567 ? 7.973 21.734 20.766 1 86.19 567 GLU B N 1
ATOM 9862 C CA . GLU B 1 567 ? 9.07 20.844 21.141 1 86.19 567 GLU B CA 1
ATOM 9863 C C . GLU B 1 567 ? 9.719 20.219 19.906 1 86.19 567 GLU B C 1
ATOM 9865 O O . GLU B 1 567 ? 10.945 20.141 19.812 1 86.19 567 GLU B O 1
ATOM 9870 N N . LYS B 1 568 ? 8.883 19.828 19.031 1 89.56 568 LYS B N 1
ATOM 9871 C CA . LYS B 1 568 ? 9.391 19.25 17.781 1 89.56 568 LYS B CA 1
ATOM 9872 C C . LYS B 1 568 ? 10.25 20.266 17.016 1 89.56 568 LYS B C 1
ATOM 9874 O O . LYS B 1 568 ? 11.297 19.906 16.484 1 89.56 568 LYS B O 1
ATOM 9879 N N . GLN B 1 569 ? 9.797 21.406 16.984 1 89.94 569 GLN B N 1
ATOM 9880 C CA . GLN B 1 569 ? 10.516 22.469 16.297 1 89.94 569 GLN B CA 1
ATOM 9881 C C . GLN B 1 569 ? 11.867 22.75 16.938 1 89.94 569 GLN B C 1
ATOM 9883 O O . GLN B 1 569 ? 12.867 22.938 16.25 1 89.94 569 GLN B O 1
ATOM 9888 N N . LYS B 1 570 ? 11.867 22.781 18.266 1 90.75 570 LYS B N 1
ATOM 9889 C CA . LYS B 1 570 ? 13.117 23.016 18.984 1 90.75 570 LYS B CA 1
ATOM 9890 C C . LYS B 1 570 ? 14.125 21.906 18.719 1 90.75 570 LYS B C 1
ATOM 9892 O O . LYS B 1 570 ? 15.305 22.172 18.5 1 90.75 570 LYS B O 1
ATOM 9897 N N . ILE B 1 571 ? 13.625 20.719 18.719 1 93.12 571 ILE B N 1
ATOM 9898 C CA . ILE B 1 571 ? 14.5 19.562 18.484 1 93.12 571 ILE B CA 1
ATOM 9899 C C . ILE B 1 571 ? 15.117 19.656 17.094 1 93.12 571 ILE B C 1
ATOM 9901 O O . ILE B 1 571 ? 16.328 19.516 16.938 1 93.12 571 ILE B O 1
ATOM 9905 N N . LEU B 1 572 ? 14.289 19.875 16.125 1 93.38 572 LEU B N 1
ATOM 9906 C CA . LEU B 1 572 ? 14.75 19.922 14.742 1 93.38 572 LEU B CA 1
ATOM 9907 C C . LEU B 1 572 ? 15.742 21.062 14.539 1 93.38 572 LEU B C 1
ATOM 9909 O O . LEU B 1 572 ? 16.703 20.922 13.773 1 93.38 572 LEU B O 1
ATOM 9913 N N . LEU B 1 573 ? 15.5 22.156 15.188 1 92.12 573 LEU B N 1
ATOM 9914 C CA . LEU B 1 573 ? 16.422 23.281 15.109 1 92.12 573 LEU B CA 1
ATOM 9915 C C . LEU B 1 573 ? 17.766 22.922 15.734 1 92.12 573 LEU B C 1
ATOM 9917 O O . LEU B 1 573 ? 18.812 23.219 15.164 1 92.12 573 LEU B O 1
ATOM 9921 N N . CYS B 1 574 ? 17.672 22.297 16.875 1 91.94 574 CYS B N 1
ATOM 9922 C CA . CYS B 1 574 ? 18.906 21.891 17.547 1 91.94 574 CYS B CA 1
ATOM 9923 C C . CYS B 1 574 ? 19.688 20.891 16.688 1 91.94 574 CYS B C 1
ATOM 9925 O O . CYS B 1 574 ? 20.922 20.969 16.609 1 91.94 574 CYS B O 1
ATOM 9927 N N . LEU B 1 575 ? 18.953 20.062 16.078 1 92.31 575 LEU B N 1
ATOM 9928 C CA . LEU B 1 575 ? 19.594 19.062 15.227 1 92.31 575 LEU B CA 1
ATOM 9929 C C . LEU B 1 575 ? 20.266 19.719 14.031 1 92.31 575 LEU B C 1
ATOM 9931 O O . LEU B 1 575 ? 21.375 19.359 13.656 1 92.31 575 LEU B O 1
ATOM 9935 N N . ALA B 1 576 ? 19.578 20.625 13.438 1 90.75 576 ALA B N 1
ATOM 9936 C CA . ALA B 1 576 ? 20.125 21.344 12.281 1 90.75 576 ALA B CA 1
ATOM 9937 C C . ALA B 1 576 ? 21.391 22.109 12.648 1 90.75 576 ALA B C 1
ATOM 9939 O O . ALA B 1 576 ? 22.297 22.266 11.828 1 90.75 576 ALA B O 1
ATOM 9940 N N . LEU B 1 577 ? 21.5 22.516 13.891 1 90.5 577 LEU B N 1
ATOM 9941 C CA . LEU B 1 577 ? 22.594 23.375 14.328 1 90.5 577 LEU B CA 1
ATOM 9942 C C . LEU B 1 577 ? 23.719 22.547 14.93 1 90.5 577 LEU B C 1
ATOM 9944 O O . LEU B 1 577 ? 24.812 23.078 15.203 1 90.5 577 LEU B O 1
ATOM 9948 N N . PHE B 1 578 ? 23.469 21.328 15.062 1 87.19 578 PHE B N 1
ATOM 9949 C CA . PHE B 1 578 ? 24.406 20.469 15.75 1 87.19 578 PHE B CA 1
ATOM 9950 C C . PHE B 1 578 ? 25.75 20.438 15.016 1 87.19 578 PHE B C 1
ATOM 9952 O O . PHE B 1 578 ? 26.797 20.281 15.633 1 87.19 578 PHE B O 1
ATOM 9959 N N . LYS B 1 579 ? 25.734 20.703 13.734 1 84.44 579 LYS B N 1
ATOM 9960 C CA . LYS B 1 579 ? 26.969 20.656 12.938 1 84.44 579 LYS B CA 1
ATOM 9961 C C . LYS B 1 579 ? 27.781 21.938 13.133 1 84.44 579 LYS B C 1
ATOM 9963 O O . LYS B 1 579 ? 28.859 22.078 12.539 1 84.44 579 LYS B O 1
ATOM 9968 N N . LYS B 1 580 ? 27.359 22.828 13.969 1 85.5 580 LYS B N 1
ATOM 9969 C CA . LYS B 1 580 ? 28.031 24.094 14.203 1 85.5 580 LYS B CA 1
ATOM 9970 C C . LYS B 1 580 ? 28.297 24.844 12.898 1 85.5 580 LYS B C 1
ATOM 9972 O O . LYS B 1 580 ? 29.438 25.094 12.531 1 85.5 580 LYS B O 1
ATOM 9977 N N . PRO B 1 581 ? 27.219 25.281 12.273 1 91.19 581 PRO B N 1
ATOM 9978 C CA . PRO B 1 581 ? 27.297 25.906 10.953 1 91.19 581 PRO B CA 1
ATOM 9979 C C . PRO B 1 581 ? 27.891 27.328 11.008 1 91.19 581 PRO B C 1
ATOM 9981 O O . PRO B 1 581 ? 27.859 27.953 12.062 1 91.19 581 PRO B O 1
ATOM 9984 N N . GLU B 1 582 ? 28.438 27.734 9.898 1 92.25 582 GLU B N 1
ATOM 9985 C CA . GLU B 1 582 ? 28.953 29.078 9.75 1 92.25 582 GLU B CA 1
ATOM 9986 C C . GLU B 1 582 ? 27.859 30.047 9.273 1 92.25 582 GLU B C 1
ATOM 9988 O O . GLU B 1 582 ? 27.953 31.25 9.484 1 92.25 582 GLU B O 1
ATOM 9993 N N . MET B 1 583 ? 26.938 29.469 8.68 1 93.69 583 MET B N 1
ATOM 9994 C CA . MET B 1 583 ? 25.766 30.219 8.227 1 93.69 583 MET B CA 1
ATOM 9995 C C . MET B 1 583 ? 24.484 29.484 8.555 1 93.69 583 MET B C 1
ATOM 9997 O O . MET B 1 583 ? 24.391 28.266 8.383 1 93.69 583 MET B O 1
ATOM 10001 N N . VAL B 1 584 ? 23.594 30.203 9.109 1 94.31 584 VAL B N 1
ATOM 10002 C CA . VAL B 1 584 ? 22.328 29.609 9.531 1 94.31 584 VAL B CA 1
ATOM 10003 C C . VAL B 1 584 ? 21.172 30.328 8.844 1 94.31 584 VAL B C 1
ATOM 10005 O O . VAL B 1 584 ? 21.062 31.562 8.906 1 94.31 584 VAL B O 1
ATOM 10008 N N . LEU B 1 585 ? 20.422 29.594 8.141 1 94.44 585 LEU B N 1
ATOM 10009 C CA . LEU B 1 585 ? 19.234 30.109 7.484 1 94.44 585 LEU B CA 1
ATOM 10010 C C . LEU B 1 585 ? 17.969 29.562 8.141 1 94.44 585 LEU B C 1
ATOM 10012 O O . LEU B 1 585 ? 17.719 28.359 8.117 1 94.44 585 LEU B O 1
ATOM 10016 N N . LEU B 1 586 ? 17.203 30.422 8.703 1 93.31 586 LEU B N 1
ATOM 10017 C CA . LEU B 1 586 ? 15.984 30.047 9.414 1 93.31 586 LEU B CA 1
ATOM 10018 C C . LEU B 1 586 ? 14.758 30.656 8.75 1 93.31 586 LEU B C 1
ATOM 10020 O O . LEU B 1 586 ? 14.672 31.875 8.586 1 93.31 586 LEU B O 1
ATOM 10024 N N . ASP B 1 587 ? 13.906 29.781 8.32 1 91.06 587 ASP B N 1
ATOM 10025 C CA . ASP B 1 587 ? 12.664 30.219 7.691 1 91.06 587 ASP B CA 1
ATOM 10026 C C . ASP B 1 587 ? 11.469 29.953 8.602 1 91.06 587 ASP B C 1
ATOM 10028 O O . ASP B 1 587 ? 10.914 28.844 8.602 1 91.06 587 ASP B O 1
ATOM 10032 N N . GLU B 1 588 ? 11.055 30.922 9.336 1 88.31 588 GLU B N 1
ATOM 10033 C CA . GLU B 1 588 ? 9.93 30.844 10.266 1 88.31 588 GLU B CA 1
ATOM 10034 C C . GLU B 1 588 ? 10.109 29.688 11.25 1 88.31 588 GLU B C 1
ATOM 10036 O O . GLU B 1 588 ? 9.164 28.938 11.5 1 88.31 588 GLU B O 1
ATOM 10041 N N . SER B 1 589 ? 11.234 29.578 11.805 1 89 589 SER B N 1
ATOM 10042 C CA . SER B 1 589 ? 11.648 28.422 12.586 1 89 589 SER B CA 1
ATOM 10043 C C . SER B 1 589 ? 11.125 28.5 14.016 1 89 589 SER B C 1
ATOM 10045 O O . SER B 1 589 ? 11.398 27.609 14.828 1 89 589 SER B O 1
ATOM 10047 N N . THR B 1 590 ? 10.422 29.531 14.352 1 86.12 590 THR B N 1
ATOM 10048 C CA . THR B 1 590 ? 9.883 29.656 15.703 1 86.12 590 THR B CA 1
ATOM 10049 C C . THR B 1 590 ? 8.391 29.953 15.664 1 86.12 590 THR B C 1
ATOM 10051 O O . THR B 1 590 ? 7.848 30.547 16.609 1 86.12 590 THR B O 1
ATOM 10054 N N . SER B 1 591 ? 7.805 29.562 14.609 1 78.94 591 SER B N 1
ATOM 10055 C CA . SER B 1 591 ? 6.398 29.891 14.398 1 78.94 591 SER B CA 1
ATOM 10056 C C . SER B 1 591 ? 5.508 29.203 15.422 1 78.94 591 SER B C 1
ATOM 10058 O O . SER B 1 591 ? 4.402 29.656 15.703 1 78.94 591 SER B O 1
ATOM 10060 N N . TYR B 1 592 ? 6.027 28.125 16.047 1 78.75 592 TYR B N 1
ATOM 10061 C CA . TYR B 1 592 ? 5.203 27.375 16.984 1 78.75 592 TYR B CA 1
ATOM 10062 C C . TYR B 1 592 ? 5.566 27.719 18.422 1 78.75 592 TYR B C 1
ATOM 10064 O O . TYR B 1 592 ? 5.012 27.141 19.359 1 78.75 592 TYR B O 1
ATOM 10072 N N . LEU B 1 593 ? 6.465 28.641 18.531 1 81.56 593 LEU B N 1
ATOM 10073 C CA . LEU B 1 593 ? 6.891 29.062 19.859 1 81.56 593 LEU B CA 1
ATOM 10074 C C . LEU B 1 593 ? 6.277 30.406 20.234 1 81.56 593 LEU B C 1
ATOM 10076 O O . LEU B 1 593 ? 6.059 31.25 19.359 1 81.56 593 LEU B O 1
ATOM 10080 N N . SER B 1 594 ? 6 30.547 21.562 1 78 594 SER B N 1
ATOM 10081 C CA . SER B 1 594 ? 5.656 31.875 22.031 1 78 594 SER B CA 1
ATOM 10082 C C . SER B 1 594 ? 6.836 32.844 21.891 1 78 594 SER B C 1
ATOM 10084 O O . SER B 1 594 ? 7.988 32.406 21.812 1 78 594 SER B O 1
ATOM 10086 N N . THR B 1 595 ? 6.469 34.062 21.797 1 78.81 595 THR B N 1
ATOM 10087 C CA . THR B 1 595 ? 7.512 35.062 21.641 1 78.81 595 THR B CA 1
ATOM 10088 C C . THR B 1 595 ? 8.547 34.938 22.75 1 78.81 595 THR B C 1
ATOM 10090 O O . THR B 1 595 ? 9.75 35.031 22.5 1 78.81 595 THR B O 1
ATOM 10093 N N . ALA B 1 596 ? 8.047 34.719 23.891 1 79.62 596 ALA B N 1
ATOM 10094 C CA . ALA B 1 596 ? 8.953 34.625 25.031 1 79.62 596 ALA B CA 1
ATOM 10095 C C . ALA B 1 596 ? 9.852 33.375 24.922 1 79.62 596 ALA B C 1
ATOM 10097 O O . ALA B 1 596 ? 11.055 33.469 25.156 1 79.62 596 ALA B O 1
ATOM 10098 N N . ASP B 1 597 ? 9.273 32.344 24.547 1 82.19 597 ASP B N 1
ATOM 10099 C CA . ASP B 1 597 ? 10.031 31.109 24.406 1 82.19 597 ASP B CA 1
ATOM 10100 C C . ASP B 1 597 ? 11.023 31.203 23.234 1 82.19 597 ASP B C 1
ATOM 10102 O O . ASP B 1 597 ? 12.133 30.688 23.328 1 82.19 597 ASP B O 1
ATOM 10106 N N . ALA B 1 598 ? 10.523 31.812 22.203 1 87.31 598 ALA B N 1
ATOM 10107 C CA . ALA B 1 598 ? 11.375 31.984 21.031 1 87.31 598 ALA B CA 1
ATOM 10108 C C . ALA B 1 598 ? 12.594 32.844 21.359 1 87.31 598 ALA B C 1
ATOM 10110 O O . ALA B 1 598 ? 13.719 32.531 20.953 1 87.31 598 ALA B O 1
ATOM 10111 N N . LEU B 1 599 ? 12.32 33.906 22.078 1 87.25 599 LEU B N 1
ATOM 10112 C CA . LEU B 1 599 ? 13.398 34.812 22.453 1 87.25 599 LEU B CA 1
ATOM 10113 C C . LEU B 1 599 ? 14.43 34.125 23.312 1 87.25 599 LEU B C 1
ATOM 10115 O O . LEU B 1 599 ? 15.633 34.219 23.078 1 87.25 599 LEU B O 1
ATOM 10119 N N . ASP B 1 600 ? 13.945 33.406 24.266 1 85.25 600 ASP B N 1
ATOM 10120 C CA . ASP B 1 600 ? 14.844 32.656 25.156 1 85.25 600 ASP B CA 1
ATOM 10121 C C . ASP B 1 600 ? 15.656 31.625 24.375 1 85.25 600 ASP B C 1
ATOM 10123 O O . ASP B 1 600 ? 16.859 31.5 24.594 1 85.25 600 ASP B O 1
ATOM 10127 N N . PHE B 1 601 ? 15 31.016 23.594 1 85.69 601 PHE B N 1
ATOM 10128 C CA . PHE B 1 601 ? 15.625 29.938 22.844 1 85.69 601 PHE B CA 1
ATOM 10129 C C . PHE B 1 601 ? 16.641 30.5 21.844 1 85.69 601 PHE B C 1
ATOM 10131 O O . PHE B 1 601 ? 17.766 30 21.75 1 85.69 601 PHE B O 1
ATOM 10138 N N . LEU B 1 602 ? 16.266 31.516 21.109 1 87.12 602 LEU B N 1
ATOM 10139 C CA . LEU B 1 602 ? 17.125 32.094 20.078 1 87.12 602 LEU B CA 1
ATOM 10140 C C . LEU B 1 602 ? 18.312 32.812 20.703 1 87.12 602 LEU B C 1
ATOM 10142 O O . LEU B 1 602 ? 19.406 32.844 20.109 1 87.12 602 LEU B O 1
ATOM 10146 N N . GLU B 1 603 ? 18.078 33.312 21.844 1 87.12 603 GLU B N 1
ATOM 10147 C CA . GLU B 1 603 ? 19.188 33.938 22.562 1 87.12 603 GLU B CA 1
ATOM 10148 C C . GLU B 1 603 ? 20.25 32.906 22.922 1 87.12 603 GLU B C 1
ATOM 10150 O O . GLU B 1 603 ? 21.453 33.156 22.828 1 87.12 603 GLU B O 1
ATOM 10155 N N . ARG B 1 604 ? 19.734 31.797 23.312 1 81.94 604 ARG B N 1
ATOM 10156 C CA . ARG B 1 604 ? 20.641 30.703 23.625 1 81.94 604 ARG B CA 1
ATOM 10157 C C . ARG B 1 604 ? 21.406 30.266 22.375 1 81.94 604 ARG B C 1
ATOM 10159 O O . ARG B 1 604 ? 22.609 30 22.422 1 81.94 604 ARG B O 1
ATOM 10166 N N . ILE B 1 605 ? 20.719 30.219 21.328 1 78.38 605 ILE B N 1
ATOM 10167 C CA . ILE B 1 605 ? 21.312 29.797 20.062 1 78.38 605 ILE B CA 1
ATOM 10168 C C . ILE B 1 605 ? 22.328 30.828 19.594 1 78.38 605 ILE B C 1
ATOM 10170 O O . ILE B 1 605 ? 23.406 30.484 19.109 1 78.38 605 ILE B O 1
ATOM 10174 N N . LYS B 1 606 ? 21.938 32.062 19.734 1 80.75 606 LYS B N 1
ATOM 10175 C CA . LYS B 1 606 ? 22.828 33.156 19.344 1 80.75 606 LYS B CA 1
ATOM 10176 C C . LYS B 1 606 ? 24.141 33.094 20.125 1 80.75 606 LYS B C 1
ATOM 10178 O O . LYS B 1 606 ? 25.219 33.375 19.562 1 80.75 606 LYS B O 1
ATOM 10183 N N . HIS B 1 607 ? 23.984 32.688 21.312 1 82.56 607 HIS B N 1
ATOM 10184 C CA . HIS B 1 607 ? 25.172 32.594 22.156 1 82.56 607 HIS B CA 1
ATOM 10185 C C . HIS B 1 607 ? 26.047 31.422 21.734 1 82.56 607 HIS B C 1
ATOM 10187 O O . HIS B 1 607 ? 27.281 31.531 21.719 1 82.56 607 HIS B O 1
ATOM 10193 N N . LEU B 1 608 ? 25.406 30.406 21.391 1 76.94 608 LEU B N 1
ATOM 10194 C CA . LEU B 1 608 ? 26.141 29.188 21.016 1 76.94 608 LEU B CA 1
ATOM 10195 C C . LEU B 1 608 ? 26.781 29.344 19.641 1 76.94 608 LEU B C 1
ATOM 10197 O O . LEU B 1 608 ? 27.828 28.766 19.375 1 76.94 608 LEU B O 1
ATOM 10201 N N . TYR B 1 609 ? 26.156 30.188 18.844 1 81.44 609 TYR B N 1
ATOM 10202 C CA . TYR B 1 609 ? 26.641 30.344 17.484 1 81.44 609 TYR B CA 1
ATOM 10203 C C . TYR B 1 609 ? 26.953 31.812 17.188 1 81.44 609 TYR B C 1
ATOM 10205 O O . TYR B 1 609 ? 26.578 32.344 16.125 1 81.44 609 TYR B O 1
ATOM 10213 N N . SER B 1 610 ? 27.625 32.375 18.047 1 83.31 610 SER B N 1
ATOM 10214 C CA . SER B 1 610 ? 27.938 33.812 17.984 1 83.31 610 SER B CA 1
ATOM 10215 C C . SER B 1 610 ? 28.812 34.125 16.781 1 83.31 610 SER B C 1
ATOM 10217 O O . SER B 1 610 ? 28.797 35.281 16.297 1 83.31 610 SER B O 1
ATOM 10219 N N . ASP B 1 611 ? 29.438 33.156 16.297 1 87.44 611 ASP B N 1
ATOM 10220 C CA . ASP B 1 611 ? 30.359 33.438 15.195 1 87.44 611 ASP B CA 1
ATOM 10221 C C . ASP B 1 611 ? 29.734 33.062 13.844 1 87.44 611 ASP B C 1
ATOM 10223 O O . ASP B 1 611 ? 30.422 33.062 12.82 1 87.44 611 ASP B O 1
ATOM 10227 N N . SER B 1 612 ? 28.516 32.844 13.789 1 92.06 612 SER B N 1
ATOM 10228 C CA . SER B 1 612 ? 27.859 32.438 12.547 1 92.06 612 SER B CA 1
ATOM 10229 C C . SER B 1 612 ? 27.016 33.562 11.992 1 92.06 612 SER B C 1
ATOM 10231 O O . SER B 1 612 ? 26.656 34.5 12.711 1 92.06 612 SER B O 1
ATOM 10233 N N . ILE B 1 613 ? 26.844 33.562 10.68 1 93.88 613 ILE B N 1
ATOM 10234 C CA . ILE B 1 613 ? 25.875 34.469 10.055 1 93.88 613 ILE B CA 1
ATOM 10235 C C . ILE B 1 613 ? 24.469 33.844 10.172 1 93.88 613 ILE B C 1
ATOM 10237 O O . ILE B 1 613 ? 24.234 32.719 9.75 1 93.88 613 ILE B O 1
ATOM 10241 N N . VAL B 1 614 ? 23.641 34.594 10.805 1 93.62 614 VAL B N 1
ATOM 10242 C CA . VAL B 1 614 ? 22.281 34.062 10.969 1 93.62 614 VAL B CA 1
ATOM 10243 C C . VAL B 1 614 ? 21.297 34.969 10.195 1 93.62 614 VAL B C 1
ATOM 10245 O O . VAL B 1 614 ? 21.266 36.188 10.367 1 93.62 614 VAL B O 1
ATOM 10248 N N . ILE B 1 615 ? 20.641 34.344 9.297 1 93.94 615 ILE B N 1
ATOM 10249 C CA . ILE B 1 615 ? 19.547 35 8.578 1 93.94 615 ILE B CA 1
ATOM 10250 C C . ILE B 1 615 ? 18.203 34.406 9 1 93.94 615 ILE B C 1
ATOM 10252 O O . ILE B 1 615 ? 17.984 33.188 8.82 1 93.94 615 ILE B O 1
ATOM 10256 N N . PHE B 1 616 ? 17.375 35.188 9.531 1 93.19 616 PHE B N 1
ATOM 10257 C CA . PHE B 1 616 ? 16.141 34.719 10.141 1 93.19 616 PHE B CA 1
ATOM 10258 C C . PHE B 1 616 ? 14.93 35.438 9.555 1 93.19 616 PHE B C 1
ATOM 10260 O O . PHE B 1 616 ? 14.781 36.656 9.727 1 93.19 616 PHE B O 1
ATOM 10267 N N . ALA B 1 617 ? 14.141 34.625 8.812 1 91.12 617 ALA B N 1
ATOM 10268 C CA . ALA B 1 617 ? 12.883 35.188 8.312 1 91.12 617 ALA B CA 1
ATOM 10269 C C . ALA B 1 617 ? 11.75 34.969 9.312 1 91.12 617 ALA B C 1
ATOM 10271 O O . ALA B 1 617 ? 11.562 33.844 9.805 1 91.12 617 ALA B O 1
ATOM 10272 N N . THR B 1 618 ? 11.016 35.938 9.703 1 87.06 618 THR B N 1
ATOM 10273 C CA . THR B 1 618 ? 9.938 35.812 10.672 1 87.06 618 THR B CA 1
ATOM 10274 C C . THR B 1 618 ? 8.883 36.906 10.453 1 87.06 618 THR B C 1
ATOM 10276 O O . THR B 1 618 ? 9.164 37.938 9.82 1 87.06 618 THR B O 1
ATOM 10279 N N . HIS B 1 619 ? 7.754 36.688 10.914 1 77.69 619 HIS B N 1
ATOM 10280 C CA . HIS B 1 619 ? 6.688 37.688 10.93 1 77.69 619 HIS B CA 1
ATOM 10281 C C . HIS B 1 619 ? 6.516 38.281 12.32 1 77.69 619 HIS B C 1
ATOM 10283 O O . HIS B 1 619 ? 5.734 39.219 12.508 1 77.69 619 HIS B O 1
ATOM 10289 N N . ASP B 1 620 ? 7.27 37.75 13.242 1 78.12 620 ASP B N 1
ATOM 10290 C CA . ASP B 1 620 ? 7.176 38.219 14.617 1 78.12 620 ASP B CA 1
ATOM 10291 C C . ASP B 1 620 ? 8.07 39.438 14.852 1 78.12 620 ASP B C 1
ATOM 10293 O O . ASP B 1 620 ? 9.273 39.281 15.07 1 78.12 620 ASP B O 1
ATOM 10297 N N . ILE B 1 621 ? 7.5 40.5 15.055 1 72.75 621 ILE B N 1
ATOM 10298 C CA . ILE B 1 621 ? 8.211 41.75 15.188 1 72.75 621 ILE B CA 1
ATOM 10299 C C . ILE B 1 621 ? 8.891 41.812 16.547 1 72.75 621 ILE B C 1
ATOM 10301 O O . ILE B 1 621 ? 9.906 42.5 16.719 1 72.75 621 ILE B O 1
ATOM 10305 N N . SER B 1 622 ? 8.383 41.062 17.422 1 75.44 622 SER B N 1
ATOM 10306 C CA . SER B 1 622 ? 8.906 41.094 18.781 1 75.44 622 SER B CA 1
ATOM 10307 C C . SER B 1 622 ? 10.32 40.531 18.859 1 75.44 622 SER B C 1
ATOM 10309 O O . SER B 1 622 ? 11.047 40.75 19.828 1 75.44 622 SER B O 1
ATOM 10311 N N . LEU B 1 623 ? 10.68 39.906 17.844 1 85.62 623 LEU B N 1
ATOM 10312 C CA . LEU B 1 623 ? 12 39.281 17.828 1 85.62 623 LEU B CA 1
ATOM 10313 C C . LEU B 1 623 ? 13.055 40.25 17.281 1 85.62 623 LEU B C 1
ATOM 10315 O O . LEU B 1 623 ? 14.242 39.906 17.25 1 85.62 623 LEU B O 1
ATOM 10319 N N . GLN B 1 624 ? 12.648 41.375 17.016 1 83.5 624 GLN B N 1
ATOM 10320 C CA . GLN B 1 624 ? 13.523 42.375 16.375 1 83.5 624 GLN B CA 1
ATOM 10321 C C . GLN B 1 624 ? 14.703 42.719 17.281 1 83.5 624 GLN B C 1
ATOM 10323 O O . GLN B 1 624 ? 15.766 43.125 16.812 1 83.5 624 GLN B O 1
ATOM 10328 N N . ARG B 1 625 ? 14.516 42.562 18.531 1 82.56 625 ARG B N 1
ATOM 10329 C CA . ARG B 1 625 ? 15.57 42.938 19.469 1 82.56 625 ARG B CA 1
ATOM 10330 C C . ARG B 1 625 ? 16.797 42.062 19.281 1 82.56 625 ARG B C 1
ATOM 10332 O O . ARG B 1 625 ? 17.906 42.438 19.688 1 82.56 625 ARG B O 1
ATOM 10339 N N . LEU B 1 626 ? 16.641 40.938 18.641 1 86.94 626 LEU B N 1
ATOM 10340 C CA . LEU B 1 626 ? 17.75 40 18.453 1 86.94 626 LEU B CA 1
ATOM 10341 C C . LEU B 1 626 ? 18.531 40.344 17.188 1 86.94 626 LEU B C 1
ATOM 10343 O O . LEU B 1 626 ? 19.656 39.875 17 1 86.94 626 LEU B O 1
ATOM 10347 N N . PHE B 1 627 ? 17.984 41.188 16.375 1 89.12 627 PHE B N 1
ATOM 10348 C CA . PHE B 1 627 ? 18.562 41.406 15.047 1 89.12 627 PHE B CA 1
ATOM 10349 C C . PHE B 1 627 ? 19.641 42.469 15.094 1 89.12 627 PHE B C 1
ATOM 10351 O O . PHE B 1 627 ? 19.469 43.531 15.742 1 89.12 627 PHE B O 1
ATOM 10358 N N . THR B 1 628 ? 20.734 42.219 14.43 1 88 628 THR B N 1
ATOM 10359 C CA . THR B 1 628 ? 21.734 43.25 14.203 1 88 628 THR B CA 1
ATOM 10360 C C . THR B 1 628 ? 21.328 44.188 13.055 1 88 628 THR B C 1
ATOM 10362 O O . THR B 1 628 ? 21.641 45.375 13.062 1 88 628 THR B O 1
ATOM 10365 N N . ARG B 1 629 ? 20.688 43.562 12.125 1 89 629 ARG B N 1
ATOM 10366 C CA . ARG B 1 629 ? 20.141 44.281 10.969 1 89 629 ARG B CA 1
ATOM 10367 C C . ARG B 1 629 ? 18.781 43.688 10.57 1 89 629 ARG B C 1
ATOM 10369 O O . ARG B 1 629 ? 18.531 42.5 10.742 1 89 629 ARG B O 1
ATOM 10376 N N . LYS B 1 630 ? 18.016 44.594 10.039 1 89.88 630 LYS B N 1
ATOM 10377 C CA . LYS B 1 630 ? 16.656 44.188 9.664 1 89.88 630 LYS B CA 1
ATOM 10378 C C . LYS B 1 630 ? 16.375 44.531 8.195 1 89.88 630 LYS B C 1
ATOM 10380 O O . LYS B 1 630 ? 16.734 45.625 7.723 1 89.88 630 LYS B O 1
ATOM 10385 N N . ILE B 1 631 ? 15.891 43.5 7.523 1 87.88 631 ILE B N 1
ATOM 10386 C CA . ILE B 1 631 ? 15.422 43.688 6.152 1 87.88 631 ILE B CA 1
ATOM 10387 C C . ILE B 1 631 ? 13.898 43.562 6.109 1 87.88 631 ILE B C 1
ATOM 10389 O O . ILE B 1 631 ? 13.336 42.531 6.477 1 87.88 631 ILE B O 1
ATOM 10393 N N . GLU B 1 632 ? 13.242 44.594 5.715 1 85.75 632 GLU B N 1
ATOM 10394 C CA . GLU B 1 632 ? 11.781 44.594 5.637 1 85.75 632 GLU B CA 1
ATOM 10395 C C . GLU B 1 632 ? 11.305 44.469 4.191 1 85.75 632 GLU B C 1
ATOM 10397 O O . GLU B 1 632 ? 11.664 45.281 3.336 1 85.75 632 GLU B O 1
ATOM 10402 N N . LEU B 1 633 ? 10.586 43.344 4.047 1 81.25 633 LEU B N 1
ATOM 10403 C CA . LEU B 1 633 ? 10.016 43.094 2.729 1 81.25 633 LEU B CA 1
ATOM 10404 C C . LEU B 1 633 ? 8.562 43.531 2.668 1 81.25 633 LEU B C 1
ATOM 10406 O O . LEU B 1 633 ? 7.75 43.188 3.523 1 81.25 633 LEU B O 1
ATOM 10410 N N . SER B 1 634 ? 8.188 44.594 1.973 1 69 634 SER B N 1
ATOM 10411 C CA . SER B 1 634 ? 6.812 45.031 1.793 1 69 634 SER B CA 1
ATOM 10412 C C . SER B 1 634 ? 6.375 44.906 0.338 1 69 634 SER B C 1
ATOM 10414 O O . SER B 1 634 ? 7.215 44.812 -0.562 1 69 634 SER B O 1
ATOM 10416 N N . HIS B 1 635 ? 5.113 44.469 0.03 1 58.47 635 HIS B N 1
ATOM 10417 C CA . HIS B 1 635 ? 4.566 44.312 -1.315 1 58.47 635 HIS B CA 1
ATOM 10418 C C . HIS B 1 635 ? 4.965 45.5 -2.193 1 58.47 635 HIS B C 1
ATOM 10420 O O . HIS B 1 635 ? 5.09 45.375 -3.412 1 58.47 635 HIS B O 1
ATOM 10426 N N . GLU B 1 636 ? 5.141 46.688 -1.72 1 53.19 636 GLU B N 1
ATOM 10427 C CA . GLU B 1 636 ? 5.371 47.875 -2.549 1 53.19 636 GLU B CA 1
ATOM 10428 C C . GLU B 1 636 ? 6.812 48.375 -2.428 1 53.19 636 GLU B C 1
ATOM 10430 O O . GLU B 1 636 ? 7.352 48.938 -3.363 1 53.19 636 GLU B O 1
ATOM 10435 N N . HIS B 1 637 ? 7.473 48.281 -1.21 1 55.12 637 HIS B N 1
ATOM 10436 C CA . HIS B 1 637 ? 8.789 48.906 -1.069 1 55.12 637 HIS B CA 1
ATOM 10437 C C . HIS B 1 637 ? 9.695 48.062 -0.179 1 55.12 637 HIS B C 1
ATOM 10439 O O . HIS B 1 637 ? 9.242 47.469 0.793 1 55.12 637 HIS B O 1
ATOM 10445 N N . LEU B 1 638 ? 10.945 47.625 -0.692 1 55.84 638 LEU B N 1
ATOM 10446 C CA . LEU B 1 638 ? 12.008 47 0.079 1 55.84 638 LEU B CA 1
ATOM 10447 C C . LEU B 1 638 ? 12.742 48.031 0.933 1 55.84 638 LEU B C 1
ATOM 10449 O O . LEU B 1 638 ? 13.125 49.094 0.439 1 55.84 638 LEU B O 1
ATOM 10453 N N . ARG B 1 639 ? 12.594 48 2.322 1 58.72 639 ARG B N 1
ATOM 10454 C CA . ARG B 1 639 ? 13.391 48.906 3.154 1 58.72 639 ARG B CA 1
ATOM 10455 C C . ARG B 1 639 ? 14.352 48.125 4.047 1 58.72 639 ARG B C 1
ATOM 10457 O O . ARG B 1 639 ? 13.961 47.125 4.652 1 58.72 639 ARG B O 1
ATOM 10464 N N . THR B 1 640 ? 15.625 48.219 3.795 1 54.97 640 THR B N 1
ATOM 10465 C CA . THR B 1 640 ? 16.625 47.656 4.719 1 54.97 640 THR B CA 1
ATOM 10466 C C . THR B 1 640 ? 16.891 48.625 5.859 1 54.97 640 THR B C 1
ATOM 10468 O O . THR B 1 640 ? 17.188 49.812 5.621 1 54.97 640 THR B O 1
ATOM 10471 N N . VAL B 1 641 ? 16.484 48.312 7.148 1 53.53 641 VAL B N 1
ATOM 10472 C CA . VAL B 1 641 ? 16.719 49.188 8.281 1 53.53 641 VAL B CA 1
ATOM 10473 C C . VAL B 1 641 ? 17.766 48.594 9.211 1 53.53 641 VAL B C 1
ATOM 10475 O O . VAL B 1 641 ? 17.719 47.375 9.516 1 53.53 641 VAL B O 1
ATOM 10478 N N . SER B 1 642 ? 18.984 49.188 9.406 1 52.31 642 SER B N 1
ATOM 10479 C CA . SER B 1 642 ? 19.953 48.812 10.414 1 52.31 642 SER B CA 1
ATOM 10480 C C . SER B 1 642 ? 19.359 48.906 11.82 1 52.31 642 SER B C 1
ATOM 10482 O O . SER B 1 642 ? 18.641 49.844 12.133 1 52.31 642 SER B O 1
ATOM 10484 N N . CYS B 1 643 ? 19.156 47.812 12.531 1 49.25 643 CYS B N 1
ATOM 10485 C CA . CYS B 1 643 ? 18.672 47.812 13.906 1 49.25 643 CYS B CA 1
ATOM 10486 C C . CYS B 1 643 ? 19.844 48.031 14.883 1 49.25 643 CYS B C 1
ATOM 10488 O O . CYS B 1 643 ? 20.875 47.375 14.742 1 49.25 643 CYS B O 1
ATOM 10490 N N . ASN B 1 644 ? 20.297 49.188 15.359 1 40.66 644 ASN B N 1
ATOM 10491 C CA . ASN B 1 644 ? 21.344 49.469 16.344 1 40.66 644 ASN B CA 1
ATOM 10492 C C . ASN B 1 644 ? 21.109 48.688 17.641 1 40.66 644 ASN B C 1
ATOM 10494 O O . ASN B 1 644 ? 20.438 49.188 18.547 1 40.66 644 ASN B O 1
ATOM 10498 N N . THR B 1 645 ? 20.719 47.594 17.766 1 39.88 645 THR B N 1
ATOM 10499 C CA . THR B 1 645 ? 20.625 47.062 19.125 1 39.88 645 THR B CA 1
ATOM 10500 C C . THR B 1 645 ? 22 46.656 19.641 1 39.88 645 THR B C 1
ATOM 10502 O O . THR B 1 645 ? 22.688 45.844 19.031 1 39.88 645 THR B O 1
ATOM 10505 N N . THR B 1 646 ? 22.75 47.562 20.375 1 34.75 646 THR B N 1
ATOM 10506 C CA . THR B 1 646 ? 23.922 47.281 21.203 1 34.75 646 THR B CA 1
ATOM 10507 C C . THR B 1 646 ? 23.609 46.188 22.219 1 34.75 646 THR B C 1
ATOM 10509 O O . THR B 1 646 ? 22.812 46.406 23.141 1 34.75 646 THR B O 1
ATOM 10512 N N . ILE B 1 647 ? 23.594 45.031 21.906 1 35.03 647 ILE B N 1
ATOM 10513 C CA . ILE B 1 647 ? 23.438 43.969 22.906 1 35.03 647 ILE B CA 1
ATOM 10514 C C . ILE B 1 647 ? 24.656 43.938 23.828 1 35.03 647 ILE B C 1
ATOM 10516 O O . ILE B 1 647 ? 25.781 43.75 23.375 1 35.03 647 ILE B O 1
ATOM 10520 N N . SER B 1 648 ? 24.641 44.625 24.938 1 30.06 648 SER B N 1
ATOM 10521 C CA . SER B 1 648 ? 25.609 44.406 26 1 30.06 648 SER B CA 1
ATOM 10522 C C . SER B 1 648 ? 25.609 42.938 26.469 1 30.06 648 SER B C 1
ATOM 10524 O O . SER B 1 648 ? 24.578 42.438 26.906 1 30.06 648 SER B O 1
ATOM 10526 N N . ILE B 1 649 ? 26.328 42.156 25.891 1 32.28 649 ILE B N 1
ATOM 10527 C CA . ILE B 1 649 ? 26.578 40.75 26.094 1 32.28 649 ILE B CA 1
ATOM 10528 C C . ILE B 1 649 ? 27.094 40.5 27.5 1 32.28 649 ILE B C 1
ATOM 10530 O O . ILE B 1 649 ? 28.203 40.938 27.844 1 32.28 649 ILE B O 1
ATOM 10534 N N . PRO B 1 650 ? 26.281 40.406 28.547 1 28 650 PRO B N 1
ATOM 10535 C CA . PRO B 1 650 ? 27.031 39.938 29.719 1 28 650 PRO B CA 1
ATOM 10536 C C . PRO B 1 650 ? 27.609 38.531 29.531 1 28 650 PRO B C 1
ATOM 10538 O O . PRO B 1 650 ? 27.047 37.719 28.797 1 28 650 PRO B O 1
ATOM 10541 N N . LYS B 1 651 ? 28.828 38.281 29.547 1 32.91 651 LYS B N 1
ATOM 10542 C CA . LYS B 1 651 ? 29.672 37.094 29.5 1 32.91 651 LYS B CA 1
ATOM 10543 C C . LYS B 1 651 ? 29.078 36 30.375 1 32.91 651 LYS B C 1
ATOM 10545 O O . LYS B 1 651 ? 29.141 36.062 31.609 1 32.91 651 LYS B O 1
ATOM 10550 N N . MET B 1 652 ? 27.875 35.5 30.125 1 27.77 652 MET B N 1
ATOM 10551 C CA . MET B 1 652 ? 27.562 34.406 31.031 1 27.77 652 MET B CA 1
ATOM 10552 C C . MET B 1 652 ? 28.484 33.219 30.766 1 27.77 652 MET B C 1
ATOM 10554 O O . MET B 1 652 ? 28.672 32.812 29.625 1 27.77 652 MET B O 1
ATOM 10558 N N . LYS B 1 653 ? 29.453 32.938 31.531 1 30.25 653 LYS B N 1
ATOM 10559 C CA . LYS B 1 653 ? 30.344 31.797 31.656 1 30.25 653 LYS B CA 1
ATOM 10560 C C . LYS B 1 653 ? 29.578 30.484 31.719 1 30.25 653 LYS B C 1
ATOM 10562 O O . LYS B 1 653 ? 28.734 30.297 32.625 1 30.25 653 LYS B O 1
ATOM 10567 N N . LEU B 1 654 ? 29.109 30.016 30.625 1 25.92 654 LEU B N 1
ATOM 10568 C CA . LEU B 1 654 ? 28.719 28.625 30.75 1 25.92 654 LEU B CA 1
ATOM 10569 C C . LEU B 1 654 ? 29.797 27.828 31.484 1 25.92 654 LEU B C 1
ATOM 10571 O O . LEU B 1 654 ? 30.938 27.75 31.031 1 25.92 654 LEU B O 1
ATOM 10575 N N . ASN B 1 655 ? 29.891 28.016 32.75 1 22.98 655 ASN B N 1
ATOM 10576 C CA . ASN B 1 655 ? 30.75 27.141 33.562 1 22.98 655 ASN B CA 1
ATOM 10577 C C . ASN B 1 655 ? 30.688 25.688 33.062 1 22.98 655 ASN B C 1
ATOM 10579 O O . ASN B 1 655 ? 29.609 25.156 32.812 1 22.98 655 ASN B O 1
ATOM 10583 N N . GLY B 1 656 ? 31.875 25.156 32.531 1 21.5 656 GLY B N 1
ATOM 10584 C CA . GLY B 1 656 ? 32.312 23.781 32.625 1 21.5 656 GLY B CA 1
ATOM 10585 C C . GLY B 1 656 ? 32.094 23.156 34 1 21.5 656 GLY B C 1
ATOM 10586 O O . GLY B 1 656 ? 32.156 23.859 35 1 21.5 656 GLY B O 1
#

Foldseek 3Di:
DDQCVLVVVVVLCVVVLWQFADPPDDSDPVCCQVPVQVGGDAQWKGKHKDKDQADDPLQDDQWKWWDQDDSDIWIWGDFAQAIDTPPDPDGDDPVSSHRIMIIDMDIDTDPDALVSVLVVLVVLQDPLLLCVLVLLVLLLLVLVLLLCCLPPVVPDPDPVVVVVVVVVSVVSVVVSVVSVVVSVVVNVVSLVSVLVSVVVVLVVLVVWFPFDPSVLLSVLLSVLSSLLSVLVSCLVNLVSNLVVLLVVLCVQQPPLCVLLVVVLVVVLVVLLVLLVVCLVLVLVQSVLVVVLVVVVVVCVVCVVVVVVDDCVVVVVVSVVSVVVNVVSVVVVVVSVVVSVVVLVVCLVVSLVSLVVSVVVSVVVPSHDPSSSVSNSSSSNSSSVSSSSSSVSVSSNVSSSVSSSVSSCSSRVDTNLQQQQPFDEDPAFAKKWWFQKWADDPHDTLDGGDTDMFGFQFAEEEAEDPSSCLVVVLCVQLSNDDRIDTAIDGVNHGNSRYHNSLSLQAEFEDELPDDADWFFQQVRLVVLSNNYPVVSCVQCVVLPVPDDDDCCRHHPDTPVPDPDDSSSRLSSVVCSSCSSLHQEYRYHQSRVRPDPVVCLVSVVVVCVVNSRHHYYYYHNDPSNVLVGQWYWYRYSVDTDTGGDPNPPPDDPPPPDD/DDQCPQVQVVVLCVVVLWQFADPPDDSDPVCCQVPVQVRTDAQWKGKHKDKDQADDPLQDDQWKWWDQDDSDIWIWGDFAQAIDTPPDPDGDDPVSRHRTIIIDMDIDTDPDALVSVLVVLVVLQDPLLLVVLVLLVLLLLVLVLLLCCLPPVVPDPDPVVVVVSVVVSVVSVVVSVVSVVVSVVVRVVSLVSVLVSVVVVLVVLVVFFPFDPSVLLSVLLSVLSSLLSVLVSCLVNLVSNLVVLLVVQCVQQPPLCVLLVVVLVVVLVVLLVLLVVCLVLVLVQSVLVVVLVVVVVVVVVVVVVVVVDDCVVVVVVSVVSVVVNVVSVVVVVVSVVVSVVVLVVCLVVSLVSLVVSVVVSVVVPSHDPSSSVSNSSSSNSSSVSSSSSSVSVSSNVSSSVSNSVSSCSSRVDTNVQQQAPFDEDPAFAKKWWFQKWADDPHDTLDGGDTDMFGFQFAEEEAEDPSSCLVVVLCVQLSNDDRIDTAIDTVNHGNSRYHNSLSLQAEFEDELPDDADWFFQQVRLVVLSNNYPVVSVVQCVVLPVPDDDDCCRHHPDTPVPDPDDSSSRLSSVVCSSCVSLHQEYEYHQSRVRPDPVRCLVSVVVVCVVNSRHHYYYYHNDCSNVLVGQWYWYRYSVDTDTGGDPNPPPDDPPPPDD

pLDDT: mean 84.62, std 11.4, range [20.84, 96.62]